Protein 6DX9 (pdb70)

Organism: Equisetum arvense (NCBI:txid3258)

Nearest PDB structures (foldseek):
  6dx9-assembly1_B  TM=1.001E+00  e=3.132E-90  Equisetum arvense
  3ale-assembly1_B  TM=9.694E-01  e=8.270E-54  Oryza sativa Japonica Group
  3oit-assembly1_B  TM=9.637E-01  e=1.412E-52  Oryza sativa Japonica Group
  3ale-assembly2_C  TM=9.687E-01  e=3.636E-52  Oryza sativa Japonica Group
  3ale-assembly1_A  TM=9.761E-01  e=4.824E-51  Oryza sativa Japonica Group

Structure (mmCIF, N/CA/C/O backbone):
data_6DX9
#
_entry.id   6DX9
#
_cell.length_a   52.954
_cell.length_b   112.764
_cell.length_c   130.803
_cell.angle_alpha   90.000
_cell.angle_beta   90.000
_cell.angle_gamma   90.000
#
_symmetry.space_group_name_H-M   'P 21 21 21'
#
loop_
_entity.id
_entity.type
_entity.pdbx_description
1 polymer 'Chalcone synthase'
2 water water
#
loop_
_atom_site.group_PDB
_atom_site.id
_atom_site.type_symbol
_atom_site.label_atom_id
_atom_site.label_alt_id
_atom_site.label_comp_id
_atom_site.label_asym_id
_atom_site.label_entity_id
_atom_site.label_seq_id
_atom_site.pdbx_PDB_ins_code
_atom_site.Cartn_x
_atom_site.Cartn_y
_atom_site.Cartn_z
_atom_site.occupancy
_atom_site.B_iso_or_equiv
_atom_site.auth_seq_id
_atom_site.auth_comp_id
_atom_site.auth_asym_id
_atom_site.auth_atom_id
_atom_site.pdbx_PDB_model_num
ATOM 1 N N . ARG A 1 14 ? -8.875 1.450 -38.730 1.00 58.05 14 ARG A N 1
ATOM 2 C CA . ARG A 1 14 ? -8.820 2.586 -37.817 1.00 59.46 14 ARG A CA 1
ATOM 3 C C . ARG A 1 14 ? -7.399 3.176 -37.771 1.00 66.25 14 ARG A C 1
ATOM 4 O O . ARG A 1 14 ? -7.059 3.895 -36.827 1.00 66.64 14 ARG A O 1
ATOM 24 N N . LEU A 1 15 ? -6.586 2.849 -38.784 1.00 58.27 15 LEU A N 1
ATOM 25 C CA . LEU A 1 15 ? -5.179 3.289 -38.917 1.00 40.42 15 LEU A CA 1
ATOM 26 C C . LEU A 1 15 ? -4.201 2.653 -37.922 1.00 51.70 15 LEU A C 1
ATOM 27 O O . LEU A 1 15 ? -2.997 2.960 -37.942 1.00 44.19 15 LEU A O 1
ATOM 43 N N . ALA A 1 16 ? -4.708 1.799 -37.038 1.00 44.45 16 ALA A N 1
ATOM 44 C CA . ALA A 1 16 ? -3.860 1.078 -36.095 1.00 46.57 16 ALA A CA 1
ATOM 45 C C . ALA A 1 16 ? -4.470 -0.289 -35.828 1.00 44.59 16 ALA A C 1
ATOM 46 O O . ALA A 1 16 ? -5.593 -0.389 -35.325 1.00 50.84 16 ALA A O 1
ATOM 53 N N . GLN A 1 17 ? -3.721 -1.338 -36.161 1.00 36.60 17 GLN A N 1
ATOM 54 C CA . GLN A 1 17 ? -4.235 -2.698 -36.098 1.00 35.94 17 GLN A CA 1
ATOM 55 C C . GLN A 1 17 ? -4.356 -3.197 -34.653 1.00 22.75 17 GLN A C 1
ATOM 56 O O . GLN A 1 17 ? -3.540 -2.847 -33.778 1.00 23.04 17 GLN A O 1
ATOM 70 N N . ARG A 1 18 ? -5.380 -4.018 -34.426 1.00 24.26 18 ARG A N 1
ATOM 71 C CA . ARG A 1 18 ? -5.605 -4.655 -33.132 1.00 21.83 18 ARG A CA 1
ATOM 72 C C . ARG A 1 18 ? -5.115 -6.091 -33.121 1.00 19.93 18 ARG A C 1
ATOM 73 O O . ARG A 1 18 ? -4.891 -6.696 -34.172 1.00 24.75 18 ARG A O 1
ATOM 94 N N . ALA A 1 19 ? -4.938 -6.644 -31.923 1.00 18.09 19 ALA A N 1
ATOM 95 C CA . ALA A 1 19 ? -4.485 -8.020 -31.759 1.00 19.62 19 ALA A CA 1
ATOM 96 C C . ALA A 1 19 ? -5.672 -8.964 -31.829 1.00 21.67 19 ALA A C 1
ATOM 97 O O . ALA A 1 19 ? -6.822 -8.525 -31.801 1.00 23.16 19 ALA A O 1
ATOM 104 N N . ASN A 1 20 ? -5.405 -10.258 -31.950 1.00 22.43 20 ASN A N 1
ATOM 105 C CA . ASN A 1 20 ? -6.479 -11.228 -32.131 1.00 22.73 20 ASN A CA 1
ATOM 106 C C . ASN A 1 20 ? -6.912 -11.908 -30.827 1.00 21.49 20 ASN A C 1
ATOM 107 O O . ASN A 1 20 ? -8.085 -11.893 -30.457 1.00 30.68 20 ASN A O 1
ATOM 118 N N . GLY A 1 21 ? -5.955 -12.496 -30.133 1.00 18.69 21 GLY A N 1
ATOM 119 C CA . GLY A 1 21 ? -6.244 -13.349 -28.993 1.00 16.53 21 GLY A CA 1
ATOM 120 C C . GLY A 1 21 ? -6.242 -12.672 -27.636 1.00 16.82 21 GLY A C 1
ATOM 121 O O . GLY A 1 21 ? -5.998 -11.451 -27.526 1.00 15.83 21 GLY A O 1
ATOM 125 N N . PRO A 1 22 ? -6.555 -13.439 -26.585 1.00 15.28 22 PRO A N 1
ATOM 126 C CA . PRO A 1 22 ? -6.577 -12.864 -25.235 1.00 15.01 22 PRO A CA 1
ATOM 127 C C . PRO A 1 22 ? -5.214 -12.426 -24.724 1.00 14.08 22 PRO A C 1
ATOM 128 O O . PRO A 1 22 ? -4.204 -13.050 -25.008 1.00 15.93 22 PRO A O 1
ATOM 139 N N . ALA A 1 23 ? -5.200 -11.358 -23.920 1.00 13.86 23 ALA A N 1
ATOM 140 C CA . ALA A 1 23 ? -3.983 -10.931 -23.256 1.00 12.70 23 ALA A CA 1
ATOM 141 C C . ALA A 1 23 ? -3.411 -12.061 -22.423 1.00 13.51 23 ALA A C 1
ATOM 142 O O . ALA A 1 23 ? -4.123 -12.672 -21.651 1.00 16.31 23 ALA A O 1
ATOM 149 N N . THR A 1 24 ? -2.136 -12.335 -22.635 1.00 13.57 24 THR A N 1
ATOM 150 C CA . THR A 1 24 ? -1.468 -13.482 -22.029 1.00 12.51 24 THR A CA 1
ATOM 151 C C . THR A 1 24 ? -0.259 -13.053 -21.200 1.00 15.06 24 THR A C 1
ATOM 152 O O . THR A 1 24 ? 0.555 -12.230 -21.629 1.00 14.29 24 THR A O 1
ATOM 163 N N . VAL A 1 25 ? -0.151 -13.611 -19.999 1.00 14.02 25 VAL A N 1
ATOM 164 C CA . VAL A 1 25 ? 1.044 -13.416 -19.178 1.00 13.68 25 VAL A CA 1
ATOM 165 C C . VAL A 1 25 ? 2.160 -14.287 -19.751 1.00 12.90 25 VAL A C 1
ATOM 166 O O . VAL A 1 25 ? 1.985 -15.508 -19.919 1.00 13.39 25 VAL A O 1
ATOM 179 N N . LEU A 1 26 ? 3.296 -13.675 -20.052 1.00 14.41 26 LEU A N 1
ATOM 180 C CA . LEU A 1 26 ? 4.416 -14.330 -20.697 1.00 14.66 26 LEU A CA 1
ATOM 181 C C . LEU A 1 26 ? 5.657 -14.449 -19.820 1.00 12.82 26 LEU A C 1
ATOM 182 O O . LEU A 1 26 ? 6.572 -15.175 -20.133 1.00 16.97 26 LEU A O 1
ATOM 198 N N . ALA A 1 27 ? 5.667 -13.739 -18.692 1.00 12.87 27 ALA A N 1
ATOM 199 C CA . ALA A 1 27 ? 6.785 -13.779 -17.767 1.00 13.06 27 ALA A CA 1
ATOM 200 C C . ALA A 1 27 ? 6.395 -13.053 -16.483 1.00 13.36 27 ALA A C 1
ATOM 201 O O . ALA A 1 27 ? 5.567 -12.146 -16.512 1.00 13.97 27 ALA A O 1
ATOM 208 N N . ILE A 1 28 ? 6.967 -13.482 -15.356 1.00 13.85 28 ILE A N 1
ATOM 209 C CA . ILE A 1 28 ? 6.784 -12.806 -14.081 1.00 13.03 28 ILE A CA 1
ATOM 210 C C . ILE A 1 28 ? 8.114 -12.804 -13.346 1.00 12.63 28 ILE A C 1
ATOM 211 O O . ILE A 1 28 ? 8.746 -13.856 -13.191 1.00 15.15 28 ILE A O 1
ATOM 227 N N . GLY A 1 29 ? 8.543 -11.632 -12.896 1.00 14.58 29 GLY A N 1
ATOM 228 C CA . GLY A 1 29 ? 9.730 -11.501 -12.073 1.00 14.68 29 GLY A CA 1
ATOM 229 C C . GLY A 1 29 ? 9.414 -10.738 -10.804 1.00 13.63 29 GLY A C 1
ATOM 230 O O . GLY A 1 29 ? 8.544 -9.873 -10.815 1.00 14.44 29 GLY A O 1
ATOM 234 N N . THR A 1 30 ? 10.117 -11.051 -9.718 1.00 14.27 30 THR A N 1
ATOM 235 C CA . THR A 1 30 ? 9.873 -10.374 -8.445 1.00 14.82 30 THR A CA 1
ATOM 236 C C . THR A 1 30 ? 11.192 -9.988 -7.781 1.00 13.77 30 THR A C 1
ATOM 237 O O . THR A 1 30 ? 12.272 -10.527 -8.090 1.00 15.87 30 THR A O 1
ATOM 248 N N . ALA A 1 31 ? 11.101 -8.991 -6.894 1.00 13.15 31 ALA A N 1
ATOM 249 C CA . ALA A 1 31 ? 12.249 -8.520 -6.145 1.00 13.29 31 ALA A CA 1
ATOM 250 C C . ALA A 1 31 ? 11.785 -7.991 -4.796 1.00 13.76 31 ALA A C 1
ATOM 251 O O . ALA A 1 31 ? 10.650 -7.541 -4.652 1.00 13.81 31 ALA A O 1
ATOM 258 N N . ASN A 1 32 ? 12.704 -8.025 -3.837 1.00 14.81 32 ASN A N 1
ATOM 259 C CA . ASN A 1 32 ? 12.473 -7.442 -2.514 1.00 14.58 32 ASN A CA 1
ATOM 260 C C . ASN A 1 32 ? 13.770 -6.825 -2.010 1.00 12.72 32 ASN A C 1
ATOM 261 O O . ASN A 1 32 ? 14.866 -7.212 -2.428 1.00 15.46 32 ASN A O 1
ATOM 272 N N . PRO A 1 33 ? 13.666 -5.868 -1.083 1.00 14.63 33 PRO A N 1
ATOM 273 C CA . PRO A 1 33 ? 14.876 -5.351 -0.451 1.00 17.49 33 PRO A CA 1
ATOM 274 C C . PRO A 1 33 ? 15.660 -6.413 0.303 1.00 17.92 33 PRO A C 1
ATOM 275 O O . PRO A 1 33 ? 15.114 -7.472 0.615 1.00 19.89 33 PRO A O 1
ATOM 286 N N . ALA A 1 34 ? 16.917 -6.123 0.589 1.00 19.36 34 ALA A N 1
ATOM 287 C CA . ALA A 1 34 ? 17.816 -7.123 1.120 1.00 22.36 34 ALA A CA 1
ATOM 288 C C . ALA A 1 34 ? 17.616 -7.382 2.617 1.00 25.03 34 ALA A C 1
ATOM 289 O O . ALA A 1 34 ? 18.019 -8.440 3.112 1.00 27.62 34 ALA A O 1
ATOM 296 N N . ASN A 1 35 ? 17.022 -6.437 3.346 1.00 18.27 35 ASN A N 1
ATOM 297 C CA . ASN A 1 35 ? 16.892 -6.572 4.802 1.00 19.61 35 ASN A CA 1
ATOM 298 C C . ASN A 1 35 ? 15.675 -7.416 5.168 1.00 17.63 35 ASN A C 1
ATOM 299 O O . ASN A 1 35 ? 14.542 -7.064 4.827 1.00 17.50 35 ASN A O 1
ATOM 310 N N . VAL A 1 36 ? 15.919 -8.513 5.897 1.00 20.44 36 VAL A N 1
ATOM 311 C CA . VAL A 1 36 ? 14.860 -9.453 6.308 1.00 17.08 36 VAL A CA 1
ATOM 312 C C . VAL A 1 36 ? 14.451 -9.197 7.756 1.00 19.03 36 VAL A C 1
ATOM 313 O O . VAL A 1 36 ? 15.304 -9.103 8.634 1.00 20.31 36 VAL A O 1
ATOM 326 N N . PHE A 1 37 ? 13.145 -9.102 7.993 1.00 17.53 37 PHE A N 1
ATOM 327 C CA . PHE A 1 37 ? 12.608 -8.900 9.336 1.00 18.39 37 PHE A CA 1
ATOM 328 C C . PHE A 1 37 ? 11.714 -10.068 9.710 1.00 17.18 37 PHE A C 1
ATOM 329 O O . PHE A 1 37 ? 10.583 -10.197 9.224 1.00 18.43 37 PHE A O 1
ATOM 346 N N . GLU A 1 38 ? 12.244 -10.937 10.559 1.00 17.00 38 GLU A N 1
ATOM 347 C CA . GLU A 1 38 ? 11.472 -12.046 11.084 1.00 19.44 38 GLU A CA 1
ATOM 348 C C . GLU A 1 38 ? 10.391 -11.492 11.981 1.00 19.28 38 GLU A C 1
ATOM 349 O O . GLU A 1 38 ? 10.646 -10.637 12.827 1.00 19.65 38 GLU A O 1
ATOM 361 N N . GLN A 1 39 ? 9.172 -11.967 11.784 1.00 17.51 39 GLN A N 1
ATOM 362 C CA . GLN A 1 39 ? 8.042 -11.408 12.495 1.00 15.77 39 GLN A CA 1
ATOM 363 C C . GLN A 1 39 ? 8.115 -11.689 13.995 1.00 19.51 39 GLN A C 1
ATOM 364 O O . GLN A 1 39 ? 7.691 -10.838 14.792 1.00 19.67 39 GLN A O 1
ATOM 378 N N . SER A 1 40 ? 8.662 -12.840 14.384 1.00 20.25 40 SER A N 1
ATOM 379 C CA . SER A 1 40 ? 8.788 -13.191 15.798 1.00 20.41 40 SER A CA 1
ATOM 380 C C . SER A 1 40 ? 9.613 -12.163 16.556 1.00 19.66 40 SER A C 1
ATOM 381 O O . SER A 1 40 ? 9.427 -11.981 17.768 1.00 24.38 40 SER A O 1
ATOM 389 N N . SER A 1 41 ? 10.525 -11.484 15.865 1.00 18.18 41 SER A N 1
ATOM 390 C CA . SER A 1 41 ? 11.390 -10.513 16.538 1.00 20.95 41 SER A CA 1
ATOM 391 C C . SER A 1 41 ? 11.083 -9.074 16.166 1.00 22.86 41 SER A C 1
ATOM 392 O O . SER A 1 41 ? 11.797 -8.162 16.588 1.00 21.59 41 SER A O 1
ATOM 400 N N . TYR A 1 42 ? 10.026 -8.856 15.391 1.00 18.97 42 TYR A N 1
ATOM 401 C CA . TYR A 1 42 ? 9.755 -7.519 14.913 1.00 16.95 42 TYR A CA 1
ATOM 402 C C . TYR A 1 42 ? 9.288 -6.574 16.038 1.00 19.55 42 TYR A C 1
ATOM 403 O O . TYR A 1 42 ? 9.720 -5.431 16.080 1.00 19.84 42 TYR A O 1
ATOM 421 N N . PRO A 1 43 ? 8.431 -7.037 16.965 1.00 17.74 43 PRO A N 1
ATOM 422 C CA . PRO A 1 43 ? 8.075 -6.111 18.048 1.00 18.60 43 PRO A CA 1
ATOM 423 C C . PRO A 1 43 ? 9.296 -5.569 18.791 1.00 19.39 43 PRO A C 1
ATOM 424 O O . PRO A 1 43 ? 9.350 -4.371 19.095 1.00 19.45 43 PRO A O 1
ATOM 435 N N . ASP A 1 44 ? 10.277 -6.421 19.060 1.00 21.06 44 ASP A N 1
ATOM 436 C CA . ASP A 1 44 ? 11.517 -5.994 19.696 1.00 24.75 44 ASP A CA 1
ATOM 437 C C . ASP A 1 44 ? 12.227 -4.941 18.847 1.00 22.31 44 ASP A C 1
ATOM 438 O O . ASP A 1 44 ? 12.596 -3.883 19.350 1.00 21.27 44 ASP A O 1
ATOM 447 N N . PHE A 1 45 ? 12.432 -5.228 17.567 1.00 21.22 45 PHE A N 1
ATOM 448 C CA . PHE A 1 45 ? 13.140 -4.288 16.696 1.00 19.00 45 PHE A CA 1
ATOM 449 C C . PHE A 1 45 ? 12.422 -2.951 16.647 1.00 18.17 45 PHE A C 1
ATOM 450 O O . PHE A 1 45 ? 13.035 -1.875 16.768 1.00 20.37 45 PHE A O 1
ATOM 467 N N . TYR A 1 46 ? 11.113 -3.038 16.449 1.00 18.62 46 TYR A N 1
ATOM 468 C CA . TYR A 1 46 ? 10.278 -1.868 16.193 1.00 18.73 46 TYR A CA 1
ATOM 469 C C . TYR A 1 46 ? 10.198 -0.976 17.442 1.00 23.07 46 TYR A C 1
ATOM 470 O O . TYR A 1 46 ? 10.410 0.232 17.348 1.00 19.09 46 TYR A O 1
ATOM 488 N N . PHE A 1 47 ? 9.931 -1.548 18.618 1.00 20.47 47 PHE A N 1
ATOM 489 C CA . PHE A 1 47 ? 9.853 -0.713 19.813 1.00 18.14 47 PHE A CA 1
ATOM 490 C C . PHE A 1 47 ? 11.245 -0.200 20.232 1.00 18.83 47 PHE A C 1
ATOM 491 O O . PHE A 1 47 ? 11.363 0.873 20.821 1.00 21.49 47 PHE A O 1
ATOM 508 N N . ASP A 1 48 ? 12.305 -0.911 19.874 1.00 21.85 48 ASP A N 1
ATOM 509 C CA . ASP A 1 48 ? 13.657 -0.446 20.181 1.00 22.32 48 ASP A CA 1
ATOM 510 C C . ASP A 1 48 ? 14.046 0.734 19.278 1.00 22.34 48 ASP A C 1
ATOM 511 O O . ASP A 1 48 ? 14.488 1.785 19.762 1.00 23.53 48 ASP A O 1
ATOM 520 N N . ILE A 1 49 ? 13.866 0.579 17.964 1.00 22.61 49 ILE A N 1
ATOM 521 C CA . ILE A 1 49 ? 14.348 1.588 17.018 1.00 21.71 49 ILE A CA 1
ATOM 522 C C . ILE A 1 49 ? 13.540 2.885 17.132 1.00 27.44 49 ILE A C 1
ATOM 523 O O . ILE A 1 49 ? 14.045 3.970 16.794 1.00 25.55 49 ILE A O 1
ATOM 539 N N . THR A 1 50 ? 12.310 2.790 17.634 1.00 21.04 50 THR A N 1
ATOM 540 C CA . THR A 1 50 ? 11.470 3.973 17.836 1.00 19.59 50 THR A CA 1
ATOM 541 C C . THR A 1 50 ? 11.514 4.508 19.271 1.00 22.54 50 THR A C 1
ATOM 542 O O . THR A 1 50 ? 10.687 5.343 19.658 1.00 23.76 50 THR A O 1
ATOM 553 N N . ASN A 1 51 ? 12.480 4.024 20.051 1.00 24.66 51 ASN A N 1
ATOM 554 C CA . ASN A 1 51 ? 12.713 4.500 21.410 1.00 24.00 51 ASN A CA 1
ATOM 555 C C . ASN A 1 51 ? 11.467 4.423 22.292 1.00 22.05 51 ASN A C 1
ATOM 556 O O . ASN A 1 51 ? 11.201 5.317 23.111 1.00 27.11 51 ASN A O 1
ATOM 567 N N . SER A 1 52 ? 10.727 3.329 22.134 1.00 22.92 52 SER A N 1
ATOM 568 C CA . SER A 1 52 ? 9.441 3.171 22.805 1.00 25.23 52 SER A CA 1
ATOM 569 C C . SER A 1 52 ? 9.436 1.986 23.758 1.00 26.06 52 SER A C 1
ATOM 570 O O . SER A 1 52 ? 8.377 1.469 24.096 1.00 25.15 52 SER A O 1
ATOM 578 N N . GLN A 1 53 ? 10.618 1.576 24.200 1.00 29.70 53 GLN A N 1
ATOM 579 C CA . GLN A 1 53 ? 10.755 0.396 25.071 1.00 35.58 53 GLN A CA 1
ATOM 580 C C . GLN A 1 53 ? 9.926 0.492 26.360 1.00 41.71 53 GLN A C 1
ATOM 581 O O . GLN A 1 53 ? 9.507 -0.527 26.907 1.00 41.44 53 GLN A O 1
ATOM 595 N N . HIS A 1 54 ? 9.690 1.713 26.829 1.00 34.26 54 HIS A N 1
ATOM 596 C CA . HIS A 1 54 ? 8.953 1.960 28.071 1.00 37.39 54 HIS A CA 1
ATOM 597 C C . HIS A 1 54 ? 7.447 1.722 27.933 1.00 37.92 54 HIS A C 1
ATOM 598 O O . HIS A 1 54 ? 6.732 1.666 28.932 1.00 34.18 54 HIS A O 1
ATOM 612 N N . MET A 1 55 ? 6.968 1.592 26.697 1.00 28.32 55 MET A N 1
ATOM 613 C CA . MET A 1 55 ? 5.546 1.395 26.431 1.00 28.63 55 MET A CA 1
ATOM 614 C C . MET A 1 55 ? 5.232 -0.087 26.477 1.00 22.76 55 MET A C 1
ATOM 615 O O . MET A 1 55 ? 4.888 -0.687 25.460 1.00 22.18 55 MET A O 1
ATOM 629 N N . THR A 1 56 ? 5.329 -0.666 27.671 1.00 23.66 56 THR A N 1
ATOM 630 C CA . THR A 1 56 ? 5.291 -2.110 27.811 1.00 24.73 56 THR A CA 1
ATOM 631 C C . THR A 1 56 ? 3.929 -2.688 27.417 1.00 23.54 56 THR A C 1
ATOM 632 O O . THR A 1 56 ? 3.866 -3.728 26.774 1.00 23.01 56 THR A O 1
ATOM 643 N N . GLU A 1 57 ? 2.844 -2.023 27.808 1.00 24.16 57 GLU A N 1
ATOM 644 C CA . GLU A 1 57 ? 1.509 -2.518 27.466 1.00 26.07 57 GLU A CA 1
ATOM 645 C C . GLU A 1 57 ? 1.248 -2.415 25.973 1.00 26.26 57 GLU A C 1
ATOM 646 O O . GLU A 1 57 ? 0.655 -3.323 25.388 1.00 25.39 57 GLU A O 1
ATOM 658 N N . LEU A 1 58 ? 1.691 -1.333 25.339 1.00 22.45 58 LEU A N 1
ATOM 659 C CA . LEU A 1 58 ? 1.470 -1.190 23.913 1.00 23.50 58 LEU A CA 1
ATOM 660 C C . LEU A 1 58 ? 2.301 -2.221 23.141 1.00 23.38 58 LEU A C 1
ATOM 661 O O . LEU A 1 58 ? 1.863 -2.734 22.106 1.00 23.31 58 LEU A O 1
ATOM 677 N N . LYS A 1 59 ? 3.502 -2.505 23.636 1.00 20.63 59 LYS A N 1
ATOM 678 C CA . LYS A 1 59 ? 4.363 -3.495 23.004 1.00 19.90 59 LYS A CA 1
ATOM 679 C C . LYS A 1 59 ? 3.750 -4.884 23.095 1.00 21.05 59 LYS A C 1
ATOM 680 O O . LYS A 1 59 ? 3.809 -5.655 22.130 1.00 19.42 59 LYS A O 1
ATOM 699 N N . LEU A 1 60 ? 3.157 -5.210 24.241 1.00 22.31 60 LEU A N 1
ATOM 700 C CA . LEU A 1 60 ? 2.433 -6.470 24.385 1.00 24.19 60 LEU A CA 1
ATOM 701 C C . LEU A 1 60 ? 1.303 -6.547 23.354 1.00 24.10 60 LEU A C 1
ATOM 702 O O . LEU A 1 60 ? 1.106 -7.577 22.703 1.00 25.12 60 LEU A O 1
ATOM 718 N N . LYS A 1 61 ? 0.562 -5.460 23.190 1.00 22.84 61 LYS A N 1
ATOM 719 C CA . LYS A 1 61 ? -0.514 -5.428 22.203 1.00 25.75 61 LYS A CA 1
ATOM 720 C C . LYS A 1 61 ? 0.014 -5.650 20.793 1.00 25.13 61 LYS A C 1
ATOM 721 O O . LYS A 1 61 ? -0.561 -6.400 20.014 1.00 24.02 61 LYS A O 1
ATOM 740 N N . PHE A 1 62 ? 1.094 -4.964 20.456 1.00 20.22 62 PHE A N 1
ATOM 741 C CA . PHE A 1 62 ? 1.672 -5.086 19.137 1.00 21.03 62 PHE A CA 1
ATOM 742 C C . PHE A 1 62 ? 2.197 -6.502 18.911 1.00 22.19 62 PHE A C 1
ATOM 743 O O . PHE A 1 62 ? 2.111 -7.037 17.801 1.00 19.68 62 PHE A O 1
ATOM 760 N N . SER A 1 63 ? 2.745 -7.110 19.961 1.00 19.97 63 SER A N 1
ATOM 761 C CA . SER A 1 63 ? 3.237 -8.482 19.831 1.00 22.68 63 SER A CA 1
ATOM 762 C C . SER A 1 63 ? 2.106 -9.419 19.467 1.00 23.34 63 SER A C 1
ATOM 763 O O . SER A 1 63 ? 2.277 -10.293 18.625 1.00 22.15 63 SER A O 1
ATOM 771 N N . ARG A 1 64 ? 0.955 -9.248 20.112 1.00 22.59 64 ARG A N 1
ATOM 772 C CA . ARG A 1 64 ? -0.228 -10.029 19.778 1.00 22.84 64 ARG A CA 1
ATOM 773 C C . ARG A 1 64 ? -0.656 -9.770 18.332 1.00 21.96 64 ARG A C 1
ATOM 774 O O . ARG A 1 64 ? -1.034 -10.698 17.631 1.00 25.61 64 ARG A O 1
ATOM 795 N N . MET A 1 65 ? -0.574 -8.527 17.879 1.00 20.40 65 MET A N 1
ATOM 796 C CA . MET A 1 65 ? -0.952 -8.193 16.505 1.00 22.52 65 MET A CA 1
ATOM 797 C C . MET A 1 65 ? -0.061 -8.953 15.530 1.00 22.12 65 MET A C 1
ATOM 798 O O . MET A 1 65 ? -0.533 -9.534 14.541 1.00 20.84 65 MET A O 1
ATOM 812 N N . CYS A 1 66 ? 1.236 -8.940 15.791 1.00 19.28 66 CYS A N 1
ATOM 813 C CA . CYS A 1 66 ? 2.185 -9.630 14.927 1.00 20.60 66 CYS A CA 1
ATOM 814 C C . CYS A 1 66 ? 1.998 -11.159 14.982 1.00 19.18 66 CYS A C 1
ATOM 815 O O . CYS A 1 66 ? 2.140 -11.840 13.947 1.00 20.65 66 CYS A O 1
ATOM 823 N N . GLN A 1 67 ? 1.675 -11.695 16.155 1.00 19.79 67 GLN A N 1
ATOM 824 C CA . GLN A 1 67 ? 1.452 -13.128 16.304 1.00 21.68 67 GLN A CA 1
ATOM 825 C C . GLN A 1 67 ? 0.204 -13.591 15.538 1.00 27.64 67 GLN A C 1
ATOM 826 O O . GLN A 1 67 ? 0.111 -14.751 15.135 1.00 28.19 67 GLN A O 1
ATOM 840 N N . LYS A 1 68 ? -0.733 -12.671 15.331 1.00 21.56 68 LYS A N 1
ATOM 841 C CA . LYS A 1 68 ? -2.004 -12.948 14.653 1.00 25.42 68 LYS A CA 1
ATOM 842 C C . LYS A 1 68 ? -2.016 -12.486 13.195 1.00 26.69 68 LYS A C 1
ATOM 843 O O . LYS A 1 68 ? -3.083 -12.411 12.578 1.00 28.86 68 LYS A O 1
ATOM 862 N N . SER A 1 69 ? -0.856 -12.138 12.658 1.00 19.59 69 SER A N 1
ATOM 863 C CA . SER A 1 69 ? -0.804 -11.481 11.362 1.00 20.05 69 SER A CA 1
ATOM 864 C C . SER A 1 69 ? -0.755 -12.446 10.193 1.00 17.82 69 SER A C 1
ATOM 865 O O . SER A 1 69 ? -0.998 -12.033 9.055 1.00 20.32 69 SER A O 1
ATOM 873 N N . GLY A 1 70 ? -0.426 -13.711 10.442 1.00 18.29 70 GLY A N 1
ATOM 874 C CA . GLY A 1 70 ? -0.262 -14.664 9.354 1.00 18.01 70 GLY A CA 1
ATOM 875 C C . GLY A 1 70 ? 1.064 -14.520 8.628 1.00 17.14 70 GLY A C 1
ATOM 876 O O . GLY A 1 70 ? 1.262 -15.126 7.584 1.00 18.84 70 GLY A O 1
ATOM 880 N N . ILE A 1 71 ? 1.964 -13.722 9.190 1.00 17.04 71 ILE A N 1
ATOM 881 C CA . ILE A 1 71 ? 3.235 -13.360 8.571 1.00 16.41 71 ILE A CA 1
ATOM 882 C C . ILE A 1 71 ? 4.401 -13.960 9.358 1.00 17.28 71 ILE A C 1
ATOM 883 O O . ILE A 1 71 ? 4.468 -13.816 10.583 1.00 19.11 71 ILE A O 1
ATOM 899 N N . LYS A 1 72 ? 5.300 -14.654 8.658 1.00 16.89 72 LYS A N 1
ATOM 900 C CA . LYS A 1 72 ? 6.531 -15.126 9.274 1.00 18.29 72 LYS A CA 1
ATOM 901 C C . LYS A 1 72 ? 7.703 -14.174 9.058 1.00 17.85 72 LYS A C 1
ATOM 902 O O . LYS A 1 72 ? 8.563 -14.048 9.936 1.00 19.45 72 LYS A O 1
ATOM 921 N N . LYS A 1 73 ? 7.744 -13.520 7.894 1.00 16.42 73 LYS A N 1
ATOM 922 C CA . LYS A 1 73 ? 8.788 -12.537 7.635 1.00 17.19 73 LYS A CA 1
ATOM 923 C C . LYS A 1 73 ? 8.386 -11.535 6.564 1.00 14.88 73 LYS A C 1
ATOM 924 O O . LYS A 1 73 ? 7.455 -11.758 5.808 1.00 14.50 73 LYS A O 1
ATOM 943 N N . ARG A 1 74 ? 9.100 -10.407 6.584 1.00 17.57 74 ARG A N 1
ATOM 944 C CA . ARG A 1 74 ? 8.987 -9.348 5.603 1.00 13.89 74 ARG A CA 1
ATOM 945 C C . ARG A 1 74 ? 10.372 -8.848 5.194 1.00 13.85 74 ARG A C 1
ATOM 946 O O . ARG A 1 74 ? 11.356 -9.053 5.902 1.00 15.86 74 ARG A O 1
ATOM 967 N N . TYR A 1 75 ? 10.412 -8.181 4.047 1.00 14.08 75 TYR A N 1
ATOM 968 C CA . TYR A 1 75 ? 11.600 -7.502 3.544 1.00 16.53 75 TYR A CA 1
ATOM 969 C C . TYR A 1 75 ? 11.312 -6.011 3.547 1.00 14.90 75 TYR A C 1
ATOM 970 O O . TYR A 1 75 ? 10.254 -5.600 3.101 1.00 15.79 75 TYR A O 1
ATOM 988 N N A MET A 1 76 ? 12.241 -5.212 4.063 0.63 16.60 76 MET A N 1
ATOM 989 N N B MET A 1 76 ? 12.236 -5.204 4.057 0.37 16.48 76 MET A N 1
ATOM 990 C CA A MET A 1 76 ? 12.072 -3.762 4.032 0.63 14.71 76 MET A CA 1
ATOM 991 C CA B MET A 1 76 ? 12.047 -3.756 4.038 0.37 15.07 76 MET A CA 1
ATOM 992 C C A MET A 1 76 ? 13.377 -3.079 3.690 0.63 13.59 76 MET A C 1
ATOM 993 C C B MET A 1 76 ? 13.355 -3.043 3.741 0.37 15.15 76 MET A C 1
ATOM 994 O O A MET A 1 76 ? 14.445 -3.495 4.118 0.63 17.01 76 MET A O 1
ATOM 995 O O B MET A 1 76 ? 14.407 -3.413 4.246 0.37 13.60 76 MET A O 1
ATOM 1022 N N . HIS A 1 77 ? 13.265 -2.003 2.917 1.00 15.23 77 HIS A N 1
ATOM 1023 C CA . HIS A 1 77 ? 14.383 -1.124 2.648 1.00 16.31 77 HIS A CA 1
ATOM 1024 C C . HIS A 1 77 ? 14.814 -0.364 3.904 1.00 17.20 77 HIS A C 1
ATOM 1025 O O . HIS A 1 77 ? 16.010 -0.187 4.155 1.00 17.56 77 HIS A O 1
ATOM 1039 N N . LEU A 1 78 ? 13.842 0.085 4.690 1.00 17.27 78 LEU A N 1
ATOM 1040 C CA . LEU A 1 78 ? 14.172 0.717 5.947 1.00 17.95 78 LEU A CA 1
ATOM 1041 C C . LEU A 1 78 ? 14.938 -0.266 6.821 1.00 24.71 78 LEU A C 1
ATOM 1042 O O . LEU A 1 78 ? 14.661 -1.457 6.820 1.00 23.02 78 LEU A O 1
ATOM 1058 N N . ASN A 1 79 ? 15.933 0.234 7.535 1.00 16.13 79 ASN A N 1
ATOM 1059 C CA . ASN A 1 79 ? 16.705 -0.566 8.465 1.00 16.71 79 ASN A CA 1
ATOM 1060 C C . ASN A 1 79 ? 17.205 0.347 9.569 1.00 18.55 79 ASN A C 1
ATOM 1061 O O . ASN A 1 79 ? 16.877 1.516 9.576 1.00 19.77 79 ASN A O 1
ATOM 1072 N N . SER A 1 80 ? 17.980 -0.179 10.502 1.00 19.94 80 SER A N 1
ATOM 1073 C CA . SER A 1 80 ? 18.344 0.601 11.677 1.00 22.00 80 SER A CA 1
ATOM 1074 C C . SER A 1 80 ? 19.175 1.800 11.253 1.00 20.54 80 SER A C 1
ATOM 1075 O O . SER A 1 80 ? 19.023 2.887 11.797 1.00 20.65 80 SER A O 1
ATOM 1083 N N . GLU A 1 81 ? 20.033 1.606 10.257 1.00 20.45 81 GLU A N 1
ATOM 1084 C CA . GLU A 1 81 ? 20.918 2.689 9.818 1.00 22.72 81 GLU A CA 1
ATOM 1085 C C . GLU A 1 81 ? 20.128 3.871 9.259 1.00 20.20 81 GLU A C 1
ATOM 1086 O O . GLU A 1 81 ? 20.363 5.023 9.627 1.00 21.53 81 GLU A O 1
ATOM 1098 N N . ILE A 1 82 ? 19.195 3.588 8.357 1.00 18.78 82 ILE A N 1
ATOM 1099 C CA . ILE A 1 82 ? 18.387 4.635 7.758 1.00 15.91 82 ILE A CA 1
ATOM 1100 C C . ILE A 1 82 ? 17.474 5.295 8.787 1.00 15.95 82 ILE A C 1
ATOM 1101 O O . ILE A 1 82 ? 17.287 6.496 8.778 1.00 19.52 82 ILE A O 1
ATOM 1117 N N . LEU A 1 83 ? 16.913 4.508 9.696 1.00 17.31 83 LEU A N 1
ATOM 1118 C CA . LEU A 1 83 ? 15.999 5.064 10.681 1.00 15.36 83 LEU A CA 1
ATOM 1119 C C . LEU A 1 83 ? 16.735 5.936 11.711 1.00 16.04 83 LEU A C 1
ATOM 1120 O O . LEU A 1 83 ? 16.220 6.960 12.137 1.00 19.20 83 LEU A O 1
ATOM 1136 N N . LYS A 1 84 ? 17.943 5.550 12.093 1.00 17.64 84 LYS A N 1
ATOM 1137 C CA . LYS A 1 84 ? 18.742 6.391 12.979 1.00 18.57 84 LYS A CA 1
ATOM 1138 C C . LYS A 1 84 ? 19.145 7.707 12.291 1.00 19.61 84 LYS A C 1
ATOM 1139 O O . LYS A 1 84 ? 19.278 8.757 12.943 1.00 22.85 84 LYS A O 1
ATOM 1158 N N . ALA A 1 85 ? 19.343 7.656 10.975 1.00 17.06 85 ALA A N 1
ATOM 1159 C CA . ALA A 1 85 ? 19.739 8.841 10.224 1.00 17.99 85 ALA A CA 1
ATOM 1160 C C . ALA A 1 85 ? 18.561 9.782 9.960 1.00 18.36 85 ALA A C 1
ATOM 1161 O O . ALA A 1 85 ? 18.754 10.949 9.603 1.00 19.17 85 ALA A O 1
ATOM 1168 N N . ASN A 1 86 ? 17.348 9.279 10.163 1.00 18.48 86 ASN A N 1
ATOM 1169 C CA . ASN A 1 86 ? 16.138 10.013 9.867 1.00 16.97 86 ASN A CA 1
ATOM 1170 C C . ASN A 1 86 ? 15.115 9.897 11.000 1.00 17.64 86 ASN A C 1
ATOM 1171 O O . ASN A 1 86 ? 14.079 9.238 10.851 1.00 17.92 86 ASN A O 1
ATOM 1182 N N . PRO A 1 87 ? 15.387 10.569 12.124 1.00 15.11 87 PRO A N 1
ATOM 1183 C CA . PRO A 1 87 ? 14.591 10.399 13.331 1.00 14.90 87 PRO A CA 1
ATOM 1184 C C . PRO A 1 87 ? 13.115 10.784 13.185 1.00 16.51 87 PRO A C 1
ATOM 1185 O O . PRO A 1 87 ? 12.301 10.274 13.977 1.00 17.22 87 PRO A O 1
ATOM 1196 N N . SER A 1 88 ? 12.758 11.651 12.235 1.00 17.01 88 SER A N 1
ATOM 1197 C CA . SER A 1 88 ? 11.354 12.006 12.069 1.00 16.95 88 SER A CA 1
ATOM 1198 C C . SER A 1 88 ? 10.504 10.813 11.632 1.00 15.63 88 SER A C 1
ATOM 1199 O O . SER A 1 88 ? 9.281 10.831 11.796 1.00 17.23 88 SER A O 1
ATOM 1207 N N . LEU A 1 89 ? 11.144 9.776 11.087 1.00 15.64 89 LEU A N 1
ATOM 1208 C CA . LEU A 1 89 ? 10.426 8.547 10.730 1.00 16.25 89 LEU A CA 1
ATOM 1209 C C . LEU A 1 89 ? 10.104 7.706 11.951 1.00 17.47 89 LEU A C 1
ATOM 1210 O O . LEU A 1 89 ? 9.192 6.892 11.917 1.00 17.35 89 LEU A O 1
ATOM 1226 N N . CYS A 1 90 ? 10.871 7.894 13.025 1.00 16.19 90 CYS A N 1
ATOM 1227 C CA . CYS A 1 90 ? 10.739 7.054 14.214 1.00 15.46 90 CYS A CA 1
ATOM 1228 C C . CYS A 1 90 ? 9.743 7.621 15.219 1.00 18.51 90 CYS A C 1
ATOM 1229 O O . CYS A 1 90 ? 9.295 6.934 16.138 1.00 22.46 90 CYS A O 1
ATOM 1237 N N . ALA A 1 91 ? 9.439 8.892 15.067 1.00 18.31 91 ALA A N 1
ATOM 1238 C CA . ALA A 1 91 ? 8.453 9.534 15.908 1.00 20.05 91 ALA A CA 1
ATOM 1239 C C . ALA A 1 91 ? 7.076 9.054 15.513 1.00 19.15 91 ALA A C 1
ATOM 1240 O O . ALA A 1 91 ? 6.866 8.572 14.403 1.00 19.43 91 ALA A O 1
ATOM 1247 N N . TYR A 1 92 ? 6.109 9.198 16.410 1.00 21.88 92 TYR A N 1
ATOM 1248 C CA . TYR A 1 92 ? 4.802 8.687 16.103 1.00 22.20 92 TYR A CA 1
ATOM 1249 C C . TYR A 1 92 ? 3.966 9.604 15.208 1.00 24.12 92 TYR A C 1
ATOM 1250 O O . TYR A 1 92 ? 3.071 9.126 14.540 1.00 36.52 92 TYR A O 1
ATOM 1268 N N . TRP A 1 93 ? 4.245 10.913 15.174 1.00 19.62 93 TRP A N 1
ATOM 1269 C CA . TRP A 1 93 ? 3.449 11.846 14.379 1.00 21.07 93 TRP A CA 1
ATOM 1270 C C . TRP A 1 93 ? 4.203 13.163 14.132 1.00 20.46 93 TRP A C 1
ATOM 1271 O O . TRP A 1 93 ? 3.759 14.262 14.532 1.00 24.59 93 TRP A O 1
ATOM 1292 N N . GLU A 1 94 ? 5.362 13.046 13.496 1.00 14.82 94 GLU A N 1
ATOM 1293 C CA . GLU A 1 94 ? 6.226 14.174 13.179 1.00 14.49 94 GLU A CA 1
ATOM 1294 C C . GLU A 1 94 ? 6.147 14.444 11.679 1.00 14.52 94 GLU A C 1
ATOM 1295 O O . GLU A 1 94 ? 6.045 13.527 10.873 1.00 15.65 94 GLU A O 1
ATOM 1307 N N . LYS A 1 95 ? 6.216 15.711 11.296 1.00 15.51 95 LYS A N 1
ATOM 1308 C CA . LYS A 1 95 ? 6.283 16.056 9.884 1.00 13.65 95 LYS A CA 1
ATOM 1309 C C . LYS A 1 95 ? 7.546 15.408 9.305 1.00 14.23 95 LYS A C 1
ATOM 1310 O O . LYS A 1 95 ? 8.647 15.556 9.853 1.00 15.20 95 LYS A O 1
ATOM 1329 N N . SER A 1 96 ? 7.353 14.655 8.224 1.00 13.40 96 SER A N 1
ATOM 1330 C CA . SER A 1 96 ? 8.377 13.759 7.696 1.00 12.47 96 SER A CA 1
ATOM 1331 C C . SER A 1 96 ? 8.173 13.399 6.231 1.00 12.18 96 SER A C 1
ATOM 1332 O O . SER A 1 96 ? 8.921 12.595 5.683 1.00 13.16 96 SER A O 1
ATOM 1340 N N . LEU A 1 97 ? 7.196 14.011 5.571 1.00 12.18 97 LEU A N 1
ATOM 1341 C CA . LEU A 1 97 ? 6.899 13.632 4.183 1.00 12.18 97 LEU A CA 1
ATOM 1342 C C . LEU A 1 97 ? 8.084 13.899 3.253 1.00 12.99 97 LEU A C 1
ATOM 1343 O O . LEU A 1 97 ? 8.353 13.117 2.334 1.00 12.49 97 LEU A O 1
ATOM 1359 N N . ASP A 1 98 ? 8.803 14.991 3.468 1.00 12.20 98 ASP A N 1
ATOM 1360 C CA . ASP A 1 98 ? 9.953 15.299 2.602 1.00 12.34 98 ASP A CA 1
ATOM 1361 C C . ASP A 1 98 ? 10.984 14.157 2.583 1.00 12.26 98 ASP A C 1
ATOM 1362 O O . ASP A 1 98 ? 11.442 13.742 1.511 1.00 12.73 98 ASP A O 1
ATOM 1371 N N . VAL A 1 99 ? 11.338 13.634 3.767 1.00 12.26 99 VAL A N 1
ATOM 1372 C CA . VAL A 1 99 ? 12.274 12.515 3.880 1.00 12.29 99 VAL A CA 1
ATOM 1373 C C . VAL A 1 99 ? 11.701 11.262 3.231 1.00 12.63 99 VAL A C 1
ATOM 1374 O O . VAL A 1 99 ? 12.402 10.512 2.534 1.00 13.29 99 VAL A O 1
ATOM 1387 N N . ARG A 1 100 ? 10.424 11.018 3.467 1.00 12.84 100 ARG A N 1
ATOM 1388 C CA . ARG A 1 100 ? 9.755 9.835 2.915 1.00 11.53 100 ARG A CA 1
ATOM 1389 C C . ARG A 1 100 ? 9.768 9.866 1.389 1.00 11.76 100 ARG A C 1
ATOM 1390 O O . ARG A 1 100 ? 10.044 8.843 0.737 1.00 12.65 100 ARG A O 1
ATOM 1411 N N . GLN A 1 101 ? 9.484 11.039 0.827 1.00 12.09 101 GLN A N 1
ATOM 1412 C CA . GLN A 1 101 ? 9.502 11.243 -0.624 1.00 11.95 101 GLN A CA 1
ATOM 1413 C C . GLN A 1 101 ? 10.926 11.037 -1.166 1.00 11.86 101 GLN A C 1
ATOM 1414 O O . GLN A 1 101 ? 11.110 10.367 -2.195 1.00 13.60 101 GLN A O 1
ATOM 1428 N N . ASP A 1 102 ? 11.921 11.600 -0.476 1.00 12.11 102 ASP A N 1
ATOM 1429 C CA . ASP A 1 102 ? 13.323 11.465 -0.893 1.00 14.12 102 ASP A CA 1
ATOM 1430 C C . ASP A 1 102 ? 13.711 9.998 -1.043 1.00 14.66 102 ASP A C 1
ATOM 1431 O O . ASP A 1 102 ? 14.425 9.619 -1.981 1.00 16.17 102 ASP A O 1
ATOM 1440 N N . ILE A 1 103 ? 13.290 9.181 -0.080 1.00 12.39 103 ILE A N 1
ATOM 1441 C CA . ILE A 1 103 ? 13.581 7.756 -0.115 1.00 13.19 103 ILE A CA 1
ATOM 1442 C C . ILE A 1 103 ? 12.784 7.081 -1.233 1.00 12.27 103 ILE A C 1
ATOM 1443 O O . ILE A 1 103 ? 13.360 6.367 -2.077 1.00 15.25 103 ILE A O 1
ATOM 1459 N N . ALA A 1 104 ? 11.475 7.312 -1.266 1.00 11.97 104 ALA A N 1
ATOM 1460 C CA . ALA A 1 104 ? 10.580 6.580 -2.163 1.00 11.29 104 ALA A CA 1
ATOM 1461 C C . ALA A 1 104 ? 10.836 6.842 -3.640 1.00 14.10 104 ALA A C 1
ATOM 1462 O O . ALA A 1 104 ? 10.708 5.925 -4.463 1.00 14.88 104 ALA A O 1
ATOM 1469 N N . VAL A 1 105 ? 11.165 8.077 -4.002 1.00 11.97 105 VAL A N 1
ATOM 1470 C CA . VAL A 1 105 ? 11.262 8.394 -5.418 1.00 12.49 105 VAL A CA 1
ATOM 1471 C C . VAL A 1 105 ? 12.427 7.650 -6.050 1.00 13.89 105 VAL A C 1
ATOM 1472 O O . VAL A 1 105 ? 12.467 7.481 -7.279 1.00 15.81 105 VAL A O 1
ATOM 1485 N N . VAL A 1 106 ? 13.397 7.233 -5.232 1.00 13.78 106 VAL A N 1
ATOM 1486 C CA . VAL A 1 106 ? 14.532 6.433 -5.709 1.00 14.23 106 VAL A CA 1
ATOM 1487 C C . VAL A 1 106 ? 14.258 4.945 -5.538 1.00 14.20 106 VAL A C 1
ATOM 1488 O O . VAL A 1 106 ? 14.473 4.153 -6.453 1.00 15.21 106 VAL A O 1
ATOM 1501 N N . GLU A 1 107 ? 13.803 4.536 -4.365 1.00 15.31 107 GLU A N 1
ATOM 1502 C CA . GLU A 1 107 ? 13.665 3.102 -4.089 1.00 15.30 107 GLU A CA 1
ATOM 1503 C C . GLU A 1 107 ? 12.557 2.419 -4.896 1.00 13.08 107 GLU A C 1
ATOM 1504 O O . GLU A 1 107 ? 12.707 1.257 -5.260 1.00 13.32 107 GLU A O 1
ATOM 1516 N N . VAL A 1 108 ? 11.461 3.109 -5.183 1.00 12.10 108 VAL A N 1
ATOM 1517 C CA . VAL A 1 108 ? 10.336 2.482 -5.880 1.00 11.22 108 VAL A CA 1
ATOM 1518 C C . VAL A 1 108 ? 10.751 2.052 -7.311 1.00 11.49 108 VAL A C 1
ATOM 1519 O O . VAL A 1 108 ? 10.604 0.866 -7.648 1.00 12.70 108 VAL A O 1
ATOM 1532 N N . PRO A 1 109 ? 11.299 2.954 -8.133 1.00 11.86 109 PRO A N 1
ATOM 1533 C CA . PRO A 1 109 ? 11.742 2.464 -9.453 1.00 12.24 109 PRO A CA 1
ATOM 1534 C C . PRO A 1 109 ? 12.951 1.516 -9.407 1.00 14.11 109 PRO A C 1
ATOM 1535 O O . PRO A 1 109 ? 13.091 0.685 -10.275 1.00 14.12 109 PRO A O 1
ATOM 1546 N N . LYS A 1 110 ? 13.831 1.652 -8.426 1.00 14.07 110 LYS A N 1
ATOM 1547 C CA . LYS A 1 110 ? 14.949 0.725 -8.282 1.00 15.52 110 LYS A CA 1
ATOM 1548 C C . LYS A 1 110 ? 14.471 -0.701 -8.066 1.00 13.66 110 LYS A C 1
ATOM 1549 O O . LYS A 1 110 ? 14.966 -1.633 -8.707 1.00 15.67 110 LYS A O 1
ATOM 1568 N N . LEU A 1 111 ? 13.532 -0.878 -7.149 1.00 13.24 111 LEU A N 1
ATOM 1569 C CA . LEU A 1 111 ? 13.007 -2.212 -6.889 1.00 12.29 111 LEU A CA 1
ATOM 1570 C C . LEU A 1 111 ? 12.233 -2.714 -8.116 1.00 14.54 111 LEU A C 1
ATOM 1571 O O . LEU A 1 111 ? 12.286 -3.907 -8.449 1.00 15.61 111 LEU A O 1
ATOM 1587 N N . GLY A 1 112 ? 11.520 -1.821 -8.799 1.00 13.11 112 GLY A N 1
ATOM 1588 C CA . GLY A 1 112 ? 10.807 -2.172 -10.021 1.00 12.99 112 GLY A CA 1
ATOM 1589 C C . GLY A 1 112 ? 11.767 -2.626 -11.118 1.00 13.53 112 GLY A C 1
ATOM 1590 O O . GLY A 1 112 ? 11.469 -3.537 -11.889 1.00 14.33 112 GLY A O 1
ATOM 1594 N N . LYS A 1 113 ? 12.929 -1.990 -11.206 1.00 13.10 113 LYS A N 1
ATOM 1595 C CA . LYS A 1 113 ? 13.968 -2.398 -12.155 1.00 13.47 113 LYS A CA 1
ATOM 1596 C C . LYS A 1 113 ? 14.449 -3.816 -11.876 1.00 13.60 113 LYS A C 1
ATOM 1597 O O . LYS A 1 113 ? 14.643 -4.607 -12.809 1.00 14.60 113 LYS A O 1
ATOM 1616 N N . GLU A 1 114 ? 14.654 -4.133 -10.603 1.00 13.40 114 GLU A N 1
ATOM 1617 C CA . GLU A 1 114 ? 15.197 -5.440 -10.249 1.00 15.39 114 GLU A CA 1
ATOM 1618 C C . GLU A 1 114 ? 14.191 -6.510 -10.671 1.00 16.59 114 GLU A C 1
ATOM 1619 O O . GLU A 1 114 ? 14.571 -7.521 -11.263 1.00 15.77 114 GLU A O 1
ATOM 1631 N N . ALA A 1 115 ? 12.911 -6.276 -10.398 1.00 13.93 115 ALA A N 1
ATOM 1632 C CA . ALA A 1 115 ? 11.863 -7.210 -10.793 1.00 12.86 115 ALA A CA 1
ATOM 1633 C C . ALA A 1 115 ? 11.750 -7.288 -12.316 1.00 12.59 115 ALA A C 1
ATOM 1634 O O . ALA A 1 115 ? 11.607 -8.378 -12.870 1.00 15.11 115 ALA A O 1
ATOM 1641 N N . SER A 1 116 ? 11.825 -6.152 -12.987 1.00 14.32 116 SER A N 1
ATOM 1642 C CA . SER A 1 116 ? 11.655 -6.106 -14.442 1.00 13.32 116 SER A CA 1
ATOM 1643 C C . SER A 1 116 ? 12.785 -6.838 -15.151 1.00 15.52 116 SER A C 1
ATOM 1644 O O . SER A 1 116 ? 12.551 -7.513 -16.149 1.00 15.79 116 SER A O 1
ATOM 1652 N N . LEU A 1 117 ? 14.018 -6.709 -14.657 1.00 14.18 117 LEU A N 1
ATOM 1653 C CA . LEU A 1 117 ? 15.137 -7.390 -15.319 1.00 14.98 117 LEU A CA 1
ATOM 1654 C C . LEU A 1 117 ? 14.938 -8.905 -15.263 1.00 16.29 117 LEU A C 1
ATOM 1655 O O . LEU A 1 117 ? 15.253 -9.629 -16.220 1.00 16.69 117 LEU A O 1
ATOM 1671 N N . LYS A 1 118 ? 14.415 -9.391 -14.145 1.00 14.36 118 LYS A N 1
ATOM 1672 C CA . LYS A 1 118 ? 14.167 -10.818 -14.010 1.00 15.67 118 LYS A CA 1
ATOM 1673 C C . LYS A 1 118 ? 13.051 -11.270 -14.949 1.00 14.88 118 LYS A C 1
ATOM 1674 O O . LYS A 1 118 ? 13.165 -12.334 -15.559 1.00 16.54 118 LYS A O 1
ATOM 1693 N N . ALA A 1 119 ? 11.982 -10.481 -15.060 1.00 14.67 119 ALA A N 1
ATOM 1694 C CA . ALA A 1 119 ? 10.876 -10.803 -15.984 1.00 13.31 119 ALA A CA 1
ATOM 1695 C C . ALA A 1 119 ? 11.368 -10.828 -17.431 1.00 13.94 119 ALA A C 1
ATOM 1696 O O . ALA A 1 119 ? 11.052 -11.745 -18.212 1.00 14.90 119 ALA A O 1
ATOM 1703 N N . ILE A 1 120 ? 12.152 -9.827 -17.795 1.00 14.38 120 ILE A N 1
ATOM 1704 C CA . ILE A 1 120 ? 12.662 -9.726 -19.166 1.00 15.13 120 ILE A CA 1
ATOM 1705 C C . ILE A 1 120 ? 13.600 -10.898 -19.489 1.00 15.75 120 ILE A C 1
ATOM 1706 O O . ILE A 1 120 ? 13.579 -11.446 -20.610 1.00 17.20 120 ILE A O 1
ATOM 1722 N N . LYS A 1 121 ? 14.422 -11.303 -18.522 1.00 17.06 121 LYS A N 1
ATOM 1723 C CA . LYS A 1 121 ? 15.312 -12.459 -18.723 1.00 17.59 121 LYS A CA 1
ATOM 1724 C C . LYS A 1 121 ? 14.506 -13.733 -18.972 1.00 16.24 121 LYS A C 1
ATOM 1725 O O . LYS A 1 121 ? 14.831 -14.511 -19.878 1.00 18.12 121 LYS A O 1
ATOM 1744 N N . GLU A 1 122 ? 13.449 -13.938 -18.178 1.00 16.77 122 GLU A N 1
ATOM 1745 C CA . GLU A 1 122 ? 12.569 -15.078 -18.376 1.00 15.14 122 GLU A CA 1
ATOM 1746 C C . GLU A 1 122 ? 11.941 -15.066 -19.762 1.00 15.28 122 GLU A C 1
ATOM 1747 O O . GLU A 1 122 ? 11.987 -16.067 -20.490 1.00 18.11 122 GLU A O 1
ATOM 1759 N N . TRP A 1 123 ? 11.342 -13.930 -20.099 1.00 15.03 123 TRP A N 1
ATOM 1760 C CA . TRP A 1 123 ? 10.667 -13.706 -21.374 1.00 15.20 123 TRP A CA 1
ATOM 1761 C C . TRP A 1 123 ? 11.561 -14.067 -22.533 1.00 16.34 123 TRP A C 1
ATOM 1762 O O . TRP A 1 123 ? 11.140 -14.755 -23.469 1.00 17.82 123 TRP A O 1
ATOM 1783 N N . GLY A 1 124 ? 12.798 -13.583 -22.475 1.00 16.91 124 GLY A N 1
ATOM 1784 C CA . GLY A 1 124 ? 13.822 -13.971 -23.438 1.00 17.38 124 GLY A CA 1
ATOM 1785 C C . GLY A 1 124 ? 13.847 -13.166 -24.725 1.00 19.83 124 GLY A C 1
ATOM 1786 O O . GLY A 1 124 ? 14.614 -13.482 -25.640 1.00 22.77 124 GLY A O 1
ATOM 1790 N N . GLN A 1 125 ? 13.002 -12.147 -24.803 1.00 17.24 125 GLN A N 1
ATOM 1791 C CA . GLN A 1 125 ? 12.972 -11.235 -25.927 1.00 16.21 125 GLN A CA 1
ATOM 1792 C C . GLN A 1 125 ? 13.744 -9.981 -25.593 1.00 16.55 125 GLN A C 1
ATOM 1793 O O . GLN A 1 125 ? 13.913 -9.658 -24.413 1.00 18.53 125 GLN A O 1
ATOM 1807 N N . PRO A 1 126 ? 14.190 -9.253 -26.627 1.00 17.97 126 PRO A N 1
ATOM 1808 C CA . PRO A 1 126 ? 14.883 -7.985 -26.360 1.00 20.14 126 PRO A CA 1
ATOM 1809 C C . PRO A 1 126 ? 13.962 -6.947 -25.734 1.00 18.48 126 PRO A C 1
ATOM 1810 O O . PRO A 1 126 ? 12.792 -6.854 -26.133 1.00 17.78 126 PRO A O 1
ATOM 1821 N N . LYS A 1 127 ? 14.485 -6.175 -24.779 1.00 19.00 127 LYS A N 1
ATOM 1822 C CA . LYS A 1 127 ? 13.709 -5.155 -24.086 1.00 16.86 127 LYS A CA 1
ATOM 1823 C C . LYS A 1 127 ? 13.189 -4.098 -25.048 1.00 14.83 127 LYS A C 1
ATOM 1824 O O . LYS A 1 127 ? 12.195 -3.443 -24.733 1.00 15.90 127 LYS A O 1
ATOM 1843 N N . SER A 1 128 ? 13.824 -3.961 -26.216 1.00 17.18 128 SER A N 1
ATOM 1844 C CA . SER A 1 128 ? 13.349 -3.021 -27.222 1.00 16.50 128 SER A CA 1
ATOM 1845 C C . SER A 1 128 ? 11.958 -3.375 -27.764 1.00 17.89 128 SER A C 1
ATOM 1846 O O . SER A 1 128 ? 11.285 -2.530 -28.343 1.00 19.56 128 SER A O 1
ATOM 1854 N N . LYS A 1 129 ? 11.505 -4.612 -27.554 1.00 16.83 129 LYS A N 1
ATOM 1855 C CA . LYS A 1 129 ? 10.183 -5.025 -28.014 1.00 15.81 129 LYS A CA 1
ATOM 1856 C C . LYS A 1 129 ? 9.051 -4.616 -27.051 1.00 15.71 129 LYS A C 1
ATOM 1857 O O . LYS A 1 129 ? 7.882 -4.827 -27.358 1.00 14.17 129 LYS A O 1
ATOM 1876 N N . ILE A 1 130 ? 9.406 -4.058 -25.894 1.00 13.63 130 ILE A N 1
ATOM 1877 C CA . ILE A 1 130 ? 8.404 -3.552 -24.934 1.00 13.15 130 ILE A CA 1
ATOM 1878 C C . ILE A 1 130 ? 7.875 -2.239 -25.514 1.00 14.95 130 ILE A C 1
ATOM 1879 O O . ILE A 1 130 ? 8.650 -1.316 -25.780 1.00 15.17 130 ILE A O 1
ATOM 1895 N N . THR A 1 131 ? 6.573 -2.195 -25.752 1.00 12.91 131 THR A N 1
ATOM 1896 C CA . THR A 1 131 ? 5.912 -1.054 -26.393 1.00 12.89 131 THR A CA 1
ATOM 1897 C C . THR A 1 131 ? 5.165 -0.167 -25.402 1.00 13.98 131 THR A C 1
ATOM 1898 O O . THR A 1 131 ? 4.922 1.011 -25.688 1.00 12.47 131 THR A O 1
ATOM 1909 N N . HIS A 1 132 ? 4.798 -0.748 -24.257 1.00 12.21 132 HIS A N 1
ATOM 1910 C CA . HIS A 1 132 ? 3.956 -0.108 -23.260 1.00 11.86 132 HIS A CA 1
ATOM 1911 C C . HIS A 1 132 ? 4.456 -0.452 -21.871 1.00 11.67 132 HIS A C 1
ATOM 1912 O O . HIS A 1 132 ? 4.986 -1.544 -21.651 1.00 12.24 132 HIS A O 1
ATOM 1926 N N . LEU A 1 133 ? 4.231 0.457 -20.928 1.00 11.72 133 LEU A N 1
ATOM 1927 C CA . LEU A 1 133 ? 4.593 0.260 -19.531 1.00 11.28 133 LEU A CA 1
ATOM 1928 C C . LEU A 1 133 ? 3.448 0.740 -18.662 1.00 14.16 133 LEU A C 1
ATOM 1929 O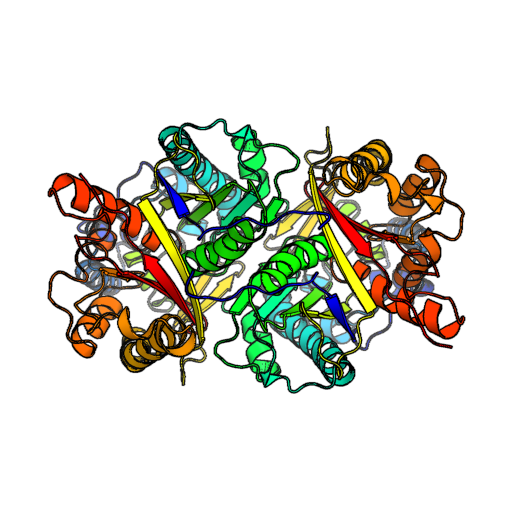 O . LEU A 1 133 ? 2.996 1.857 -18.817 1.00 13.37 133 LEU A O 1
ATOM 1945 N N . VAL A 1 134 ? 2.988 -0.106 -17.759 1.00 11.92 134 VAL A N 1
ATOM 1946 C CA . VAL A 1 134 ? 2.044 0.233 -16.712 1.00 11.83 134 VAL A CA 1
ATOM 1947 C C . VAL A 1 134 ? 2.800 0.136 -15.393 1.00 12.41 134 VAL A C 1
ATOM 1948 O O . VAL A 1 134 ? 3.375 -0.914 -15.082 1.00 12.99 134 VAL A O 1
ATOM 1961 N N . PHE A 1 135 ? 2.858 1.232 -14.646 1.00 12.76 135 PHE A N 1
ATOM 1962 C CA . PHE A 1 135 ? 3.629 1.275 -13.386 1.00 13.02 135 PHE A CA 1
ATOM 1963 C C . PHE A 1 135 ? 2.688 1.700 -12.272 1.00 12.92 135 PHE A C 1
ATOM 1964 O O . PHE A 1 135 ? 1.997 2.694 -12.398 1.00 11.98 135 PHE A O 1
ATOM 1981 N N . CYS A 1 136 ? 2.663 0.928 -11.195 1.00 12.22 136 CYS A N 1
ATOM 1982 C CA . CYS A 1 136 ? 1.738 1.136 -10.095 1.00 12.61 136 CYS A CA 1
ATOM 1983 C C . CYS A 1 136 ? 2.506 1.190 -8.771 1.00 12.05 136 CYS A C 1
ATOM 1984 O O . CYS A 1 136 ? 3.285 0.298 -8.496 1.00 13.23 136 CYS A O 1
ATOM 1992 N N . THR A 1 137 ? 2.305 2.250 -7.985 1.00 11.73 137 THR A N 1
ATOM 1993 C CA . THR A 1 137 ? 2.821 2.317 -6.621 1.00 13.38 137 THR A CA 1
ATOM 1994 C C . THR A 1 137 ? 1.930 3.228 -5.787 1.00 13.50 137 THR A C 1
ATOM 1995 O O . THR A 1 137 ? 1.326 4.165 -6.320 1.00 12.45 137 THR A O 1
ATOM 2006 N N . THR A 1 138 ? 1.888 2.970 -4.482 1.00 11.40 138 THR A N 1
ATOM 2007 C CA . THR A 1 138 ? 1.247 3.838 -3.487 1.00 11.67 138 THR A CA 1
ATOM 2008 C C . THR A 1 138 ? 2.299 4.483 -2.564 1.00 17.03 138 THR A C 1
ATOM 2009 O O . THR A 1 138 ? 1.963 5.069 -1.517 1.00 17.43 138 THR A O 1
ATOM 2020 N N . SER A 1 139 ? 3.565 4.416 -2.960 1.00 13.35 139 SER A N 1
ATOM 2021 C CA . SER A 1 139 ? 4.669 4.899 -2.129 1.00 15.65 139 SER A CA 1
ATOM 2022 C C . SER A 1 139 ? 5.275 6.078 -2.808 1.00 19.45 139 SER A C 1
ATOM 2023 O O . SER A 1 139 ? 6.183 5.942 -3.616 1.00 21.57 139 SER A O 1
ATOM 2031 N N . GLY A 1 140 ? 4.764 7.253 -2.487 1.00 20.30 140 GLY A N 1
ATOM 2032 C CA . GLY A 1 140 ? 5.311 8.461 -3.058 1.00 20.67 140 GLY A CA 1
ATOM 2033 C C . GLY A 1 140 ? 4.747 8.826 -4.415 1.00 21.55 140 GLY A C 1
ATOM 2034 O O . GLY A 1 140 ? 4.083 8.023 -5.075 1.00 17.36 140 GLY A O 1
ATOM 2038 N N . VAL A 1 141 ? 5.028 10.060 -4.817 1.00 13.81 141 VAL A N 1
ATOM 2039 C CA . VAL A 1 141 ? 4.640 10.583 -6.109 1.00 10.07 141 VAL A CA 1
ATOM 2040 C C . VAL A 1 141 ? 5.718 11.586 -6.505 1.00 11.88 141 VAL A C 1
ATOM 2041 O O . VAL A 1 141 ? 6.309 12.225 -5.639 1.00 14.81 141 VAL A O 1
ATOM 2054 N N . ASP A 1 142 ? 5.926 11.761 -7.798 1.00 11.82 142 ASP A N 1
ATOM 2055 C CA . ASP A 1 142 ? 6.968 12.648 -8.304 1.00 13.21 142 ASP A CA 1
ATOM 2056 C C . ASP A 1 142 ? 6.695 12.905 -9.784 1.00 12.24 142 ASP A C 1
ATOM 2057 O O . ASP A 1 142 ? 5.956 12.134 -10.402 1.00 11.05 142 ASP A O 1
ATOM 2066 N N . MET A 1 143 ? 7.289 13.967 -10.337 1.00 13.04 143 MET A N 1
ATOM 2067 C CA . MET A 1 143 ? 7.169 14.320 -11.763 1.00 12.05 143 MET A CA 1
ATOM 2068 C C . MET A 1 143 ? 8.552 14.620 -12.338 1.00 11.50 143 MET A C 1
ATOM 2069 O O . MET A 1 143 ? 9.288 15.420 -11.779 1.00 12.32 143 MET A O 1
ATOM 2083 N N . PRO A 1 144 ? 8.971 13.927 -13.406 1.00 11.61 144 PRO A N 1
ATOM 2084 C CA . PRO A 1 144 ? 8.349 12.743 -14.009 1.00 11.87 144 PRO A CA 1
ATOM 2085 C C . PRO A 1 144 ? 8.176 11.630 -12.990 1.00 15.22 144 PRO A C 1
ATOM 2086 O O . PRO A 1 144 ? 8.861 11.611 -11.977 1.00 11.81 144 PRO A O 1
ATOM 2097 N N . GLY A 1 145 ? 7.261 10.715 -13.264 1.00 11.56 145 GLY A N 1
ATOM 2098 C CA . GLY A 1 145 ? 6.949 9.630 -12.346 1.00 12.50 145 GLY A CA 1
ATOM 2099 C C . GLY A 1 145 ? 7.892 8.434 -12.389 1.00 12.15 145 GLY A C 1
ATOM 2100 O O . GLY A 1 145 ? 8.864 8.393 -13.143 1.00 11.63 145 GLY A O 1
ATOM 2104 N N . ALA A 1 146 ? 7.579 7.445 -11.565 1.00 11.44 146 ALA A N 1
ATOM 2105 C CA . ALA A 1 146 ? 8.359 6.211 -11.458 1.00 11.25 146 ALA A CA 1
ATOM 2106 C C . ALA A 1 146 ? 8.372 5.458 -12.788 1.00 11.82 146 ALA A C 1
ATOM 2107 O O . ALA A 1 146 ? 9.337 4.761 -13.087 1.00 12.29 146 ALA A O 1
ATOM 2114 N N . ASP A 1 147 ? 7.342 5.672 -13.618 1.00 11.08 147 ASP A N 1
ATOM 2115 C CA . ASP A 1 147 ? 7.333 5.097 -14.970 1.00 13.48 147 ASP A CA 1
ATOM 2116 C C . ASP A 1 147 ? 8.483 5.625 -15.840 1.00 13.37 147 ASP A C 1
ATOM 2117 O O . ASP A 1 147 ? 9.178 4.868 -16.541 1.00 13.18 147 ASP A O 1
ATOM 2126 N N . TRP A 1 148 ? 8.668 6.934 -15.797 1.00 11.21 148 TRP A N 1
ATOM 2127 C CA . TRP A 1 148 ? 9.765 7.591 -16.507 1.00 12.98 148 TRP A CA 1
ATOM 2128 C C . TRP A 1 148 ? 11.113 7.148 -15.956 1.00 11.80 148 TRP A C 1
ATOM 2129 O O . TRP A 1 148 ? 12.051 6.821 -16.683 1.00 13.32 148 TRP A O 1
ATOM 2150 N N . ALA A 1 149 ? 11.213 7.108 -14.635 1.00 12.70 149 ALA A N 1
ATOM 2151 C CA . ALA A 1 149 ? 12.432 6.678 -13.982 1.00 13.96 149 ALA A CA 1
ATOM 2152 C C . ALA A 1 149 ? 12.808 5.262 -14.393 1.00 14.25 149 ALA A C 1
ATOM 2153 O O . ALA A 1 149 ? 13.953 4.998 -14.702 1.00 14.57 149 ALA A O 1
ATOM 2160 N N . LEU A 1 150 ? 11.833 4.354 -14.393 1.00 14.04 150 LEU A N 1
ATOM 2161 C CA . LEU A 1 150 ? 12.107 2.982 -14.793 1.00 12.33 150 LEU A CA 1
ATOM 2162 C C . LEU A 1 150 ? 12.512 2.893 -16.249 1.00 13.26 150 LEU A C 1
ATOM 2163 O O . LEU A 1 150 ? 13.393 2.125 -16.608 1.00 13.82 150 LEU A O 1
ATOM 2179 N N . THR A 1 151 ? 11.828 3.648 -17.100 1.00 12.17 151 THR A N 1
ATOM 2180 C CA . THR A 1 151 ? 12.194 3.724 -18.521 1.00 12.63 151 THR A CA 1
ATOM 2181 C C . THR A 1 151 ? 13.677 4.072 -18.679 1.00 13.13 151 THR A C 1
ATOM 2182 O O . THR A 1 151 ? 14.397 3.427 -19.479 1.00 14.99 151 THR A O 1
ATOM 2193 N N . LYS A 1 152 ? 14.150 5.035 -17.893 1.00 13.23 152 LYS A N 1
ATOM 2194 C CA . LYS A 1 152 ? 15.554 5.426 -17.945 1.00 15.06 152 LYS A CA 1
ATOM 2195 C C . LYS A 1 152 ? 16.474 4.340 -17.378 1.00 16.10 152 LYS A C 1
ATOM 2196 O O . LYS A 1 152 ? 17.488 3.993 -18.005 1.00 18.40 152 LYS A O 1
ATOM 2215 N N . LEU A 1 153 ? 16.116 3.789 -16.216 1.00 17.51 153 LEU A N 1
ATOM 2216 C CA . LEU A 1 153 ? 16.936 2.737 -15.599 1.00 14.98 153 LEU A CA 1
ATOM 2217 C C . LEU A 1 153 ? 17.090 1.498 -16.467 1.00 17.09 153 LEU A C 1
ATOM 2218 O O . LEU A 1 153 ? 18.169 0.906 -16.513 1.00 18.54 153 LEU A O 1
ATOM 2234 N N . LEU A 1 154 ? 16.019 1.099 -17.143 1.00 13.26 154 LEU A N 1
ATOM 2235 C CA . LEU A 1 154 ? 16.048 -0.085 -18.022 1.00 14.73 154 LEU A CA 1
ATOM 2236 C C . LEU A 1 154 ? 16.507 0.152 -19.435 1.00 16.89 154 LEU A C 1
ATOM 2237 O O . LEU A 1 154 ? 16.822 -0.800 -20.151 1.00 18.89 154 LEU A O 1
ATOM 2253 N N . GLY A 1 155 ? 16.520 1.409 -19.864 1.00 15.75 155 GLY A N 1
ATOM 2254 C CA . GLY A 1 155 ? 16.816 1.722 -21.251 1.00 17.61 155 GLY A CA 1
ATOM 2255 C C . GLY A 1 155 ? 15.741 1.261 -22.218 1.00 16.81 155 GLY A C 1
ATOM 2256 O O . GLY A 1 155 ? 16.040 0.739 -23.308 1.00 17.97 155 GLY A O 1
ATOM 2260 N N . LEU A 1 156 ? 14.478 1.423 -21.829 1.00 15.54 156 LEU A N 1
ATOM 2261 C CA . LEU A 1 156 ? 13.372 1.135 -22.729 1.00 14.56 156 LEU A CA 1
ATOM 2262 C C . LEU A 1 156 ? 13.326 2.167 -23.848 1.00 14.21 156 LEU A C 1
ATOM 2263 O O . LEU A 1 156 ? 13.936 3.239 -23.740 1.00 17.49 156 LEU A O 1
ATOM 2279 N N . ARG A 1 157 ? 12.623 1.832 -24.932 1.00 15.55 157 ARG A N 1
ATOM 2280 C CA . ARG A 1 157 ? 12.519 2.756 -26.063 1.00 15.97 157 ARG A CA 1
ATOM 2281 C C . ARG A 1 157 ? 11.950 4.076 -25.546 1.00 15.12 157 ARG A C 1
ATOM 2282 O O . ARG A 1 157 ? 11.034 4.076 -24.732 1.00 14.71 157 ARG A O 1
ATOM 2303 N N . PRO A 1 158 ? 12.500 5.215 -26.018 1.00 16.29 158 PRO A N 1
ATOM 2304 C CA . PRO A 1 158 ? 11.974 6.501 -25.532 1.00 16.45 158 PRO A CA 1
ATOM 2305 C C . PRO A 1 158 ? 10.535 6.787 -25.982 1.00 17.52 158 PRO A C 1
ATOM 2306 O O . PRO A 1 158 ? 9.873 7.647 -25.378 1.00 16.02 158 PRO A O 1
ATOM 2317 N N . SER A 1 159 ? 10.034 6.022 -26.941 1.00 14.42 159 SER A N 1
ATOM 2318 C CA . SER A 1 159 ? 8.649 6.128 -27.370 1.00 14.78 159 SER A CA 1
ATOM 2319 C C . SER A 1 159 ? 7.722 5.131 -26.657 1.00 15.76 159 SER A C 1
ATOM 2320 O O . SER A 1 159 ? 6.579 4.944 -27.073 1.00 13.83 159 SER A O 1
ATOM 2328 N N . VAL A 1 160 ? 8.181 4.539 -25.560 1.00 13.51 160 VAL A N 1
ATOM 2329 C CA . VAL A 1 160 ? 7.326 3.642 -24.783 1.00 12.94 160 VAL A CA 1
ATOM 2330 C C . VAL A 1 160 ? 6.090 4.379 -24.312 1.00 14.44 160 VAL A C 1
ATOM 2331 O O . VAL A 1 160 ? 6.193 5.530 -23.879 1.00 14.68 160 VAL A O 1
ATOM 2344 N N . LYS A 1 161 ? 4.922 3.755 -24.428 1.00 13.33 161 LYS A N 1
ATOM 2345 C CA . LYS A 1 161 ? 3.660 4.371 -24.024 1.00 13.28 161 LYS A CA 1
ATOM 2346 C C . LYS A 1 161 ? 3.350 3.981 -22.594 1.00 12.65 161 LYS A C 1
ATOM 2347 O O . LYS A 1 161 ? 3.137 2.804 -22.310 1.00 12.62 161 LYS A O 1
ATOM 2366 N N . ARG A 1 162 ? 3.316 4.957 -21.701 1.00 12.52 162 ARG A N 1
ATOM 2367 C CA . ARG A 1 162 ? 3.270 4.731 -20.260 1.00 11.18 162 ARG A CA 1
ATOM 2368 C C . ARG A 1 162 ? 1.931 5.043 -19.625 1.00 12.15 162 ARG A C 1
ATOM 2369 O O . ARG A 1 162 ? 1.233 5.974 -20.028 1.00 12.34 162 ARG A O 1
ATOM 2390 N N . LEU A 1 163 ? 1.589 4.252 -18.617 1.00 11.25 163 LEU A N 1
ATOM 2391 C CA . LEU A 1 163 ? 0.397 4.432 -17.801 1.00 12.59 163 LEU A CA 1
ATOM 2392 C C . LEU A 1 163 ? 0.878 4.396 -16.350 1.00 13.29 163 LEU A C 1
ATOM 2393 O O . LEU A 1 163 ? 1.147 3.326 -15.807 1.00 15.19 163 LEU A O 1
ATOM 2409 N N . MET A 1 164 ? 0.984 5.573 -15.734 1.00 10.47 164 MET A N 1
ATOM 2410 C CA . MET A 1 164 ? 1.477 5.743 -14.364 1.00 11.02 164 MET A CA 1
ATOM 2411 C C . MET A 1 164 ? 0.299 5.818 -13.395 1.00 11.53 164 MET A C 1
ATOM 2412 O O . MET A 1 164 ? -0.521 6.730 -13.479 1.00 12.58 164 MET A O 1
ATOM 2426 N N . MET A 1 165 ? 0.232 4.849 -12.485 1.00 12.49 165 MET A N 1
ATOM 2427 C CA . MET A 1 165 ? -0.857 4.711 -11.530 1.00 12.45 165 MET A CA 1
ATOM 2428 C C . MET A 1 165 ? -0.364 4.869 -10.099 1.00 14.49 165 MET A C 1
ATOM 2429 O O . MET A 1 165 ? 0.172 3.938 -9.506 1.00 14.60 165 MET A O 1
ATOM 2443 N N . TYR A 1 166 ? -0.538 6.079 -9.579 1.00 11.98 166 TYR A N 1
ATOM 2444 C CA . TYR A 1 166 ? -0.117 6.445 -8.228 1.00 11.39 166 TYR A CA 1
ATOM 2445 C C . TYR A 1 166 ? -1.279 6.386 -7.240 1.00 9.83 166 TYR A C 1
ATOM 2446 O O . TYR A 1 166 ? -2.419 6.728 -7.563 1.00 10.46 166 TYR A O 1
ATOM 2464 N N . GLN A 1 167 ? -0.929 5.975 -6.025 1.00 11.46 167 GLN A N 1
ATOM 2465 C CA . GLN A 1 167 ? -1.749 6.205 -4.823 1.00 11.10 167 GLN A CA 1
ATOM 2466 C C . GLN A 1 167 ? -3.067 5.436 -4.810 1.00 10.66 167 GLN A C 1
ATOM 2467 O O . GLN A 1 167 ? -4.007 5.858 -4.134 1.00 14.30 167 GLN A O 1
ATOM 2481 N N . GLN A 1 168 ? -3.143 4.264 -5.443 1.00 10.79 168 GLN A N 1
ATOM 2482 C CA . GLN A 1 168 ? -4.414 3.532 -5.465 1.00 11.86 168 GLN A CA 1
ATOM 2483 C C . GLN A 1 168 ? -4.555 2.552 -4.304 1.00 12.69 168 GLN A C 1
ATOM 2484 O O . GLN A 1 168 ? -5.666 2.270 -3.883 1.00 15.67 168 GLN A O 1
ATOM 2498 N N . GLY A 1 169 ? -3.439 2.080 -3.751 1.00 12.87 169 GLY A N 1
ATOM 2499 C CA . GLY A 1 169 ? -3.523 1.132 -2.661 1.00 12.30 169 GLY A CA 1
ATOM 2500 C C . GLY A 1 169 ? -3.734 -0.309 -3.087 1.00 13.65 169 GLY A C 1
ATOM 2501 O O . GLY A 1 169 ? -3.374 -0.748 -4.198 1.00 13.74 169 GLY A O 1
ATOM 2518 N N . PHE A 1 171 ? -5.902 -2.622 -3.956 1.00 11.45 171 PHE A N 1
ATOM 2519 C CA . PHE A 1 171 ? -6.667 -3.329 -4.999 1.00 11.88 171 PHE A CA 1
ATOM 2520 C C . PHE A 1 171 ? -5.988 -3.291 -6.350 1.00 12.02 171 PHE A C 1
ATOM 2521 O O . PHE A 1 171 ? -6.437 -3.950 -7.280 1.00 13.06 171 PHE A O 1
ATOM 2538 N N . ALA A 1 172 ? -4.894 -2.542 -6.462 1.00 12.51 172 ALA A N 1
ATOM 2539 C CA . ALA A 1 172 ? -4.382 -2.175 -7.780 1.00 10.89 172 ALA A CA 1
ATOM 2540 C C . ALA A 1 172 ? -3.602 -3.257 -8.521 1.00 12.19 172 ALA A C 1
ATOM 2541 O O . ALA A 1 172 ? -3.305 -3.039 -9.705 1.00 12.96 172 ALA A O 1
ATOM 2548 N N . GLY A 1 173 ? -3.298 -4.387 -7.869 1.00 12.56 173 GLY A N 1
ATOM 2549 C CA . GLY A 1 173 ? -2.769 -5.548 -8.590 1.00 11.20 173 GLY A CA 1
ATOM 2550 C C . GLY A 1 173 ? -3.813 -6.039 -9.592 1.00 14.73 173 GLY A C 1
ATOM 2551 O O . GLY A 1 173 ? -3.493 -6.454 -10.708 1.00 15.40 173 GLY A O 1
ATOM 2555 N N . GLY A 1 174 ? -5.076 -6.002 -9.187 1.00 12.30 174 GLY A N 1
ATOM 2556 C CA . GLY A 1 174 ? -6.170 -6.235 -10.113 1.00 12.76 174 GLY A CA 1
ATOM 2557 C C . GLY A 1 174 ? -6.281 -5.170 -11.184 1.00 12.46 174 GLY A C 1
ATOM 2558 O O . GLY A 1 174 ? -6.406 -5.471 -12.379 1.00 13.80 174 GLY A O 1
ATOM 2562 N N . THR A 1 175 ? -6.238 -3.903 -10.758 1.00 12.74 175 THR A N 1
ATOM 2563 C CA . THR A 1 175 ? -6.384 -2.789 -11.678 1.00 11.84 175 THR A CA 1
ATOM 2564 C C . THR A 1 175 ? -5.377 -2.842 -12.827 1.00 11.63 175 THR A C 1
ATOM 2565 O O . THR A 1 175 ? -5.749 -2.605 -13.981 1.00 12.24 175 THR A O 1
ATOM 2576 N N . VAL A 1 176 ? -4.095 -3.071 -12.518 1.00 11.12 176 VAL A N 1
ATOM 2577 C CA . VAL A 1 176 ? -3.082 -3.032 -13.587 1.00 11.91 176 VAL A CA 1
ATOM 2578 C C . VAL A 1 176 ? -3.348 -4.119 -14.615 1.00 13.02 176 VAL A C 1
ATOM 2579 O O . VAL A 1 176 ? -3.091 -3.907 -15.808 1.00 14.22 176 VAL A O 1
ATOM 2592 N N . LEU A 1 177 ? -3.871 -5.271 -14.199 1.00 11.84 177 LEU A N 1
ATOM 2593 C CA . LEU A 1 177 ? -4.187 -6.317 -15.177 1.00 12.01 177 LEU A CA 1
ATOM 2594 C C . LEU A 1 177 ? -5.410 -5.957 -16.020 1.00 12.61 177 LEU A C 1
ATOM 2595 O O . LEU A 1 177 ? -5.442 -6.173 -17.239 1.00 13.44 177 LEU A O 1
ATOM 2611 N N . ARG A 1 178 ? -6.422 -5.373 -15.370 1.00 12.95 178 ARG A N 1
ATOM 2612 C CA . ARG A 1 178 ? -7.595 -4.887 -16.073 1.00 11.79 178 ARG A CA 1
ATOM 2613 C C . ARG A 1 178 ? -7.217 -3.874 -17.146 1.00 16.33 178 ARG A C 1
ATOM 2614 O O . ARG A 1 178 ? -7.702 -3.924 -18.289 1.00 15.80 178 ARG A O 1
ATOM 2635 N N . VAL A 1 179 ? -6.340 -2.952 -16.782 1.00 13.32 179 VAL A N 1
ATOM 2636 C CA . VAL A 1 179 ? -5.929 -1.898 -17.694 1.00 14.21 179 VAL A CA 1
ATOM 2637 C C . VAL A 1 179 ? -5.054 -2.431 -18.802 1.00 15.98 179 VAL A C 1
ATOM 2638 O O . VAL A 1 179 ? -5.266 -2.134 -19.988 1.00 16.61 179 VAL A O 1
ATOM 2651 N N . ALA A 1 180 ? -4.091 -3.268 -18.438 1.00 14.34 180 ALA A N 1
ATOM 2652 C CA . ALA A 1 180 ? -3.144 -3.788 -19.399 1.00 12.65 180 ALA A CA 1
ATOM 2653 C C . ALA A 1 180 ? -3.816 -4.731 -20.396 1.00 12.90 180 ALA A C 1
ATOM 2654 O O . ALA A 1 180 ? -3.390 -4.848 -21.561 1.00 15.41 180 ALA A O 1
ATOM 2661 N N . LYS A 1 181 ? -4.879 -5.405 -19.961 1.00 15.22 181 LYS A N 1
ATOM 2662 C CA . LYS A 1 181 ? -5.644 -6.268 -20.871 1.00 13.80 181 LYS A CA 1
ATOM 2663 C C . LYS A 1 181 ? -6.070 -5.527 -22.127 1.00 12.56 181 LYS A C 1
ATOM 2664 O O . LYS A 1 181 ? -5.897 -6.010 -23.248 1.00 14.40 181 LYS A O 1
ATOM 2683 N N . ASP A 1 182 ? -6.611 -4.333 -21.971 1.00 14.46 182 ASP A N 1
ATOM 2684 C CA . ASP A 1 182 ? -7.088 -3.578 -23.121 1.00 13.25 182 ASP A CA 1
ATOM 2685 C C . ASP A 1 182 ? -5.928 -3.098 -24.000 1.00 12.77 182 ASP A C 1
ATOM 2686 O O . ASP A 1 182 ? -6.054 -2.989 -25.227 1.00 14.78 182 ASP A O 1
ATOM 2695 N N . VAL A 1 183 ? -4.809 -2.766 -23.366 1.00 12.90 183 VAL A N 1
ATOM 2696 C CA . VAL A 1 183 ? -3.640 -2.304 -24.100 1.00 12.38 183 VAL A CA 1
ATOM 2697 C C . VAL A 1 183 ? -3.110 -3.410 -24.995 1.00 13.64 183 VAL A C 1
ATOM 2698 O O . VAL A 1 183 ? -2.847 -3.208 -26.188 1.00 15.77 183 VAL A O 1
ATOM 2711 N N . ALA A 1 184 ? -2.948 -4.593 -24.421 1.00 13.94 184 ALA A N 1
ATOM 2712 C CA . ALA A 1 184 ? -2.380 -5.693 -25.176 1.00 13.48 184 ALA A CA 1
ATOM 2713 C C . ALA A 1 184 ? -3.331 -6.132 -26.288 1.00 13.05 184 ALA A C 1
ATOM 2714 O O . ALA A 1 184 ? -2.905 -6.433 -27.418 1.00 14.36 184 ALA A O 1
ATOM 2721 N N . GLU A 1 185 ? -4.624 -6.195 -25.989 1.00 14.92 185 GLU A N 1
ATOM 2722 C CA . GLU A 1 185 ? -5.581 -6.733 -26.965 1.00 14.35 185 GLU A CA 1
ATOM 2723 C C . GLU A 1 185 ? -5.914 -5.762 -28.122 1.00 15.69 185 GLU A C 1
ATOM 2724 O O . GLU A 1 185 ? -6.207 -6.204 -29.228 1.00 16.21 185 GLU A O 1
ATOM 2736 N N . ASN A 1 186 ? -5.860 -4.467 -27.877 1.00 14.72 186 ASN A N 1
ATOM 2737 C CA . ASN A 1 186 ? -6.258 -3.485 -28.876 1.00 13.44 186 ASN A CA 1
ATOM 2738 C C . ASN A 1 186 ? -5.109 -3.015 -29.751 1.00 15.73 186 ASN A C 1
ATOM 2739 O O . ASN A 1 186 ? -5.320 -2.152 -30.610 1.00 16.92 186 ASN A O 1
ATOM 2750 N N . ASN A 1 187 ? -3.905 -3.541 -29.521 1.00 14.90 187 ASN A N 1
ATOM 2751 C CA . ASN A 1 187 ? -2.708 -3.082 -30.248 1.00 13.58 187 ASN A CA 1
ATOM 2752 C C . ASN A 1 187 ? -1.873 -4.257 -30.740 1.00 14.66 187 ASN A C 1
ATOM 2753 O O . ASN A 1 187 ? -1.190 -4.916 -29.956 1.00 14.59 187 ASN A O 1
ATOM 2764 N N . LYS A 1 188 ? -1.930 -4.523 -32.042 1.00 15.97 188 LYS A N 1
ATOM 2765 C CA . LYS A 1 188 ? -1.214 -5.652 -32.622 1.00 16.94 188 LYS A CA 1
ATOM 2766 C C . LYS A 1 188 ? 0.266 -5.502 -32.346 1.00 14.81 188 LYS A C 1
ATOM 2767 O O . LYS A 1 188 ? 0.840 -4.441 -32.608 1.00 18.03 188 LYS A O 1
ATOM 2786 N N . GLY A 1 189 ? 0.886 -6.554 -31.823 1.00 16.42 189 GLY A N 1
ATOM 2787 C CA . GLY A 1 189 ? 2.308 -6.516 -31.564 1.00 17.38 189 GLY A CA 1
ATOM 2788 C C . GLY A 1 189 ? 2.679 -5.943 -30.205 1.00 19.10 189 GLY A C 1
ATOM 2789 O O . GLY A 1 189 ? 3.843 -5.987 -29.826 1.00 19.70 189 GLY A O 1
ATOM 2793 N N . ALA A 1 190 ? 1.719 -5.395 -29.465 1.00 15.01 190 ALA A N 1
ATOM 2794 C CA . ALA A 1 190 ? 2.072 -4.766 -28.200 1.00 13.74 190 ALA A CA 1
ATOM 2795 C C . ALA A 1 190 ? 2.593 -5.774 -27.210 1.00 13.58 190 ALA A C 1
ATOM 2796 O O . ALA A 1 190 ? 2.057 -6.890 -27.092 1.00 13.34 190 ALA A O 1
ATOM 2803 N N . ARG A 1 191 ? 3.617 -5.362 -26.476 1.00 13.03 191 ARG A N 1
ATOM 2804 C CA . ARG A 1 191 ? 4.141 -6.126 -25.353 1.00 12.85 191 ARG A CA 1
ATOM 2805 C C . ARG A 1 191 ? 4.259 -5.153 -24.186 1.00 12.51 191 ARG A C 1
ATOM 2806 O O . ARG A 1 191 ? 4.968 -4.137 -24.279 1.00 14.33 191 ARG A O 1
ATOM 2827 N N . VAL A 1 192 ? 3.515 -5.452 -23.120 1.00 12.60 192 VAL A N 1
ATOM 2828 C CA . VAL A 1 192 ? 3.331 -4.543 -22.003 1.00 11.94 192 VAL A CA 1
ATOM 2829 C C . VAL A 1 192 ? 4.115 -5.011 -20.795 1.00 11.86 192 VAL A C 1
ATOM 2830 O O . VAL A 1 192 ? 3.914 -6.138 -20.317 1.00 13.17 192 VAL A O 1
ATOM 2843 N N . LEU A 1 193 ? 5.025 -4.179 -20.306 1.00 12.65 193 LEU A N 1
ATOM 2844 C CA . LEU A 1 193 ? 5.656 -4.385 -19.021 1.00 11.74 193 LEU A CA 1
ATOM 2845 C C . LEU A 1 193 ? 4.742 -3.773 -17.960 1.00 12.95 193 LEU A C 1
ATOM 2846 O O . LEU A 1 193 ? 4.425 -2.591 -18.034 1.00 11.64 193 LEU A O 1
ATOM 2862 N N . VAL A 1 194 ? 4.298 -4.591 -17.012 1.00 11.75 194 VAL A N 1
ATOM 2863 C CA . VAL A 1 194 ? 3.404 -4.207 -15.935 1.00 11.10 194 VAL A CA 1
ATOM 2864 C C . VAL A 1 194 ? 4.157 -4.367 -14.617 1.00 12.65 194 VAL A C 1
ATOM 2865 O O . VAL A 1 194 ? 4.580 -5.484 -14.280 1.00 13.30 194 VAL A O 1
ATOM 2878 N N . VAL A 1 195 ? 4.317 -3.275 -13.868 1.00 11.28 195 VAL A N 1
ATOM 2879 C CA . VAL A 1 195 ? 5.118 -3.291 -12.662 1.00 11.38 195 VAL A CA 1
ATOM 2880 C C . VAL A 1 195 ? 4.334 -2.721 -11.484 1.00 12.08 195 VAL A C 1
ATOM 2881 O O . VAL A 1 195 ? 3.781 -1.618 -11.558 1.00 12.74 195 VAL A O 1
ATOM 2894 N N . CYS A 1 196 ? 4.314 -3.476 -10.391 1.00 11.37 196 CYS A N 1
ATOM 2895 C CA . CYS A 1 196 ? 3.813 -3.027 -9.094 1.00 10.76 196 CYS A CA 1
ATOM 2896 C C . CYS A 1 196 ? 4.966 -3.012 -8.120 1.00 13.13 196 CYS A C 1
ATOM 2897 O O . CYS A 1 196 ? 5.603 -4.024 -7.914 1.00 14.27 196 CYS A O 1
ATOM 2905 N N . SER A 1 197 ? 5.227 -1.864 -7.500 1.00 12.27 197 SER A N 1
ATOM 2906 C CA . SER A 1 197 ? 6.376 -1.696 -6.626 1.00 11.06 197 SER A CA 1
ATOM 2907 C C . SER A 1 197 ? 5.950 -0.892 -5.403 1.00 14.08 197 SER A C 1
ATOM 2908 O O . SER A 1 197 ? 5.512 0.252 -5.530 1.00 14.23 197 SER A O 1
ATOM 2916 N N . GLU A 1 198 ? 6.033 -1.525 -4.240 1.00 12.00 198 GLU A N 1
ATOM 2917 C CA . GLU A 1 198 ? 5.463 -1.001 -3.007 1.00 11.02 198 GLU A CA 1
ATOM 2918 C C . GLU A 1 198 ? 6.481 -1.068 -1.869 1.00 13.09 198 GLU A C 1
ATOM 2919 O O . GLU A 1 198 ? 7.155 -2.064 -1.674 1.00 13.24 198 GLU A O 1
ATOM 2931 N N . ILE A 1 199 ? 6.583 0.030 -1.130 1.00 15.00 199 ILE A N 1
ATOM 2932 C CA . ILE A 1 199 ? 7.512 0.097 -0.022 1.00 16.11 199 ILE A CA 1
ATOM 2933 C C . ILE A 1 199 ? 6.893 0.804 1.170 1.00 17.86 199 ILE A C 1
ATOM 2934 O O . ILE A 1 199 ? 5.944 1.572 1.028 1.00 28.87 199 ILE A O 1
ATOM 2950 N N . THR A 1 200 ? 7.444 0.564 2.343 1.00 13.88 200 THR A N 1
ATOM 2951 C CA . THR A 1 200 ? 6.832 1.021 3.571 1.00 13.88 200 THR A CA 1
ATOM 2952 C C . THR A 1 200 ? 7.369 2.362 4.103 1.00 16.06 200 THR A C 1
ATOM 2953 O O . THR A 1 200 ? 6.937 2.819 5.150 1.00 14.21 200 THR A O 1
ATOM 2964 N N . CYS A 1 201 ? 8.254 3.031 3.369 1.00 14.04 201 CYS A N 1
ATOM 2965 C CA . CYS A 1 201 ? 8.853 4.238 3.923 1.00 14.92 201 CYS A CA 1
ATOM 2966 C C . CYS A 1 201 ? 7.857 5.392 4.069 1.00 14.10 201 CYS A C 1
ATOM 2967 O O . CYS A 1 201 ? 8.123 6.299 4.843 1.00 14.76 201 CYS A O 1
ATOM 2975 N N A VAL A 1 202 ? 6.716 5.343 3.382 0.58 12.95 202 VAL A N 1
ATOM 2976 N N B VAL A 1 202 ? 6.710 5.348 3.396 0.42 12.29 202 VAL A N 1
ATOM 2977 C CA A VAL A 1 202 ? 5.734 6.419 3.485 0.58 11.25 202 VAL A CA 1
ATOM 2978 C CA B VAL A 1 202 ? 5.758 6.451 3.497 0.42 15.27 202 VAL A CA 1
ATOM 2979 C C A VAL A 1 202 ? 4.775 6.215 4.657 0.58 12.43 202 VAL A C 1
ATOM 2980 C C B VAL A 1 202 ? 4.732 6.209 4.620 0.42 12.33 202 VAL A C 1
ATOM 2981 O O A VAL A 1 202 ? 4.169 7.171 5.136 0.58 13.87 202 VAL A O 1
ATOM 2982 O O B VAL A 1 202 ? 4.033 7.138 5.029 0.42 15.85 202 VAL A O 1
ATOM 3007 N N . THR A 1 203 ? 4.668 4.983 5.140 1.00 13.38 203 THR A N 1
ATOM 3008 C CA . THR A 1 203 ? 3.750 4.662 6.250 1.00 15.03 203 THR A CA 1
ATOM 3009 C C . THR A 1 203 ? 4.429 4.346 7.582 1.00 16.25 203 THR A C 1
ATOM 3010 O O . THR A 1 203 ? 3.793 4.398 8.640 1.00 16.58 203 THR A O 1
ATOM 3021 N N . PHE A 1 204 ? 5.714 4.016 7.565 1.00 12.88 204 PHE A N 1
ATOM 3022 C CA . PHE A 1 204 ? 6.404 3.669 8.802 1.00 13.37 204 PHE A CA 1
ATOM 3023 C C . PHE A 1 204 ? 6.369 4.827 9.779 1.00 15.12 204 PHE A C 1
ATOM 3024 O O . PHE A 1 204 ? 6.744 5.951 9.431 1.00 16.16 204 PHE A O 1
ATOM 3041 N N . ARG A 1 205 ? 5.944 4.568 11.014 1.00 14.45 205 ARG A N 1
ATOM 3042 C CA . ARG A 1 205 ? 6.071 5.563 12.073 1.00 15.12 205 ARG A CA 1
ATOM 3043 C C . ARG A 1 205 ? 6.050 4.889 13.432 1.00 17.59 205 ARG A C 1
ATOM 3044 O O . ARG A 1 205 ? 5.714 3.709 13.539 1.00 16.15 205 ARG A O 1
ATOM 3065 N N . GLY A 1 206 ? 6.438 5.629 14.455 1.00 17.80 206 GLY A N 1
ATOM 3066 C CA . GLY A 1 206 ? 6.507 5.084 15.797 1.00 18.84 206 GLY A CA 1
ATOM 3067 C C . GLY A 1 206 ? 5.130 4.829 16.361 1.00 15.28 206 GLY A C 1
ATOM 3068 O O . GLY A 1 206 ? 4.126 5.243 15.801 1.00 16.51 206 GLY A O 1
ATOM 3072 N N . PRO A 1 207 ? 5.073 4.099 17.487 1.00 16.61 207 PRO A N 1
ATOM 3073 C CA . PRO A 1 207 ? 3.811 3.601 18.038 1.00 23.82 207 PRO A CA 1
ATOM 3074 C C . PRO A 1 207 ? 3.129 4.609 18.941 1.00 22.09 207 PRO A C 1
ATOM 3075 O O . PRO A 1 207 ? 3.792 5.381 19.636 1.00 24.16 207 PRO A O 1
ATOM 3086 N N . SER A 1 208 ? 1.803 4.621 18.876 1.00 21.25 208 SER A N 1
ATOM 3087 C CA . SER A 1 208 ? 1.001 5.409 19.771 1.00 25.28 208 SER A CA 1
ATOM 3088 C C . SER A 1 208 ? -0.344 4.750 19.973 1.00 31.25 208 SER A C 1
ATOM 3089 O O . SER A 1 208 ? -0.936 4.204 19.043 1.00 31.41 208 SER A O 1
ATOM 3097 N N . GLU A 1 209 ? -0.823 4.835 21.195 1.00 33.01 209 GLU A N 1
ATOM 3098 C CA . GLU A 1 209 ? -2.183 4.446 21.519 1.00 44.19 209 GLU A CA 1
ATOM 3099 C C . GLU A 1 209 ? -3.200 5.304 20.752 1.00 48.32 209 GLU A C 1
ATOM 3100 O O . GLU A 1 209 ? -4.360 4.928 20.598 1.00 51.68 209 GLU A O 1
ATOM 3112 N N . THR A 1 210 ? -2.751 6.452 20.261 1.00 40.86 210 THR A N 1
ATOM 3113 C CA . THR A 1 210 ? -3.623 7.391 19.563 1.00 49.49 210 THR A CA 1
ATOM 3114 C C . THR A 1 210 ? -3.601 7.227 18.040 1.00 38.68 210 THR A C 1
ATOM 3115 O O . THR A 1 210 ? -4.291 7.958 17.326 1.00 36.84 210 THR A O 1
ATOM 3126 N N . HIS A 1 211 ? -2.818 6.266 17.550 1.00 30.88 211 HIS A N 1
ATOM 3127 C CA . HIS A 1 211 ? -2.771 5.962 16.123 1.00 33.84 211 HIS A CA 1
ATOM 3128 C C . HIS A 1 211 ? -2.687 4.456 15.899 1.00 34.49 211 HIS A C 1
ATOM 3129 O O . HIS A 1 211 ? -1.696 3.958 15.372 1.00 33.15 211 HIS A O 1
ATOM 3143 N N . LEU A 1 212 ? -3.720 3.724 16.317 1.00 31.24 212 LEU A N 1
ATOM 3144 C CA . LEU A 1 212 ? -3.696 2.268 16.210 1.00 30.13 212 LEU A CA 1
ATOM 3145 C C . LEU A 1 212 ? -3.844 1.739 14.787 1.00 24.74 212 LEU A C 1
ATOM 3146 O O . LEU A 1 212 ? -3.387 0.627 14.479 1.00 31.84 212 LEU A O 1
ATOM 3162 N N . ASP A 1 213 ? -4.490 2.503 13.911 1.00 34.72 213 ASP A N 1
ATOM 3163 C CA . ASP A 1 213 ? -4.648 2.056 12.531 1.00 32.61 213 ASP A CA 1
ATOM 3164 C C . ASP A 1 213 ? -3.265 2.007 11.908 1.00 33.57 213 ASP A C 1
ATOM 3165 O O . ASP A 1 213 ? -2.933 1.089 11.135 1.00 30.63 213 ASP A O 1
ATOM 3174 N N . SER A 1 214 ? -2.455 3.000 12.261 1.00 31.42 214 SER A N 1
ATOM 3175 C CA . SER A 1 214 ? -1.057 3.028 11.852 1.00 28.48 214 SER A CA 1
ATOM 3176 C C . SER A 1 214 ? -0.343 1.789 12.388 1.00 22.75 214 SER A C 1
ATOM 3177 O O . SER A 1 214 ? 0.490 1.194 11.704 1.00 23.55 214 SER A O 1
ATOM 3185 N N . LEU A 1 215 ? -0.671 1.405 13.612 1.00 22.43 215 LEU A N 1
ATOM 3186 C CA . LEU A 1 215 ? 0.001 0.256 14.250 1.00 22.52 215 LEU A CA 1
ATOM 3187 C C . LEU A 1 215 ? -0.314 -1.080 13.554 1.00 23.40 215 LEU A C 1
ATOM 3188 O O . LEU A 1 215 ? 0.577 -1.911 13.373 1.00 22.36 215 LEU A O 1
ATOM 3204 N N . VAL A 1 216 ? -1.568 -1.299 13.165 1.00 23.54 216 VAL A N 1
ATOM 3205 C CA . VAL A 1 216 ? -1.922 -2.493 12.382 1.00 24.56 216 VAL A CA 1
ATOM 3206 C C . VAL A 1 216 ? -1.086 -2.565 11.107 1.00 21.13 216 VAL A C 1
ATOM 3207 O O . VAL A 1 216 ? -0.578 -3.614 10.738 1.00 20.70 216 VAL A O 1
ATOM 3220 N N . GLY A 1 217 ? -0.931 -1.445 10.426 1.00 17.72 217 GLY A N 1
ATOM 3221 C CA . GLY A 1 217 ? -0.104 -1.409 9.237 1.00 15.81 217 GLY A CA 1
ATOM 3222 C C . GLY A 1 217 ? 1.358 -1.743 9.521 1.0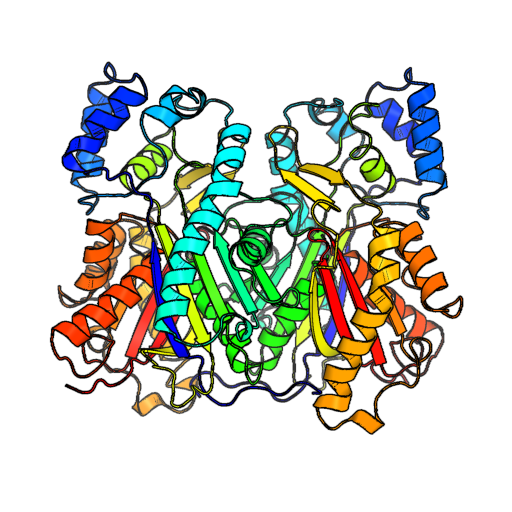0 17.59 217 GLY A C 1
ATOM 3223 O O . GLY A 1 217 ? 2.042 -2.352 8.685 1.00 16.03 217 GLY A O 1
ATOM 3227 N N . GLN A 1 218 ? 1.858 -1.379 10.699 1.00 18.23 218 GLN A N 1
ATOM 3228 C CA . GLN A 1 218 ? 3.237 -1.699 11.046 1.00 15.75 218 GLN A CA 1
ATOM 3229 C C . GLN A 1 218 ? 3.413 -3.218 11.224 1.00 17.03 218 GLN A C 1
ATOM 3230 O O . GLN A 1 218 ? 4.515 -3.729 11.077 1.00 17.48 218 GLN A O 1
ATOM 3244 N N . ALA A 1 219 ? 2.337 -3.925 11.570 1.00 15.77 219 ALA A N 1
ATOM 3245 C CA . ALA A 1 219 ? 2.387 -5.379 11.697 1.00 14.67 219 ALA A CA 1
ATOM 3246 C C . ALA A 1 219 ? 2.300 -6.075 10.336 1.00 15.52 219 ALA A C 1
ATOM 3247 O O . ALA A 1 219 ? 2.775 -7.195 10.196 1.00 15.84 219 ALA A O 1
ATOM 3254 N N . LEU A 1 220 ? 1.700 -5.430 9.344 1.00 13.93 220 LEU A N 1
ATOM 3255 C CA . LEU A 1 220 ? 1.353 -6.108 8.087 1.00 14.27 220 LEU A CA 1
ATOM 3256 C C . LEU A 1 220 ? 2.156 -5.706 6.840 1.00 15.02 220 LEU A C 1
ATOM 3257 O O . LEU A 1 220 ? 2.460 -6.555 6.014 1.00 14.55 220 LEU A O 1
ATOM 3273 N N . PHE A 1 221 ? 2.414 -4.421 6.639 1.00 15.31 221 PHE A N 1
ATOM 3274 C CA . PHE A 1 221 ? 2.947 -3.972 5.362 1.00 15.03 221 PHE A CA 1
ATOM 3275 C C . PHE A 1 221 ? 4.414 -4.350 5.198 1.00 13.94 221 PHE A C 1
ATOM 3276 O O . PHE A 1 221 ? 5.227 -4.111 6.088 1.00 14.43 221 PHE A O 1
ATOM 3293 N N . GLY A 1 222 ? 4.753 -4.876 4.016 1.00 15.79 222 GLY A N 1
ATOM 3294 C CA . GLY A 1 222 ? 6.130 -5.168 3.636 1.00 13.34 222 GLY A CA 1
ATOM 3295 C C . GLY A 1 222 ? 6.467 -4.617 2.266 1.00 12.79 222 GLY A C 1
ATOM 3296 O O . GLY A 1 222 ? 5.587 -4.071 1.607 1.00 14.60 222 GLY A O 1
ATOM 3300 N N . ASP A 1 223 ? 7.731 -4.732 1.866 1.00 13.74 223 ASP A N 1
ATOM 3301 C CA . ASP A 1 223 ? 8.218 -4.178 0.594 1.00 14.34 223 ASP A CA 1
ATOM 3302 C C . ASP A 1 223 ? 8.345 -5.278 -0.466 1.00 12.36 223 ASP A C 1
ATOM 3303 O O . ASP A 1 223 ? 8.772 -6.390 -0.170 1.00 14.30 223 ASP A O 1
ATOM 3312 N N . GLY A 1 224 ? 8.065 -4.913 -1.717 1.00 12.08 224 GLY A N 1
ATOM 3313 C CA . GLY A 1 224 ? 8.272 -5.833 -2.818 1.00 12.14 224 GLY A CA 1
ATOM 3314 C C . GLY A 1 224 ? 7.861 -5.236 -4.138 1.00 12.44 224 GLY A C 1
ATOM 3315 O O . GLY A 1 224 ? 7.049 -4.301 -4.186 1.00 12.70 224 GLY A O 1
ATOM 3319 N N . ALA A 1 225 ? 8.416 -5.779 -5.222 1.00 11.93 225 ALA A N 1
ATOM 3320 C CA . ALA A 1 225 ? 7.958 -5.419 -6.561 1.00 12.33 225 ALA A CA 1
ATOM 3321 C C . ALA A 1 225 ? 7.814 -6.668 -7.403 1.00 13.50 225 ALA A C 1
ATOM 3322 O O . ALA A 1 225 ? 8.568 -7.632 -7.248 1.00 13.35 225 ALA A O 1
ATOM 3329 N N . ALA A 1 226 ? 6.829 -6.619 -8.287 1.00 12.40 226 ALA A N 1
ATOM 3330 C CA . ALA A 1 226 ? 6.578 -7.678 -9.254 1.00 11.83 226 ALA A CA 1
ATOM 3331 C C . ALA A 1 226 ? 6.431 -7.040 -10.622 1.00 12.57 226 ALA A C 1
ATOM 3332 O O . ALA A 1 226 ? 5.890 -5.927 -10.747 1.00 12.00 226 ALA A O 1
ATOM 3339 N N . ALA A 1 227 ? 6.966 -7.727 -11.626 1.00 11.84 227 ALA A N 1
ATOM 3340 C CA . ALA A 1 227 ? 6.930 -7.294 -13.015 1.00 11.80 227 ALA A CA 1
ATOM 3341 C C . ALA A 1 227 ? 6.365 -8.414 -13.878 1.00 12.25 227 ALA A C 1
ATOM 3342 O O . ALA A 1 227 ? 6.811 -9.560 -13.782 1.00 14.64 227 ALA A O 1
ATOM 3349 N N . VAL A 1 228 ? 5.416 -8.073 -14.730 1.00 12.39 228 VAL A N 1
ATOM 3350 C CA . VAL A 1 228 ? 4.784 -9.014 -15.647 1.00 11.93 228 VAL A CA 1
ATOM 3351 C C . VAL A 1 228 ? 5.006 -8.546 -17.070 1.00 12.18 228 VAL A C 1
ATOM 3352 O O . VAL A 1 228 ? 4.927 -7.340 -17.311 1.00 12.56 228 VAL A O 1
ATOM 3365 N N . ILE A 1 229 ? 5.278 -9.459 -17.999 1.00 12.27 229 ILE A N 1
ATOM 3366 C CA . ILE A 1 229 ? 5.219 -9.176 -19.438 1.00 12.92 229 ILE A CA 1
ATOM 3367 C C . ILE A 1 229 ? 3.898 -9.721 -19.940 1.00 15.04 229 ILE A C 1
ATOM 3368 O O . ILE A 1 229 ? 3.601 -10.900 -19.745 1.00 14.09 229 ILE A O 1
ATOM 3384 N N . LEU A 1 230 ? 3.092 -8.862 -20.546 1.00 12.68 230 LEU A N 1
ATOM 3385 C CA . LEU A 1 230 ? 1.757 -9.204 -21.041 1.00 13.55 230 LEU A CA 1
ATOM 3386 C C . LEU A 1 230 ? 1.646 -8.930 -22.538 1.00 14.65 230 LEU A C 1
ATOM 3387 O O . LEU A 1 230 ? 2.055 -7.860 -22.994 1.00 14.83 230 LEU A O 1
ATOM 3403 N N . GLY A 1 231 ? 1.034 -9.830 -23.294 1.00 13.23 231 GLY A N 1
ATOM 3404 C CA . GLY A 1 231 ? 0.827 -9.581 -24.714 1.00 16.26 231 GLY A CA 1
ATOM 3405 C C . GLY A 1 231 ? -0.189 -10.541 -25.290 1.00 14.79 231 GLY A C 1
ATOM 3406 O O . GLY A 1 231 ? -0.374 -11.636 -24.761 1.00 13.57 231 GLY A O 1
ATOM 3410 N N . SER A 1 232 ? -0.866 -10.130 -26.344 1.00 13.83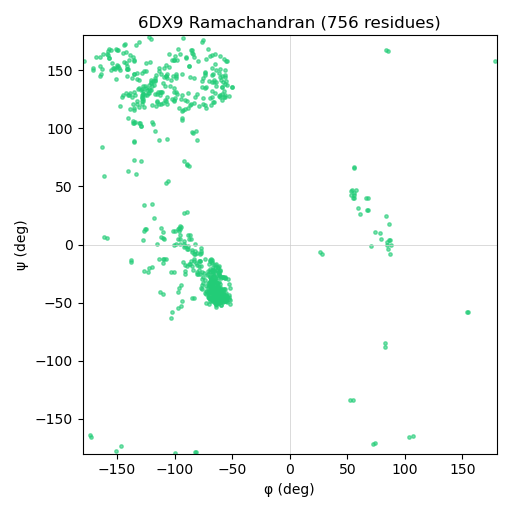 232 SER A N 1
ATOM 3411 C CA . SER A 1 232 ? -1.719 -11.028 -27.110 1.00 14.31 232 SER A CA 1
ATOM 3412 C C . SER A 1 232 ? -0.901 -11.677 -28.222 1.00 13.87 232 SER A C 1
ATOM 3413 O O . SER A 1 232 ? 0.174 -11.189 -28.599 1.00 15.37 232 SER A O 1
ATOM 3421 N N . ASP A 1 233 ? -1.431 -12.786 -28.740 1.00 16.09 233 ASP A N 1
ATOM 3422 C CA . ASP A 1 233 ? -0.860 -13.514 -29.882 1.00 15.85 233 ASP A CA 1
ATOM 3423 C C . ASP A 1 233 ? 0.597 -13.892 -29.610 1.00 14.81 233 ASP A C 1
ATOM 3424 O O . ASP A 1 233 ? 1.522 -13.393 -30.242 1.00 17.50 233 ASP A O 1
ATOM 3433 N N . PRO A 1 234 ? 0.801 -14.768 -28.626 1.00 14.70 234 PRO A N 1
ATOM 3434 C CA . PRO A 1 234 ? 2.170 -15.164 -28.290 1.00 14.73 234 PRO A CA 1
ATOM 3435 C C . PRO A 1 234 ? 2.908 -15.795 -29.476 1.00 16.27 234 PRO A C 1
ATOM 3436 O O . PRO A 1 234 ? 2.310 -16.480 -30.311 1.00 18.14 234 PRO A O 1
ATOM 3447 N N . LEU A 1 235 ? 4.208 -15.527 -29.537 1.00 17.77 235 LEU A N 1
ATOM 3448 C CA . LEU A 1 235 ? 5.093 -16.079 -30.545 1.00 18.43 235 LEU A CA 1
ATOM 3449 C C . LEU A 1 235 ? 5.544 -17.482 -30.136 1.00 16.12 235 LEU A C 1
ATOM 3450 O O . LEU A 1 235 ? 5.505 -17.827 -28.953 1.00 17.26 235 LEU A O 1
ATOM 3466 N N . PRO A 1 236 ? 6.037 -18.272 -31.101 1.00 16.64 236 PRO A N 1
ATOM 3467 C CA . PRO A 1 236 ? 6.495 -19.611 -30.729 1.00 17.44 236 PRO A CA 1
ATOM 3468 C C . PRO A 1 236 ? 7.587 -19.609 -29.675 1.00 18.26 236 PRO A C 1
ATOM 3469 O O . PRO A 1 236 ? 7.675 -20.577 -28.915 1.00 20.78 236 PRO A O 1
ATOM 3480 N N . GLU A 1 237 ? 8.379 -18.535 -29.619 1.00 16.98 237 GLU A N 1
ATOM 3481 C CA . GLU A 1 237 ? 9.512 -18.423 -28.688 1.00 18.93 237 GLU A CA 1
ATOM 3482 C C . GLU A 1 237 ? 9.116 -17.924 -27.303 1.00 18.60 237 GLU A C 1
ATOM 3483 O O . GLU A 1 237 ? 9.959 -17.891 -26.403 1.00 19.16 237 GLU A O 1
ATOM 3495 N N . GLU A 1 238 ? 7.853 -17.533 -27.138 1.00 15.81 238 GLU A N 1
ATOM 3496 C CA . GLU A 1 238 ? 7.350 -17.048 -25.862 1.00 15.33 238 GLU A CA 1
ATOM 3497 C C . GLU A 1 238 ? 6.645 -18.196 -25.143 1.00 17.58 238 GLU A C 1
ATOM 3498 O O . GLU A 1 238 ? 6.411 -19.258 -25.733 1.00 19.15 238 GLU A O 1
ATOM 3510 N N . ASN A 1 239 ? 6.338 -17.989 -23.869 1.00 15.00 239 ASN A N 1
ATOM 3511 C CA . ASN A 1 239 ? 5.865 -19.061 -22.996 1.00 16.75 239 ASN A CA 1
ATOM 3512 C C . ASN A 1 239 ? 4.664 -18.608 -22.157 1.00 14.63 239 ASN A C 1
ATOM 3513 O O . ASN A 1 239 ? 4.824 -18.112 -21.035 1.00 15.58 239 ASN A O 1
ATOM 3524 N N . PRO A 1 240 ? 3.448 -18.774 -22.684 1.00 14.60 240 PRO A 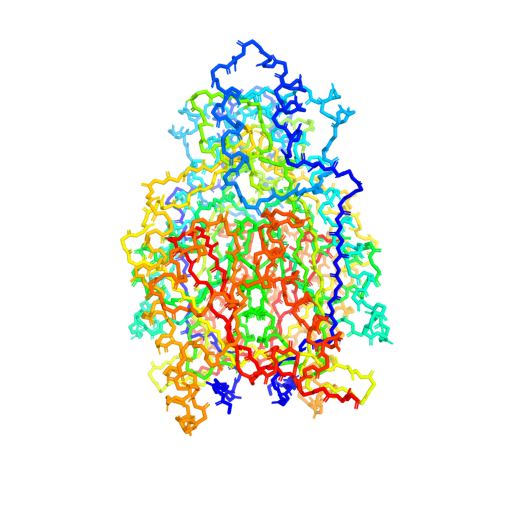N 1
ATOM 3525 C CA . PRO A 1 240 ? 2.231 -18.449 -21.929 1.00 14.28 240 PRO A CA 1
ATOM 3526 C C . PRO A 1 240 ? 2.119 -19.139 -20.567 1.00 14.28 240 PRO A C 1
ATOM 3527 O O . PRO A 1 240 ? 2.381 -20.347 -20.489 1.00 16.37 240 PRO A O 1
ATOM 3538 N N . CYS A 1 241 ? 1.694 -18.422 -19.524 1.00 13.94 241 CYS A N 1
ATOM 3539 C CA . CYS A 1 241 ? 1.337 -19.092 -18.261 1.00 16.18 241 CYS A CA 1
ATOM 3540 C C . CYS A 1 241 ? -0.061 -18.766 -17.735 1.00 14.96 241 CYS A C 1
ATOM 3541 O O . CYS A 1 241 ? -0.622 -19.580 -17.021 1.00 14.70 241 CYS A O 1
ATOM 3549 N N . PHE A 1 242 ? -0.649 -17.640 -18.117 1.00 13.48 242 PHE A N 1
ATOM 3550 C CA . PHE A 1 242 ? -2.047 -17.314 -17.781 1.00 13.34 242 PHE A CA 1
ATOM 3551 C C . PHE A 1 242 ? -2.630 -16.445 -18.889 1.00 14.75 242 PHE A C 1
ATOM 3552 O O . PHE A 1 242 ? -1.887 -15.747 -19.577 1.00 16.12 242 PHE A O 1
ATOM 3569 N N . GLU A 1 243 ? -3.949 -16.511 -19.064 1.00 13.53 243 GLU A N 1
ATOM 3570 C CA . GLU A 1 243 ? -4.675 -15.596 -19.957 1.00 13.14 243 GLU A CA 1
ATOM 3571 C C . GLU A 1 243 ? -5.656 -14.770 -19.137 1.00 13.77 243 GLU A C 1
ATOM 3572 O O . GLU A 1 243 ? -6.265 -15.284 -18.213 1.00 14.73 243 GLU A O 1
ATOM 3584 N N . LEU A 1 244 ? -5.827 -13.512 -19.507 1.00 12.77 244 LEU A N 1
ATOM 3585 C CA . LEU A 1 244 ? -6.849 -12.648 -18.927 1.00 12.54 244 LEU A CA 1
ATOM 3586 C C . LEU A 1 244 ? -8.098 -12.696 -19.801 1.00 15.63 244 LEU A C 1
ATOM 3587 O O . LEU A 1 244 ? -8.006 -12.461 -21.009 1.00 17.48 244 LEU A O 1
ATOM 3603 N N . HIS A 1 245 ? -9.256 -13.013 -19.229 1.00 14.73 245 HIS A N 1
ATOM 3604 C CA . HIS A 1 245 ? -10.468 -13.166 -20.037 1.00 16.14 245 HIS A CA 1
ATOM 3605 C C . HIS A 1 245 ? -11.633 -12.241 -19.732 1.00 17.52 245 HIS A C 1
ATOM 3606 O O . HIS A 1 245 ? -12.498 -12.049 -20.578 1.00 18.30 245 HIS A O 1
ATOM 3620 N N . TRP A 1 246 ? -11.642 -11.643 -18.549 1.00 15.18 246 TRP A N 1
ATOM 3621 C CA . TRP A 1 246 ? -12.764 -10.818 -18.121 1.00 12.85 246 TRP A CA 1
ATOM 3622 C C . TRP A 1 246 ? -12.301 -9.992 -16.922 1.00 14.03 246 TRP A C 1
ATOM 3623 O O . TRP A 1 246 ? -11.495 -10.467 -16.125 1.00 14.67 246 TRP A O 1
ATOM 3644 N N . SER A 1 247 ? -12.776 -8.755 -16.798 1.00 14.68 247 SER A N 1
ATOM 3645 C CA . SER A 1 247 ? -12.452 -7.956 -15.627 1.00 15.26 247 SER A CA 1
ATOM 3646 C C . SER A 1 247 ? -13.666 -7.154 -15.192 1.00 17.73 247 SER A C 1
ATOM 3647 O O . SER A 1 247 ? -14.556 -6.826 -16.006 1.00 18.50 247 SER A O 1
ATOM 3655 N N . GLY A 1 248 ? -13.703 -6.835 -13.906 1.00 13.56 248 GLY A N 1
ATOM 3656 C CA . GLY A 1 248 ? -14.802 -6.079 -13.317 1.00 15.07 248 GLY A CA 1
ATOM 3657 C C . GLY A 1 248 ? -14.329 -5.332 -12.080 1.00 14.46 248 GLY A C 1
ATOM 3658 O O . GLY A 1 248 ? -13.312 -5.683 -11.474 1.00 14.88 248 GLY A O 1
ATOM 3662 N N . SER A 1 249 ? -15.038 -4.253 -11.746 1.00 12.46 249 SER A N 1
ATOM 3663 C CA . SER A 1 249 ? -14.818 -3.509 -10.512 1.00 12.69 249 SER A CA 1
ATOM 3664 C C . SER A 1 249 ? -16.123 -3.429 -9.749 1.00 12.29 249 SER A C 1
ATOM 3665 O O . SER A 1 249 ? -17.184 -3.341 -10.362 1.00 14.13 249 SER A O 1
ATOM 3673 N N . ASN A 1 250 ? -16.045 -3.385 -8.413 1.00 12.43 250 ASN A N 1
ATOM 3674 C CA . ASN A 1 250 ? -17.230 -3.183 -7.615 1.00 13.64 250 ASN A CA 1
ATOM 3675 C C . ASN A 1 250 ? -16.899 -2.357 -6.397 1.00 16.14 250 ASN A C 1
ATOM 3676 O O . ASN A 1 250 ? -15.984 -2.708 -5.653 1.00 16.71 250 ASN A O 1
ATOM 3687 N N . ILE A 1 251 ? -17.664 -1.291 -6.179 1.00 13.70 251 ILE A N 1
ATOM 3688 C CA . ILE A 1 251 ? -17.675 -0.589 -4.906 1.00 12.71 251 ILE A CA 1
ATOM 3689 C C . ILE A 1 251 ? -18.725 -1.280 -4.060 1.00 13.79 251 ILE A C 1
ATOM 3690 O O . ILE A 1 251 ? -19.901 -1.333 -4.435 1.00 15.87 251 ILE A O 1
ATOM 3706 N N . LEU A 1 252 ? -18.300 -1.867 -2.943 1.00 14.00 252 LEU A N 1
ATOM 3707 C CA . LEU A 1 252 ? -19.228 -2.685 -2.175 1.00 13.72 252 LEU A CA 1
ATOM 3708 C C . LEU A 1 252 ? -20.248 -1.834 -1.433 1.00 16.30 252 LEU A C 1
ATOM 3709 O O . LEU A 1 252 ? -19.940 -0.729 -0.978 1.00 15.45 252 LEU A O 1
ATOM 3725 N N . PRO A 1 253 ? -21.471 -2.367 -1.264 1.00 15.45 253 PRO A N 1
ATOM 3726 C CA . PRO A 1 253 ? -22.518 -1.609 -0.567 1.00 17.92 253 PRO A CA 1
ATOM 3727 C C . PRO A 1 253 ? -22.143 -1.282 0.863 1.00 16.92 253 PRO A C 1
ATOM 3728 O O . PRO A 1 253 ? -21.410 -2.047 1.499 1.00 17.63 253 PRO A O 1
ATOM 3739 N N . ASP A 1 254 ? -22.613 -0.136 1.344 1.00 20.02 254 ASP A N 1
ATOM 3740 C CA . ASP A 1 254 ? -22.474 0.238 2.748 1.00 18.62 254 ASP A CA 1
ATOM 3741 C C . ASP A 1 254 ? -21.020 0.229 3.216 1.00 18.46 254 ASP A C 1
ATOM 3742 O O . ASP A 1 254 ? -20.732 -0.198 4.327 1.00 22.54 254 ASP A O 1
ATOM 3751 N N . SER A 1 255 ? -20.103 0.703 2.375 1.00 15.00 255 SER A N 1
ATOM 3752 C CA . SER A 1 255 ? -18.673 0.583 2.677 1.00 14.04 255 SER A CA 1
ATOM 3753 C C . SER A 1 255 ? -17.908 1.908 2.615 1.00 14.59 255 SER A C 1
ATOM 3754 O O . SER A 1 255 ? -16.684 1.897 2.661 1.00 15.11 255 SER A O 1
ATOM 3762 N N . ASP A 1 256 ? -18.629 3.034 2.540 1.00 17.29 256 ASP A N 1
ATOM 3763 C CA . ASP A 1 256 ? -17.990 4.345 2.609 1.00 16.95 256 ASP A CA 1
ATOM 3764 C C . ASP A 1 256 ? -17.103 4.416 3.867 1.00 13.51 256 ASP A C 1
ATOM 3765 O O . ASP A 1 256 ? -17.552 4.112 4.972 1.00 17.17 256 ASP A O 1
ATOM 3774 N N . GLY A 1 257 ? -15.850 4.797 3.683 1.00 15.20 257 GLY A N 1
ATOM 3775 C CA . GLY A 1 257 ? -14.951 4.985 4.807 1.00 16.23 257 GLY A CA 1
ATOM 3776 C C . GLY A 1 257 ? -14.261 3.737 5.305 1.00 14.51 257 GLY A C 1
ATOM 3777 O O . GLY A 1 257 ? -13.487 3.806 6.257 1.00 18.68 257 GLY A O 1
ATOM 3781 N N . ALA A 1 258 ? -14.503 2.603 4.661 1.00 15.08 258 ALA A N 1
ATOM 3782 C CA . ALA A 1 258 ? -13.929 1.361 5.155 1.00 16.32 258 ALA A CA 1
ATOM 3783 C C . ALA A 1 258 ? -12.419 1.433 5.225 1.00 15.53 258 ALA A C 1
ATOM 3784 O O . ALA A 1 258 ? -11.802 1.025 6.217 1.00 19.19 258 ALA A O 1
ATOM 3791 N N . ILE A 1 259 ? -11.810 1.937 4.154 1.00 13.63 259 ILE A N 1
ATOM 3792 C CA . ILE A 1 259 ? -10.377 2.118 4.095 1.00 14.02 259 ILE A CA 1
ATOM 3793 C C . ILE A 1 259 ? -10.096 3.477 3.479 1.00 15.81 259 ILE A C 1
ATOM 3794 O O . ILE A 1 259 ? -10.230 3.620 2.258 1.00 17.97 259 ILE A O 1
ATOM 3810 N N . ASP A 1 260 ? -9.674 4.434 4.293 1.00 14.26 260 ASP A N 1
ATOM 3811 C CA . ASP A 1 260 ? -9.259 5.755 3.791 1.00 14.69 260 ASP A CA 1
ATOM 3812 C C . ASP A 1 260 ? -7.757 5.918 3.995 1.00 15.73 260 ASP A C 1
ATOM 3813 O O . ASP A 1 260 ? -7.197 5.414 4.971 1.00 17.57 260 ASP A O 1
ATOM 3822 N N . GLY A 1 261 ? -7.099 6.620 3.083 1.00 11.24 261 GLY A N 1
ATOM 3823 C CA . GLY A 1 261 ? -5.686 6.877 3.214 1.00 11.22 261 GLY A CA 1
ATOM 3824 C C . GLY A 1 261 ? -5.406 8.298 2.803 1.00 12.65 261 GLY A C 1
ATOM 3825 O O . GLY A 1 261 ? -5.863 8.712 1.747 1.00 13.38 261 GLY A O 1
ATOM 3829 N N . HIS A 1 262 ? -4.672 9.044 3.627 1.00 11.68 262 HIS A N 1
ATOM 3830 C CA . HIS A 1 262 ? -4.415 10.465 3.360 1.00 11.72 262 HIS A CA 1
ATOM 3831 C C . HIS A 1 262 ? -2.930 10.732 3.321 1.00 13.45 262 HIS A C 1
ATOM 3832 O O . HIS A 1 262 ? -2.192 10.276 4.208 1.00 14.31 262 HIS A O 1
ATOM 3846 N N . LEU A 1 263 ? -2.484 11.452 2.300 1.00 12.74 263 LEU A N 1
ATOM 3847 C CA . LEU A 1 263 ? -1.066 11.806 2.200 1.00 14.25 263 LEU A CA 1
ATOM 3848 C C . LEU A 1 263 ? -0.908 13.166 2.840 1.00 14.92 263 LEU A C 1
ATOM 3849 O O . LEU A 1 263 ? -1.384 14.174 2.299 1.00 14.54 263 LEU A O 1
ATOM 3865 N N . ARG A 1 264 ? -0.275 13.184 4.008 1.00 12.28 264 ARG A N 1
ATOM 3866 C CA . ARG A 1 264 ? -0.162 14.393 4.806 1.00 12.95 264 ARG A CA 1
ATOM 3867 C C . ARG A 1 264 ? 1.302 14.719 5.047 1.00 11.80 264 ARG A C 1
ATOM 3868 O O . ARG A 1 264 ? 2.193 14.000 4.638 1.00 12.28 264 ARG A O 1
ATOM 3889 N N . GLU A 1 265 ? 1.553 15.821 5.734 1.00 11.25 265 GLU A N 1
ATOM 3890 C CA . GLU A 1 265 ? 2.942 16.190 6.013 1.00 11.36 265 GLU A CA 1
ATOM 3891 C C . GLU A 1 265 ? 3.626 15.192 6.954 1.00 12.34 265 GLU A C 1
ATOM 3892 O O . GLU A 1 265 ? 4.847 15.140 6.993 1.00 12.86 265 GLU A O 1
ATOM 3904 N N . VAL A 1 266 ? 2.835 14.401 7.691 1.00 12.66 266 VAL A N 1
ATOM 3905 C CA . VAL A 1 266 ? 3.380 13.330 8.536 1.00 12.05 266 VAL A CA 1
ATOM 3906 C C . VAL A 1 266 ? 3.560 12.018 7.774 1.00 12.33 266 VAL A C 1
ATOM 3907 O O . VAL A 1 266 ? 3.944 11.005 8.386 1.00 14.24 266 VAL A O 1
ATOM 3920 N N . GLY A 1 267 ? 3.298 12.032 6.468 1.00 12.09 267 GLY A N 1
ATOM 3921 C CA . GLY A 1 267 ? 3.369 10.840 5.641 1.00 13.12 267 GLY A CA 1
ATOM 3922 C C . GLY A 1 267 ? 1.987 10.308 5.317 1.00 11.18 267 GLY A C 1
ATOM 3923 O O . GLY A 1 267 ? 0.978 10.985 5.489 1.00 14.30 267 GLY A O 1
ATOM 3927 N N . LEU A 1 268 ? 1.953 9.070 4.822 1.00 12.19 268 LEU A N 1
ATOM 3928 C CA . LEU A 1 268 ? 0.704 8.402 4.475 1.00 13.02 268 LEU A CA 1
ATOM 3929 C C . LEU A 1 268 ? 0.084 7.799 5.742 1.00 13.60 268 LEU A C 1
ATOM 3930 O O . LEU A 1 268 ? 0.761 7.069 6.464 1.00 15.06 268 LEU A O 1
ATOM 3946 N N . THR A 1 269 ? -1.181 8.125 5.997 1.00 12.59 269 THR A N 1
ATOM 3947 C CA . THR A 1 269 ? -1.902 7.650 7.174 1.00 13.21 269 THR A CA 1
ATOM 3948 C C . THR A 1 269 ? -3.189 6.982 6.729 1.00 17.71 269 THR A C 1
ATOM 3949 O O . THR A 1 269 ? -3.953 7.549 5.952 1.00 18.73 269 THR A O 1
ATOM 3960 N N . PHE A 1 270 ? -3.413 5.764 7.215 1.00 17.97 270 PHE A N 1
ATOM 3961 C CA . PHE A 1 270 ? -4.660 5.059 6.956 1.00 19.11 270 PHE A CA 1
ATOM 3962 C C . PHE A 1 270 ? -5.641 5.167 8.125 1.00 22.24 270 PHE A C 1
ATOM 3963 O O . PHE A 1 270 ? -5.257 5.233 9.306 1.00 20.51 270 PHE A O 1
ATOM 3980 N N . HIS A 1 271 ? -6.922 5.198 7.770 1.00 17.90 271 HIS A N 1
ATOM 3981 C CA . HIS A 1 271 ? -8.013 5.264 8.719 1.00 18.08 271 HIS A CA 1
ATOM 3982 C C . HIS A 1 271 ? -9.065 4.267 8.278 1.00 21.92 271 HIS A C 1
ATOM 3983 O O . HIS A 1 271 ? -9.589 4.391 7.172 1.00 20.13 271 HIS A O 1
ATOM 3997 N N . LEU A 1 272 ? -9.339 3.256 9.109 1.00 21.70 272 LEU A N 1
ATOM 3998 C CA . LEU A 1 272 ? -10.302 2.211 8.768 1.00 22.24 272 LEU A CA 1
ATOM 3999 C C . LEU A 1 272 ? -11.505 2.414 9.665 1.00 21.89 272 LEU A C 1
ATOM 4000 O O . LEU A 1 272 ? -11.369 2.409 10.881 1.00 25.22 272 LEU A O 1
ATOM 4016 N N . MET A 1 273 ? -12.672 2.615 9.062 1.00 20.72 273 MET A N 1
ATOM 4017 C CA . MET A 1 273 ? -13.867 3.029 9.801 1.00 23.12 273 MET A CA 1
ATOM 4018 C C . MET A 1 273 ? -14.984 1.993 9.781 1.00 24.35 273 MET A C 1
ATOM 4019 O O . MET A 1 273 ? -16.036 2.228 10.365 1.00 22.90 273 MET A O 1
ATOM 4033 N N . LYS A 1 274 ? -14.757 0.856 9.128 1.00 20.56 274 LYS A N 1
ATOM 4034 C CA . LYS A 1 274 ? -15.744 -0.212 9.074 1.00 24.15 274 LYS A CA 1
ATOM 4035 C C . LYS A 1 274 ? -15.029 -1.557 9.119 1.00 22.36 274 LYS A C 1
ATOM 4036 O O . LYS A 1 274 ? -13.797 -1.608 9.008 1.00 23.88 274 LYS A O 1
ATOM 4055 N N . ASP A 1 275 ? -15.807 -2.633 9.245 1.00 20.57 275 ASP A N 1
ATOM 4056 C CA . ASP A 1 275 ? -15.283 -3.999 9.339 1.00 22.92 275 ASP A CA 1
ATOM 4057 C C . ASP A 1 275 ? -14.958 -4.533 7.959 1.00 19.30 275 ASP A C 1
ATOM 4058 O O . ASP A 1 275 ? -15.839 -5.036 7.272 1.00 20.08 275 ASP A O 1
ATOM 4067 N N . VAL A 1 276 ? -13.690 -4.449 7.570 1.00 20.44 276 VAL A N 1
ATOM 4068 C CA . VAL A 1 276 ? -13.289 -4.752 6.200 1.00 17.54 276 VAL A CA 1
ATOM 4069 C C . VAL A 1 276 ? -13.499 -6.234 5.826 1.00 18.18 276 VAL A C 1
ATOM 4070 O O . VAL A 1 276 ? -14.107 -6.515 4.792 1.00 18.27 276 VAL A O 1
ATOM 4083 N N . PRO A 1 277 ? -13.025 -7.189 6.670 1.00 15.52 277 PRO A N 1
ATOM 4084 C CA . PRO A 1 277 ? -13.281 -8.598 6.333 1.00 17.31 277 PRO A CA 1
ATOM 4085 C C . PRO A 1 277 ? -14.776 -8.935 6.274 1.00 19.02 277 PRO A C 1
ATOM 4086 O O . PRO A 1 277 ? -15.200 -9.744 5.454 1.00 17.93 277 PRO A O 1
ATOM 4097 N N . GLY A 1 278 ? -15.560 -8.340 7.166 1.00 17.81 278 GLY A N 1
ATOM 4098 C CA . GLY A 1 278 ? -17.001 -8.536 7.180 1.00 16.23 278 GLY A CA 1
ATOM 4099 C C . GLY A 1 278 ? -17.657 -8.055 5.890 1.00 18.03 278 GLY A C 1
ATOM 4100 O O . GLY A 1 278 ? -18.464 -8.754 5.284 1.00 19.23 278 GLY A O 1
ATOM 4104 N N . ILE A 1 279 ? -17.324 -6.846 5.467 1.00 16.48 279 ILE A N 1
ATOM 4105 C CA . ILE A 1 279 ? -17.908 -6.294 4.248 1.00 15.74 279 ILE A CA 1
ATOM 4106 C C . ILE A 1 279 ? -17.509 -7.123 3.025 1.00 15.97 279 ILE A C 1
ATOM 4107 O O . ILE A 1 279 ? -18.358 -7.438 2.188 1.00 16.76 279 ILE A O 1
ATOM 4123 N N . ILE A 1 280 ? -16.233 -7.466 2.909 1.00 14.42 280 ILE A N 1
ATOM 4124 C CA . ILE A 1 280 ? -15.786 -8.248 1.766 1.00 13.81 280 ILE A CA 1
ATOM 4125 C C . ILE A 1 280 ? -16.469 -9.617 1.778 1.00 15.40 280 ILE A C 1
ATOM 4126 O O . ILE A 1 280 ? -17.038 -10.037 0.768 1.00 17.60 280 ILE A O 1
ATOM 4142 N N . SER A 1 281 ? -16.454 -10.310 2.913 1.00 16.75 281 SER A N 1
ATOM 4143 C CA . SER A 1 281 ? -17.028 -11.658 2.908 1.00 18.48 281 SER A CA 1
ATOM 4144 C C . SER A 1 281 ? -18.565 -11.674 2.722 1.00 20.26 281 SER A C 1
ATOM 4145 O O . SER A 1 281 ? -19.122 -12.617 2.133 1.00 20.53 281 SER A O 1
ATOM 4153 N N . LYS A 1 282 ? -19.265 -10.643 3.184 1.00 18.14 282 LYS A N 1
ATOM 4154 C CA . LYS A 1 282 ? -20.712 -10.544 3.001 1.00 17.41 282 LYS A CA 1
ATOM 4155 C C . LYS A 1 282 ? -21.117 -10.414 1.535 1.00 22.16 282 LYS A C 1
ATOM 4156 O O . LYS A 1 282 ? -22.206 -10.841 1.132 1.00 22.05 282 LYS A O 1
ATOM 4175 N N . ASN A 1 283 ? -20.251 -9.784 0.753 1.00 18.35 283 ASN A N 1
ATOM 4176 C CA . ASN A 1 283 ? -20.597 -9.416 -0.618 1.00 18.33 283 ASN A CA 1
ATOM 4177 C C . ASN A 1 283 ? -19.874 -10.215 -1.690 1.00 21.24 283 ASN A C 1
ATOM 4178 O O . ASN A 1 283 ? -20.246 -10.138 -2.855 1.00 19.00 283 ASN A O 1
ATOM 4189 N N . ILE A 1 284 ? -18.842 -10.972 -1.332 1.00 18.10 284 ILE A N 1
ATOM 4190 C CA . ILE A 1 284 ? -18.005 -11.569 -2.368 1.00 18.06 284 ILE A CA 1
ATOM 4191 C C . ILE A 1 284 ? -18.756 -12.634 -3.172 1.00 19.73 284 ILE A C 1
ATOM 4192 O O . ILE A 1 284 ? -18.480 -12.803 -4.360 1.00 17.31 284 ILE A O 1
ATOM 4208 N N . GLY A 1 285 ? -19.706 -13.333 -2.559 1.00 18.32 285 GLY A N 1
ATOM 4209 C CA . GLY A 1 285 ? -20.481 -14.316 -3.296 1.00 17.83 285 GLY A CA 1
ATOM 4210 C C . GLY A 1 285 ? -21.194 -13.721 -4.496 1.00 19.95 285 GLY A C 1
ATOM 4211 O O . GLY A 1 285 ? -21.145 -14.268 -5.597 1.00 20.44 285 GLY A O 1
ATOM 4215 N N . LYS A 1 286 ? -21.863 -12.594 -4.271 1.00 18.11 286 LYS A N 1
ATOM 4216 C CA . LYS A 1 286 ? -22.580 -11.918 -5.340 1.00 21.04 286 LYS A CA 1
ATOM 4217 C C . LYS A 1 286 ? -21.605 -11.354 -6.390 1.00 18.79 286 LYS A C 1
ATOM 4218 O O . LYS A 1 286 ? -21.878 -11.433 -7.592 1.00 21.01 286 LYS A O 1
ATOM 4237 N N . VAL A 1 287 ? -20.485 -10.785 -5.950 1.00 18.30 287 VAL A N 1
ATOM 4238 C CA . VAL A 1 287 ? -19.473 -10.304 -6.899 1.00 18.32 287 VAL A CA 1
ATOM 4239 C C . VAL A 1 287 ? -19.062 -11.439 -7.827 1.00 19.47 287 VAL A C 1
ATOM 4240 O O . VAL A 1 287 ? -19.051 -11.273 -9.051 1.00 20.76 287 VAL A O 1
ATOM 4253 N N . LEU A 1 288 ? -18.750 -12.602 -7.256 1.00 16.24 288 LEU A N 1
ATOM 4254 C CA . LEU A 1 288 ? -18.255 -13.718 -8.058 1.00 15.96 288 LEU A CA 1
ATOM 4255 C C . LEU A 1 288 ? -19.358 -14.290 -8.935 1.00 16.54 288 LEU A C 1
ATOM 4256 O O . LEU A 1 288 ? -19.119 -14.637 -10.098 1.00 19.49 288 LEU A O 1
ATOM 4272 N N . ASN A 1 289 ? -20.570 -14.402 -8.400 1.00 19.41 289 ASN A N 1
ATOM 4273 C CA . ASN A 1 289 ? -21.673 -14.916 -9.197 1.00 25.99 289 ASN A CA 1
ATOM 4274 C C . ASN A 1 289 ? -21.933 -14.018 -10.403 1.00 22.22 289 ASN A C 1
ATOM 4275 O O . ASN A 1 289 ? -22.083 -14.501 -11.523 1.00 23.73 289 ASN A O 1
ATOM 4286 N N . ASP A 1 290 ? -21.971 -12.716 -10.170 1.00 20.92 290 ASP A N 1
ATOM 4287 C CA . ASP A 1 290 ? -22.248 -11.765 -11.243 1.00 21.90 290 ASP A CA 1
ATOM 4288 C C . ASP A 1 290 ? -21.115 -11.771 -12.275 1.00 22.12 290 ASP A C 1
ATOM 4289 O O . ASP A 1 290 ? -21.369 -11.685 -13.483 1.00 21.85 290 ASP A O 1
ATOM 4298 N N . ALA A 1 291 ? -19.874 -11.879 -11.808 1.00 19.83 291 ALA A N 1
ATOM 4299 C CA . ALA A 1 291 ? -18.713 -11.947 -12.712 1.00 18.23 291 ALA A CA 1
ATOM 4300 C C . ALA A 1 291 ? -18.766 -13.184 -13.621 1.00 18.62 291 ALA A C 1
ATOM 4301 O O . ALA A 1 291 ? -18.604 -13.088 -14.853 1.00 21.01 291 ALA A O 1
ATOM 4308 N N . PHE A 1 292 ? -18.987 -14.363 -13.044 1.00 18.83 292 PHE A N 1
ATOM 4309 C CA . PHE A 1 292 ? -19.010 -15.574 -13.860 1.00 20.57 292 PHE A CA 1
ATOM 4310 C C . PHE A 1 292 ? -20.262 -15.622 -14.757 1.00 20.68 292 PHE A C 1
ATOM 4311 O O . PHE A 1 292 ? -20.193 -16.102 -15.883 1.00 21.93 292 PHE A O 1
ATOM 4328 N N . ARG A 1 293 ? -21.386 -15.090 -14.289 1.00 20.26 293 ARG A N 1
ATOM 4329 C CA . ARG A 1 293 ? -22.576 -14.974 -15.129 1.00 22.85 293 ARG A CA 1
ATOM 4330 C C . ARG A 1 293 ? -22.326 -14.080 -16.356 1.00 26.02 293 ARG A C 1
ATOM 4331 O O . ARG A 1 293 ? -22.723 -14.420 -17.473 1.00 28.71 293 ARG A O 1
ATOM 4352 N N A SER A 1 294 ? -21.665 -12.949 -16.132 0.36 24.14 294 SER A N 1
ATOM 4353 N N B SER A 1 294 ? -21.665 -12.949 -16.142 0.64 22.71 294 SER A N 1
ATOM 4354 C CA A SER A 1 294 ? -21.339 -12.019 -17.206 0.36 26.14 294 SER A CA 1
ATOM 4355 C CA B SER A 1 294 ? -21.349 -12.026 -17.227 0.64 26.13 294 SER A CA 1
ATOM 4356 C C A SER A 1 294 ? -20.382 -12.663 -18.203 0.36 25.82 294 SER A C 1
ATOM 4357 C C B SER A 1 294 ? -20.378 -12.664 -18.212 0.64 25.98 294 SER A C 1
ATOM 4358 O O A SER A 1 294 ? -20.606 -12.621 -19.414 0.36 27.36 294 SER A O 1
ATOM 4359 O O B SER A 1 294 ? -20.587 -12.619 -19.427 0.64 27.17 294 SER A O 1
ATOM 4374 N N . ALA A 1 295 ? -19.317 -13.266 -17.683 1.00 19.80 295 ALA A N 1
ATOM 4375 C CA . ALA A 1 295 ? -18.247 -13.796 -18.526 1.00 22.60 295 ALA A CA 1
ATOM 4376 C C . ALA A 1 295 ? -18.678 -15.016 -19.333 1.00 26.51 295 ALA A C 1
ATOM 4377 O O . ALA A 1 295 ? -18.300 -15.144 -20.502 1.00 28.10 295 ALA A O 1
ATOM 4384 N N . PHE A 1 296 ? -19.463 -15.909 -18.728 1.00 23.58 296 PHE A N 1
ATOM 4385 C CA . PHE A 1 296 ? -19.838 -17.150 -19.406 1.00 27.84 296 PHE A CA 1
ATOM 4386 C C . PHE A 1 296 ? -21.258 -17.145 -19.975 1.00 33.12 296 PHE A C 1
ATOM 4387 O O . PHE A 1 296 ? -21.437 -17.338 -21.177 1.00 39.22 296 PHE A O 1
ATOM 4404 N N . ASP A 1 297 ? -22.254 -16.936 -19.118 1.00 27.34 297 ASP A N 1
ATOM 4405 C CA . ASP A 1 297 ? -23.650 -17.009 -19.532 1.00 30.70 297 ASP A CA 1
ATOM 4406 C C . ASP A 1 297 ? -23.998 -15.926 -20.543 1.00 36.18 297 ASP A C 1
ATOM 4407 O O . ASP A 1 297 ? -24.533 -16.216 -21.612 1.00 37.55 297 ASP A O 1
ATOM 4416 N N . GLU A 1 298 ? -23.671 -14.684 -20.220 1.00 33.44 298 GLU A N 1
ATOM 4417 C CA . GLU A 1 298 ? -24.079 -13.560 -21.051 1.00 37.61 298 GLU A CA 1
ATOM 4418 C C . GLU A 1 298 ? -23.236 -13.410 -22.318 1.00 42.40 298 GLU A C 1
ATOM 4419 O O . GLU A 1 298 ? -23.520 -12.541 -23.143 1.00 46.91 298 GLU A O 1
ATOM 4431 N N . SER A 1 299 ? -22.221 -14.260 -22.479 1.00 40.65 299 SER A N 1
ATOM 4432 C CA . SER A 1 299 ? -21.404 -14.266 -23.695 1.00 43.34 299 SER A CA 1
ATOM 4433 C C . SER A 1 299 ? -21.664 -15.503 -24.559 1.00 44.06 299 SER A C 1
ATOM 4434 O O . SER A 1 299 ? -20.994 -15.711 -25.571 1.00 46.83 299 SER A O 1
ATOM 4442 N N . GLY A 1 300 ? -22.628 -16.325 -24.153 1.00 36.44 300 GLY A N 1
ATOM 4443 C CA . GLY A 1 300 ? -23.009 -17.498 -24.923 1.00 40.80 300 GLY A CA 1
ATOM 4444 C C . GLY A 1 300 ? -22.126 -18.704 -24.663 1.00 38.93 300 GLY A C 1
ATOM 4445 O O . GLY A 1 300 ? -22.022 -19.601 -25.504 1.00 47.45 300 GLY A O 1
ATOM 4449 N N . ASN A 1 301 ? -21.499 -18.735 -23.489 1.00 31.79 301 ASN A N 1
ATOM 4450 C CA . ASN A 1 301 ? -20.598 -19.819 -23.119 1.00 36.18 301 ASN A CA 1
ATOM 4451 C C . ASN A 1 301 ? -20.978 -20.429 -21.775 1.00 33.92 301 ASN A C 1
ATOM 4452 O O . ASN A 1 301 ? -20.115 -20.866 -21.016 1.00 32.61 301 ASN A O 1
ATOM 4463 N N . ALA A 1 302 ? -22.279 -20.472 -21.498 1.00 32.93 302 ALA A N 1
ATOM 4464 C CA . ALA A 1 302 ? -22.783 -21.003 -20.234 1.00 40.54 302 ALA A CA 1
ATOM 4465 C C . ALA A 1 302 ? -22.242 -22.405 -19.942 1.00 31.61 302 ALA A C 1
ATOM 4466 O O . ALA A 1 302 ? -21.990 -22.756 -18.795 1.00 33.32 302 ALA A O 1
ATOM 4473 N N . GLU A 1 303 ? -22.037 -23.201 -20.984 1.00 36.20 303 GLU A N 1
ATOM 4474 C CA . GLU A 1 303 ? -21.667 -24.597 -20.798 1.00 37.95 303 GLU A CA 1
ATOM 4475 C C . GLU A 1 303 ? -20.243 -24.784 -20.243 1.00 33.81 303 GLU A C 1
ATOM 4476 O O . GLU A 1 303 ? -19.914 -25.850 -19.736 1.00 36.88 303 GLU A O 1
ATOM 4488 N N . ASP A 1 304 ? -19.410 -23.752 -20.318 1.00 28.78 304 ASP A N 1
ATOM 4489 C CA . ASP A 1 304 ? -18.035 -23.848 -19.832 1.00 24.02 304 ASP A CA 1
ATOM 4490 C C . ASP A 1 304 ? -17.875 -23.210 -18.456 1.00 26.51 304 ASP A C 1
ATOM 4491 O O . ASP A 1 304 ? -16.771 -23.186 -17.913 1.00 27.40 304 ASP A O 1
ATOM 4500 N N . ARG A 1 305 ? -18.960 -22.671 -17.902 1.00 28.69 305 ARG A N 1
ATOM 4501 C CA . ARG A 1 305 ? -18.886 -22.037 -16.584 1.00 23.18 305 ARG A CA 1
ATOM 4502 C C . ARG A 1 305 ? -18.599 -23.086 -15.512 1.00 22.68 305 ARG A C 1
ATOM 4503 O O . ARG A 1 305 ? -19.315 -24.091 -15.439 1.00 23.78 305 ARG A O 1
ATOM 4524 N N . PRO A 1 306 ? -17.555 -22.870 -14.684 1.00 22.40 306 PRO A N 1
ATOM 4525 C CA . PRO A 1 306 ? -17.293 -23.816 -13.591 1.00 22.55 306 PRO A CA 1
ATOM 4526 C C . PRO A 1 306 ? -18.499 -24.005 -12.672 1.00 27.93 306 PRO A C 1
ATOM 4527 O O . PRO A 1 306 ? -19.214 -23.040 -12.380 1.00 26.77 306 PRO A O 1
ATOM 4538 N N . ALA A 1 307 ? -18.681 -25.229 -12.193 1.00 28.04 307 ALA A N 1
ATOM 4539 C CA . ALA A 1 307 ? -19.855 -25.577 -11.412 1.00 34.67 307 ALA A CA 1
ATOM 4540 C C . ALA A 1 307 ? -19.857 -24.956 -10.015 1.00 36.23 307 ALA A C 1
ATOM 4541 O O . ALA A 1 307 ? -20.919 -24.627 -9.494 1.00 36.96 307 ALA A O 1
ATOM 4548 N N . SER A 1 308 ? -18.680 -24.796 -9.409 1.00 27.72 308 SER A N 1
ATOM 4549 C CA . SER A 1 308 ? -18.581 -24.265 -8.048 1.00 27.21 308 SER A CA 1
ATOM 4550 C C . SER A 1 308 ? -17.304 -23.486 -7.798 1.00 27.76 308 SER A C 1
ATOM 4551 O O . SER A 1 308 ? -16.358 -23.558 -8.576 1.00 26.98 308 SER A O 1
ATOM 4559 N N . VAL A 1 309 ? -17.279 -22.761 -6.682 1.00 27.54 309 VAL A N 1
ATOM 4560 C CA . VAL A 1 309 ? -16.112 -21.980 -6.312 1.00 22.44 309 VAL A CA 1
ATOM 4561 C C . VAL A 1 309 ? -14.918 -22.866 -5.954 1.00 19.70 309 VAL A C 1
ATOM 4562 O O . VAL A 1 309 ? -13.789 -22.378 -5.923 1.00 24.19 309 VAL A O 1
ATOM 4575 N N . ASN A 1 310 ? -15.151 -24.157 -5.711 1.00 22.98 310 ASN A N 1
ATOM 4576 C CA . ASN A 1 310 ? -14.039 -25.060 -5.440 1.00 21.48 310 ASN A CA 1
ATOM 4577 C C . ASN A 1 310 ? -13.455 -25.662 -6.725 1.00 20.56 310 ASN A C 1
ATOM 4578 O O . ASN A 1 310 ? -12.438 -26.353 -6.684 1.00 25.34 310 ASN A O 1
ATOM 4589 N N . ASP A 1 311 ? -14.075 -25.346 -7.858 1.00 19.95 311 ASP A N 1
ATOM 4590 C CA . ASP A 1 311 ? -13.607 -25.807 -9.165 1.00 19.01 311 ASP A CA 1
ATOM 4591 C C . ASP A 1 311 ? -12.746 -24.788 -9.901 1.00 19.28 311 ASP A C 1
ATOM 4592 O O . ASP A 1 311 ? -12.398 -25.016 -11.065 1.00 19.50 311 ASP A O 1
ATOM 4601 N N . ILE A 1 312 ? -12.450 -23.670 -9.240 1.00 15.82 312 ILE A N 1
ATOM 4602 C CA . ILE A 1 312 ? -11.574 -22.637 -9.789 1.00 14.96 312 ILE A CA 1
ATOM 4603 C C . ILE A 1 312 ? -10.390 -22.423 -8.863 1.00 17.17 312 ILE A C 1
ATOM 4604 O O . ILE A 1 312 ? -10.450 -22.780 -7.658 1.00 16.40 312 ILE A O 1
ATOM 4620 N N . PHE A 1 313 ? -9.298 -21.902 -9.410 1.00 15.43 313 PHE A N 1
ATOM 4621 C CA . PHE A 1 313 ? -8.175 -21.501 -8.572 1.00 13.48 313 PHE A CA 1
ATOM 4622 C C . PHE A 1 313 ? -8.359 -20.070 -8.090 1.00 14.83 313 PHE A C 1
ATOM 4623 O O . PHE A 1 313 ? -9.025 -19.272 -8.748 1.00 16.15 313 PHE A O 1
ATOM 4640 N N . TRP A 1 314 ? -7.762 -19.768 -6.938 1.00 14.08 314 TRP A N 1
ATOM 4641 C CA . TRP A 1 314 ? -7.957 -18.494 -6.226 1.00 14.64 314 TRP A CA 1
ATOM 4642 C C . TRP A 1 314 ? -6.656 -17.761 -6.008 1.00 14.03 314 TRP A C 1
ATOM 4643 O O . TRP A 1 314 ? -5.689 -18.327 -5.516 1.00 15.00 314 TRP A O 1
ATOM 4664 N N . ILE A 1 315 ? -6.662 -16.479 -6.359 1.00 13.08 315 ILE A N 1
ATOM 4665 C CA . ILE A 1 315 ? -5.566 -15.553 -6.080 1.00 14.52 315 ILE A CA 1
ATOM 4666 C C . ILE A 1 315 ? -6.195 -14.316 -5.412 1.00 14.07 315 ILE A C 1
ATOM 4667 O O . ILE A 1 315 ? -6.818 -13.519 -6.093 1.00 15.96 315 ILE A O 1
ATOM 4683 N N . ALA A 1 316 ? -6.087 -14.198 -4.094 1.00 14.81 316 ALA A N 1
ATOM 4684 C CA . ALA A 1 316 ? -6.771 -13.126 -3.365 1.00 13.95 316 ALA A CA 1
ATOM 4685 C C . ALA A 1 316 ? -5.760 -12.224 -2.706 1.00 15.78 316 ALA A C 1
ATOM 4686 O O . ALA A 1 316 ? -4.761 -12.699 -2.168 1.00 16.40 316 ALA A O 1
ATOM 4693 N N . HIS A 1 317 ? -6.015 -10.919 -2.717 1.00 13.14 317 HIS A N 1
ATOM 4694 C CA . HIS A 1 317 ? -5.131 -10.006 -2.023 1.00 13.68 317 HIS A CA 1
ATOM 4695 C C . HIS A 1 317 ? -5.177 -10.254 -0.510 1.00 13.53 317 HIS A C 1
ATOM 4696 O O . HIS A 1 317 ? -6.230 -10.122 0.104 1.00 14.43 317 HIS A O 1
ATOM 4710 N N . PRO A 1 318 ? -4.019 -10.549 0.109 1.00 14.24 318 PRO A N 1
ATOM 4711 C CA . PRO A 1 318 ? -4.028 -10.875 1.535 1.00 13.87 318 PRO A CA 1
ATOM 4712 C C . PRO A 1 318 ? -3.873 -9.614 2.389 1.00 14.47 318 PRO A C 1
ATOM 4713 O O . PRO A 1 318 ? -2.863 -9.416 3.070 1.00 16.72 318 PRO A O 1
ATOM 4724 N N . GLY A 1 319 ? -4.896 -8.777 2.370 1.00 15.12 319 GLY A N 1
ATOM 4725 C CA . GLY A 1 319 ? -4.834 -7.516 3.102 1.00 14.22 319 GLY A CA 1
ATOM 4726 C C . GLY A 1 319 ? -4.588 -7.746 4.583 1.00 17.80 319 GLY A C 1
ATOM 4727 O O . GLY A 1 319 ? -3.881 -6.984 5.251 1.00 22.21 319 GLY A O 1
ATOM 4731 N N . GLY A 1 320 ? -5.203 -8.793 5.103 1.00 17.47 320 GLY A N 1
ATOM 4732 C CA . GLY A 1 320 ? -4.884 -9.332 6.401 1.00 19.51 320 GLY A CA 1
ATOM 4733 C C . GLY A 1 320 ? -5.459 -10.727 6.446 1.00 18.98 320 GLY A C 1
ATOM 4734 O O . GLY A 1 320 ? -6.311 -11.077 5.633 1.00 17.55 320 GLY A O 1
ATOM 4738 N N . PRO A 1 321 ? -5.010 -11.534 7.402 1.00 18.04 321 PRO A N 1
ATOM 4739 C CA . PRO A 1 321 ? -5.467 -12.918 7.454 1.00 16.04 321 PRO A CA 1
ATOM 4740 C C . PRO A 1 321 ? -6.984 -13.046 7.691 1.00 18.52 321 PRO A C 1
ATOM 4741 O O . PRO A 1 321 ? -7.561 -14.013 7.210 1.00 19.80 321 PRO A O 1
ATOM 4752 N N . ALA A 1 322 ? -7.620 -12.094 8.380 1.00 18.22 322 ALA A N 1
ATOM 4753 C CA . ALA A 1 322 ? -9.068 -12.207 8.632 1.00 16.75 322 ALA A CA 1
ATOM 4754 C C . ALA A 1 322 ? -9.863 -12.125 7.327 1.00 16.39 322 ALA A C 1
ATOM 4755 O O . ALA A 1 322 ? -10.935 -12.709 7.218 1.00 16.73 322 ALA A O 1
ATOM 4762 N N . ILE A 1 323 ? -9.372 -11.380 6.341 1.00 16.65 323 ILE A N 1
ATOM 4763 C CA . ILE A 1 323 ? -10.087 -11.310 5.061 1.00 14.77 323 ILE A CA 1
ATOM 4764 C C . ILE A 1 323 ? -10.132 -12.707 4.440 1.00 16.52 323 ILE A C 1
ATOM 4765 O O . ILE A 1 323 ? -11.186 -13.194 4.018 1.00 18.82 323 ILE A O 1
ATOM 4781 N N . LEU A 1 324 ? -8.978 -13.362 4.409 1.00 15.91 324 LEU A N 1
ATOM 4782 C CA . LEU A 1 324 ? -8.879 -14.692 3.846 1.00 18.35 324 LEU A CA 1
ATOM 4783 C C . LEU A 1 324 ? -9.750 -15.674 4.621 1.00 18.81 324 LEU A C 1
ATOM 4784 O O . LEU A 1 324 ? -10.485 -16.472 4.031 1.00 18.06 324 LEU A O 1
ATOM 4800 N N . ASP A 1 325 ? -9.672 -15.617 5.945 1.00 17.79 325 ASP A N 1
ATOM 4801 C CA . ASP A 1 325 ? -10.434 -16.529 6.783 1.00 17.38 325 ASP A CA 1
ATOM 4802 C C . ASP A 1 325 ? -11.937 -16.397 6.553 1.00 18.24 325 ASP A C 1
ATOM 4803 O O . ASP A 1 325 ? -12.662 -17.393 6.435 1.00 19.11 325 ASP A O 1
ATOM 4812 N N . GLN A 1 326 ? -12.413 -15.163 6.486 1.00 17.43 326 GLN A N 1
ATOM 4813 C CA . GLN A 1 326 ? -13.853 -14.934 6.404 1.00 17.61 326 GLN A CA 1
ATOM 4814 C C . GLN A 1 326 ? -14.392 -15.229 4.994 1.00 15.88 326 GLN A C 1
ATOM 4815 O O . GLN A 1 326 ? -15.530 -15.698 4.845 1.00 20.72 326 GLN A O 1
ATOM 4829 N N . VAL A 1 327 ? -13.606 -14.945 3.962 1.00 16.57 327 VAL A N 1
ATOM 4830 C CA . VAL A 1 327 ? -13.982 -15.355 2.598 1.00 17.26 327 VAL A CA 1
ATOM 4831 C C . VAL A 1 327 ? -14.041 -16.882 2.483 1.00 17.24 327 VAL A C 1
ATOM 4832 O O . VAL A 1 327 ? -15.001 -17.426 1.947 1.00 19.07 327 VAL A O 1
ATOM 4845 N N . GLU A 1 328 ? -13.029 -17.567 2.999 1.00 17.59 328 GLU A N 1
ATOM 4846 C CA . GLU A 1 328 ? -13.013 -19.030 3.006 1.00 17.48 328 GLU A CA 1
ATOM 4847 C C . GLU A 1 328 ? -14.240 -19.606 3.687 1.00 18.93 328 GLU A C 1
ATOM 4848 O O . GLU A 1 328 ? -14.876 -20.517 3.164 1.00 20.35 328 GLU A O 1
ATOM 4860 N N . GLU A 1 329 ? -14.581 -19.079 4.863 1.00 18.72 329 GLU A N 1
ATOM 4861 C CA . GLU A 1 329 ? -15.736 -19.551 5.598 1.00 19.91 329 GLU A CA 1
ATOM 4862 C C . GLU A 1 329 ? -17.049 -19.275 4.864 1.00 19.64 329 GLU A C 1
ATOM 4863 O O . GLU A 1 329 ? -17.887 -20.176 4.690 1.00 23.26 329 GLU A O 1
ATOM 4875 N N . LYS A 1 330 ? -17.238 -18.030 4.425 1.00 19.84 330 LYS A N 1
ATOM 4876 C CA . LYS A 1 330 ? -18.510 -17.653 3.813 1.00 21.29 330 LYS A CA 1
ATOM 4877 C C . LYS A 1 330 ? -18.728 -18.356 2.483 1.00 22.19 330 LYS A C 1
ATOM 4878 O O . LYS A 1 330 ? -19.858 -18.753 2.171 1.00 24.40 330 LYS A O 1
ATOM 4897 N N . MET A 1 331 ? -17.658 -18.558 1.722 1.00 21.39 331 MET A N 1
ATOM 4898 C CA . MET A 1 331 ? -17.759 -19.226 0.422 1.00 23.39 331 MET A CA 1
ATOM 4899 C C . MET A 1 331 ? -17.623 -20.751 0.495 1.00 22.35 331 MET A C 1
ATOM 4900 O O . MET A 1 331 ? -17.722 -21.435 -0.523 1.00 22.77 331 MET A O 1
ATOM 4914 N N . LYS A 1 332 ? -17.408 -21.287 1.695 1.00 20.49 332 LYS A N 1
ATOM 4915 C CA . LYS A 1 332 ? -17.262 -22.724 1.907 1.00 20.94 332 LYS A CA 1
ATOM 4916 C C . LYS A 1 332 ? -16.173 -23.327 1.021 1.00 19.06 332 LYS A C 1
ATOM 4917 O O . LYS A 1 332 ? -16.355 -24.390 0.416 1.00 22.71 332 LYS A O 1
ATOM 4936 N N . LEU A 1 333 ? -15.031 -22.662 0.995 1.00 19.33 333 LEU A N 1
ATOM 4937 C CA . LEU A 1 333 ? -13.870 -23.120 0.237 1.00 18.99 333 LEU A CA 1
ATOM 4938 C C . LEU A 1 333 ? -13.183 -24.269 0.932 1.00 20.17 333 LEU A C 1
ATOM 4939 O O . LEU A 1 333 ? -13.084 -24.284 2.162 1.00 23.34 333 LEU A O 1
ATOM 4955 N N . ALA A 1 334 ? -12.673 -25.216 0.151 1.00 20.97 334 ALA A N 1
ATOM 4956 C CA . ALA A 1 334 ? -11.814 -26.250 0.711 1.00 24.90 334 ALA A CA 1
ATOM 4957 C C . ALA A 1 334 ? -10.583 -25.580 1.325 1.00 20.70 334 ALA A C 1
ATOM 4958 O O . ALA A 1 334 ? -10.161 -24.526 0.857 1.00 21.12 334 ALA A O 1
ATOM 4965 N N . PRO A 1 335 ? -9.996 -26.192 2.363 1.00 26.88 335 PRO A N 1
ATOM 4966 C CA . PRO A 1 335 ? -8.944 -25.494 3.110 1.00 33.29 335 PRO A CA 1
ATOM 4967 C C . PRO A 1 335 ? -7.714 -25.118 2.296 1.00 31.66 335 PRO A C 1
ATOM 4968 O O . PRO A 1 335 ? -7.036 -24.178 2.669 1.00 39.35 335 PRO A O 1
ATOM 4979 N N . GLU A 1 336 ? -7.418 -25.835 1.218 1.00 24.50 336 GLU A N 1
ATOM 4980 C CA . GLU A 1 336 ? -6.216 -25.531 0.447 1.00 24.64 336 GLU A CA 1
ATOM 4981 C C . GLU A 1 336 ? -6.422 -24.501 -0.669 1.00 22.37 336 GLU A C 1
ATOM 4982 O O . GLU A 1 336 ? -5.454 -24.105 -1.310 1.00 20.63 336 GLU A O 1
ATOM 4994 N N . LYS A 1 337 ? -7.649 -24.033 -0.898 1.00 19.07 337 LYS A N 1
ATOM 4995 C CA . LYS A 1 337 ? -7.860 -23.058 -1.964 1.00 18.18 337 LYS A CA 1
ATOM 4996 C C . LYS A 1 337 ? -7.030 -21.794 -1.729 1.00 16.85 337 LYS A C 1
ATOM 4997 O O . LYS A 1 337 ? -6.460 -21.221 -2.666 1.00 19.12 337 LYS A O 1
ATOM 5016 N N . MET A 1 338 ? -6.963 -21.363 -0.479 1.00 17.10 338 MET A N 1
ATOM 5017 C CA . MET A 1 338 ? -6.211 -20.158 -0.128 1.00 16.44 338 MET A CA 1
ATOM 5018 C C . MET A 1 338 ? -4.711 -20.391 0.148 1.00 17.75 338 MET A C 1
ATOM 5019 O O . MET A 1 338 ? -4.007 -19.477 0.603 1.00 17.03 338 MET A O 1
ATOM 5033 N N . ARG A 1 339 ? -4.206 -21.588 -0.105 1.00 16.51 339 ARG A N 1
ATOM 5034 C CA . ARG A 1 339 ? -2.851 -21.914 0.310 1.00 17.31 339 ARG A CA 1
ATOM 5035 C C . ARG A 1 339 ? -1.798 -21.044 -0.384 1.00 16.86 339 ARG A C 1
ATOM 5036 O O . ARG A 1 339 ? -0.889 -20.543 0.267 1.00 17.13 339 ARG A O 1
ATOM 5057 N N . ALA A 1 340 ? -1.909 -20.873 -1.697 1.00 16.30 340 ALA A N 1
ATOM 5058 C CA . ALA A 1 340 ? -0.918 -20.099 -2.438 1.00 15.12 340 ALA A CA 1
ATOM 5059 C C . ALA A 1 340 ? -0.886 -18.656 -1.922 1.00 14.11 340 ALA A C 1
ATOM 5060 O O . ALA A 1 340 ? 0.186 -18.060 -1.743 1.00 16.04 340 ALA A O 1
ATOM 5067 N N . THR A 1 341 ? -2.078 -18.111 -1.669 1.00 15.50 341 THR A N 1
ATOM 5068 C CA . THR A 1 341 ? -2.234 -16.763 -1.141 1.00 13.32 341 THR A CA 1
ATOM 5069 C C . THR A 1 341 ? -1.609 -16.667 0.257 1.00 14.75 341 THR A C 1
ATOM 5070 O O . THR A 1 341 ? -0.849 -15.734 0.558 1.00 14.64 341 THR A O 1
ATOM 5081 N N . ARG A 1 342 ? -1.953 -17.614 1.123 1.00 15.43 342 ARG A N 1
ATOM 5082 C CA . ARG A 1 342 ? -1.427 -17.600 2.488 1.00 14.40 342 ARG A CA 1
ATOM 5083 C C . ARG A 1 342 ? 0.098 -17.769 2.520 1.00 14.11 342 ARG A C 1
ATOM 5084 O O . ARG A 1 342 ? 0.775 -17.247 3.425 1.00 15.06 342 ARG A O 1
ATOM 5105 N N . ASP A 1 343 ? 0.636 -18.531 1.569 1.00 15.76 343 ASP A N 1
ATOM 5106 C CA . ASP A 1 343 ? 2.085 -18.745 1.493 1.00 16.61 343 ASP A CA 1
ATOM 5107 C C . ASP A 1 343 ? 2.796 -17.402 1.269 1.00 15.89 343 ASP A C 1
ATOM 5108 O O . ASP A 1 343 ? 3.829 -17.129 1.884 1.00 15.98 343 ASP A O 1
ATOM 5117 N N . VAL A 1 344 ? 2.258 -16.588 0.360 1.00 15.69 344 VAL A N 1
ATOM 5118 C CA . VAL A 1 344 ? 2.874 -15.302 0.038 1.00 14.91 344 VAL A CA 1
ATOM 5119 C C . VAL A 1 344 ? 2.722 -14.351 1.236 1.00 16.47 344 VAL A C 1
ATOM 5120 O O . VAL A 1 344 ? 3.675 -13.659 1.609 1.00 16.06 344 VAL A O 1
ATOM 5133 N N . LEU A 1 345 ? 1.558 -14.330 1.876 1.00 14.78 345 LEU A N 1
ATOM 5134 C CA . LEU A 1 345 ? 1.419 -13.512 3.078 1.00 13.31 345 LEU A CA 1
ATOM 5135 C C . LEU A 1 345 ? 2.456 -13.934 4.133 1.00 16.62 345 LEU A C 1
ATOM 5136 O O . LEU A 1 345 ? 3.047 -13.106 4.825 1.00 15.68 345 LEU A O 1
ATOM 5152 N N . SER A 1 346 ? 2.683 -15.236 4.271 1.00 14.57 346 SER A N 1
ATOM 5153 C CA . SER A 1 346 ? 3.605 -15.735 5.269 1.00 15.67 346 SER A CA 1
ATOM 5154 C C . SER A 1 346 ? 5.051 -15.342 5.006 1.00 15.73 346 SER A C 1
ATOM 5155 O O . SER A 1 346 ? 5.792 -14.975 5.937 1.00 16.48 346 SER A O 1
ATOM 5163 N N . GLU A 1 347 ? 5.446 -15.403 3.738 1.00 16.42 347 GLU A N 1
ATOM 5164 C CA . GLU A 1 347 ? 6.834 -15.233 3.350 1.00 15.98 347 GLU A CA 1
ATOM 5165 C C . GLU A 1 347 ? 7.218 -13.774 3.069 1.00 15.44 347 GLU A C 1
ATOM 5166 O O . GLU A 1 347 ? 8.412 -13.450 3.074 1.00 16.22 347 GLU A O 1
ATOM 5178 N N . TYR A 1 348 ? 6.225 -12.909 2.840 1.00 16.39 348 TYR A N 1
ATOM 5179 C CA . TYR A 1 348 ? 6.490 -11.521 2.402 1.00 14.90 348 TYR A CA 1
ATOM 5180 C C . TYR A 1 348 ? 5.646 -10.455 3.072 1.00 15.00 348 TYR A C 1
ATOM 5181 O O . TYR A 1 348 ? 5.908 -9.260 2.892 1.00 15.44 348 TYR A O 1
ATOM 5199 N N . GLY A 1 349 ? 4.568 -10.828 3.745 1.00 15.59 349 GLY A N 1
ATOM 5200 C CA . GLY A 1 349 ? 3.657 -9.825 4.275 1.00 15.09 349 GLY A CA 1
ATOM 5201 C C . GLY A 1 349 ? 2.807 -9.165 3.199 1.00 14.26 349 GLY A C 1
ATOM 5202 O O . GLY A 1 349 ? 2.762 -9.617 2.050 1.00 15.34 349 GLY A O 1
ATOM 5206 N N . ASN A 1 350 ? 2.097 -8.108 3.593 1.00 14.21 350 ASN A N 1
ATOM 5207 C CA . ASN A 1 350 ? 1.215 -7.365 2.698 1.00 12.68 350 ASN A CA 1
ATOM 5208 C C . ASN A 1 350 ? 2.000 -6.323 1.892 1.00 12.57 350 ASN A C 1
ATOM 5209 O O . ASN A 1 350 ? 2.261 -5.234 2.404 1.00 14.04 350 ASN A O 1
ATOM 5220 N N . MET A 1 351 ? 2.384 -6.685 0.670 1.00 12.70 351 MET A N 1
ATOM 5221 C CA . MET A 1 351 ? 3.109 -5.834 -0.265 1.00 13.61 351 MET A CA 1
ATOM 5222 C C . MET A 1 351 ? 2.146 -5.080 -1.182 1.00 13.44 351 MET A C 1
ATOM 5223 O O . MET A 1 351 ? 2.497 -4.728 -2.317 1.00 13.73 351 MET A O 1
ATOM 5237 N N . SER A 1 352 ? 0.930 -4.850 -0.686 1.00 13.32 352 SER A N 1
ATOM 5238 C CA . SER A 1 352 ? -0.054 -4.024 -1.387 1.00 13.29 352 SER A CA 1
ATOM 5239 C C . SER A 1 352 ? -0.251 -4.577 -2.798 1.00 13.39 352 SER A C 1
ATOM 5240 O O . SER A 1 352 ? -0.417 -5.781 -2.942 1.00 13.18 352 SER A O 1
ATOM 5248 N N . SER A 1 353 ? -0.256 -3.736 -3.835 1.00 13.47 353 SER A N 1
ATOM 5249 C CA . SER A 1 353 ? -0.613 -4.193 -5.176 1.00 13.37 353 SER A CA 1
ATOM 5250 C C . SER A 1 353 ? 0.223 -5.354 -5.702 1.00 15.29 353 SER A C 1
ATOM 5251 O O . SER A 1 353 ? -0.271 -6.130 -6.526 1.00 14.53 353 SER A O 1
ATOM 5259 N N . ALA A 1 354 ? 1.481 -5.465 -5.263 1.00 13.12 354 ALA A N 1
ATOM 5260 C CA . ALA A 1 354 ? 2.348 -6.536 -5.747 1.00 12.56 354 ALA A CA 1
ATOM 5261 C C . ALA A 1 354 ? 1.911 -7.946 -5.316 1.00 13.68 354 ALA A C 1
ATOM 5262 O O . ALA A 1 354 ? 2.268 -8.890 -5.996 1.00 13.09 354 ALA A O 1
ATOM 5269 N N . CYS A 1 355 ? 1.145 -8.104 -4.235 1.00 12.88 355 CYS A N 1
ATOM 5270 C CA . CYS A 1 355 ? 0.901 -9.438 -3.675 1.00 14.23 355 CYS A CA 1
ATOM 5271 C C . CYS A 1 355 ? 0.298 -10.384 -4.684 1.00 13.69 355 CYS A C 1
ATOM 5272 O O . CYS A 1 355 ? 0.751 -11.512 -4.824 1.00 13.27 355 CYS A O 1
ATOM 5280 N N . VAL A 1 356 ? -0.749 -9.953 -5.389 1.00 14.28 356 VAL A N 1
ATOM 5281 C CA . VAL A 1 356 ? -1.447 -10.923 -6.240 1.00 12.87 356 VAL A CA 1
ATOM 5282 C C . VAL A 1 356 ? -0.541 -11.391 -7.368 1.00 14.04 356 VAL A C 1
ATOM 5283 O O . VAL A 1 356 ? -0.718 -12.504 -7.880 1.00 14.17 356 VAL A O 1
ATOM 5296 N N . LEU A 1 357 ? 0.429 -10.568 -7.761 1.00 12.59 357 LEU A N 1
ATOM 5297 C CA . LEU A 1 357 ? 1.367 -10.970 -8.816 1.00 12.15 357 LEU A CA 1
ATOM 5298 C C . LEU A 1 357 ? 2.400 -11.951 -8.239 1.00 14.45 357 LEU A C 1
ATOM 5299 O O . LEU A 1 357 ? 2.785 -12.904 -8.916 1.00 14.61 357 LEU A O 1
ATOM 5315 N N . PHE A 1 358 ? 2.851 -11.754 -6.996 1.00 12.80 358 PHE A N 1
ATOM 5316 C CA . PHE A 1 358 ? 3.689 -12.753 -6.333 1.00 13.37 358 PHE A CA 1
ATOM 5317 C C . PHE A 1 358 ? 2.940 -14.081 -6.213 1.00 16.78 358 PHE A C 1
ATOM 5318 O O . PHE A 1 358 ? 3.537 -15.145 -6.341 1.00 14.88 358 PHE A O 1
ATOM 5335 N N . ILE A 1 359 ? 1.649 -14.018 -5.899 1.00 12.91 359 ILE A N 1
ATOM 5336 C CA . ILE A 1 359 ? 0.845 -15.236 -5.755 1.00 11.56 359 ILE A CA 1
ATOM 5337 C C . ILE A 1 359 ? 0.695 -15.950 -7.101 1.00 12.59 359 ILE A C 1
ATOM 5338 O O . ILE A 1 359 ? 0.836 -17.179 -7.185 1.00 13.91 359 ILE A O 1
ATOM 5354 N N . MET A 1 360 ? 0.424 -15.205 -8.164 1.00 12.43 360 MET A N 1
ATOM 5355 C CA . MET A 1 360 ? 0.400 -15.786 -9.507 1.00 12.91 360 MET A CA 1
ATOM 5356 C C . MET A 1 360 ? 1.700 -16.512 -9.826 1.00 13.83 360 MET A C 1
ATOM 5357 O O . MET A 1 360 ? 1.689 -17.638 -10.336 1.00 15.16 360 MET A O 1
ATOM 5371 N N . ASP A 1 361 ? 2.835 -15.906 -9.527 1.00 13.56 361 ASP A N 1
ATOM 5372 C CA . ASP A 1 361 ? 4.145 -16.535 -9.742 1.00 16.25 361 ASP A CA 1
ATOM 5373 C C . ASP A 1 361 ? 4.295 -17.805 -8.902 1.00 14.40 361 ASP A C 1
ATOM 5374 O O . ASP A 1 361 ? 4.728 -18.844 -9.395 1.00 13.45 361 ASP A O 1
ATOM 5383 N N . HIS A 1 362 ? 3.940 -17.726 -7.615 1.00 15.59 362 HIS A N 1
ATOM 5384 C CA . HIS A 1 362 ? 4.066 -18.857 -6.721 1.00 13.27 362 HIS A CA 1
ATOM 5385 C C . HIS A 1 362 ? 3.193 -20.009 -7.203 1.00 13.37 362 HIS A C 1
ATOM 5386 O O . HIS A 1 362 ? 3.606 -21.175 -7.184 1.00 14.27 362 HIS A O 1
ATOM 5400 N N . MET A 1 363 ? 1.996 -19.682 -7.657 1.00 13.81 363 MET A N 1
ATOM 5401 C CA . MET A 1 363 ? 1.067 -20.710 -8.121 1.00 13.10 363 MET A CA 1
ATOM 5402 C C . MET A 1 363 ? 1.555 -21.425 -9.375 1.00 13.43 363 MET A C 1
ATOM 5403 O O . MET A 1 363 ? 1.500 -22.666 -9.441 1.00 14.26 363 MET A O 1
ATOM 5417 N N . ARG A 1 364 ? 2.046 -20.709 -10.371 1.00 13.35 364 ARG A N 1
ATOM 5418 C CA . ARG A 1 364 ? 2.519 -21.404 -11.568 1.00 13.69 364 ARG A CA 1
ATOM 5419 C C . ARG A 1 364 ? 3.751 -22.253 -11.232 1.00 14.31 364 ARG A C 1
ATOM 5420 O O . ARG A 1 364 ? 3.941 -23.334 -11.781 1.00 15.80 364 ARG A O 1
ATOM 5441 N N . ARG A 1 365 ? 4.572 -21.792 -10.301 1.00 14.69 365 ARG A N 1
ATOM 5442 C CA . ARG A 1 365 ? 5.788 -22.500 -9.944 1.00 15.59 365 ARG A CA 1
ATOM 5443 C C . ARG A 1 365 ? 5.483 -23.764 -9.158 1.00 17.50 365 ARG A C 1
ATOM 5444 O O . ARG A 1 365 ? 6.086 -24.800 -9.406 1.00 17.39 365 ARG A O 1
ATOM 5465 N N . MET A 1 366 ? 4.546 -23.693 -8.218 1.00 16.10 366 MET A N 1
ATOM 5466 C CA . MET A 1 366 ? 4.196 -24.870 -7.436 1.00 17.73 366 MET A CA 1
ATOM 5467 C C . MET A 1 366 ? 3.474 -25.880 -8.305 1.00 17.70 366 MET A C 1
ATOM 5468 O O . MET A 1 366 ? 3.654 -27.080 -8.152 1.00 17.18 366 MET A O 1
ATOM 5482 N N . SER A 1 367 ? 2.663 -25.397 -9.241 1.00 16.78 367 SER A N 1
ATOM 5483 C CA . SER A 1 367 ? 1.929 -26.290 -10.138 1.00 15.73 367 SER A CA 1
ATOM 5484 C C . SER A 1 367 ? 2.903 -27.096 -11.008 1.00 16.37 367 SER A C 1
ATOM 5485 O O . SER A 1 367 ? 2.704 -28.306 -11.225 1.00 17.19 367 SER A O 1
ATOM 5493 N N . ALA A 1 368 ? 3.962 -26.442 -11.482 1.00 16.30 368 ALA A N 1
ATOM 5494 C CA . ALA A 1 368 ? 4.996 -27.132 -12.276 1.00 17.96 368 ALA A CA 1
ATOM 5495 C C . ALA A 1 368 ? 5.815 -28.097 -11.419 1.00 20.08 368 ALA A C 1
ATOM 5496 O O . ALA A 1 368 ? 6.072 -29.241 -11.808 1.00 20.23 368 ALA A O 1
ATOM 5503 N N . GLN A 1 369 ? 6.227 -27.632 -10.248 1.00 18.02 369 GLN A N 1
ATOM 5504 C CA . GLN A 1 369 ? 7.007 -28.440 -9.302 1.00 22.02 369 GLN A CA 1
ATOM 5505 C C . GLN A 1 369 ? 6.280 -29.729 -8.940 1.00 20.40 369 GLN A C 1
ATOM 5506 O O . GLN A 1 369 ? 6.901 -30.797 -8.781 1.00 21.97 369 GLN A O 1
ATOM 5520 N N . ASN A 1 370 ? 4.961 -29.630 -8.795 1.00 19.72 370 ASN A N 1
ATOM 5521 C CA . ASN A 1 370 ? 4.148 -30.766 -8.383 1.00 19.04 370 ASN A CA 1
ATOM 5522 C C . ASN A 1 370 ? 3.495 -31.517 -9.563 1.00 21.22 370 ASN A C 1
ATOM 5523 O O . ASN A 1 370 ? 2.646 -32.396 -9.367 1.00 22.20 370 ASN A O 1
ATOM 5534 N N . LYS A 1 371 ? 3.942 -31.192 -10.777 1.00 21.82 371 LYS A N 1
ATOM 5535 C CA . LYS A 1 371 ? 3.540 -31.888 -12.002 1.00 19.47 371 LYS A CA 1
ATOM 5536 C C . LYS A 1 371 ? 2.037 -31.928 -12.229 1.00 20.47 371 LYS A C 1
ATOM 5537 O O . LYS A 1 371 ? 1.482 -32.958 -12.653 1.00 21.67 371 LYS A O 1
ATOM 5556 N N . LEU A 1 372 ? 1.396 -30.793 -11.976 1.00 19.22 372 LEU A N 1
ATOM 5557 C CA . LEU A 1 372 ? -0.033 -30.655 -12.185 1.00 18.03 372 LEU A CA 1
ATOM 5558 C C . LEU A 1 372 ? -0.281 -30.314 -13.653 1.00 21.11 372 LEU A C 1
ATOM 5559 O O . LEU A 1 372 ? 0.653 -29.941 -14.377 1.00 21.88 372 LEU A O 1
ATOM 5575 N N . GLN A 1 373 ? -1.524 -30.485 -14.090 1.00 21.44 373 GLN A N 1
ATOM 5576 C CA . GLN A 1 373 ? -1.844 -30.396 -15.520 1.00 18.25 373 GLN A CA 1
ATOM 5577 C C . GLN A 1 373 ? -1.916 -28.968 -16.061 1.00 17.30 373 GLN A C 1
ATOM 5578 O O . GLN A 1 373 ? -1.850 -28.782 -17.276 1.00 17.74 373 GLN A O 1
ATOM 5592 N N . THR A 1 374 ? -2.067 -27.974 -15.186 1.00 16.59 374 THR A N 1
ATOM 5593 C CA . THR A 1 374 ? -2.102 -26.577 -15.599 1.00 15.91 374 THR A CA 1
ATOM 5594 C C . THR A 1 374 ? -1.379 -25.718 -14.592 1.00 16.28 374 THR A C 1
ATOM 5595 O O . THR A 1 374 ? -1.136 -26.148 -13.461 1.00 16.24 374 THR A O 1
ATOM 5606 N N . THR A 1 375 ? -1.083 -24.490 -15.000 1.00 14.84 375 THR A N 1
ATOM 5607 C CA . THR A 1 375 ? -0.432 -23.506 -14.146 1.00 14.33 375 THR A CA 1
ATOM 5608 C C . THR A 1 375 ? -1.324 -23.031 -12.976 1.00 14.34 375 THR A C 1
ATOM 5609 O O . THR A 1 375 ? -0.843 -22.342 -12.066 1.00 14.11 375 THR A O 1
ATOM 5620 N N . GLY A 1 376 ? -2.619 -23.320 -13.061 1.00 14.76 376 GLY A N 1
ATOM 5621 C CA . GLY A 1 376 ? -3.591 -22.947 -12.038 1.00 15.02 376 GLY A CA 1
ATOM 5622 C C . GLY A 1 376 ? -4.032 -24.122 -11.202 1.00 15.13 376 GLY A C 1
ATOM 5623 O O . GLY A 1 376 ? -5.231 -24.442 -11.103 1.00 15.20 376 GLY A O 1
ATOM 5627 N N . GLU A 1 377 ? -3.045 -24.796 -10.622 1.00 17.12 377 GLU A N 1
ATOM 5628 C CA . GLU A 1 377 ? -3.291 -25.901 -9.702 1.00 16.91 377 GLU A CA 1
ATOM 5629 C C . GLU A 1 377 ? -4.086 -27.019 -10.390 1.00 15.68 377 GLU A C 1
ATOM 5630 O O . GLU A 1 377 ? -4.855 -27.764 -9.767 1.00 17.02 377 GLU A O 1
ATOM 5642 N N . GLY A 1 378 ? -3.879 -27.165 -11.696 1.00 17.20 378 GLY A N 1
ATOM 5643 C CA . GLY A 1 378 ? -4.535 -28.208 -12.455 1.00 16.95 378 GLY A CA 1
ATOM 5644 C C . GLY A 1 378 ? -5.936 -27.901 -12.948 1.00 16.94 378 GLY A C 1
ATOM 5645 O O . GLY A 1 378 ? -6.566 -28.729 -13.622 1.00 20.22 378 GLY A O 1
ATOM 5649 N N . LEU A 1 379 ? -6.414 -26.702 -12.622 1.00 16.31 379 LEU A N 1
ATOM 5650 C CA . LEU A 1 379 ? -7.758 -26.269 -12.968 1.00 15.89 379 LEU A CA 1
ATOM 5651 C C . LEU A 1 379 ? -7.662 -25.326 -14.169 1.00 16.04 379 LEU A C 1
ATOM 5652 O O . LEU A 1 379 ? -6.599 -24.751 -14.423 1.00 15.53 379 LEU A O 1
ATOM 5668 N N . ASP A 1 380 ? -8.766 -25.175 -14.889 1.00 17.07 380 ASP A N 1
ATOM 5669 C CA . ASP A 1 380 ? -8.799 -24.319 -16.079 1.00 16.17 380 ASP A CA 1
ATOM 5670 C C . ASP A 1 380 ? -9.012 -22.836 -15.758 1.00 18.86 380 ASP A C 1
ATOM 5671 O O . ASP A 1 380 ? -8.328 -21.980 -16.325 1.00 15.72 380 ASP A O 1
ATOM 5680 N N . TRP A 1 381 ? -9.972 -22.536 -14.881 1.00 14.98 381 TRP A N 1
ATOM 5681 C CA . TRP A 1 381 ? -10.370 -21.156 -14.600 1.00 14.50 381 TRP A CA 1
ATOM 5682 C C . TRP A 1 381 ? -10.043 -20.737 -13.193 1.00 13.99 381 TRP A C 1
ATOM 5683 O O . TRP A 1 381 ? -10.056 -21.552 -12.272 1.00 14.40 381 TRP A O 1
ATOM 5704 N N . GLY A 1 382 ? -9.769 -19.450 -13.035 1.00 13.44 382 GLY A N 1
ATOM 5705 C CA . GLY A 1 382 ? -9.466 -18.886 -11.733 1.00 14.33 382 GLY A CA 1
ATOM 5706 C C . GLY A 1 382 ? -9.880 -17.447 -11.600 1.00 14.05 382 GLY A C 1
ATOM 5707 O O . GLY A 1 382 ? -10.245 -16.785 -12.559 1.00 14.79 382 GLY A O 1
ATOM 5711 N N . VAL A 1 383 ? -9.856 -16.976 -10.357 1.00 13.07 383 VAL A N 1
ATOM 5712 C CA . VAL A 1 383 ? -10.223 -15.606 -10.050 1.00 14.34 383 VAL A CA 1
ATOM 5713 C C . VAL A 1 383 ? -9.087 -14.961 -9.303 1.00 13.38 383 VAL A C 1
ATOM 5714 O O . VAL A 1 383 ? -8.507 -15.562 -8.393 1.00 15.48 383 VAL A O 1
ATOM 5727 N N . LEU A 1 384 ? -8.776 -13.746 -9.732 1.00 13.53 384 LEU A N 1
ATOM 5728 C CA . LEU A 1 384 ? -7.836 -12.876 -9.045 1.00 13.24 384 LEU A CA 1
ATOM 5729 C C . LEU A 1 384 ? -8.621 -11.697 -8.475 1.00 13.70 384 LEU A C 1
ATOM 5730 O O . LEU A 1 384 ? -9.445 -11.077 -9.167 1.00 13.34 384 LEU A O 1
ATOM 5746 N N . LEU A 1 385 ? -8.373 -11.415 -7.195 1.00 12.83 385 LEU A N 1
ATOM 5747 C CA . LEU A 1 385 ? -9.145 -10.425 -6.437 1.00 12.84 385 LEU A CA 1
ATOM 5748 C C . LEU A 1 385 ? -8.237 -9.417 -5.746 1.00 13.06 385 LEU A C 1
ATOM 5749 O O . LEU A 1 385 ? -7.401 -9.792 -4.935 1.00 14.14 385 LEU A O 1
ATOM 5765 N N . GLY A 1 386 ? -8.405 -8.134 -6.070 1.00 12.85 386 GLY A N 1
ATOM 5766 C CA . GLY A 1 386 ? -7.765 -7.046 -5.329 1.00 12.98 386 GLY A CA 1
ATOM 5767 C C . GLY A 1 386 ? -8.785 -6.377 -4.420 1.00 12.56 386 GLY A C 1
ATOM 5768 O O . GLY A 1 386 ? -9.958 -6.246 -4.796 1.00 12.28 386 GLY A O 1
ATOM 5772 N N . PHE A 1 387 ? -8.359 -5.997 -3.209 1.00 13.69 387 PHE A N 1
ATOM 5773 C CA . PHE A 1 387 ? -9.232 -5.339 -2.221 1.00 13.21 387 PHE A CA 1
ATOM 5774 C C . PHE A 1 387 ? -8.563 -4.066 -1.721 1.00 11.83 387 PHE A C 1
ATOM 5775 O O . PHE A 1 387 ? -7.370 -4.092 -1.376 1.00 13.43 387 PHE A O 1
ATOM 5792 N N . GLY A 1 388 ? -9.304 -2.963 -1.661 1.00 12.53 388 GLY A N 1
ATOM 5793 C CA . GLY A 1 388 ? -8.736 -1.724 -1.181 1.00 13.41 388 GLY A CA 1
ATOM 5794 C C . GLY A 1 388 ? -9.749 -0.631 -1.037 1.00 12.33 388 GLY A C 1
ATOM 5795 O O . GLY A 1 388 ? -10.946 -0.885 -1.024 1.00 13.12 388 GLY A O 1
ATOM 5799 N N . PRO A 1 389 ? -9.276 0.633 -0.928 1.00 12.17 389 PRO A N 1
ATOM 5800 C CA . PRO A 1 389 ? -10.164 1.771 -0.692 1.00 12.20 389 PRO A CA 1
ATOM 5801 C C . PRO A 1 389 ? -11.363 1.839 -1.640 1.00 12.40 389 PRO A C 1
ATOM 5802 O O . PRO A 1 389 ? -11.206 1.648 -2.855 1.00 12.71 389 PRO A O 1
ATOM 5813 N N . GLY A 1 390 ? -12.535 2.114 -1.080 1.00 13.38 390 GLY A N 1
ATOM 5814 C CA . GLY A 1 390 ? -13.761 2.206 -1.859 1.00 13.20 390 GLY A CA 1
ATOM 5815 C C . GLY A 1 390 ? -15.034 1.924 -1.097 1.00 13.67 390 GLY A C 1
ATOM 5816 O O . GLY A 1 390 ? -15.937 2.764 -1.083 1.00 14.55 390 GLY A O 1
ATOM 5820 N N . LEU A 1 391 ? -15.176 0.740 -0.494 1.00 13.54 391 LEU A N 1
ATOM 5821 C CA . LEU A 1 391 ? -14.300 -0.416 -0.618 1.00 12.99 391 LEU A CA 1
ATOM 5822 C C . LEU A 1 391 ? -14.405 -1.008 -2.029 1.00 12.80 391 LEU A C 1
ATOM 5823 O O . LEU A 1 391 ? -15.489 -1.390 -2.457 1.00 13.16 391 LEU A O 1
ATOM 5839 N N . THR A 1 392 ? -13.282 -1.031 -2.733 1.00 12.34 392 THR A N 1
ATOM 5840 C CA . THR A 1 392 ? -13.226 -1.514 -4.108 1.00 12.20 392 THR A CA 1
ATOM 5841 C C . THR A 1 392 ? -12.746 -2.942 -4.154 1.00 13.29 392 THR A C 1
ATOM 5842 O O . THR A 1 392 ? -11.719 -3.265 -3.556 1.00 12.63 392 THR A O 1
ATOM 5853 N N . VAL A 1 393 ? -13.488 -3.790 -4.869 1.00 13.23 393 VAL A N 1
ATOM 5854 C CA . VAL A 1 393 ? -12.997 -5.100 -5.276 1.00 12.84 393 VAL A CA 1
ATOM 5855 C C . VAL A 1 393 ? -12.699 -5.077 -6.769 1.00 11.88 393 VAL A C 1
ATOM 5856 O O . VAL A 1 393 ? -13.562 -4.715 -7.565 1.00 12.68 393 VAL A O 1
ATOM 5869 N N . GLU A 1 394 ? -11.484 -5.479 -7.131 1.00 12.53 394 GLU A N 1
ATOM 5870 C CA . GLU A 1 394 ? -11.099 -5.684 -8.526 1.00 11.32 394 GLU A CA 1
ATOM 5871 C C . GLU A 1 394 ? -11.127 -7.171 -8.782 1.00 13.29 394 GLU A C 1
ATOM 5872 O O . GLU A 1 394 ? -10.479 -7.922 -8.059 1.00 13.38 394 GLU A O 1
ATOM 5884 N N . THR A 1 395 ? -11.882 -7.580 -9.797 1.00 13.52 395 THR A N 1
ATOM 5885 C CA . THR A 1 395 ? -11.984 -8.981 -10.180 1.00 11.78 395 THR A CA 1
ATOM 5886 C C . THR A 1 395 ? -11.400 -9.192 -11.565 1.00 14.00 395 THR A C 1
ATOM 5887 O O . THR A 1 395 ? -11.751 -8.475 -12.491 1.00 15.17 395 THR A O 1
ATOM 5898 N N . VAL A 1 396 ? -10.520 -10.178 -11.688 1.00 12.91 396 VAL A N 1
ATOM 5899 C CA . VAL A 1 396 ? -10.003 -10.583 -12.997 1.00 13.62 396 VAL A CA 1
ATOM 5900 C C . VAL A 1 396 ? -10.186 -12.081 -13.131 1.00 12.59 396 VAL A C 1
ATOM 5901 O O . VAL A 1 396 ? -9.741 -12.830 -12.264 1.00 13.83 396 VAL A O 1
ATOM 5914 N N . LEU A 1 397 ? -10.844 -12.511 -14.212 1.00 12.97 397 LEU A N 1
ATOM 5915 C CA . LEU A 1 397 ? -11.028 -13.932 -14.490 1.00 12.77 397 LEU A CA 1
ATOM 5916 C C . LEU A 1 397 ? -9.871 -14.401 -15.354 1.00 13.49 397 LEU A C 1
ATOM 5917 O O . LEU A 1 397 ? -9.587 -13.804 -16.412 1.00 14.24 397 LEU A O 1
ATOM 5933 N N . LEU A 1 398 ? -9.183 -15.427 -14.861 1.00 13.64 398 LEU A N 1
ATOM 5934 C CA . LEU A 1 398 ? -7.980 -15.994 -15.478 1.00 12.79 398 LEU A CA 1
ATOM 5935 C C . LEU A 1 398 ? -8.261 -17.357 -16.051 1.00 14.22 398 LEU A C 1
ATOM 5936 O O . LEU A 1 398 ? -9.026 -18.122 -15.478 1.00 15.33 398 LEU A O 1
ATOM 5952 N N . LYS A 1 399 ? -7.625 -17.673 -17.177 1.00 13.49 399 LYS A N 1
ATOM 5953 C CA . LYS A 1 399 ? -7.503 -19.053 -17.631 1.00 13.89 399 LYS A CA 1
ATOM 5954 C C . LYS A 1 399 ? -6.054 -19.468 -17.428 1.00 15.52 399 LYS A C 1
ATOM 5955 O O . LYS A 1 399 ? -5.136 -18.708 -17.695 1.00 15.62 399 LYS A O 1
ATOM 5974 N N . SER A 1 400 ? -5.859 -20.674 -16.916 1.00 14.79 400 SER A N 1
ATOM 5975 C CA . SER A 1 400 ? -4.532 -21.250 -16.809 1.00 13.96 400 SER A CA 1
ATOM 5976 C C . SER A 1 400 ? -4.034 -21.726 -18.181 1.00 14.48 400 SER A C 1
ATOM 5977 O O . SER A 1 400 ? -4.753 -21.684 -19.178 1.00 15.00 400 SER A O 1
ATOM 5985 N N . ILE A 1 401 ? -2.793 -22.194 -18.195 1.00 14.62 401 ILE A N 1
ATOM 5986 C CA . ILE A 1 401 ? -2.183 -22.766 -19.384 1.00 15.20 401 ILE A CA 1
ATOM 5987 C C . ILE A 1 401 ? -1.791 -24.204 -19.058 1.00 15.67 401 ILE A C 1
ATOM 5988 O O . ILE A 1 401 ? -1.266 -24.480 -17.975 1.00 15.49 401 ILE A O 1
ATOM 6004 N N . ARG A 1 402 ? -2.016 -25.098 -20.004 1.00 16.36 402 ARG A N 1
ATOM 6005 C CA . ARG A 1 402 ? -1.694 -26.511 -19.835 1.00 16.96 402 ARG A CA 1
ATOM 6006 C C . ARG A 1 402 ? -0.184 -26.712 -19.829 1.00 18.06 402 ARG A C 1
ATOM 6007 O O . ARG A 1 402 ? 0.538 -26.046 -20.578 1.00 17.14 402 ARG A O 1
ATOM 6028 N N . LEU A 1 403 ? 0.281 -27.609 -18.962 1.00 17.42 403 LEU A N 1
ATOM 6029 C CA . LEU A 1 403 ? 1.703 -27.911 -18.815 1.00 19.42 403 LEU A CA 1
ATOM 6030 C C . LEU A 1 403 ? 2.066 -29.253 -19.458 1.00 26.76 403 LEU A C 1
ATOM 6031 O O . LEU A 1 403 ? 1.236 -30.163 -19.512 1.00 30.61 403 LEU A O 1
ATOM 6047 N N . ALA A 1 404 ? 3.323 -29.383 -19.881 1.00 23.02 404 ALA A N 1
ATOM 6048 C CA . ALA A 1 404 ? 3.890 -30.698 -20.238 1.00 27.61 404 ALA A CA 1
ATOM 6049 C C . ALA A 1 404 ? 4.831 -31.210 -19.140 1.00 35.97 404 ALA A C 1
ATOM 6050 O O . ALA A 1 404 ? 5.644 -30.438 -18.612 1.00 50.54 404 ALA A O 1
ATOM 6057 N N . CYS A 1 405 ? 4.728 -32.495 -18.795 1.00 34.90 405 CYS A N 1
ATOM 6058 C CA . CYS A 1 405 ? 5.526 -33.101 -17.719 1.00 42.18 405 CYS A CA 1
ATOM 6059 C C . CYS A 1 405 ? 6.186 -34.408 -18.159 1.00 52.13 405 CYS A C 1
ATOM 6060 O O . CYS A 1 405 ? 5.573 -35.224 -18.842 1.00 42.14 405 CYS A O 1
ATOM 6069 N N . ARG B 1 14 ? -15.323 -14.459 -27.557 1.00 59.87 14 ARG B N 1
ATOM 6070 C CA . ARG B 1 14 ? -14.634 -14.156 -26.308 1.00 57.89 14 ARG B CA 1
ATOM 6071 C C . ARG B 1 14 ? -15.621 -14.062 -25.147 1.00 60.19 14 ARG B C 1
ATOM 6072 O O . ARG B 1 14 ? -16.830 -13.971 -25.354 1.00 63.52 14 ARG B O 1
ATOM 6092 N N . LEU B 1 15 ? -15.098 -14.065 -23.923 1.00 47.55 15 LEU B N 1
ATOM 6093 C CA . LEU B 1 15 ? -15.934 -13.874 -22.745 1.00 46.18 15 LEU B CA 1
ATOM 6094 C C . LEU B 1 15 ? -16.271 -12.388 -22.572 1.00 49.27 15 LEU B C 1
ATOM 6095 O O . LEU B 1 15 ? -17.159 -12.028 -21.791 1.00 46.22 15 LEU B O 1
ATOM 6111 N N . ALA B 1 16 ? -15.541 -11.530 -23.289 1.00 49.34 16 ALA B N 1
ATOM 6112 C CA . ALA B 1 16 ? -15.835 -10.097 -23.342 1.00 39.78 16 ALA B CA 1
ATOM 6113 C C . ALA B 1 16 ? -15.617 -9.570 -24.765 1.00 44.23 16 ALA B C 1
ATOM 6114 O O . ALA B 1 16 ? -14.483 -9.480 -25.239 1.00 44.24 16 ALA B O 1
ATOM 6121 N N . GLN B 1 17 ? -16.719 -9.239 -25.438 1.00 36.85 17 GLN B N 1
ATOM 6122 C CA . GLN B 1 17 ? -16.697 -8.775 -26.827 1.00 26.55 17 GLN B CA 1
ATOM 6123 C C . GLN B 1 17 ? -16.036 -7.419 -26.988 1.00 21.13 17 GLN B C 1
ATOM 6124 O O . GLN B 1 17 ? -16.084 -6.565 -26.094 1.00 21.81 17 GLN B O 1
ATOM 6138 N N . ARG B 1 18 ? -15.463 -7.213 -28.168 1.00 22.10 18 ARG B N 1
ATOM 6139 C CA . ARG B 1 18 ? -14.810 -5.944 -28.476 1.00 21.93 18 ARG B CA 1
ATOM 6140 C C . ARG B 1 18 ? -15.670 -5.104 -29.405 1.00 20.00 18 ARG B C 1
ATOM 6141 O O . ARG B 1 18 ? -16.619 -5.594 -30.016 1.00 24.69 18 ARG B O 1
ATOM 6162 N N . ALA B 1 19 ? -15.338 -3.819 -29.485 1.00 18.36 19 ALA B N 1
ATOM 6163 C CA . ALA B 1 19 ? -16.059 -2.888 -30.353 1.00 20.04 19 ALA B CA 1
ATOM 6164 C C . ALA B 1 19 ? -15.469 -2.965 -31.750 1.00 22.80 19 ALA B C 1
ATOM 6165 O O . ALA B 1 19 ? -14.390 -3.518 -31.939 1.00 26.74 19 ALA B O 1
ATOM 6172 N N . ASN B 1 20 ? -16.192 -2.420 -32.722 1.00 23.19 20 ASN B N 1
ATOM 6173 C CA . ASN B 1 20 ? -15.789 -2.502 -34.115 1.00 20.48 20 ASN B CA 1
ATOM 6174 C C . ASN B 1 20 ? -14.982 -1.283 -34.586 1.00 22.72 20 ASN B C 1
ATOM 6175 O O . ASN B 1 20 ? -13.901 -1.437 -35.152 1.00 30.13 20 ASN B O 1
ATOM 6186 N N . GLY B 1 21 ? -15.520 -0.087 -34.374 1.00 19.24 21 GLY B N 1
ATOM 6187 C CA . GLY B 1 21 ? -14.987 1.121 -34.977 1.00 18.14 21 GLY B CA 1
ATOM 6188 C C . GLY B 1 21 ? -14.109 1.956 -34.066 1.00 19.24 21 GLY B C 1
ATOM 6189 O O . GLY B 1 21 ? -13.876 1.594 -32.917 1.00 17.91 21 GLY B O 1
ATOM 6193 N N . PRO B 1 22 ? -13.605 3.090 -34.575 1.00 16.71 22 PRO B N 1
ATOM 6194 C CA . PRO B 1 22 ? -12.711 3.950 -33.796 1.00 18.33 22 PRO B CA 1
ATOM 6195 C C . PRO B 1 22 ? -13.395 4.617 -32.619 1.00 17.33 22 PRO B C 1
ATOM 6196 O O . PRO B 1 22 ? -14.573 4.970 -32.682 1.00 16.35 22 PRO B O 1
ATOM 6207 N N . ALA B 1 23 ? -12.650 4.802 -31.539 1.00 15.27 23 ALA B N 1
ATOM 6208 C CA . ALA B 1 23 ? -13.141 5.575 -30.409 1.00 14.73 23 ALA B CA 1
ATOM 6209 C C . ALA B 1 23 ? -13.520 6.969 -30.870 1.00 14.95 23 ALA B C 1
ATOM 6210 O O . ALA B 1 23 ? -12.747 7.642 -31.556 1.00 16.87 23 ALA B O 1
ATOM 6217 N N . THR B 1 24 ? -14.707 7.393 -30.463 1.00 14.25 24 THR B N 1
ATOM 6218 C CA . THR B 1 24 ? -15.303 8.626 -30.947 1.00 14.08 24 THR B CA 1
ATOM 6219 C C . THR B 1 24 ? -15.689 9.522 -29.781 1.00 14.51 24 THR B C 1
ATOM 6220 O O . THR B 1 24 ? -16.267 9.050 -28.799 1.00 15.05 24 THR B O 1
ATOM 6231 N N . VAL B 1 25 ? -15.386 10.816 -29.903 1.00 14.01 25 VAL B N 1
ATOM 6232 C CA . VAL B 1 25 ? -15.800 11.817 -28.929 1.00 12.96 25 VAL B CA 1
ATOM 6233 C C . VAL B 1 25 ? -17.270 12.148 -29.186 1.00 13.80 25 VAL B C 1
ATOM 6234 O O . VAL B 1 25 ? -17.620 12.558 -30.299 1.00 14.13 25 VAL B O 1
ATOM 6247 N N . LEU B 1 26 ? -18.121 11.896 -28.189 1.00 14.33 26 LEU B N 1
ATOM 6248 C CA . LEU B 1 26 ? -19.577 12.028 -28.312 1.00 13.37 26 LEU B CA 1
ATOM 6249 C C . LEU B 1 26 ? -20.144 13.246 -27.569 1.00 14.50 26 LEU B C 1
ATOM 6250 O O . LEU B 1 26 ? -21.305 13.625 -27.772 1.00 15.22 26 LEU B O 1
ATOM 6266 N N . ALA B 1 27 ? -19.322 13.865 -26.728 1.00 12.75 27 ALA B N 1
ATOM 6267 C CA . ALA B 1 27 ? -19.715 15.061 -25.965 1.00 12.57 27 ALA B CA 1
ATOM 6268 C C . ALA B 1 27 ? -18.501 15.648 -25.271 1.00 12.29 27 ALA B C 1
ATOM 6269 O O . ALA B 1 27 ? -17.567 14.928 -24.938 1.00 13.15 27 ALA B O 1
ATOM 6276 N N . ILE B 1 28 ? -18.541 16.970 -25.058 1.00 12.49 28 ILE B N 1
ATOM 6277 C CA . ILE B 1 28 ? -17.511 17.683 -24.290 1.00 12.26 28 ILE B CA 1
ATOM 6278 C C . ILE B 1 28 ? -18.187 18.738 -23.408 1.00 14.04 28 ILE B C 1
ATOM 6279 O O . ILE B 1 28 ? -19.000 19.513 -23.895 1.00 14.25 28 ILE B O 1
ATOM 6295 N N . GLY B 1 29 ? -17.865 18.737 -22.114 1.00 12.38 29 GLY B N 1
ATOM 6296 C CA . GLY B 1 29 ? -18.367 19.728 -21.176 1.00 12.81 29 GLY B CA 1
ATOM 6297 C C . GLY B 1 29 ? -17.183 20.314 -20.428 1.00 11.31 29 GLY B C 1
ATOM 6298 O O . GLY B 1 29 ? -16.167 19.638 -20.206 1.00 12.31 29 GLY B O 1
ATOM 6302 N N . THR B 1 30 ? -17.297 21.600 -20.070 1.00 12.31 30 THR B N 1
ATOM 6303 C CA . THR B 1 30 ? -16.237 22.270 -19.316 1.00 12.36 30 THR B CA 1
ATOM 6304 C C . THR B 1 30 ? -16.815 23.099 -18.165 1.00 12.15 30 THR B C 1
ATOM 6305 O O . THR B 1 30 ? -18.012 23.444 -18.160 1.00 12.68 30 THR B O 1
ATOM 6316 N N . ALA B 1 31 ? -15.950 23.363 -17.181 1.00 12.16 31 ALA B N 1
ATOM 6317 C CA . ALA B 1 31 ? -16.300 24.131 -16.010 1.00 10.93 31 ALA B CA 1
ATOM 6318 C C . ALA B 1 31 ? -15.065 24.844 -15.456 1.00 11.70 31 ALA B C 1
ATOM 6319 O O . ALA B 1 31 ? -13.930 24.388 -15.603 1.00 11.95 31 ALA B O 1
ATOM 6326 N N . ASN B 1 32 ? -15.320 25.988 -14.818 1.00 12.59 32 ASN B N 1
ATOM 6327 C CA . ASN B 1 32 ? -14.280 26.751 -14.140 1.00 12.07 32 ASN B CA 1
ATOM 6328 C C . ASN B 1 32 ? -14.836 27.344 -12.852 1.00 10.16 32 ASN B C 1
ATOM 6329 O O . ASN B 1 32 ? -16.035 27.578 -12.738 1.00 13.67 32 ASN B O 1
ATOM 6340 N N . PRO B 1 33 ? -13.930 27.625 -11.898 1.00 10.74 33 PRO B N 1
ATOM 6341 C CA . PRO B 1 33 ? -14.380 28.403 -10.738 1.00 11.49 33 PRO B CA 1
ATOM 6342 C C . PRO B 1 33 ? -14.982 29.750 -11.117 1.00 15.54 33 PRO B C 1
ATOM 6343 O O . PRO B 1 33 ? -14.712 30.285 -12.190 1.00 14.44 33 PRO B O 1
ATOM 6354 N N . ALA B 1 34 ? -15.778 30.323 -10.217 1.00 13.74 34 ALA B N 1
ATOM 6355 C CA . ALA B 1 34 ? -16.541 31.519 -10.528 1.00 13.04 34 ALA B CA 1
ATOM 6356 C C . ALA B 1 34 ? -15.742 32.817 -10.386 1.00 18.20 34 ALA B C 1
ATOM 6357 O O . ALA B 1 34 ? -16.175 33.865 -10.868 1.00 22.72 34 ALA B O 1
ATOM 6364 N N . ASN B 1 35 ? -14.583 32.761 -9.749 1.00 13.12 35 ASN B N 1
ATOM 6365 C CA . ASN B 1 35 ? -13.792 33.972 -9.530 1.00 15.50 35 ASN B CA 1
ATOM 6366 C C . ASN B 1 35 ? -12.899 34.241 -10.738 1.00 15.14 35 ASN B C 1
ATOM 6367 O O . ASN B 1 35 ? -12.030 33.428 -11.076 1.00 15.06 35 ASN B O 1
ATOM 6378 N N . VAL B 1 36 ? -13.093 35.399 -11.369 1.00 15.07 36 VAL B N 1
ATOM 6379 C CA . VAL B 1 36 ? -12.316 35.738 -12.548 1.00 14.62 36 VAL B CA 1
ATOM 6380 C C . VAL B 1 36 ? -11.203 36.683 -12.167 1.00 12.99 36 VAL B C 1
ATOM 6381 O O . VAL B 1 36 ? -11.410 37.630 -11.390 1.00 14.96 36 VAL B O 1
ATOM 6394 N N . PHE B 1 37 ? -10.016 36.404 -12.681 1.00 12.85 37 PHE B N 1
ATOM 6395 C CA . PHE B 1 37 ? -8.833 37.225 -12.472 1.00 12.27 37 PHE B CA 1
ATOM 6396 C C . PHE B 1 37 ? -8.300 37.739 -13.796 1.00 11.65 37 PHE B C 1
ATOM 6397 O O . PHE B 1 37 ? -7.712 36.986 -14.564 1.00 13.53 37 PHE B O 1
ATOM 6414 N N . GLU B 1 38 ? -8.509 39.018 -14.075 1.00 13.15 38 GLU B N 1
ATOM 6415 C CA . GLU B 1 38 ? -8.008 39.621 -15.292 1.00 12.19 38 GLU B CA 1
ATOM 6416 C C . GLU B 1 38 ? -6.494 39.773 -15.176 1.00 13.57 38 GLU B C 1
ATOM 6417 O O . GLU B 1 38 ? -5.983 40.253 -14.167 1.00 15.28 38 GLU B O 1
ATOM 6429 N N . GLN B 1 39 ? -5.770 39.422 -16.231 1.00 12.84 39 GLN B N 1
ATOM 6430 C CA . GLN B 1 39 ? -4.327 39.384 -16.145 1.00 11.89 39 GLN B CA 1
ATOM 6431 C C . GLN B 1 39 ? -3.732 40.786 -15.978 1.00 14.04 39 GLN B C 1
ATOM 6432 O O . GLN B 1 39 ? -2.717 40.933 -15.324 1.00 12.82 39 GLN B O 1
ATOM 6446 N N . SER B 1 40 ? -4.352 41.808 -16.565 1.00 14.37 40 SER B N 1
ATOM 6447 C CA . SER B 1 40 ? -3.808 43.167 -16.477 1.00 13.06 40 SER B CA 1
ATOM 6448 C C . SER B 1 40 ? -3.742 43.684 -15.053 1.00 14.52 40 SER B C 1
ATOM 6449 O O . SER B 1 40 ? -2.896 44.522 -14.760 1.00 20.85 40 SER B O 1
ATOM 6457 N N . SER B 1 41 ? -4.591 43.174 -14.172 1.00 13.55 41 SER B N 1
ATOM 6458 C CA . SER B 1 41 ? -4.582 43.617 -12.784 1.00 14.25 41 SER B CA 1
ATOM 6459 C C . SER B 1 41 ? -4.119 42.544 -11.820 1.00 14.07 41 SER B C 1
ATOM 6460 O O . SER B 1 41 ? -4.124 42.757 -10.607 1.00 15.09 41 SER B O 1
ATOM 6468 N N . TYR B 1 42 ? -3.655 41.395 -12.326 1.00 12.03 42 TYR B N 1
ATOM 6469 C CA . TYR B 1 42 ? -3.274 40.320 -11.429 1.00 12.01 42 TYR B CA 1
ATOM 6470 C C . TYR B 1 42 ? -2.026 40.625 -10.589 1.00 12.34 42 TYR B C 1
ATOM 6471 O O . TYR B 1 42 ? -1.965 40.257 -9.407 1.00 12.80 42 TYR B O 1
ATOM 6489 N N . PRO B 1 43 ? -1.002 41.292 -11.169 1.00 11.72 43 PRO B N 1
ATOM 6490 C CA . PRO B 1 43 ? 0.164 41.562 -10.321 1.00 12.14 43 PRO B CA 1
ATOM 6491 C C . PRO B 1 43 ? -0.207 42.356 -9.066 1.00 12.65 43 PRO B C 1
ATOM 6492 O O . PRO B 1 43 ? 0.321 42.064 -7.983 1.00 13.49 43 PRO B O 1
ATOM 6503 N N . ASP B 1 44 ? -1.122 43.312 -9.176 1.00 14.07 44 ASP B N 1
ATOM 6504 C CA . ASP B 1 44 ? -1.520 44.090 -7.997 1.00 16.03 44 ASP B CA 1
ATOM 6505 C C . ASP B 1 44 ? -2.237 43.196 -6.985 1.00 14.52 44 ASP B C 1
ATOM 6506 O O . ASP B 1 44 ? -1.955 43.253 -5.767 1.00 14.84 44 ASP B O 1
ATOM 6515 N N . PHE B 1 45 ? -3.167 42.390 -7.473 1.00 14.65 45 PHE B N 1
ATOM 6516 C CA . PHE B 1 45 ? -3.926 41.512 -6.599 1.00 11.90 45 PHE B CA 1
ATOM 6517 C C . PHE B 1 45 ? -2.993 40.574 -5.838 1.00 14.13 45 PHE B C 1
ATOM 6518 O O . PHE B 1 45 ? -3.071 40.400 -4.610 1.00 14.05 45 PHE B O 1
ATOM 6535 N N . TYR B 1 46 ? -2.102 39.961 -6.591 1.00 11.52 46 TYR B N 1
ATOM 6536 C CA . TYR B 1 46 ? -1.267 38.887 -6.084 1.00 11.74 46 TYR B CA 1
ATOM 6537 C C . TYR B 1 46 ? -0.220 39.417 -5.088 1.00 12.02 46 TYR B C 1
ATOM 6538 O O . TYR B 1 46 ? -0.045 38.856 -4.008 1.00 12.70 46 TYR B O 1
ATOM 6556 N N . PHE B 1 47 ? 0.463 40.513 -5.421 1.00 11.00 47 PHE B N 1
ATOM 6557 C CA . PHE B 1 47 ? 1.428 41.090 -4.477 1.00 11.41 47 PHE B CA 1
ATOM 6558 C C . PHE B 1 47 ? 0.730 41.702 -3.264 1.00 12.36 47 PHE B C 1
ATOM 6559 O O . PHE B 1 47 ? 1.286 41.648 -2.165 1.00 13.97 47 PHE B O 1
ATOM 6576 N N . ASP B 1 48 ? -0.486 42.230 -3.413 1.00 13.85 48 ASP B N 1
ATOM 6577 C CA . ASP B 1 48 ? -1.230 42.731 -2.245 1.00 12.90 48 ASP B CA 1
ATOM 6578 C C . ASP B 1 48 ? -1.642 41.585 -1.295 1.00 13.73 48 ASP B C 1
ATOM 6579 O O . ASP B 1 48 ? -1.408 41.665 -0.077 1.00 14.27 48 ASP B O 1
ATOM 6588 N N . ILE B 1 49 ? -2.233 40.513 -1.828 1.00 11.86 49 ILE B N 1
ATOM 6589 C CA . ILE B 1 49 ? -2.823 39.497 -0.945 1.00 12.73 49 ILE B CA 1
ATOM 6590 C C . ILE B 1 49 ? -1.725 38.717 -0.235 1.00 15.12 49 ILE B C 1
ATOM 6591 O O . ILE B 1 49 ? -1.959 38.148 0.838 1.00 15.52 49 ILE B O 1
ATOM 6607 N N . THR B 1 50 ? -0.527 38.694 -0.811 1.00 12.46 50 THR B N 1
ATOM 6608 C CA . THR B 1 50 ? 0.604 37.993 -0.196 1.00 12.25 50 THR B CA 1
ATOM 6609 C C . THR B 1 50 ? 1.497 38.915 0.639 1.00 13.30 50 THR B C 1
ATOM 6610 O O . THR B 1 50 ? 2.611 38.528 0.997 1.00 14.34 50 THR B O 1
ATOM 6621 N N . ASN B 1 51 ? 1.018 40.130 0.936 1.00 14.16 51 ASN B N 1
ATOM 6622 C CA . ASN B 1 51 ? 1.753 41.091 1.768 1.00 14.60 51 ASN B CA 1
ATOM 6623 C C . ASN B 1 51 ? 3.169 41.319 1.227 1.00 13.68 51 ASN B C 1
ATOM 6624 O O . ASN B 1 51 ? 4.169 41.350 1.980 1.00 14.06 51 ASN B O 1
ATOM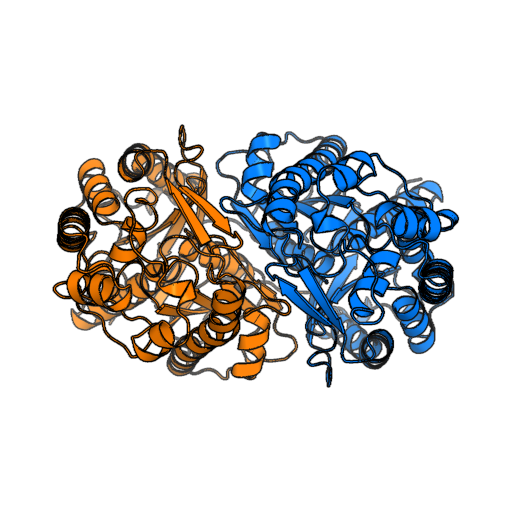 6635 N N . SER B 1 52 ? 3.242 41.509 -0.094 1.00 13.89 52 SER B N 1
ATOM 6636 C CA . SER B 1 52 ? 4.493 41.655 -0.824 1.00 12.86 52 SER B CA 1
ATOM 6637 C C . SER B 1 52 ? 4.554 42.950 -1.646 1.00 13.64 52 SER B C 1
ATOM 6638 O O . SER B 1 52 ? 5.436 43.107 -2.473 1.00 14.92 52 SER B O 1
ATOM 6646 N N . GLN B 1 53 ? 3.630 43.872 -1.385 1.00 14.64 53 GLN B N 1
ATOM 6647 C CA . GLN B 1 53 ? 3.541 45.126 -2.145 1.00 15.24 53 GLN B CA 1
ATOM 6648 C C . GLN B 1 53 ? 4.848 45.917 -2.122 1.00 14.63 53 GLN B C 1
ATOM 6649 O O . GLN B 1 53 ? 5.154 46.674 -3.061 1.00 17.19 53 GLN B O 1
ATOM 6663 N N . HIS B 1 54 ? 5.626 45.760 -1.060 1.00 14.69 54 HIS B N 1
ATOM 6664 C CA . HIS B 1 54 ? 6.895 46.482 -0.916 1.00 16.65 54 HIS B CA 1
ATOM 6665 C C . HIS B 1 54 ? 8.055 45.924 -1.756 1.00 19.58 54 HIS B C 1
ATOM 6666 O O . HIS B 1 54 ? 9.136 46.504 -1.785 1.00 18.49 54 HIS B O 1
ATOM 6680 N N . MET B 1 55 ? 7.840 44.793 -2.436 1.00 14.86 55 MET B N 1
ATOM 6681 C CA . MET B 1 55 ? 8.886 44.158 -3.230 1.00 16.51 55 MET B CA 1
ATOM 6682 C C . MET B 1 55 ? 8.799 44.681 -4.659 1.00 15.38 55 MET B C 1
ATOM 6683 O O . MET B 1 55 ? 8.362 43.969 -5.570 1.00 14.94 55 MET B O 1
ATOM 6697 N N . THR B 1 56 ? 9.197 45.945 -4.830 1.00 17.94 56 THR B N 1
ATOM 6698 C CA . THR B 1 56 ? 8.959 46.709 -6.047 1.00 16.18 56 THR B CA 1
ATOM 6699 C C . THR B 1 56 ? 9.640 46.100 -7.268 1.00 14.15 56 THR B C 1
ATOM 6700 O O . THR B 1 56 ? 9.031 45.975 -8.349 1.00 15.03 56 THR B O 1
ATOM 6711 N N . GLU B 1 57 ? 10.906 45.723 -7.114 1.00 14.56 57 GLU B N 1
ATOM 6712 C CA . GLU B 1 57 ? 11.623 45.156 -8.257 1.00 13.19 57 GLU B CA 1
ATOM 6713 C C . GLU B 1 57 ? 11.022 43.819 -8.686 1.00 13.92 57 GLU B C 1
ATOM 6714 O O . GLU B 1 57 ? 10.875 43.530 -9.897 1.00 16.00 57 GLU B O 1
ATOM 6726 N N . LEU B 1 58 ? 10.687 42.991 -7.710 1.00 13.13 58 LEU B N 1
ATOM 6727 C CA . LEU B 1 58 ? 10.143 41.689 -8.036 1.00 12.18 58 LEU B CA 1
ATOM 6728 C C . LEU B 1 58 ? 8.746 41.822 -8.650 1.00 14.05 58 LEU B C 1
ATOM 6729 O O . LEU B 1 58 ? 8.371 41.063 -9.545 1.00 13.33 58 LEU B O 1
ATOM 6745 N N . LYS B 1 59 ? 7.969 42.790 -8.174 1.00 11.80 59 LYS B N 1
ATOM 6746 C CA . LYS B 1 59 ? 6.648 43.033 -8.717 1.00 11.80 59 LYS B CA 1
ATOM 6747 C C . LYS B 1 59 ? 6.746 43.485 -10.183 1.00 13.04 59 LYS B C 1
ATOM 6748 O O . LYS B 1 59 ? 5.911 43.092 -11.026 1.00 13.99 59 LYS B O 1
ATOM 6767 N N . LEU B 1 60 ? 7.741 44.322 -10.507 1.00 14.01 60 LEU B N 1
ATOM 6768 C CA . LEU B 1 60 ? 7.938 44.716 -11.900 1.00 15.79 60 LEU B CA 1
ATOM 6769 C C . LEU B 1 60 ? 8.278 43.506 -12.789 1.00 12.46 60 LEU B C 1
ATOM 6770 O O . LEU B 1 60 ? 7.760 43.356 -13.909 1.00 14.30 60 LEU B O 1
ATOM 6786 N N . LYS B 1 61 ? 9.146 42.640 -12.275 1.00 13.32 61 LYS B N 1
ATOM 6787 C CA . LYS B 1 61 ? 9.465 41.398 -12.967 1.00 12.52 61 LYS B CA 1
ATOM 6788 C C . LYS B 1 61 ? 8.205 40.576 -13.215 1.00 15.00 61 LYS B C 1
ATOM 6789 O O . LYS B 1 61 ? 7.970 40.099 -14.323 1.00 15.13 61 LYS B O 1
ATOM 6808 N N . PHE B 1 62 ? 7.383 40.398 -12.192 1.00 13.63 62 PHE B N 1
ATOM 6809 C CA . PHE B 1 62 ? 6.135 39.655 -12.362 1.00 12.88 62 PHE B CA 1
ATOM 6810 C C . PHE B 1 62 ? 5.155 40.321 -13.338 1.00 11.82 62 PHE B C 1
ATOM 6811 O O . PHE B 1 62 ? 4.461 39.639 -14.103 1.00 12.94 62 PHE B O 1
ATOM 6828 N N . SER B 1 63 ? 5.086 41.657 -13.305 1.00 11.50 63 SER B N 1
ATOM 6829 C CA . SER B 1 63 ? 4.215 42.378 -14.231 1.00 12.21 63 SER B CA 1
ATOM 6830 C C . SER B 1 63 ? 4.649 42.096 -15.653 1.00 13.39 63 SER B C 1
ATOM 6831 O O . SER B 1 63 ? 3.817 41.860 -16.535 1.00 14.04 63 SER B O 1
ATOM 6839 N N . ARG B 1 64 ? 5.952 42.090 -15.892 1.00 15.20 64 ARG B N 1
ATOM 6840 C CA . ARG B 1 64 ? 6.440 41.765 -17.227 1.00 12.84 64 ARG B CA 1
ATOM 6841 C C . ARG B 1 64 ? 6.122 40.317 -17.607 1.00 15.91 64 ARG B C 1
ATOM 6842 O O . ARG B 1 64 ? 5.717 40.048 -18.750 1.00 16.83 64 ARG B O 1
ATOM 6863 N N . MET B 1 65 ? 6.228 39.394 -16.647 1.00 13.53 65 MET B N 1
ATOM 6864 C CA . MET B 1 65 ? 5.858 38.003 -16.914 1.00 13.90 65 MET B CA 1
ATOM 6865 C C . MET B 1 65 ? 4.397 37.922 -17.350 1.00 14.89 65 MET B C 1
ATOM 6866 O O . MET B 1 65 ? 4.047 37.230 -18.321 1.00 16.84 65 MET B O 1
ATOM 6880 N N . CYS B 1 66 ? 3.521 38.584 -16.619 1.00 12.06 66 CYS B N 1
ATOM 6881 C CA . CYS B 1 66 ? 2.111 38.572 -16.947 1.00 10.95 66 CYS B CA 1
ATOM 6882 C C . CYS B 1 66 ? 1.846 39.225 -18.310 1.00 13.50 66 CYS B C 1
ATOM 6883 O O . CYS B 1 66 ? 1.004 38.760 -19.092 1.00 13.94 66 CYS B O 1
ATOM 6891 N N . GLN B 1 67 ? 2.528 40.329 -18.593 1.00 14.79 67 GLN B N 1
ATOM 6892 C CA . GLN B 1 67 ? 2.318 41.002 -19.862 1.00 15.11 67 GLN B CA 1
ATOM 6893 C C . GLN B 1 67 ? 2.758 40.143 -21.050 1.00 15.59 67 GLN B C 1
ATOM 6894 O O . GLN B 1 67 ? 2.197 40.279 -22.146 1.00 18.90 67 GLN B O 1
ATOM 6908 N N . LYS B 1 68 ? 3.734 39.264 -20.832 1.00 14.27 68 LYS B N 1
ATOM 6909 C CA . LYS B 1 68 ? 4.239 38.380 -21.892 1.00 16.62 68 LYS B CA 1
ATOM 6910 C C . LYS B 1 68 ? 3.594 36.991 -21.896 1.00 18.04 68 LYS B C 1
ATOM 6911 O O . LYS B 1 68 ? 4.038 36.112 -22.625 1.00 21.81 68 LYS B O 1
ATOM 6930 N N . SER B 1 69 ? 2.566 36.784 -21.084 1.00 12.22 69 SER B N 1
ATOM 6931 C CA . SER B 1 69 ? 2.024 35.450 -20.876 1.00 12.43 69 SER B CA 1
ATOM 6932 C C . SER B 1 69 ? 1.086 34.954 -21.969 1.00 14.88 69 SER B C 1
ATOM 6933 O O . SER B 1 69 ? 0.825 33.755 -22.037 1.00 14.16 69 SER B O 1
ATOM 6941 N N . GLY B 1 70 ? 0.550 35.841 -22.805 1.00 14.19 70 GLY B N 1
ATOM 6942 C CA . GLY B 1 70 ? -0.498 35.442 -23.738 1.00 13.65 70 GLY B CA 1
ATOM 6943 C C . GLY B 1 70 ? -1.872 35.208 -23.121 1.00 13.11 70 GLY B C 1
ATOM 6944 O O . GLY B 1 70 ? -2.789 34.717 -23.778 1.00 14.50 70 GLY B O 1
ATOM 6948 N N . ILE B 1 71 ? -2.019 35.607 -21.857 1.00 11.31 71 ILE B N 1
ATOM 6949 C CA . ILE B 1 71 ? -3.241 35.374 -21.088 1.00 11.72 71 ILE B CA 1
ATOM 6950 C C . ILE B 1 71 ? -3.948 36.686 -20.795 1.00 10.95 71 ILE B C 1
ATOM 6951 O O . ILE B 1 71 ? -3.315 37.659 -20.327 1.00 14.12 71 ILE B O 1
ATOM 6967 N N . LYS B 1 72 ? -5.256 36.713 -21.065 1.00 12.25 72 LYS B N 1
ATOM 6968 C CA . LYS B 1 72 ? -6.109 37.866 -20.726 1.00 11.72 72 LYS B CA 1
ATOM 6969 C C . LYS B 1 72 ? -6.824 37.666 -19.388 1.00 12.70 72 LYS B C 1
ATOM 6970 O O . LYS B 1 72 ? -7.017 38.612 -18.632 1.00 13.01 72 LYS B O 1
ATOM 6989 N N . LYS B 1 73 ? -7.254 36.445 -19.087 1.00 12.62 73 LYS B N 1
ATOM 6990 C CA . LYS B 1 73 ? -7.911 36.159 -17.810 1.00 13.21 73 LYS B CA 1
ATOM 6991 C C . LYS B 1 73 ? -7.798 34.682 -17.467 1.00 10.59 73 LYS B C 1
ATOM 6992 O O . LYS B 1 73 ? -7.549 33.825 -18.333 1.00 11.67 73 LYS B O 1
ATOM 7011 N N . ARG B 1 74 ? -7.994 34.410 -16.181 1.00 10.98 74 ARG B N 1
ATOM 7012 C CA . ARG B 1 74 ? -8.043 33.085 -15.603 1.00 11.02 74 ARG B CA 1
ATOM 7013 C C . ARG B 1 74 ? -9.148 33.010 -14.571 1.00 10.58 74 ARG B C 1
ATOM 7014 O O . ARG B 1 74 ? -9.600 34.026 -14.034 1.00 12.35 74 ARG B O 1
ATOM 7035 N N . TYR B 1 75 ? -9.527 31.787 -14.231 1.00 11.76 75 TYR B N 1
ATOM 7036 C CA . TYR B 1 75 ? -10.498 31.497 -13.184 1.00 12.56 75 TYR B CA 1
ATOM 7037 C C . TYR B 1 75 ? -9.783 30.740 -12.067 1.00 14.58 75 TYR B C 1
ATOM 7038 O O . TYR B 1 75 ? -9.059 29.792 -12.335 1.00 13.74 75 TYR B O 1
ATOM 7056 N N A MET B 1 76 ? -9.985 31.158 -10.820 0.20 13.37 76 MET B N 1
ATOM 7057 N N B MET B 1 76 ? -9.972 31.154 -10.821 0.80 12.65 76 MET B N 1
ATOM 7058 C CA A MET B 1 76 ? -9.326 30.516 -9.682 0.20 15.09 76 MET B CA 1
ATOM 7059 C CA B MET B 1 76 ? -9.329 30.453 -9.713 0.80 13.02 76 MET B CA 1
ATOM 7060 C C A MET B 1 76 ? -10.283 30.332 -8.507 0.20 15.01 76 MET B C 1
ATOM 7061 C C B MET B 1 76 ? -10.277 30.325 -8.515 0.80 14.45 76 MET B C 1
ATOM 7062 O O A MET B 1 76 ? -11.038 31.233 -8.157 0.20 15.43 76 MET B O 1
ATOM 7063 O O B MET B 1 76 ? -10.999 31.250 -8.156 0.80 14.77 76 MET B O 1
ATOM 7090 N N . HIS B 1 77 ? -10.235 29.156 -7.894 1.00 14.43 77 HIS B N 1
ATOM 7091 C CA . HIS B 1 77 ? -11.002 28.899 -6.681 1.00 14.12 77 HIS B CA 1
ATOM 7092 C C . HIS B 1 77 ? -10.450 29.737 -5.509 1.00 13.17 77 HIS B C 1
ATOM 7093 O O . HIS B 1 77 ? -11.219 30.257 -4.692 1.00 15.44 77 HIS B O 1
ATOM 7107 N N . LEU B 1 78 ? -9.126 29.857 -5.438 1.00 16.51 78 LEU B N 1
ATOM 7108 C CA . LEU B 1 78 ? -8.487 30.685 -4.426 1.00 15.92 78 LEU B CA 1
ATOM 7109 C C . LEU B 1 78 ? -8.863 32.121 -4.654 1.00 21.56 78 LEU B C 1
ATOM 7110 O O . LEU B 1 78 ? -8.799 32.621 -5.772 1.00 27.46 78 LEU B O 1
ATOM 7126 N N . ASN B 1 79 ? -9.295 32.785 -3.598 1.00 16.39 79 ASN B N 1
ATOM 7127 C CA . ASN B 1 79 ? -9.524 34.207 -3.663 1.00 17.05 79 ASN B CA 1
ATOM 7128 C C . ASN B 1 79 ? -9.192 34.826 -2.310 1.00 15.07 79 ASN B C 1
ATOM 7129 O O . ASN B 1 79 ? -8.690 34.148 -1.417 1.00 16.65 79 ASN B O 1
ATOM 7140 N N . SER B 1 80 ? -9.470 36.112 -2.158 1.00 17.07 80 SER B N 1
ATOM 7141 C CA . SER B 1 80 ? -9.072 36.824 -0.941 1.00 16.75 80 SER B CA 1
ATOM 7142 C C . SER B 1 80 ? -9.479 36.178 0.381 1.00 16.73 80 SER B C 1
ATOM 7143 O O . SER B 1 80 ? -8.641 36.071 1.287 1.00 16.41 80 SER B O 1
ATOM 7151 N N . GLU B 1 81 ? -10.760 35.816 0.546 1.00 16.04 81 GLU B N 1
ATOM 7152 C CA . GLU B 1 81 ? -11.229 35.256 1.817 1.00 18.47 81 GLU B CA 1
ATOM 7153 C C . GLU B 1 81 ? -10.493 33.980 2.197 1.00 13.84 81 GLU B C 1
ATOM 7154 O O . GLU B 1 81 ? -10.075 33.816 3.346 1.00 18.21 81 GLU B O 1
ATOM 7166 N N . ILE B 1 82 ? -10.325 33.074 1.238 1.00 16.43 82 ILE B N 1
ATOM 7167 C CA . ILE B 1 82 ? -9.653 31.824 1.504 1.00 16.58 82 ILE B CA 1
ATOM 7168 C C . ILE B 1 82 ? -8.178 32.050 1.823 1.00 17.25 82 ILE B C 1
ATOM 7169 O O . ILE B 1 82 ? -7.631 31.447 2.745 1.00 18.93 82 ILE B O 1
ATOM 7185 N N . LEU B 1 83 ? -7.543 32.931 1.060 1.00 15.00 83 LEU B N 1
ATOM 7186 C CA . LEU B 1 83 ? -6.118 33.220 1.276 1.00 14.65 83 LEU B CA 1
ATOM 7187 C C . LEU B 1 83 ? -5.875 33.922 2.628 1.00 15.41 83 LEU B C 1
ATOM 7188 O O . LEU B 1 83 ? -4.862 33.660 3.312 1.00 17.34 83 LEU B O 1
ATOM 7204 N N . LYS B 1 84 ? -6.778 34.818 3.023 1.00 15.62 84 LYS B N 1
ATOM 7205 C CA . LYS B 1 84 ? -6.638 35.463 4.332 1.00 14.15 84 LYS B CA 1
ATOM 7206 C C . LYS B 1 84 ? -6.831 34.474 5.481 1.00 16.13 84 LYS B C 1
ATOM 7207 O O . LYS B 1 84 ? -6.232 34.624 6.559 1.00 18.01 84 LYS B O 1
ATOM 7226 N N . ALA B 1 85 ? -7.668 33.466 5.262 1.00 15.86 85 ALA B N 1
ATOM 7227 C CA . ALA B 1 85 ? -7.939 32.488 6.304 1.00 17.37 85 ALA B CA 1
ATOM 7228 C C . ALA B 1 85 ? -6.841 31.426 6.386 1.00 18.73 85 ALA B C 1
ATOM 7229 O O . ALA B 1 85 ? -6.768 30.695 7.382 1.00 20.22 85 ALA B O 1
ATOM 7236 N N . ASN B 1 86 ? -6.011 31.347 5.341 1.00 18.91 86 ASN B N 1
ATOM 7237 C CA . ASN B 1 86 ? -4.948 30.347 5.254 1.00 18.62 86 ASN B CA 1
ATOM 7238 C C . ASN B 1 86 ? -3.609 30.989 4.912 1.00 15.56 86 ASN B C 1
ATOM 7239 O O . ASN B 1 86 ? -3.080 30.833 3.796 1.00 14.94 86 ASN B O 1
ATOM 7250 N N . PRO B 1 87 ? -3.029 31.704 5.877 1.00 15.26 87 PRO B N 1
ATOM 7251 C CA . PRO B 1 87 ? -1.812 32.473 5.606 1.00 13.62 87 PRO B CA 1
ATOM 7252 C C . PRO B 1 87 ? -0.617 31.659 5.155 1.00 12.11 87 PRO B C 1
ATOM 7253 O O . PRO B 1 87 ? 0.280 32.207 4.522 1.00 12.58 87 PRO B O 1
ATOM 7264 N N . SER B 1 88 ? -0.577 30.366 5.472 1.00 14.47 88 SER B N 1
ATOM 7265 C CA . SER B 1 88 ? 0.537 29.553 4.986 1.00 13.84 88 SER B CA 1
ATOM 7266 C C . SER B 1 88 ? 0.574 29.461 3.465 1.00 13.07 88 SER B C 1
ATOM 7267 O O . SER B 1 88 ? 1.623 29.156 2.912 1.00 11.98 88 SER B O 1
ATOM 7275 N N . LEU B 1 89 ? -0.566 29.696 2.801 1.00 11.68 89 LEU B N 1
ATOM 7276 C CA . LEU B 1 89 ? -0.599 29.738 1.332 1.00 12.19 89 LEU B CA 1
ATOM 7277 C C . LEU B 1 89 ? -0.002 31.025 0.771 1.00 12.50 89 LEU B C 1
ATOM 7278 O O . LEU B 1 89 ? 0.511 31.051 -0.358 1.00 12.61 89 LEU B O 1
ATOM 7294 N N . CYS B 1 90 ? -0.075 32.100 1.554 1.00 12.34 90 CYS B N 1
ATOM 7295 C CA . CYS B 1 90 ? 0.405 33.413 1.110 1.00 11.58 90 CYS B CA 1
ATOM 7296 C C . CYS B 1 90 ? 1.907 33.601 1.305 1.00 12.62 90 CYS B C 1
ATOM 7297 O O . CYS B 1 90 ? 2.520 34.465 0.676 1.00 15.12 90 CYS B O 1
ATOM 7305 N N . ALA B 1 91 ? 2.499 32.824 2.206 1.00 12.07 91 ALA B N 1
ATOM 7306 C CA . ALA B 1 91 ? 3.927 32.865 2.447 1.00 11.68 91 ALA B CA 1
ATOM 7307 C C . ALA B 1 91 ? 4.709 32.405 1.226 1.00 11.88 91 ALA B C 1
ATOM 7308 O O . ALA B 1 91 ? 4.193 31.660 0.396 1.00 12.36 91 ALA B O 1
ATOM 7315 N N . TYR B 1 92 ? 5.955 32.850 1.097 1.00 12.83 92 TYR B N 1
ATOM 7316 C CA . TYR B 1 92 ? 6.707 32.589 -0.112 1.00 14.09 92 TYR B CA 1
ATOM 7317 C C . TYR B 1 92 ? 7.260 31.157 -0.162 1.00 12.59 92 TYR B C 1
ATOM 7318 O O . TYR B 1 92 ? 7.486 30.630 -1.246 1.00 13.33 92 TYR B O 1
ATOM 7336 N N . TRP B 1 93 ? 7.476 30.521 0.985 1.00 12.90 93 TRP B N 1
ATOM 7337 C CA . TRP B 1 93 ? 8.006 29.161 1.018 1.00 13.56 93 TRP B CA 1
ATOM 7338 C C . TRP B 1 93 ? 7.775 28.530 2.375 1.00 17.10 93 TRP B C 1
ATOM 7339 O O . TRP B 1 93 ? 8.663 28.534 3.237 1.00 25.48 93 TRP B O 1
ATOM 7360 N N . GLU B 1 94 ? 6.589 27.984 2.568 1.00 13.69 94 GLU B N 1
ATOM 7361 C CA . GLU B 1 94 ? 6.099 27.617 3.881 1.00 12.16 94 GLU B CA 1
ATOM 7362 C C . GLU B 1 94 ? 5.426 26.259 3.823 1.00 11.32 94 GLU B C 1
ATOM 7363 O O . GLU B 1 94 ? 4.744 25.963 2.858 1.00 12.31 94 GLU B O 1
ATOM 7375 N N . LYS B 1 95 ? 5.593 25.459 4.877 1.00 11.68 95 LYS B N 1
ATOM 7376 C CA . LYS B 1 95 ? 4.878 24.180 4.984 1.00 11.76 95 LYS B CA 1
ATOM 7377 C C . LYS B 1 95 ? 3.387 24.477 4.941 1.00 13.68 95 LYS B C 1
ATOM 7378 O O . LYS B 1 95 ? 2.871 25.291 5.727 1.00 11.95 95 LYS B O 1
ATOM 7397 N N . SER B 1 96 ? 2.703 23.837 4.008 1.00 12.34 96 SER B N 1
ATOM 7398 C CA . SER B 1 96 ? 1.340 24.189 3.671 1.00 11.02 96 SER B CA 1
ATOM 7399 C C . SER B 1 96 ? 0.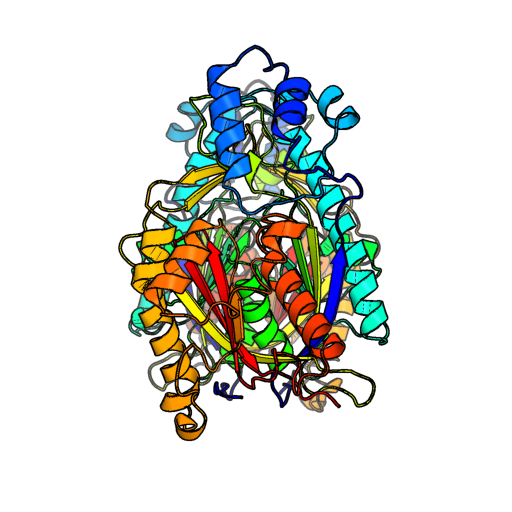600 23.066 2.928 1.00 10.94 96 SER B C 1
ATOM 7400 O O . SER B 1 96 ? -0.539 23.254 2.478 1.00 11.63 96 SER B O 1
ATOM 7408 N N . LEU B 1 97 ? 1.233 21.897 2.805 1.00 11.15 97 LEU B N 1
ATOM 7409 C CA . LEU B 1 97 ? 0.618 20.816 2.017 1.00 11.10 97 LEU B CA 1
ATOM 7410 C C . LEU B 1 97 ? -0.710 20.328 2.612 1.00 11.60 97 LEU B C 1
ATOM 7411 O O . LEU B 1 97 ? -1.652 20.025 1.870 1.00 11.06 97 LEU B O 1
ATOM 7427 N N . ASP B 1 98 ? -0.814 20.303 3.940 1.00 12.12 98 ASP B N 1
ATOM 7428 C CA . ASP B 1 98 ? -2.022 19.806 4.546 1.00 11.77 98 ASP B CA 1
ATOM 7429 C C . ASP B 1 98 ? -3.251 20.668 4.125 1.00 11.48 98 ASP B C 1
ATOM 7430 O O . ASP B 1 98 ? -4.304 20.145 3.755 1.00 12.83 98 ASP B O 1
ATOM 7439 N N . VAL B 1 99 ? -3.093 21.985 4.180 1.00 12.57 99 VAL B N 1
ATOM 7440 C CA . VAL B 1 99 ? -4.142 22.898 3.732 1.00 13.49 99 VAL B CA 1
ATOM 7441 C C . VAL B 1 99 ? -4.438 22.698 2.230 1.00 10.77 99 VAL B C 1
ATOM 7442 O O . VAL B 1 99 ? -5.588 22.643 1.813 1.00 12.25 99 VAL B O 1
ATOM 7455 N N . ARG B 1 100 ? -3.389 22.606 1.415 1.00 11.10 100 ARG B N 1
ATOM 7456 C CA . ARG B 1 100 ? -3.568 22.436 -0.031 1.00 10.24 100 ARG B CA 1
ATOM 7457 C C . ARG B 1 100 ? -4.340 21.169 -0.370 1.00 11.26 100 ARG B C 1
ATOM 7458 O O . ARG B 1 100 ? -5.217 21.170 -1.232 1.00 11.29 100 ARG B O 1
ATOM 7479 N N . GLN B 1 101 ? -3.992 20.089 0.310 1.00 10.83 101 GLN B N 1
ATOM 7480 C CA . GLN B 1 101 ? -4.690 18.820 0.166 1.00 10.86 101 GLN B CA 1
ATOM 7481 C C . GLN B 1 101 ? -6.166 18.928 0.570 1.00 10.97 101 GLN B C 1
ATOM 7482 O O . GLN B 1 101 ? -7.063 18.413 -0.116 1.00 12.81 101 GLN B O 1
ATOM 7496 N N . ASP B 1 102 ? -6.431 19.612 1.687 1.00 11.13 102 ASP B N 1
ATOM 7497 C CA . ASP B 1 102 ? -7.814 19.751 2.142 1.00 11.40 102 ASP B CA 1
ATOM 7498 C C . ASP B 1 102 ? -8.656 20.455 1.083 1.00 11.05 102 ASP B C 1
ATOM 7499 O O . ASP B 1 102 ? -9.806 20.097 0.851 1.00 13.51 102 ASP B O 1
ATOM 7508 N N . ILE B 1 103 ? -8.086 21.486 0.461 1.00 10.71 103 ILE B N 1
ATOM 7509 C CA . ILE B 1 103 ? -8.810 22.194 -0.597 1.00 12.85 103 ILE B CA 1
ATOM 7510 C C . ILE B 1 103 ? -8.959 21.317 -1.848 1.00 12.17 103 ILE B C 1
ATOM 7511 O O . ILE B 1 103 ? -10.055 21.180 -2.413 1.00 13.94 103 ILE B O 1
ATOM 7527 N N . ALA B 1 104 ? -7.868 20.719 -2.291 1.00 10.52 104 ALA B N 1
ATOM 7528 C CA . ALA B 1 104 ? -7.885 19.974 -3.547 1.00 10.47 104 ALA B CA 1
ATOM 7529 C C . ALA B 1 104 ? -8.787 18.744 -3.517 1.00 10.89 104 ALA B C 1
ATOM 7530 O O . ALA B 1 104 ? -9.435 18.407 -4.529 1.00 13.07 104 ALA B O 1
ATOM 7537 N N . VAL B 1 105 ? -8.827 18.034 -2.395 1.00 11.95 105 VAL B N 1
ATOM 7538 C CA . VAL B 1 105 ? -9.547 16.769 -2.394 1.00 11.85 105 VAL B CA 1
ATOM 7539 C C . VAL B 1 105 ? -11.051 16.960 -2.557 1.00 11.70 105 VAL B C 1
ATOM 7540 O O . VAL B 1 105 ? -11.746 16.039 -2.993 1.00 13.74 105 VAL B O 1
ATOM 7553 N N . VAL B 1 106 ? -11.576 18.149 -2.230 1.00 11.18 106 VAL B N 1
ATOM 7554 C CA . VAL B 1 106 ? -12.984 18.470 -2.501 1.00 11.50 106 VAL B CA 1
ATOM 7555 C C . VAL B 1 106 ? -13.178 19.268 -3.809 1.00 12.13 106 VAL B C 1
ATOM 7556 O O . VAL B 1 106 ? -14.119 19.015 -4.560 1.00 14.69 106 VAL B O 1
ATOM 7569 N N . GLU B 1 107 ? -12.310 20.241 -4.106 1.00 12.19 107 GLU B N 1
ATOM 7570 C CA . GLU B 1 107 ? -12.563 21.081 -5.269 1.00 11.84 107 GLU B CA 1
ATOM 7571 C C . GLU B 1 107 ? -12.315 20.356 -6.591 1.00 11.15 107 GLU B C 1
ATOM 7572 O O . GLU B 1 107 ? -13.019 20.610 -7.577 1.00 12.54 107 GLU B O 1
ATOM 7584 N N . VAL B 1 108 ? -11.320 19.478 -6.640 1.00 10.64 108 VAL B N 1
ATOM 7585 C CA . VAL B 1 108 ? -11.029 18.782 -7.895 1.00 10.44 108 VAL B CA 1
ATOM 7586 C C . VAL B 1 108 ? -12.229 17.911 -8.367 1.00 11.04 108 VAL B C 1
ATOM 7587 O O . VAL B 1 108 ? -12.678 18.026 -9.517 1.00 11.14 108 VAL B O 1
ATOM 7600 N N . PRO B 1 109 ? -12.789 17.054 -7.496 1.00 11.13 109 PRO B N 1
ATOM 7601 C CA . PRO B 1 109 ? -13.970 16.320 -7.978 1.00 12.01 109 PRO B CA 1
ATOM 7602 C C . PRO B 1 109 ? -15.215 17.220 -8.173 1.00 12.10 109 PRO B C 1
ATOM 7603 O O . PRO B 1 109 ? -16.075 16.905 -9.021 1.00 12.67 109 PRO B O 1
ATOM 7614 N N . LYS B 1 110 ? -15.332 18.315 -7.421 1.00 11.80 110 LYS B N 1
ATOM 7615 C CA . LYS B 1 110 ? -16.468 19.244 -7.621 1.00 14.17 110 LYS B CA 1
ATOM 7616 C C . LYS B 1 110 ? -16.449 19.818 -9.035 1.00 12.19 110 LYS B C 1
ATOM 7617 O O . LYS B 1 110 ? -17.472 19.817 -9.726 1.00 13.04 110 LYS B O 1
ATOM 7636 N N . LEU B 1 111 ? -15.292 20.316 -9.456 1.00 11.50 111 LEU B N 1
ATOM 7637 C CA . LEU B 1 111 ? -15.184 20.936 -10.760 1.00 11.33 111 LEU B CA 1
ATOM 7638 C C . LEU B 1 111 ? -15.351 19.863 -11.831 1.00 11.92 111 LEU B C 1
ATOM 7639 O O . LEU B 1 111 ? -15.992 20.071 -12.877 1.00 13.48 111 LEU B O 1
ATOM 7655 N N . GLY B 1 112 ? -14.832 18.668 -11.541 1.00 11.72 112 GLY B N 1
ATOM 7656 C CA . GLY B 1 112 ? -15.007 17.540 -12.447 1.00 12.17 112 GLY B CA 1
ATOM 7657 C C . GLY B 1 112 ? -16.461 17.137 -12.625 1.00 12.81 112 GLY B C 1
ATOM 7658 O O . GLY B 1 112 ? -16.909 16.790 -13.731 1.00 12.87 112 GLY B O 1
ATOM 7662 N N . LYS B 1 113 ? -17.224 17.203 -11.531 1.00 11.06 113 LYS B N 1
ATOM 7663 C CA . LYS B 1 113 ? -18.659 16.911 -11.534 1.00 11.45 113 LYS B CA 1
ATOM 7664 C C . LYS B 1 113 ? -19.408 17.908 -12.416 1.00 11.49 113 LYS B C 1
ATOM 7665 O O . LYS B 1 113 ? -20.269 17.548 -13.224 1.00 12.95 113 LYS B O 1
ATOM 7684 N N . GLU B 1 114 ? -19.066 19.186 -12.253 1.00 11.60 114 GLU B N 1
ATOM 7685 C CA . GLU B 1 114 ? -19.704 20.244 -13.034 1.00 13.79 114 GLU B CA 1
ATOM 7686 C C . GLU B 1 114 ? -19.478 20.035 -14.544 1.00 11.56 114 GLU B C 1
ATOM 7687 O O . GLU B 1 114 ? -20.444 20.111 -15.316 1.00 13.58 114 GLU B O 1
ATOM 7699 N N . ALA B 1 115 ? -18.233 19.788 -14.933 1.00 13.00 115 ALA B N 1
ATOM 7700 C CA . ALA B 1 115 ? -17.924 19.520 -16.353 1.00 10.95 115 ALA B CA 1
ATOM 7701 C C . ALA B 1 115 ? -18.654 18.252 -16.833 1.00 12.82 115 ALA B C 1
ATOM 7702 O O . ALA B 1 115 ? -19.223 18.209 -17.946 1.00 12.81 115 ALA B O 1
ATOM 7709 N N . SER B 1 116 ? -18.637 17.212 -16.005 1.00 12.49 116 SER B N 1
ATOM 7710 C CA . SER B 1 116 ? -19.237 15.922 -16.375 1.00 12.67 116 SER B CA 1
ATOM 7711 C C . SER B 1 116 ? -20.740 16.058 -16.602 1.00 14.91 116 SER B C 1
ATOM 7712 O O . SER B 1 116 ? -21.321 15.468 -17.528 1.00 14.01 116 SER B O 1
ATOM 7720 N N . LEU B 1 117 ? -21.408 16.816 -15.737 1.00 12.37 117 LEU B N 1
ATOM 7721 C CA . LEU B 1 117 ? -22.857 16.975 -15.884 1.00 15.46 117 LEU B CA 1
ATOM 7722 C C . LEU B 1 117 ? -23.187 17.642 -17.217 1.00 13.29 117 LEU B C 1
ATOM 7723 O O . LEU B 1 117 ? -24.183 17.279 -17.884 1.00 16.60 117 LEU B O 1
ATOM 7739 N N . LYS B 1 118 ? -22.345 18.589 -17.631 1.00 14.07 118 LYS B N 1
ATOM 7740 C CA . LYS B 1 118 ? -22.589 19.286 -18.903 1.00 14.81 118 LYS B CA 1
ATOM 7741 C C . LYS B 1 118 ? -22.347 18.341 -20.076 1.00 12.46 118 LYS B C 1
ATOM 7742 O O . LYS B 1 118 ? -23.118 18.327 -21.032 1.00 16.02 118 LYS B O 1
ATOM 7761 N N . ALA B 1 119 ? -21.286 17.540 -19.981 1.00 13.31 119 ALA B N 1
ATOM 7762 C CA . ALA B 1 119 ? -21.009 16.521 -21.012 1.00 13.54 119 ALA B CA 1
ATOM 7763 C C . ALA B 1 119 ? -22.153 15.509 -21.139 1.00 16.34 119 ALA B C 1
ATOM 7764 O O . ALA B 1 119 ? -22.573 15.165 -22.246 1.00 14.09 119 ALA B O 1
ATOM 7771 N N . ILE B 1 120 ? -22.638 15.005 -20.006 1.00 12.73 120 ILE B N 1
ATOM 7772 C CA . ILE B 1 120 ? -23.706 14.023 -20.003 1.00 15.09 120 ILE B CA 1
ATOM 7773 C C . ILE B 1 120 ? -24.995 14.623 -20.564 1.00 15.12 120 ILE B C 1
ATOM 7774 O O . ILE B 1 120 ? -25.722 13.973 -21.326 1.00 17.04 120 ILE B O 1
ATOM 7790 N N . LYS B 1 121 ? -25.280 15.884 -20.226 1.00 14.64 121 LYS B N 1
ATOM 7791 C CA . LYS B 1 121 ? -26.459 16.539 -20.770 1.00 17.05 121 LYS B CA 1
ATOM 7792 C C . LYS B 1 121 ? -26.389 16.640 -22.301 1.00 15.86 121 LYS B C 1
ATOM 7793 O O . LYS B 1 121 ? -27.379 16.324 -22.994 1.00 19.29 121 LYS B O 1
ATOM 7812 N N . GLU B 1 122 ? -25.233 17.044 -22.830 1.00 14.65 122 GLU B N 1
ATOM 7813 C CA . GLU B 1 122 ? -25.042 17.082 -24.289 1.00 13.92 122 GLU B CA 1
ATOM 7814 C C . GLU B 1 122 ? -25.227 15.712 -24.895 1.00 16.16 122 GLU B C 1
ATOM 7815 O O . GLU B 1 122 ? -25.911 15.555 -25.906 1.00 15.43 122 GLU B O 1
ATOM 7827 N N . TRP B 1 123 ? -24.574 14.721 -24.301 1.00 14.82 123 TRP B N 1
ATOM 7828 C CA . TRP B 1 123 ? -24.614 13.342 -24.794 1.00 16.55 123 TRP B CA 1
ATOM 7829 C C . TRP B 1 123 ? -26.039 12.819 -24.919 1.00 18.78 123 TRP B C 1
ATOM 7830 O O . TRP B 1 123 ? -26.412 12.195 -25.925 1.00 18.80 123 TRP B O 1
ATOM 7851 N N . GLY B 1 124 ? -26.840 13.064 -23.889 1.00 17.05 124 GLY B N 1
ATOM 7852 C CA . GLY B 1 124 ? -28.272 12.801 -23.957 1.00 17.46 124 GLY B CA 1
ATOM 7853 C C . GLY B 1 124 ? -28.657 11.381 -23.576 1.00 18.25 124 GLY B C 1
ATOM 7854 O O . GLY B 1 124 ? -29.830 11.012 -23.669 1.00 21.69 124 GLY B O 1
ATOM 7858 N N . GLN B 1 125 ? -27.681 10.580 -23.160 1.00 16.35 125 GLN B N 1
ATOM 7859 C CA . GLN B 1 125 ? -27.932 9.211 -22.724 1.00 15.42 125 GLN B CA 1
ATOM 7860 C C . GLN B 1 125 ? -27.961 9.146 -21.211 1.00 15.13 125 GLN B C 1
ATOM 7861 O O . GLN B 1 125 ? -27.400 10.006 -20.553 1.00 18.53 125 GLN B O 1
ATOM 7875 N N . PRO B 1 126 ? -28.596 8.111 -20.657 1.00 16.78 126 PRO B N 1
ATOM 7876 C CA . PRO B 1 126 ? -28.630 7.985 -19.189 1.00 19.57 126 PRO B CA 1
ATOM 7877 C C . PRO B 1 126 ? -27.240 7.770 -18.606 1.00 16.92 126 PRO B C 1
ATOM 7878 O O . PRO B 1 126 ? -26.481 7.006 -19.196 1.00 17.69 126 PRO B O 1
ATOM 7889 N N . LYS B 1 127 ? -26.924 8.390 -17.470 1.00 17.35 127 LYS B N 1
ATOM 7890 C CA . LYS B 1 127 ? -25.587 8.254 -16.875 1.00 15.58 127 LYS B CA 1
ATOM 7891 C C . LYS B 1 127 ? -25.298 6.805 -16.491 1.00 14.66 127 LYS B C 1
ATOM 7892 O O . LYS B 1 127 ? -24.138 6.438 -16.347 1.00 15.24 127 LYS B O 1
ATOM 7911 N N . SER B 1 128 ? -26.340 5.975 -16.351 1.00 17.07 128 SER B N 1
ATOM 7912 C CA . SER B 1 128 ? -26.133 4.561 -16.058 1.00 17.40 128 SER B CA 1
ATOM 7913 C C . SER B 1 128 ? -25.422 3.804 -17.179 1.00 16.57 128 SER B C 1
ATOM 7914 O O . SER B 1 128 ? -24.945 2.696 -16.974 1.00 19.53 128 SER B O 1
ATOM 7922 N N . LYS B 1 129 ? -25.398 4.376 -18.378 1.00 15.26 129 LYS B N 1
ATOM 7923 C CA . LYS B 1 129 ? -24.703 3.764 -19.517 1.00 13.69 129 LYS B CA 1
ATOM 7924 C C . LYS B 1 129 ? -23.186 3.995 -19.517 1.00 13.74 129 LYS B C 1
ATOM 7925 O O . LYS B 1 129 ? -22.471 3.453 -20.365 1.00 15.24 129 LYS B O 1
ATOM 7944 N N . ILE B 1 130 ? -22.702 4.828 -18.602 1.00 12.96 130 ILE B N 1
ATOM 7945 C CA . ILE B 1 130 ? -21.265 5.030 -18.428 1.00 12.56 130 ILE B CA 1
ATOM 7946 C C . ILE B 1 130 ? -20.673 3.788 -17.765 1.00 13.62 130 ILE B C 1
ATOM 7947 O O . ILE B 1 130 ? -21.045 3.443 -16.648 1.00 13.74 130 ILE B O 1
ATOM 7963 N N . THR B 1 131 ? -19.768 3.115 -18.469 1.00 12.44 131 THR B N 1
ATOM 7964 C CA . THR B 1 131 ? -19.186 1.847 -18.014 1.00 12.44 131 THR B CA 1
ATOM 7965 C C . THR B 1 131 ? -17.790 2.017 -17.397 1.00 14.11 131 THR B C 1
ATOM 7966 O O . THR B 1 131 ? -17.342 1.168 -16.619 1.00 13.26 131 THR B O 1
ATOM 7977 N N . HIS B 1 132 ? -17.107 3.094 -17.779 1.00 12.75 132 HIS B N 1
ATOM 7978 C CA . HIS B 1 132 ? -15.728 3.341 -17.412 1.00 13.10 132 HIS B CA 1
ATOM 7979 C C . HIS B 1 132 ? -15.525 4.825 -17.130 1.00 12.21 132 HIS B C 1
ATOM 7980 O O . HIS B 1 132 ? -16.192 5.669 -17.734 1.00 12.48 132 HIS B O 1
ATOM 7994 N N . LEU B 1 133 ? -14.573 5.110 -16.253 1.00 12.28 133 LEU B N 1
ATOM 7995 C CA . LEU B 1 133 ? -14.180 6.476 -15.916 1.00 10.92 133 LEU B CA 1
ATOM 7996 C C . LEU B 1 133 ? -12.657 6.590 -15.910 1.00 12.57 133 LEU B C 1
ATOM 7997 O O . LEU B 1 133 ? -11.965 5.777 -15.277 1.00 13.75 133 LEU B O 1
ATOM 8013 N N . VAL B 1 134 ? -12.139 7.581 -16.633 1.00 11.25 134 VAL B N 1
ATOM 8014 C CA . VAL B 1 134 ? -10.732 7.948 -16.573 1.00 11.41 134 VAL B CA 1
ATOM 8015 C C . VAL B 1 134 ? -10.694 9.344 -15.951 1.00 13.85 134 VAL B C 1
ATOM 8016 O O . VAL B 1 134 ? -11.312 10.264 -16.490 1.00 14.16 134 VAL B O 1
ATOM 8029 N N . PHE B 1 135 ? -9.997 9.491 -14.819 1.00 12.45 135 PHE B N 1
ATOM 8030 C CA . PHE B 1 135 ? -9.916 10.793 -14.108 1.00 12.46 135 PHE B CA 1
ATOM 8031 C C . PHE B 1 135 ? -8.454 11.161 -13.983 1.00 13.49 135 PHE B C 1
ATOM 8032 O O . PHE B 1 135 ? -7.641 10.371 -13.516 1.00 12.92 135 PHE B O 1
ATOM 8049 N N . CYS B 1 136 ? -8.145 12.395 -14.368 1.00 12.67 136 CYS B N 1
ATOM 8050 C CA . CYS B 1 136 ? -6.790 12.911 -14.338 1.00 13.48 136 CYS B CA 1
ATOM 8051 C C . CYS B 1 136 ? -6.712 14.249 -13.584 1.00 12.65 136 CYS B C 1
ATOM 8052 O O . CYS B 1 136 ? -7.495 15.158 -13.840 1.00 11.56 136 CYS B O 1
ATOM 8060 N N . THR B 1 137 ? -5.775 14.341 -12.633 1.00 10.86 137 THR B N 1
ATOM 8061 C CA . THR B 1 137 ? -5.453 15.628 -11.984 1.00 9.67 137 THR B CA 1
ATOM 8062 C C . THR B 1 137 ? -4.037 15.618 -11.490 1.00 11.24 137 THR B C 1
ATOM 8063 O O . THR B 1 137 ? -3.492 14.559 -11.154 1.00 12.11 137 THR B O 1
ATOM 8074 N N . THR B 1 138 ? -3.425 16.793 -11.431 1.00 9.73 138 THR B N 1
ATOM 8075 C CA . THR B 1 138 ? -2.120 16.982 -10.815 1.00 10.07 138 THR B CA 1
ATOM 8076 C C . THR B 1 138 ? -2.268 17.790 -9.501 1.00 12.96 138 THR B C 1
ATOM 8077 O O . THR B 1 138 ? -1.277 18.178 -8.890 1.00 14.90 138 THR B O 1
ATOM 8088 N N . SER B 1 139 ? -3.511 17.978 -9.037 1.00 11.26 139 SER B N 1
ATOM 8089 C CA . SER B 1 139 ? -3.797 18.752 -7.833 1.00 13.40 139 SER B CA 1
ATOM 8090 C C . SER B 1 139 ? -4.185 17.844 -6.687 1.00 14.90 139 SER B C 1
ATOM 8091 O O . SER B 1 139 ? -5.346 17.544 -6.520 1.00 18.58 139 SER B O 1
ATOM 8099 N N . GLY B 1 140 ? -3.216 17.407 -5.897 1.00 16.00 140 GLY B N 1
ATOM 8100 C CA . GLY B 1 140 ? -3.522 16.622 -4.722 1.00 16.84 140 GLY B CA 1
ATOM 8101 C C . GLY B 1 140 ? -3.711 15.150 -5.029 1.00 15.58 140 GLY B C 1
ATOM 8102 O O . GLY B 1 140 ? -3.844 14.749 -6.179 1.00 14.39 140 GLY B O 1
ATOM 8106 N N . VAL B 1 141 ? -3.724 14.356 -3.972 1.00 12.19 141 VAL B N 1
ATOM 8107 C CA . VAL B 1 141 ? -3.958 12.926 -4.050 1.00 11.53 141 VAL B CA 1
ATOM 8108 C C . VAL B 1 141 ? -4.676 12.521 -2.790 1.00 13.73 141 VAL B C 1
ATOM 8109 O O . VAL B 1 141 ? -4.482 13.137 -1.754 1.00 14.38 141 VAL B O 1
ATOM 8122 N N . ASP B 1 142 ? -5.502 11.483 -2.889 1.00 12.09 142 ASP B N 1
ATOM 8123 C CA . ASP B 1 142 ? -6.262 10.965 -1.744 1.00 10.96 142 ASP B CA 1
ATOM 8124 C C . ASP B 1 142 ? -6.655 9.515 -2.023 1.00 10.50 142 ASP B C 1
ATOM 8125 O O . ASP B 1 142 ? -6.633 9.085 -3.174 1.00 11.52 142 ASP B O 1
ATOM 8134 N N . MET B 1 143 ? -7.043 8.784 -0.979 1.00 11.68 143 MET B N 1
ATOM 8135 C CA . MET B 1 143 ? -7.495 7.395 -1.093 1.00 11.44 143 MET B CA 1
ATOM 8136 C C . MET B 1 143 ? -8.789 7.212 -0.308 1.00 12.83 143 MET B C 1
ATOM 8137 O O . MET B 1 143 ? -8.799 7.458 0.904 1.00 12.03 143 MET B O 1
ATOM 8151 N N . PRO B 1 144 ? -9.888 6.785 -0.957 1.00 10.54 144 PRO B N 1
ATOM 8152 C CA . PRO B 1 144 ? -10.095 6.683 -2.402 1.00 10.36 144 PRO B CA 1
ATOM 8153 C C . PRO B 1 144 ? -9.818 7.996 -3.114 1.00 13.09 144 PRO B C 1
ATOM 8154 O O . PRO B 1 144 ? -9.835 9.068 -2.526 1.00 12.25 144 PRO B O 1
ATOM 8165 N N . GLY B 1 145 ? -9.544 7.885 -4.396 1.00 11.61 145 GLY B N 1
ATOM 8166 C CA . GLY B 1 145 ? -9.185 9.013 -5.217 1.00 11.25 145 GLY B CA 1
ATOM 8167 C C . GLY B 1 145 ? -10.367 9.811 -5.721 1.00 11.11 145 GLY B C 1
ATOM 8168 O O . GLY B 1 145 ? -11.546 9.540 -5.447 1.00 11.74 145 GLY B O 1
ATOM 8172 N N . ALA B 1 146 ? -10.028 10.832 -6.503 1.00 11.39 146 ALA B N 1
ATOM 8173 C CA . ALA B 1 146 ? -11.010 11.733 -7.101 1.00 10.82 146 ALA B CA 1
ATOM 8174 C C . ALA B 1 146 ? -11.977 10.995 -8.021 1.00 11.61 146 ALA B C 1
ATOM 8175 O O . ALA B 1 146 ? -13.123 11.429 -8.230 1.00 11.54 146 ALA B O 1
ATOM 8182 N N . ASP B 1 147 ? -11.514 9.872 -8.597 1.00 11.71 147 ASP B N 1
ATOM 8183 C CA . ASP B 1 147 ? -12.376 9.037 -9.422 1.00 11.44 147 ASP B CA 1
ATOM 8184 C C . ASP B 1 147 ? -13.538 8.474 -8.625 1.00 10.40 147 ASP B C 1
ATOM 8185 O O . ASP B 1 147 ? -14.671 8.451 -9.075 1.00 12.09 147 ASP B O 1
ATOM 8194 N N . TRP B 1 148 ? -13.235 8.010 -7.417 1.00 10.41 148 TRP B N 1
ATOM 8195 C CA . TRP B 1 148 ? -14.240 7.486 -6.520 1.00 11.51 148 TRP B CA 1
ATOM 8196 C C . TRP B 1 148 ? -15.191 8.621 -6.073 1.00 10.65 148 TRP B C 1
ATOM 8197 O O . TRP B 1 148 ? -16.405 8.473 -6.071 1.00 11.70 148 TRP B O 1
ATOM 8218 N N . ALA B 1 149 ? -14.617 9.761 -5.699 1.00 11.77 149 ALA B N 1
ATOM 8219 C CA . ALA B 1 149 ? -15.432 10.898 -5.289 1.00 11.98 149 A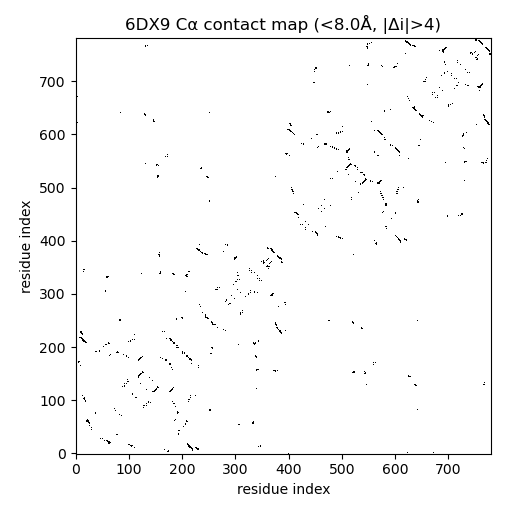LA B CA 1
ATOM 8220 C C . ALA B 1 149 ? -16.392 11.304 -6.397 1.00 12.21 149 ALA B C 1
ATOM 8221 O O . ALA B 1 149 ? -17.557 11.541 -6.154 1.00 12.65 149 ALA B O 1
ATOM 8228 N N . LEU B 1 150 ? -15.900 11.335 -7.636 1.00 11.27 150 LEU B N 1
ATOM 8229 C CA . LEU B 1 150 ? -16.758 11.703 -8.762 1.00 13.15 150 LEU B CA 1
ATOM 8230 C C . LEU B 1 150 ? -17.875 10.680 -8.972 1.00 11.64 150 LEU B C 1
ATOM 8231 O O . LEU B 1 150 ? -19.026 11.022 -9.238 1.00 11.38 150 LEU B O 1
ATOM 8247 N N . THR B 1 151 ? -17.519 9.399 -8.866 1.00 10.96 151 THR B N 1
ATOM 8248 C CA . THR B 1 151 ? -18.477 8.305 -8.978 1.00 13.07 151 THR B CA 1
ATOM 8249 C C . THR B 1 151 ? -19.626 8.490 -7.980 1.00 11.45 151 THR B C 1
ATOM 8250 O O . THR B 1 151 ? -20.804 8.397 -8.326 1.00 12.40 151 THR B O 1
ATOM 8261 N N . LYS B 1 152 ? -19.270 8.834 -6.738 1.00 11.94 152 LYS B N 1
ATOM 8262 C CA . LYS B 1 152 ? -20.277 9.115 -5.733 1.00 13.25 152 LYS B CA 1
ATOM 8263 C C . LYS B 1 152 ? -21.090 10.365 -6.056 1.00 11.68 152 LYS B C 1
ATOM 8264 O O . LYS B 1 152 ? -22.316 10.339 -5.955 1.00 12.99 152 LYS B O 1
ATOM 8283 N N . LEU B 1 153 ? -20.407 11.445 -6.425 1.00 11.82 153 LEU B N 1
ATOM 8284 C CA . LEU B 1 153 ? -21.094 12.712 -6.679 1.00 11.55 153 LEU B CA 1
ATOM 8285 C C . LEU B 1 153 ? -22.103 12.637 -7.813 1.00 14.21 153 LEU B C 1
ATOM 8286 O O . LEU B 1 153 ? -23.187 13.247 -7.751 1.00 12.69 153 LEU B O 1
ATOM 8302 N N . LEU B 1 154 ? -21.742 11.923 -8.874 1.00 11.98 154 LEU B N 1
ATOM 8303 C CA . LEU B 1 154 ? -22.620 11.750 -10.023 1.00 13.10 154 LEU B CA 1
ATOM 8304 C C . LEU B 1 154 ? -23.605 10.610 -9.910 1.00 12.29 154 LEU B C 1
ATOM 8305 O O . LEU B 1 154 ? -24.549 10.530 -10.692 1.00 15.57 154 LEU B O 1
ATOM 8321 N N . GLY B 1 155 ? -23.407 9.715 -8.942 1.00 13.22 155 GLY B N 1
ATOM 8322 C CA . GLY B 1 155 ? -24.233 8.512 -8.879 1.00 14.29 155 GLY B CA 1
ATOM 8323 C C . GLY B 1 155 ? -24.030 7.568 -10.044 1.00 15.21 155 GLY B C 1
ATOM 8324 O O . GLY B 1 155 ? -24.996 7.017 -10.563 1.00 16.22 155 GLY B O 1
ATOM 8328 N N . LEU B 1 156 ? -22.786 7.401 -10.470 1.00 14.49 156 LEU B N 1
ATOM 8329 C CA . LEU B 1 156 ? -22.473 6.403 -11.498 1.00 13.12 156 LEU B CA 1
ATOM 8330 C C . LEU B 1 156 ? -22.692 5.009 -10.926 1.00 14.94 156 LEU B C 1
ATOM 8331 O O . LEU B 1 156 ? -22.749 4.820 -9.702 1.00 15.80 156 LEU B O 1
ATOM 8347 N N . ARG B 1 157 ? -22.795 4.029 -11.821 1.00 14.27 157 ARG B N 1
ATOM 8348 C CA . ARG B 1 157 ? -22.975 2.649 -11.415 1.00 14.09 157 ARG B CA 1
ATOM 8349 C C . ARG B 1 157 ? -21.798 2.249 -10.516 1.00 13.40 157 ARG B C 1
ATOM 8350 O O . ARG B 1 157 ? -20.652 2.628 -10.777 1.00 14.04 157 ARG B O 1
ATOM 8371 N N . PRO B 1 158 ? -22.089 1.476 -9.450 1.00 14.94 158 PRO B N 1
ATOM 8372 C CA . PRO B 1 158 ? -21.015 1.141 -8.504 1.00 13.90 158 PRO B CA 1
ATOM 8373 C C . PRO B 1 158 ? -19.976 0.185 -9.108 1.00 16.61 158 PRO B C 1
ATOM 8374 O O . PRO B 1 158 ? -18.877 0.047 -8.541 1.00 15.74 158 PRO B O 1
ATOM 8385 N N . SER B 1 159 ? -20.317 -0.429 -10.237 1.00 15.17 159 SER B N 1
ATOM 8386 C CA . SER B 1 159 ? -19.387 -1.294 -10.960 1.00 14.91 159 SER B CA 1
ATOM 8387 C C . SER B 1 159 ? -18.649 -0.556 -12.078 1.00 12.39 159 SER B C 1
ATOM 8388 O O . SER B 1 159 ? -18.042 -1.182 -12.948 1.00 13.72 159 SER B O 1
ATOM 8396 N N . VAL B 1 160 ? -18.671 0.771 -12.050 1.00 13.10 160 VAL B N 1
ATOM 8397 C CA . VAL B 1 160 ? -17.901 1.530 -13.031 1.00 12.18 160 VAL B CA 1
ATOM 8398 C C . VAL B 1 160 ? -16.406 1.175 -12.928 1.00 13.23 160 VAL B C 1
ATOM 8399 O O . VAL B 1 160 ? -15.858 1.033 -11.825 1.00 13.74 160 VAL B O 1
ATOM 8412 N N . LYS B 1 161 ? -15.759 0.975 -14.077 1.00 12.83 161 LYS B N 1
ATOM 8413 C CA . LYS B 1 161 ? -14.363 0.594 -14.121 1.00 11.55 161 LYS B CA 1
ATOM 8414 C C . LYS B 1 161 ? -13.505 1.864 -14.258 1.00 11.96 161 LYS B C 1
ATOM 8415 O O . LYS B 1 161 ? -13.552 2.577 -15.262 1.00 12.51 161 LYS B O 1
ATOM 8434 N N . ARG B 1 162 ? -12.714 2.128 -13.239 1.00 12.24 162 ARG B N 1
ATOM 8435 C CA . ARG B 1 162 ? -12.006 3.396 -13.103 1.00 10.91 162 ARG B CA 1
ATOM 8436 C C . ARG B 1 162 ? -10.517 3.311 -13.369 1.00 12.93 162 ARG B C 1
ATOM 8437 O O . ARG B 1 162 ? -9.866 2.330 -13.027 1.00 13.00 162 ARG B O 1
ATOM 8458 N N . LEU B 1 163 ? -9.981 4.399 -13.924 1.00 11.42 163 LEU B N 1
ATOM 8459 C CA . LEU B 1 163 ? -8.559 4.623 -14.133 1.00 12.23 163 LEU B CA 1
ATOM 8460 C C . LEU B 1 163 ? -8.228 5.996 -13.605 1.00 16.33 163 LEU B C 1
ATOM 8461 O O . LEU B 1 163 ? -8.538 7.006 -14.243 1.00 16.27 163 LEU B O 1
ATOM 8477 N N . MET B 1 164 ? -7.600 6.003 -12.445 1.00 11.73 164 MET B N 1
ATOM 8478 C CA . MET B 1 164 ? -7.208 7.222 -11.728 1.00 11.89 164 MET B CA 1
ATOM 8479 C C . MET B 1 164 ? -5.757 7.573 -12.021 1.00 12.32 164 MET B C 1
ATOM 8480 O O . MET B 1 164 ? -4.836 6.804 -11.719 1.00 13.08 164 MET B O 1
ATOM 8494 N N A MET B 1 165 ? -5.585 8.738 -12.644 0.49 12.92 165 MET B N 1
ATOM 8495 N N B MET B 1 165 ? -5.550 8.736 -12.638 0.51 11.45 165 MET B N 1
ATOM 8496 C CA A MET B 1 165 ? -4.305 9.234 -13.106 0.49 12.73 165 MET B CA 1
ATOM 8497 C CA B MET B 1 165 ? -4.235 9.163 -13.078 0.51 13.66 165 MET B CA 1
ATOM 8498 C C A MET B 1 165 ? -3.927 10.486 -12.309 0.49 12.36 165 MET B C 1
ATOM 8499 C C B MET B 1 165 ? -3.808 10.461 -12.396 0.51 14.03 165 MET B C 1
ATOM 8500 O O A MET B 1 165 ? -4.419 11.582 -12.584 0.49 13.10 165 MET B O 1
ATOM 8501 O O B MET B 1 165 ? -4.108 11.558 -12.861 0.51 14.29 165 MET B O 1
ATOM 8528 N N . TYR B 1 166 ? -3.092 10.290 -11.287 1.00 12.09 166 TYR B N 1
ATOM 8529 C CA . TYR B 1 166 ? -2.588 11.386 -10.474 1.00 9.92 166 TYR B CA 1
ATOM 8530 C C . TYR B 1 166 ? -1.188 11.838 -10.877 1.00 10.60 166 TYR B C 1
ATOM 8531 O O . TYR B 1 166 ? -0.325 11.055 -11.251 1.00 10.98 166 TYR B O 1
ATOM 8549 N N . GLN B 1 167 ? -0.964 13.142 -10.746 1.00 11.41 167 GLN B N 1
ATOM 8550 C CA . GLN B 1 167 ? 0.373 13.744 -10.714 1.00 11.99 167 GLN B CA 1
ATOM 8551 C C . GLN B 1 167 ? 1.151 13.655 -12.018 1.00 11.35 167 GLN B C 1
ATOM 8552 O O . GLN B 1 167 ? 2.369 13.674 -11.990 1.00 14.87 167 GLN B O 1
ATOM 8566 N N . GLN B 1 168 ? 0.474 13.636 -13.164 1.00 11.12 168 GLN B N 1
ATOM 8567 C CA . GLN B 1 168 ? 1.224 13.520 -14.421 1.00 11.68 168 GLN B CA 1
ATOM 8568 C C . GLN B 1 168 ? 1.609 14.841 -15.040 1.00 14.69 168 GLN B C 1
ATOM 8569 O O . GLN B 1 168 ? 2.575 14.902 -15.799 1.00 16.38 168 GLN B O 1
ATOM 8583 N N . GLY B 1 169 ? 0.897 15.905 -14.703 1.00 13.71 169 GLY B N 1
ATOM 8584 C CA . GLY B 1 169 ? 1.221 17.208 -15.268 1.00 12.47 169 GLY B CA 1
ATOM 8585 C C . GLY B 1 169 ? 0.630 17.438 -16.639 1.00 12.61 169 GLY B C 1
ATOM 8586 O O . GLY B 1 169 ? -0.394 16.898 -17.052 1.00 13.60 169 GLY B O 1
ATOM 8603 N N . PHE B 1 171 ? 1.077 17.066 -19.877 1.00 12.23 171 PHE B N 1
ATOM 8604 C CA . PHE B 1 171 ? 0.903 16.255 -21.078 1.00 10.86 171 PHE B CA 1
ATOM 8605 C C . PHE B 1 171 ? -0.308 15.360 -21.024 1.00 12.26 171 PHE B C 1
ATOM 8606 O O . PHE B 1 171 ? -0.652 14.746 -22.034 1.00 12.11 171 PHE B O 1
ATOM 8623 N N . ALA B 1 172 ? -0.959 15.282 -19.874 1.00 12.39 172 ALA B N 1
ATOM 8624 C CA . ALA B 1 172 ? -1.918 14.208 -19.610 1.00 10.73 172 ALA B CA 1
ATOM 8625 C C . ALA B 1 172 ? -3.292 14.354 -20.287 1.00 11.89 172 ALA B C 1
ATOM 8626 O O . ALA B 1 172 ? -4.097 13.440 -20.250 1.00 13.22 172 ALA B O 1
ATOM 8633 N N . GLY B 1 173 ? -3.562 15.483 -20.923 1.00 11.32 173 GLY B N 1
ATOM 8634 C CA . GLY B 1 173 ? -4.733 15.593 -21.778 1.00 11.11 173 GLY B CA 1
ATOM 8635 C C . GLY B 1 173 ? -4.623 14.669 -22.985 1.00 13.82 173 GLY B C 1
ATOM 8636 O O . GLY B 1 173 ? -5.603 14.086 -23.442 1.00 15.09 173 GLY B O 1
ATOM 8640 N N . GLY B 1 174 ? -3.407 14.515 -23.493 1.00 12.71 174 GLY B N 1
ATOM 8641 C CA . GLY B 1 174 ? -3.135 13.489 -24.490 1.00 11.60 174 GLY B CA 1
ATOM 8642 C C . GLY B 1 174 ? -3.191 12.091 -23.890 1.00 15.11 174 GLY B C 1
ATOM 8643 O O . GLY B 1 174 ? -3.765 11.199 -24.494 1.00 12.58 174 GLY B O 1
ATOM 8647 N N . THR B 1 175 ? -2.591 11.899 -22.714 1.00 11.71 175 THR B N 1
ATOM 8648 C CA . THR B 1 175 ? -2.552 10.605 -22.073 1.00 11.45 175 THR B CA 1
ATOM 8649 C C . THR B 1 175 ? -3.947 10.046 -21.852 1.00 13.70 175 THR B C 1
ATOM 8650 O O . THR B 1 175 ? -4.186 8.861 -22.136 1.00 11.94 175 THR B O 1
ATOM 8661 N N . VAL B 1 176 ? -4.886 10.840 -21.356 1.00 13.25 176 VAL B N 1
ATOM 8662 C CA . VAL B 1 176 ? -6.200 10.256 -21.049 1.00 11.79 176 VAL B CA 1
ATOM 8663 C C . VAL B 1 176 ? -6.905 9.800 -22.328 1.00 11.02 176 VAL B C 1
ATOM 8664 O O . VAL B 1 176 ? -7.673 8.831 -22.297 1.00 12.65 176 VAL B O 1
ATOM 8677 N N . LEU B 1 177 ? -6.672 10.487 -23.448 1.00 11.97 177 LEU B N 1
ATOM 8678 C CA . LEU B 1 177 ? -7.281 10.079 -24.708 1.00 11.43 177 LEU B CA 1
ATOM 8679 C C . LEU B 1 177 ? -6.619 8.806 -25.231 1.00 13.64 177 LEU B C 1
ATOM 8680 O O . LEU B 1 177 ? -7.303 7.912 -25.755 1.00 13.66 177 LEU B O 1
ATOM 8696 N N . ARG B 1 178 ? -5.304 8.711 -25.092 1.00 12.24 178 ARG B N 1
ATOM 8697 C CA . ARG B 1 178 ? -4.591 7.507 -25.492 1.00 14.14 178 ARG B CA 1
ATOM 8698 C C . ARG B 1 178 ? -5.096 6.296 -24.710 1.00 15.52 178 ARG B C 1
ATOM 8699 O O . ARG B 1 178 ? -5.348 5.213 -25.273 1.00 16.34 178 ARG B O 1
ATOM 8720 N N . VAL B 1 179 ? -5.234 6.463 -23.409 1.00 14.04 179 VAL B N 1
ATOM 8721 C CA . VAL B 1 179 ? -5.691 5.382 -22.547 1.00 14.80 179 VAL B CA 1
ATOM 8722 C C . VAL B 1 179 ? -7.151 5.038 -22.852 1.00 15.04 179 VAL B C 1
ATOM 8723 O O . VAL B 1 179 ? -7.507 3.863 -23.001 1.00 17.61 179 VAL B O 1
ATOM 8736 N N . ALA B 1 180 ? -8.013 6.037 -22.982 1.00 12.13 180 ALA B N 1
ATOM 8737 C CA . ALA B 1 180 ? -9.430 5.787 -23.130 1.00 12.10 180 ALA B CA 1
ATOM 8738 C C . ALA B 1 180 ? -9.723 5.153 -24.496 1.00 14.02 180 ALA B C 1
ATOM 8739 O O . ALA B 1 180 ? -10.705 4.411 -24.644 1.00 15.15 180 ALA B O 1
ATOM 8746 N N . LYS B 1 181 ? -8.880 5.443 -25.499 1.00 13.36 181 LYS B N 1
ATOM 8747 C CA . LYS B 1 181 ? -9.048 4.861 -26.834 1.00 12.21 181 LYS B CA 1
ATOM 8748 C C . LYS B 1 181 ? -9.112 3.337 -26.748 1.00 12.59 181 LYS B C 1
ATOM 8749 O O . LYS B 1 181 ? -9.997 2.711 -27.341 1.00 13.30 181 LYS B O 1
ATOM 8768 N N . ASP B 1 182 ? -8.157 2.752 -26.038 1.00 12.33 182 ASP B N 1
ATOM 8769 C CA . ASP B 1 182 ? -8.093 1.296 -25.911 1.00 13.49 182 ASP B CA 1
ATOM 8770 C C . ASP B 1 182 ? -9.279 0.746 -25.118 1.00 14.81 182 ASP B C 1
ATOM 8771 O O . ASP B 1 182 ? -9.771 -0.336 -25.409 1.00 14.51 182 ASP B O 1
ATOM 8780 N N . VAL B 1 183 ? -9.724 1.476 -24.106 1.00 13.99 183 VAL B N 1
ATOM 8781 C CA . VAL B 1 183 ? -10.886 1.061 -23.325 1.00 13.58 183 VAL B CA 1
ATOM 8782 C C . VAL B 1 183 ? -12.134 1.016 -24.210 1.00 15.09 183 VAL B C 1
ATOM 8783 O O . VAL B 1 183 ? -12.846 0.025 -24.239 1.00 15.20 183 VAL B O 1
ATOM 8796 N N . ALA B 1 184 ? -12.386 2.078 -24.962 1.00 13.64 184 ALA B N 1
ATOM 8797 C CA . ALA B 1 184 ? -13.574 2.164 -25.794 1.00 14.14 184 ALA B CA 1
ATOM 8798 C C . ALA B 1 184 ? -13.559 1.120 -26.899 1.00 17.06 184 ALA B C 1
ATOM 8799 O O . ALA B 1 184 ? -14.569 0.492 -27.189 1.00 15.46 184 ALA B O 1
ATOM 8806 N N . GLU B 1 185 ? -12.409 0.974 -27.548 1.00 14.46 185 GLU B N 1
ATOM 8807 C CA . GLU B 1 185 ? -12.314 0.098 -28.712 1.00 13.39 185 GLU B CA 1
ATOM 8808 C C . GLU B 1 185 ? -12.331 -1.383 -28.347 1.00 17.55 185 GLU B C 1
ATOM 8809 O O . GLU B 1 185 ? -12.822 -2.200 -29.116 1.00 17.10 185 GLU B O 1
ATOM 8821 N N . ASN B 1 186 ? -11.813 -1.733 -27.182 1.00 13.07 186 ASN B N 1
ATOM 8822 C CA . ASN B 1 186 ? -11.699 -3.147 -26.810 1.00 13.12 186 ASN B CA 1
ATOM 8823 C C . ASN B 1 186 ? -12.883 -3.715 -26.029 1.00 16.57 186 ASN B C 1
ATOM 8824 O O . ASN B 1 186 ? -12.863 -4.890 -25.632 1.00 16.32 186 ASN B O 1
ATOM 8835 N N . ASN B 1 187 ? -13.913 -2.900 -25.814 1.00 13.99 187 ASN B N 1
ATOM 8836 C CA . ASN B 1 187 ? -15.055 -3.280 -24.984 1.00 13.67 187 ASN B CA 1
ATOM 8837 C C . ASN B 1 187 ? -16.367 -2.877 -25.647 1.00 13.50 187 ASN B C 1
ATOM 8838 O O . ASN B 1 187 ? -16.727 -1.706 -25.666 1.00 15.25 187 ASN B O 1
ATOM 8849 N N . LYS B 1 188 ? -17.073 -3.853 -26.211 1.00 16.18 188 LYS B N 1
ATOM 8850 C CA . LYS B 1 188 ? -18.330 -3.592 -26.898 1.00 16.06 188 LYS B CA 1
ATOM 8851 C C . LYS B 1 188 ? -19.312 -2.917 -25.959 1.00 16.03 188 LYS B C 1
ATOM 8852 O O . LYS B 1 188 ? -19.546 -3.405 -24.850 1.00 17.26 188 LYS B O 1
ATOM 8871 N N . GLY B 1 189 ? -19.857 -1.782 -26.394 1.00 16.61 189 GLY B N 1
ATOM 8872 C CA . GLY B 1 189 ? -20.848 -1.045 -25.644 1.00 18.59 189 GLY B CA 1
ATOM 8873 C C . GLY B 1 189 ? -20.245 -0.093 -24.635 1.00 17.08 189 GLY B C 1
ATOM 8874 O O . GLY B 1 189 ? -20.979 0.657 -23.996 1.00 20.25 189 GLY B O 1
ATOM 8878 N N . ALA B 1 190 ? -18.921 -0.090 -24.480 1.00 14.46 190 ALA B N 1
ATOM 8879 C CA . ALA B 1 190 ? -18.307 0.785 -23.469 1.00 12.98 190 ALA B CA 1
ATOM 8880 C C . ALA B 1 190 ? -18.525 2.252 -23.779 1.00 14.20 190 ALA B C 1
ATOM 8881 O O . ALA B 1 190 ? -18.409 2.694 -24.925 1.00 13.37 190 ALA B O 1
ATOM 8888 N N . ARG B 1 191 ? -18.873 3.002 -22.739 1.00 12.72 191 ARG B N 1
ATOM 8889 C CA . ARG B 1 191 ? -18.964 4.450 -22.798 1.00 12.59 191 ARG B CA 1
ATOM 8890 C C . ARG B 1 191 ? -18.116 4.995 -21.663 1.00 13.96 191 ARG B C 1
ATOM 8891 O O . ARG B 1 191 ? -18.362 4.699 -20.491 1.00 12.91 191 ARG B O 1
ATOM 8912 N N . VAL B 1 192 ? -17.089 5.750 -22.045 1.00 12.02 192 VAL B N 1
ATOM 8913 C CA . VAL B 1 192 ? -16.045 6.179 -21.118 1.00 12.00 192 VAL B CA 1
ATOM 8914 C C . VAL B 1 192 ? -16.207 7.664 -20.816 1.00 12.61 192 VAL B C 1
ATOM 8915 O O . VAL B 1 192 ? -16.216 8.500 -21.730 1.00 13.19 192 VAL B O 1
ATOM 8928 N N . LEU B 1 193 ? -16.336 7.989 -19.537 1.00 11.60 193 LEU B N 1
ATOM 8929 C CA . LEU B 1 193 ? -16.290 9.370 -19.092 1.00 11.29 193 LEU B CA 1
ATOM 8930 C C . LEU B 1 193 ? -14.845 9.702 -18.802 1.00 11.42 193 LEU B C 1
ATOM 8931 O O . LEU B 1 193 ? -14.223 8.973 -18.020 1.00 12.23 193 LEU B O 1
ATOM 8947 N N . VAL B 1 194 ? -14.292 10.742 -19.449 1.00 10.97 194 VAL B N 1
ATOM 8948 C CA . VAL B 1 194 ? -12.893 11.097 -19.334 1.00 11.67 194 VAL B CA 1
ATOM 8949 C C . VAL B 1 194 ? -12.858 12.502 -18.771 1.00 13.42 194 VAL B C 1
ATOM 8950 O O . VAL B 1 194 ? -13.401 13.418 -19.383 1.00 12.66 194 VAL B O 1
ATOM 8963 N N . VAL B 1 195 ? -12.230 12.676 -17.607 1.00 11.51 195 VAL B N 1
ATOM 8964 C CA . VAL B 1 195 ? -12.253 13.951 -16.903 1.00 10.39 195 VAL B CA 1
ATOM 8965 C C . VAL B 1 195 ? -10.847 14.389 -16.568 1.00 11.34 195 VAL B C 1
ATOM 8966 O O . VAL B 1 195 ? -10.084 13.643 -15.984 1.00 13.70 195 VAL B O 1
ATOM 8979 N N . CYS B 1 196 ? -10.540 15.634 -16.928 1.00 10.51 196 CYS B N 1
ATOM 8980 C CA . CYS B 1 196 ? -9.329 16.338 -16.494 1.00 11.11 196 CYS B CA 1
ATOM 8981 C C . CYS B 1 196 ? -9.751 17.510 -15.634 1.00 11.91 196 CYS B C 1
ATOM 8982 O O . CYS B 1 196 ? -10.500 18.343 -16.101 1.00 12.91 196 CYS B O 1
ATOM 8990 N N . SER B 1 197 ? -9.253 17.568 -14.395 1.00 11.29 197 SER B N 1
ATOM 8991 C CA . SER B 1 197 ? -9.625 18.648 -13.474 1.00 10.10 197 SER B CA 1
ATOM 8992 C C . SER B 1 197 ? -8.379 19.142 -12.782 1.00 10.89 197 SER B C 1
ATOM 8993 O O . SER B 1 197 ? -7.710 18.358 -12.109 1.00 12.54 197 SER B O 1
ATOM 9001 N N . GLU B 1 198 ? -8.074 20.438 -12.936 1.00 10.58 198 GLU B N 1
ATOM 9002 C CA . GLU B 1 198 ? -6.792 21.004 -12.495 1.00 11.59 198 GLU B CA 1
ATOM 9003 C C . GLU B 1 198 ? -7.044 22.328 -11.762 1.00 11.92 198 GLU B C 1
ATOM 9004 O O . GLU B 1 198 ? -7.791 23.186 -12.256 1.00 12.93 198 GLU B O 1
ATOM 9016 N N . ILE B 1 199 ? -6.429 22.477 -10.582 1.00 14.10 199 ILE B N 1
ATOM 9017 C CA . ILE B 1 199 ? -6.593 23.676 -9.763 1.00 11.75 199 ILE B CA 1
ATOM 9018 C C . ILE B 1 199 ? -5.281 24.078 -9.093 1.00 17.10 199 ILE B C 1
ATOM 9019 O O . ILE B 1 199 ? -4.492 23.224 -8.643 1.00 25.80 199 ILE B O 1
ATOM 9035 N N . THR B 1 200 ? -5.099 25.377 -8.962 1.00 13.11 200 THR B N 1
ATOM 9036 C CA . THR B 1 200 ? -3.810 25.956 -8.613 1.00 11.40 200 THR B CA 1
ATOM 9037 C C . THR B 1 200 ? -3.534 26.027 -7.108 1.00 12.71 200 THR B C 1
ATOM 9038 O O . THR B 1 200 ? -2.493 26.515 -6.705 1.00 12.60 200 THR B O 1
ATOM 9049 N N . CYS B 1 201 ? -4.424 25.488 -6.275 1.00 11.55 201 CYS B N 1
ATOM 9050 C CA . CYS B 1 201 ? -4.168 25.542 -4.833 1.00 13.50 201 CYS B CA 1
ATOM 9051 C C . CYS B 1 201 ? -2.910 24.794 -4.408 1.00 12.16 201 CYS B C 1
ATOM 9052 O O . CYS B 1 201 ? -2.375 25.064 -3.342 1.00 12.58 201 CYS B O 1
ATOM 9060 N N . VAL B 1 202 ? -2.406 23.867 -5.217 1.00 12.68 202 VAL B N 1
ATOM 9061 C CA . VAL B 1 202 ? -1.224 23.123 -4.791 1.00 11.28 202 VAL B CA 1
ATOM 9062 C C . VAL B 1 202 ? 0.088 23.851 -5.104 1.00 10.92 202 VAL B C 1
ATOM 9063 O O . VAL B 1 202 ? 1.117 23.522 -4.536 1.00 13.07 202 VAL B O 1
ATOM 9076 N N . THR B 1 203 ? 0.046 24.821 -6.017 1.00 10.64 203 THR B N 1
ATOM 9077 C CA . THR B 1 203 ? 1.221 25.616 -6.408 1.00 11.02 203 THR B CA 1
ATOM 9078 C C . THR B 1 203 ? 1.207 27.086 -5.966 1.00 13.04 203 THR B C 1
ATOM 9079 O O . THR B 1 203 ? 2.250 27.718 -5.998 1.00 13.22 203 THR B O 1
ATOM 9090 N N . PHE B 1 204 ? 0.058 27.639 -5.567 1.00 11.84 204 PHE B N 1
ATOM 9091 C CA . PHE B 1 204 ? -0.007 29.043 -5.175 1.00 10.93 204 PHE B CA 1
ATOM 9092 C C . PHE B 1 204 ? 0.880 29.307 -3.989 1.00 13.18 204 PHE B C 1
ATOM 9093 O O . PHE B 1 204 ? 0.763 28.634 -2.984 1.00 11.36 204 PHE B O 1
ATOM 9110 N N . ARG B 1 205 ? 1.755 30.299 -4.088 1.00 10.81 205 ARG B N 1
ATOM 9111 C CA . ARG B 1 205 ? 2.546 30.752 -2.962 1.00 10.96 205 ARG B CA 1
ATOM 9112 C C . ARG B 1 205 ? 3.003 32.177 -3.256 1.00 11.22 205 ARG B C 1
ATOM 9113 O O . ARG B 1 205 ? 2.929 32.635 -4.400 1.00 11.28 205 ARG B O 1
ATOM 9134 N N . GLY B 1 206 ? 3.442 32.866 -2.210 1.00 11.39 206 GLY B N 1
ATOM 9135 C CA . GLY B 1 206 ? 3.913 34.233 -2.317 1.00 12.97 206 GLY B CA 1
ATOM 9136 C C . GLY B 1 206 ? 5.177 34.303 -3.163 1.00 12.65 206 GLY B C 1
ATOM 9137 O O . GLY B 1 206 ? 5.831 33.286 -3.413 1.00 13.52 206 GLY B O 1
ATOM 9141 N N . PRO B 1 207 ? 5.520 35.511 -3.614 1.00 12.13 207 PRO B N 1
ATOM 9142 C CA . PRO B 1 207 ? 6.639 35.710 -4.539 1.00 12.36 207 PRO B CA 1
ATOM 9143 C C . PRO B 1 207 ? 8.000 35.796 -3.864 1.00 12.61 207 PRO B C 1
ATOM 9144 O O . PRO B 1 207 ? 8.138 36.419 -2.812 1.00 12.75 207 PRO B O 1
ATOM 9155 N N . SER B 1 208 ? 9.026 35.234 -4.514 1.00 13.52 208 SER B N 1
ATOM 9156 C CA . SER B 1 208 ? 10.393 35.442 -4.103 1.00 13.60 208 SER B CA 1
ATOM 9157 C C . SER B 1 208 ? 11.366 35.239 -5.249 1.00 13.23 208 SER B C 1
ATOM 9158 O O . SER B 1 208 ? 11.096 34.466 -6.166 1.00 15.51 208 SER B O 1
ATOM 9166 N N . GLU B 1 209 ? 12.477 35.958 -5.192 1.00 14.45 209 GLU B N 1
ATOM 9167 C CA . GLU B 1 209 ? 13.537 35.837 -6.189 1.00 14.19 209 GLU B CA 1
ATOM 9168 C C . GLU B 1 209 ? 14.201 34.471 -6.146 1.00 15.15 209 GLU B C 1
ATOM 9169 O O . GLU B 1 209 ? 14.793 34.036 -7.136 1.00 19.28 209 GLU B O 1
ATOM 9181 N N . THR B 1 210 ? 14.115 33.780 -5.014 1.00 14.46 210 THR B N 1
ATOM 9182 C CA . THR B 1 210 ? 14.733 32.467 -4.874 1.00 16.22 210 THR B CA 1
ATOM 9183 C C . THR B 1 210 ? 13.886 31.325 -5.415 1.00 17.37 210 THR B C 1
ATOM 9184 O O . THR B 1 210 ? 14.356 30.183 -5.530 1.00 19.20 210 THR B O 1
ATOM 9195 N N . HIS B 1 211 ? 12.640 31.625 -5.786 1.00 15.19 211 HIS B N 1
ATOM 9196 C CA . HIS B 1 211 ? 11.736 30.634 -6.341 1.00 13.66 211 HIS B CA 1
ATOM 9197 C C . HIS B 1 211 ? 11.044 31.199 -7.579 1.00 12.95 211 HIS B C 1
ATOM 9198 O O . HIS B 1 211 ? 9.828 31.286 -7.652 1.00 14.93 211 HIS B O 1
ATOM 9212 N N . LEU B 1 212 ? 11.859 31.552 -8.568 1.00 13.22 212 LEU B N 1
ATOM 9213 C CA . LEU B 1 212 ? 11.331 32.147 -9.803 1.00 13.83 212 LEU B CA 1
ATOM 9214 C C . LEU B 1 212 ? 10.524 31.176 -10.648 1.00 16.28 212 LEU B C 1
ATOM 9215 O O . LEU B 1 212 ? 9.601 31.600 -11.357 1.00 14.96 212 LEU B O 1
ATOM 9231 N N . ASP B 1 213 ? 10.805 29.873 -10.586 1.00 15.20 213 ASP B N 1
ATOM 9232 C CA . ASP B 1 213 ? 9.969 28.946 -11.351 1.00 16.79 213 ASP B CA 1
ATOM 9233 C C . ASP B 1 213 ? 8.541 28.932 -10.819 1.00 15.77 213 ASP B C 1
ATOM 9234 O O . ASP B 1 213 ? 7.590 28.844 -11.573 1.00 17.25 213 ASP B O 1
ATOM 9243 N N A SER B 1 214 ? 8.412 29.059 -9.505 0.57 15.33 214 SER B N 1
ATOM 9244 N N B SER B 1 214 ? 8.381 29.035 -9.501 0.43 12.89 214 SER B N 1
ATOM 9245 C CA A SER B 1 214 ? 7.124 29.189 -8.872 0.57 11.62 214 SER B CA 1
ATOM 9246 C CA B SER B 1 214 ? 7.057 29.177 -8.919 0.43 13.20 214 SER B CA 1
ATOM 9247 C C A SER B 1 214 ? 6.410 30.453 -9.332 0.57 13.38 214 SER B C 1
ATOM 9248 C C B SER B 1 214 ? 6.398 30.456 -9.405 0.43 12.80 214 SER B C 1
ATOM 9249 O O A SER B 1 214 ? 5.208 30.428 -9.569 0.57 13.71 214 SER B O 1
ATOM 9250 O O B SER B 1 214 ? 5.220 30.448 -9.749 0.43 15.80 214 SER B O 1
ATOM 9265 N N . LEU B 1 215 ? 7.159 31.547 -9.436 1.00 14.08 215 LEU B N 1
ATOM 9266 C CA . LEU B 1 215 ? 6.611 32.826 -9.871 1.00 13.03 215 LEU B CA 1
ATOM 9267 C C . LEU B 1 215 ? 6.093 32.764 -11.309 1.00 15.91 215 LEU B C 1
ATOM 9268 O O . LEU B 1 215 ? 5.021 33.305 -11.606 1.00 16.38 215 LEU B O 1
ATOM 9284 N N . VAL B 1 216 ? 6.831 32.101 -12.193 1.00 14.91 216 VAL B N 1
ATOM 9285 C CA . VAL B 1 216 ? 6.360 31.879 -13.568 1.00 15.91 216 VAL B CA 1
ATOM 9286 C C . VAL B 1 216 ? 5.019 31.144 -13.569 1.00 17.51 216 VAL B C 1
ATOM 9287 O O . VAL B 1 216 ? 4.098 31.505 -14.312 1.00 17.42 216 VAL B O 1
ATOM 9300 N N . GLY B 1 217 ? 4.886 30.125 -12.722 1.00 13.17 217 GLY B N 1
ATOM 9301 C CA . GLY B 1 217 ? 3.625 29.414 -12.609 1.00 15.40 217 GLY B CA 1
ATOM 9302 C C . GLY B 1 217 ? 2.479 30.316 -12.161 1.00 13.09 217 GLY B C 1
ATOM 9303 O O . GLY B 1 217 ? 1.323 30.140 -12.568 1.00 12.45 217 GLY B O 1
ATOM 9307 N N . GLN B 1 218 ? 2.764 31.291 -11.311 1.00 12.70 218 GLN B N 1
ATOM 9308 C CA . GLN B 1 218 ? 1.725 32.191 -10.844 1.00 12.61 218 GLN B CA 1
ATOM 9309 C C . GLN B 1 218 ? 1.231 33.111 -11.967 1.00 12.87 218 GLN B C 1
ATOM 9310 O O . GLN B 1 218 ? 0.107 33.620 -11.890 1.00 14.05 218 GLN B O 1
ATOM 9324 N N . ALA B 1 219 ? 2.058 33.312 -12.997 1.00 11.70 219 ALA B N 1
ATOM 9325 C CA . ALA B 1 219 ? 1.649 34.088 -14.166 1.00 13.40 219 ALA B CA 1
ATOM 9326 C C . ALA B 1 219 ? 0.797 33.244 -15.128 1.00 12.26 219 ALA B C 1
ATOM 9327 O O . ALA B 1 219 ? 0.039 33.788 -15.930 1.00 13.95 219 ALA B O 1
ATOM 9334 N N . LEU B 1 220 ? 0.962 31.919 -15.111 1.00 11.55 220 LEU B N 1
ATOM 9335 C CA . LEU B 1 220 ? 0.408 31.072 -16.171 1.00 12.56 220 LEU B CA 1
ATOM 9336 C C . LEU B 1 220 ? -0.729 30.127 -15.784 1.00 13.55 220 LEU B C 1
ATOM 9337 O O . LEU B 1 220 ? -1.672 29.943 -16.555 1.00 12.89 220 LEU B O 1
ATOM 9353 N N . PHE B 1 221 ? -0.631 29.488 -14.624 1.00 11.17 221 PHE B N 1
ATOM 9354 C CA . PHE B 1 221 ? -1.562 28.415 -14.271 1.00 12.19 221 PHE B CA 1
ATOM 9355 C C . PHE B 1 221 ? -2.920 28.930 -13.858 1.00 10.73 221 PHE B C 1
ATOM 9356 O O . PHE B 1 221 ? -3.039 29.870 -13.062 1.00 11.22 221 PHE B O 1
ATOM 9373 N N . GLY B 1 222 ? -3.961 28.291 -14.375 1.00 12.23 222 GLY B N 1
ATOM 9374 C CA . GLY B 1 222 ? -5.325 28.606 -14.024 1.00 10.88 222 GLY B CA 1
ATOM 9375 C C . GLY B 1 222 ? -6.137 27.361 -13.729 1.00 11.13 222 GLY B C 1
ATOM 9376 O O . GLY B 1 222 ? -5.650 26.254 -13.949 1.00 12.55 222 GLY B O 1
ATOM 9380 N N . ASP B 1 223 ? -7.359 27.540 -13.232 1.00 10.74 223 ASP B N 1
ATOM 9381 C CA . ASP B 1 223 ? -8.214 26.405 -12.847 1.00 10.66 223 ASP B CA 1
ATOM 9382 C C . ASP B 1 223 ? -9.237 26.055 -13.944 1.00 10.47 223 ASP B C 1
ATOM 9383 O O . ASP B 1 223 ? -9.804 26.920 -14.593 1.00 11.70 223 ASP B O 1
ATOM 9392 N N . GLY B 1 224 ? -9.512 24.768 -14.111 1.00 10.45 224 GLY B N 1
ATOM 9393 C CA . GLY B 1 224 ? -10.543 24.327 -15.029 1.00 10.78 224 GLY B CA 1
ATOM 9394 C C . GLY B 1 224 ? -10.700 22.811 -15.026 1.00 10.37 224 GLY B C 1
ATOM 9395 O O . GLY B 1 224 ? -9.785 22.070 -14.664 1.00 10.88 224 GLY B O 1
ATOM 9399 N N . ALA B 1 225 ? -11.867 22.355 -15.460 1.00 10.69 225 ALA B N 1
ATOM 9400 C CA . ALA B 1 225 ? -12.086 20.946 -15.713 1.00 12.26 225 ALA B CA 1
ATOM 9401 C C . ALA B 1 225 ? -12.808 20.775 -17.045 1.00 11.43 225 ALA B C 1
ATOM 9402 O O . ALA B 1 225 ? -13.641 21.603 -17.444 1.00 11.04 225 ALA B O 1
ATOM 9409 N N . ALA B 1 226 ? -12.476 19.668 -17.706 1.00 11.73 226 ALA B N 1
ATOM 9410 C CA . ALA B 1 226 ? -13.134 19.261 -18.953 1.00 10.78 226 ALA B CA 1
ATOM 9411 C C . ALA B 1 226 ? -13.492 17.784 -18.865 1.00 11.08 226 ALA B C 1
ATOM 9412 O O . ALA B 1 226 ? -12.747 17.003 -18.277 1.00 12.55 226 ALA B O 1
ATOM 9419 N N . ALA B 1 227 ? -14.647 17.435 -19.424 1.00 10.96 227 ALA B N 1
ATOM 9420 C CA . ALA B 1 227 ? -15.142 16.066 -19.445 1.00 12.11 227 ALA B CA 1
ATOM 9421 C C . ALA B 1 227 ? -15.573 15.707 -20.858 1.00 12.43 227 ALA B C 1
ATOM 9422 O O . ALA B 1 227 ? -16.239 16.495 -21.537 1.00 13.27 227 ALA B O 1
ATOM 9429 N N . VAL B 1 228 ? -15.164 14.512 -21.277 1.00 11.54 228 VAL B N 1
ATOM 9430 C CA . VAL B 1 228 ? -15.491 13.940 -22.578 1.00 12.32 228 VAL B CA 1
ATOM 9431 C C . VAL B 1 228 ? -16.233 12.638 -22.391 1.00 13.28 228 VAL B C 1
ATOM 9432 O O . VAL B 1 228 ? -15.911 11.890 -21.493 1.00 13.08 228 VAL B O 1
ATOM 9445 N N . ILE B 1 229 ? -17.220 12.374 -23.235 1.00 13.11 229 ILE B N 1
ATOM 9446 C CA . ILE B 1 229 ? -17.775 11.032 -23.358 1.00 11.99 229 ILE B CA 1
ATOM 9447 C C . ILE B 1 229 ? -17.163 10.413 -24.599 1.00 12.09 229 ILE B C 1
ATOM 9448 O O . ILE B 1 229 ? -17.253 11.005 -25.693 1.00 13.04 229 ILE B O 1
ATOM 9464 N N . LEU B 1 230 ? -16.537 9.250 -24.424 1.00 13.07 230 LEU B N 1
ATOM 9465 C CA . LEU B 1 230 ? -15.859 8.541 -25.513 1.00 13.06 230 LEU B CA 1
ATOM 9466 C C . LEU B 1 230 ? -16.475 7.176 -25.720 1.00 12.84 230 LEU B C 1
ATOM 9467 O O . LEU B 1 230 ? -16.717 6.448 -24.765 1.00 15.23 230 LEU B O 1
ATOM 9483 N N . GLY B 1 231 ? -16.703 6.791 -26.969 1.00 12.96 231 GLY B N 1
ATOM 9484 C CA . GLY B 1 231 ? -17.215 5.465 -27.245 1.00 15.79 231 GLY B CA 1
ATOM 9485 C C . GLY B 1 231 ? -17.017 5.080 -28.697 1.00 14.02 231 GLY B C 1
ATOM 9486 O O . GLY B 1 231 ? -16.987 5.944 -29.569 1.00 14.35 231 GLY B O 1
ATOM 9490 N N . SER B 1 232 ? -16.868 3.787 -28.955 1.00 13.84 232 SER B N 1
ATOM 9491 C CA . SER B 1 232 ? -16.873 3.265 -30.310 1.00 14.15 232 SER B CA 1
ATOM 9492 C C . SER B 1 232 ? -18.291 2.904 -30.718 1.00 15.87 232 SER B C 1
ATOM 9493 O O . SER B 1 232 ? -19.159 2.717 -29.874 1.00 15.49 232 SER B O 1
ATOM 9501 N N . ASP B 1 233 ? -18.517 2.800 -32.029 1.00 17.20 233 ASP B N 1
ATOM 9502 C CA . ASP B 1 233 ? -19.801 2.354 -32.580 1.00 17.26 233 ASP B CA 1
ATOM 9503 C C . ASP B 1 233 ? -20.971 3.204 -32.078 1.00 18.06 233 ASP B C 1
ATOM 9504 O O . ASP B 1 233 ? -21.840 2.727 -31.325 1.00 17.44 233 ASP B O 1
ATOM 9513 N N . PRO B 1 234 ? -20.986 4.481 -32.490 1.00 17.44 234 PRO B N 1
ATOM 9514 C CA . PRO B 1 234 ? -22.031 5.398 -32.023 1.00 16.91 234 PRO B CA 1
ATOM 9515 C C . PRO B 1 234 ? -23.429 4.934 -32.417 1.00 18.28 234 PRO B C 1
ATOM 9516 O O . PRO B 1 234 ? -23.640 4.355 -33.507 1.00 19.06 234 PRO B O 1
ATOM 9527 N N . LEU B 1 235 ? -24.373 5.180 -31.512 1.00 18.64 235 LEU B N 1
ATOM 9528 C CA . LEU B 1 235 ? -25.786 4.933 -31.727 1.00 21.04 235 LEU B CA 1
ATOM 9529 C C . LEU B 1 235 ? -26.399 6.062 -32.544 1.00 18.13 235 LEU B C 1
ATOM 9530 O O . LEU B 1 235 ? -25.883 7.169 -32.537 1.00 17.38 235 LEU B O 1
ATOM 9546 N N . PRO B 1 236 ? -27.532 5.809 -33.219 1.00 20.31 236 PRO B N 1
ATOM 9547 C CA . PRO B 1 236 ? -28.120 6.883 -34.032 1.00 19.91 236 PRO B CA 1
ATOM 9548 C C . PRO B 1 236 ? -28.460 8.149 -33.227 1.00 18.62 236 PRO B C 1
ATOM 9549 O O . PRO B 1 236 ? -28.403 9.255 -33.780 1.00 24.74 236 PRO B O 1
ATOM 9560 N N . GLU B 1 237 ? -28.747 7.985 -31.932 1.00 18.98 237 GLU B N 1
ATOM 9561 C CA . GLU B 1 237 ? -29.109 9.094 -31.042 1.00 20.37 237 GLU B CA 1
ATOM 9562 C C . GLU B 1 237 ? -27.886 9.839 -30.508 1.00 19.65 237 GLU B C 1
ATOM 9563 O O . GLU B 1 237 ? -28.026 10.874 -29.854 1.00 20.75 237 GLU B O 1
ATOM 9575 N N . GLU B 1 238 ? -26.695 9.304 -30.760 1.00 17.20 238 GLU B N 1
ATOM 9576 C CA . GLU B 1 238 ? -25.452 9.964 -30.353 1.00 15.77 238 GLU B CA 1
ATOM 9577 C C . GLU B 1 238 ? -24.872 10.796 -31.506 1.00 19.33 238 GLU B C 1
ATOM 9578 O O . GLU B 1 238 ? -25.265 10.630 -32.664 1.00 19.44 238 GLU B O 1
ATOM 9590 N N . ASN B 1 239 ? -23.941 11.692 -31.165 1.00 15.73 239 ASN B N 1
ATOM 9591 C CA . ASN B 1 239 ? -23.484 12.748 -32.079 1.00 16.49 239 ASN B CA 1
ATOM 9592 C C . ASN B 1 239 ? -21.966 12.877 -32.053 1.00 16.85 239 ASN B C 1
ATOM 9593 O O . ASN B 1 239 ? -21.409 13.657 -31.271 1.00 18.68 239 ASN B O 1
ATOM 9604 N N . PRO B 1 240 ? -21.275 12.097 -32.898 1.00 16.10 240 PRO B N 1
ATOM 9605 C CA . PRO B 1 240 ? -19.817 12.208 -32.997 1.00 16.70 240 PRO B CA 1
ATOM 9606 C C . PRO B 1 240 ? -19.328 13.619 -33.316 1.00 18.23 240 PRO B C 1
ATOM 9607 O O . PRO B 1 240 ? -19.955 14.280 -34.157 1.00 18.89 240 PRO B O 1
ATOM 9618 N N . CYS B 1 241 ? -18.227 14.056 -32.707 1.00 16.13 241 CYS B N 1
ATOM 9619 C CA . CYS B 1 241 ? -17.558 15.275 -33.182 1.00 14.89 241 CYS B CA 1
ATOM 9620 C C . CYS B 1 241 ? -16.083 15.073 -33.566 1.00 14.97 241 CYS B C 1
ATOM 9621 O O . CYS B 1 241 ? -15.568 15.848 -34.377 1.00 16.27 241 CYS B O 1
ATOM 9629 N N . PHE B 1 242 ? -15.421 14.044 -33.025 1.00 13.80 242 PHE B N 1
ATOM 9630 C CA . PHE B 1 242 ? -14.044 13.691 -33.417 1.00 15.98 242 PHE B CA 1
ATOM 9631 C C . PHE B 1 242 ? -13.851 12.193 -33.264 1.00 15.39 242 PHE B C 1
ATOM 9632 O O . PHE B 1 242 ? -14.530 11.575 -32.448 1.00 16.21 242 PHE B O 1
ATOM 9649 N N . GLU B 1 243 ? -12.925 11.628 -34.038 1.00 15.53 243 GLU B N 1
ATOM 9650 C CA . GLU B 1 243 ? -12.504 10.233 -33.891 1.00 14.89 243 GLU B CA 1
ATOM 9651 C C . GLU B 1 243 ? -11.040 10.182 -33.512 1.00 15.68 243 GLU B C 1
ATOM 9652 O O . GLU B 1 243 ? -10.248 10.987 -33.991 1.00 17.11 243 GLU B O 1
ATOM 9664 N N . LEU B 1 244 ? -10.687 9.249 -32.635 1.00 15.11 244 LEU B N 1
ATOM 9665 C CA . LEU B 1 244 ? -9.282 8.968 -32.323 1.00 13.23 244 LEU B CA 1
ATOM 9666 C C . LEU B 1 244 ? -8.761 7.851 -33.197 1.00 16.80 244 LEU B C 1
ATOM 9667 O O . LEU B 1 244 ? -9.391 6.790 -33.266 1.00 16.76 244 LEU B O 1
ATOM 9683 N N . HIS B 1 245 ? -7.625 8.055 -33.874 1.00 14.92 245 HIS B N 1
ATOM 9684 C CA . HIS B 1 245 ? -7.134 7.069 -34.819 1.00 16.94 245 HIS B CA 1
ATOM 9685 C C . HIS B 1 245 ? -5.737 6.524 -34.545 1.00 19.41 245 HIS B C 1
ATOM 9686 O O . HIS B 1 245 ? -5.409 5.444 -35.010 1.00 19.71 245 HIS B O 1
ATOM 9700 N N . TRP B 1 246 ? -4.935 7.231 -33.766 1.00 14.69 246 TRP B N 1
ATOM 9701 C CA . TRP B 1 246 ? -3.570 6.804 -33.498 1.00 14.89 246 TRP B CA 1
ATOM 9702 C C . TRP B 1 246 ? -3.067 7.572 -32.306 1.00 16.43 246 TRP B C 1
ATOM 9703 O O . TRP B 1 246 ? -3.445 8.731 -32.109 1.00 16.00 246 TRP B O 1
ATOM 9724 N N . SER B 1 247 ? -2.216 6.943 -31.508 1.00 15.17 247 SER B N 1
ATOM 9725 C CA . SER B 1 247 ? -1.588 7.622 -30.394 1.00 16.47 247 SER B CA 1
ATOM 9726 C C . SER B 1 247 ? -0.150 7.194 -30.225 1.00 17.26 247 SER B C 1
ATOM 9727 O O . SER B 1 247 ? 0.225 6.077 -30.565 1.00 19.47 247 SER B O 1
ATOM 9735 N N . GLY B 1 248 ? 0.660 8.094 -29.693 1.00 15.41 248 GLY B N 1
ATOM 9736 C CA . GLY B 1 248 ? 2.040 7.798 -29.384 1.00 15.66 248 GLY B CA 1
ATOM 9737 C C . GLY B 1 248 ? 2.565 8.705 -28.289 1.00 14.79 248 GLY B C 1
ATOM 9738 O O . GLY B 1 248 ? 1.961 9.734 -27.967 1.00 14.71 248 GLY B O 1
ATOM 9742 N N . SER B 1 249 ? 3.721 8.331 -27.760 1.00 13.15 249 SER B N 1
ATOM 9743 C CA . SER B 1 249 ? 4.465 9.087 -26.757 1.00 12.19 249 SER B CA 1
ATOM 9744 C C . SER B 1 249 ? 5.923 9.179 -27.158 1.00 12.49 249 SER B C 1
ATOM 9745 O O . SER B 1 249 ? 6.475 8.258 -27.782 1.00 13.85 249 SER B O 1
ATOM 9753 N N . ASN B 1 250 ? 6.560 10.281 -26.806 1.00 12.98 250 ASN B N 1
ATOM 9754 C CA . ASN B 1 250 ? 7.979 10.450 -27.014 1.00 14.24 250 ASN B CA 1
ATOM 9755 C C . ASN B 1 250 ? 8.635 11.195 -25.870 1.00 14.71 250 ASN B C 1
ATOM 9756 O O . ASN B 1 250 ? 8.165 12.249 -25.474 1.00 16.55 250 ASN B O 1
ATOM 9767 N N . ILE B 1 251 ? 9.723 10.653 -25.346 1.00 14.58 251 ILE B N 1
ATOM 9768 C CA . ILE B 1 251 ? 10.602 11.381 -24.446 1.00 14.26 251 ILE B CA 1
ATOM 9769 C C . ILE B 1 251 ? 11.652 12.031 -25.339 1.00 15.65 251 ILE B C 1
ATOM 9770 O O . ILE B 1 251 ? 12.420 11.350 -26.028 1.00 15.48 251 ILE B O 1
ATOM 9786 N N . LEU B 1 252 ? 11.679 13.360 -25.344 1.00 14.29 252 LEU B N 1
ATOM 9787 C CA . LEU B 1 252 ? 12.528 14.069 -26.294 1.00 13.64 252 LEU B CA 1
ATOM 9788 C C . LEU B 1 252 ? 14.010 13.981 -25.936 1.00 13.97 252 LEU B C 1
ATOM 9789 O O . LEU B 1 252 ? 14.386 13.925 -24.769 1.00 16.04 252 LEU B O 1
ATOM 9805 N N . PRO B 1 253 ? 14.878 13.988 -26.953 1.00 17.59 253 PRO B N 1
ATOM 9806 C CA . PRO B 1 253 ? 16.311 13.895 -26.671 1.00 18.02 253 PRO B CA 1
ATOM 9807 C C . PRO B 1 253 ? 16.843 15.089 -25.890 1.00 18.52 253 PRO B C 1
ATOM 9808 O O . PRO B 1 253 ? 16.323 16.198 -26.036 1.00 19.91 253 PRO B O 1
ATOM 9819 N N . ASP B 1 254 ? 17.872 14.843 -25.086 1.00 21.24 254 ASP B N 1
ATOM 9820 C CA . ASP B 1 254 ? 18.595 15.889 -24.368 1.00 23.52 254 ASP B CA 1
ATOM 9821 C C . ASP B 1 254 ? 17.653 16.752 -23.559 1.00 22.90 254 ASP B C 1
ATOM 9822 O O . ASP B 1 254 ? 17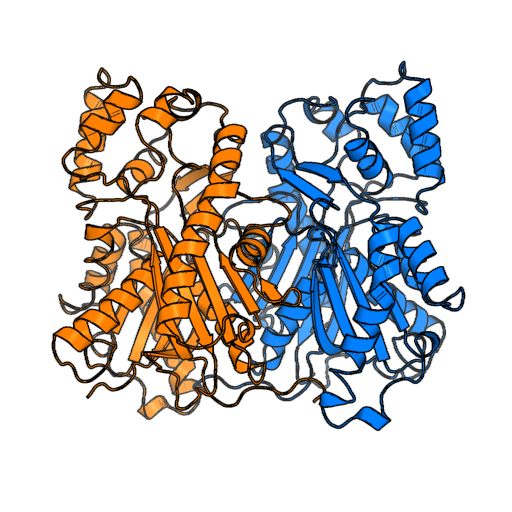.796 17.978 -23.513 1.00 24.26 254 ASP B O 1
ATOM 9831 N N . SER B 1 255 ? 16.692 16.109 -22.894 1.00 18.29 255 SER B N 1
ATOM 9832 C CA . SER B 1 255 ? 15.679 16.846 -22.161 1.00 18.88 255 SER B CA 1
ATOM 9833 C C . SER B 1 255 ? 15.561 16.434 -20.693 1.00 15.52 255 SER B C 1
ATOM 9834 O O . SER B 1 255 ? 14.610 16.817 -20.044 1.00 17.30 255 SER B O 1
ATOM 9842 N N . ASP B 1 256 ? 16.531 15.687 -20.181 1.00 19.26 256 ASP B N 1
ATOM 9843 C CA . ASP B 1 256 ? 16.510 15.311 -18.761 1.00 20.55 256 ASP B CA 1
ATOM 9844 C C . ASP B 1 256 ? 16.440 16.545 -17.871 1.00 20.35 256 ASP B C 1
ATOM 9845 O O . ASP B 1 256 ? 17.247 17.475 -18.004 1.00 22.94 256 ASP B O 1
ATOM 9854 N N . GLY B 1 257 ? 15.475 16.570 -16.965 1.00 18.82 257 GLY B N 1
ATOM 9855 C CA . GLY B 1 257 ? 15.350 17.653 -16.013 1.00 17.81 257 GLY B CA 1
ATOM 9856 C C . GLY B 1 257 ? 14.701 18.918 -16.550 1.00 17.20 257 GLY B C 1
ATOM 9857 O O . GLY B 1 257 ? 14.587 19.930 -15.843 1.00 18.96 257 GLY B O 1
ATOM 9861 N N . ALA B 1 258 ? 14.228 18.875 -17.785 1.00 17.90 258 ALA B N 1
ATOM 9862 C CA . ALA B 1 258 ? 13.617 20.053 -18.370 1.00 17.49 258 ALA B CA 1
ATOM 9863 C C . ALA B 1 258 ? 12.429 20.551 -17.555 1.00 17.06 258 ALA B C 1
ATOM 9864 O O . ALA B 1 258 ? 12.325 21.740 -17.291 1.00 18.78 258 ALA B O 1
ATOM 9871 N N . ILE B 1 259 ? 11.555 19.637 -17.130 1.00 15.00 259 ILE B N 1
ATOM 9872 C CA . ILE B 1 259 ? 10.431 19.968 -16.283 1.00 13.98 259 ILE B CA 1
ATOM 9873 C C . ILE B 1 259 ? 10.322 18.931 -15.173 1.00 16.81 259 ILE B C 1
ATOM 9874 O O . ILE B 1 259 ? 9.884 17.805 -15.431 1.00 17.57 259 ILE B O 1
ATOM 9890 N N . ASP B 1 260 ? 10.735 19.292 -13.957 1.00 15.91 260 ASP B N 1
ATOM 9891 C CA . ASP B 1 260 ? 10.541 18.430 -12.781 1.00 13.93 260 ASP B CA 1
ATOM 9892 C C . ASP B 1 260 ? 9.493 19.063 -11.882 1.00 15.54 260 ASP B C 1
ATOM 9893 O O . ASP B 1 260 ? 9.391 20.272 -11.818 1.00 15.32 260 ASP B O 1
ATOM 9902 N N . GLY B 1 261 ? 8.767 18.253 -11.128 1.00 12.47 261 GLY B N 1
ATOM 9903 C CA . GLY B 1 261 ? 7.787 18.725 -10.185 1.00 13.33 261 GLY B CA 1
ATOM 9904 C C . GLY B 1 261 ? 7.775 17.797 -8.998 1.00 14.92 261 GLY B C 1
ATOM 9905 O O . GLY B 1 261 ? 7.663 16.585 -9.154 1.00 13.53 261 GLY B O 1
ATOM 9909 N N . HIS B 1 262 ? 7.925 18.365 -7.813 1.00 12.06 262 HIS B N 1
ATOM 9910 C CA . HIS B 1 262 ? 8.052 17.574 -6.588 1.00 12.22 262 HIS B CA 1
ATOM 9911 C C . HIS B 1 262 ? 6.935 17.955 -5.635 1.00 14.04 262 HIS B C 1
ATOM 9912 O O . HIS B 1 262 ? 6.690 19.148 -5.425 1.00 14.57 262 HIS B O 1
ATOM 9926 N N . LEU B 1 263 ? 6.260 16.966 -5.058 1.00 12.61 263 LEU B N 1
ATOM 9927 C CA . LEU B 1 263 ? 5.220 17.227 -4.073 1.00 12.21 263 LEU B CA 1
ATOM 9928 C C . LEU B 1 263 ? 5.880 17.165 -2.693 1.00 13.75 263 LEU B C 1
ATOM 9929 O O . LEU B 1 263 ? 6.275 16.094 -2.221 1.00 14.34 263 LEU B O 1
ATOM 9945 N N . ARG B 1 264 ? 6.042 18.321 -2.066 1.00 12.20 264 ARG B N 1
ATOM 9946 C CA . ARG B 1 264 ? 6.794 18.494 -0.820 1.00 13.10 264 ARG B CA 1
ATOM 9947 C C . ARG B 1 264 ? 5.863 19.054 0.260 1.00 11.52 264 ARG B C 1
ATOM 9948 O O . ARG B 1 264 ? 4.720 19.408 -0.028 1.00 11.40 264 ARG B O 1
ATOM 9969 N N . GLU B 1 265 ? 6.359 19.211 1.484 1.00 12.32 265 GLU B N 1
ATOM 9970 C CA . GLU B 1 265 ? 5.542 19.793 2.540 1.00 10.65 265 GLU B CA 1
ATOM 9971 C C . GLU B 1 265 ? 5.166 21.271 2.254 1.00 10.76 265 GLU B C 1
ATOM 9972 O O . GLU B 1 265 ? 4.176 21.757 2.781 1.00 12.16 265 GLU B O 1
ATOM 9984 N N . VAL B 1 266 ? 5.952 21.956 1.408 1.00 11.52 266 VAL B N 1
ATOM 9985 C CA . VAL B 1 266 ? 5.640 23.321 0.988 1.00 11.94 266 VAL B CA 1
ATOM 9986 C C . VAL B 1 266 ? 4.627 23.371 -0.153 1.00 12.06 266 VAL B C 1
ATOM 9987 O O . VAL B 1 266 ? 4.282 24.462 -0.607 1.00 13.03 266 VAL B O 1
ATOM 10000 N N . GLY B 1 267 ? 4.154 22.209 -0.615 1.00 11.84 267 GLY B N 1
ATOM 10001 C CA . GLY B 1 267 ? 3.251 22.085 -1.748 1.00 11.75 267 GLY B CA 1
ATOM 10002 C C . GLY B 1 267 ? 3.956 21.535 -2.977 1.00 10.24 267 GLY B C 1
ATOM 10003 O O . GLY B 1 267 ? 5.062 21.004 -2.908 1.00 11.85 267 GLY B O 1
ATOM 10007 N N . LEU B 1 268 ? 3.292 21.681 -4.121 1.00 10.96 268 LEU B N 1
ATOM 10008 C CA . LEU B 1 268 ? 3.895 21.259 -5.380 1.00 12.10 268 LEU B CA 1
ATOM 10009 C C . LEU B 1 268 ? 4.858 22.320 -5.851 1.00 14.19 268 LEU B C 1
ATOM 10010 O O . LEU B 1 268 ? 4.504 23.503 -5.894 1.00 13.15 268 LEU B O 1
ATOM 10026 N N . THR B 1 269 ? 6.077 21.914 -6.180 1.00 12.78 269 THR B N 1
ATOM 10027 C CA . THR B 1 269 ? 7.095 22.835 -6.651 1.00 12.46 269 THR B CA 1
ATOM 10028 C C . THR B 1 269 ? 7.682 22.348 -7.947 1.00 14.93 269 THR B C 1
ATOM 10029 O O . THR B 1 269 ? 8.179 21.234 -8.034 1.00 16.83 269 THR B O 1
ATOM 10040 N N . PHE B 1 270 ? 7.619 23.194 -8.965 1.00 15.62 270 PHE B N 1
ATOM 10041 C CA . PHE B 1 270 ? 8.223 22.896 -10.250 1.00 16.31 270 PHE B CA 1
ATOM 10042 C C . PHE B 1 270 ? 9.641 23.468 -10.339 1.00 18.38 270 PHE B C 1
ATOM 10043 O O . PHE B 1 270 ? 9.937 24.552 -9.805 1.00 17.17 270 PHE B O 1
ATOM 10060 N N . HIS B 1 271 ? 10.501 22.752 -11.057 1.00 17.72 271 HIS B N 1
ATOM 10061 C CA . HIS B 1 271 ? 11.879 23.166 -11.289 1.00 18.83 271 HIS B CA 1
ATOM 10062 C C . HIS B 1 271 ? 12.161 22.923 -12.764 1.00 21.86 271 HIS B C 1
ATOM 10063 O O . HIS B 1 271 ? 12.074 21.788 -13.220 1.00 22.06 271 HIS B O 1
ATOM 10077 N N . LEU B 1 272 ? 12.427 23.977 -13.532 1.00 20.53 272 LEU B N 1
ATOM 10078 C CA . LEU B 1 272 ? 12.674 23.832 -14.966 1.00 22.73 272 LEU B CA 1
ATOM 10079 C C . LEU B 1 272 ? 14.139 24.127 -15.243 1.00 22.64 272 LEU B C 1
ATOM 10080 O O . LEU B 1 272 ? 14.674 25.125 -14.763 1.00 24.77 272 LEU B O 1
ATOM 10096 N N . MET B 1 273 ? 14.794 23.257 -15.996 1.00 22.85 273 MET B N 1
ATOM 10097 C CA . MET B 1 273 ? 16.251 23.341 -16.108 1.00 26.24 273 MET B CA 1
ATOM 10098 C C . MET B 1 273 ? 16.763 23.378 -17.522 1.00 37.65 273 MET B C 1
ATOM 10099 O O . MET B 1 273 ? 17.978 23.410 -17.736 1.00 32.23 273 MET B O 1
ATOM 10113 N N . LYS B 1 274 ? 15.857 23.403 -18.490 1.00 25.09 274 LYS B N 1
ATOM 10114 C CA . LYS B 1 274 ? 16.286 23.522 -19.885 1.00 31.24 274 LYS B CA 1
ATOM 10115 C C . LYS B 1 274 ? 15.312 24.384 -20.670 1.00 31.11 274 LYS B C 1
ATOM 10116 O O . LYS B 1 274 ? 14.251 24.752 -20.156 1.00 37.74 274 LYS B O 1
ATOM 10135 N N . ASP B 1 275 ? 15.681 24.682 -21.915 1.00 22.67 275 ASP B N 1
ATOM 10136 C CA . ASP B 1 275 ? 14.888 25.547 -22.794 1.00 23.36 275 ASP B CA 1
ATOM 10137 C C . ASP B 1 275 ? 13.754 24.737 -23.393 1.00 19.97 275 ASP B C 1
ATOM 10138 O O . ASP B 1 275 ? 13.899 24.145 -24.460 1.00 20.96 275 ASP B O 1
ATOM 10147 N N . VAL B 1 276 ? 12.624 24.721 -22.695 1.00 18.67 276 VAL B N 1
ATOM 10148 C CA . VAL B 1 276 ? 11.510 23.866 -23.070 1.00 17.15 276 VAL B CA 1
ATOM 10149 C C . VAL B 1 276 ? 10.980 24.193 -24.479 1.00 17.52 276 VAL B C 1
ATOM 10150 O O . VAL B 1 276 ? 10.773 23.276 -25.271 1.00 16.77 276 VAL B O 1
ATOM 10163 N N . PRO B 1 277 ? 10.730 25.474 -24.795 1.00 17.44 277 PRO B N 1
ATOM 10164 C CA . PRO B 1 277 ? 10.265 25.752 -26.168 1.00 15.69 277 PRO B CA 1
ATOM 10165 C C . PRO B 1 277 ? 11.254 25.314 -27.240 1.00 15.78 277 PRO B C 1
ATOM 10166 O O . PRO B 1 277 ? 10.839 24.860 -28.322 1.00 17.54 277 PRO B O 1
ATOM 10177 N N . GLY B 1 278 ? 12.549 25.494 -26.970 1.00 16.75 278 GLY B N 1
ATOM 10178 C CA . GLY B 1 278 ? 13.589 25.101 -27.901 1.00 18.35 278 GLY B CA 1
ATOM 10179 C C . GLY B 1 278 ? 13.595 23.600 -28.134 1.00 18.04 278 GLY B C 1
ATOM 10180 O O . GLY B 1 278 ? 13.728 23.135 -29.263 1.00 19.39 278 GLY B O 1
ATOM 10184 N N . ILE B 1 279 ? 13.471 22.838 -27.056 1.00 18.98 279 ILE B N 1
ATOM 10185 C CA . ILE B 1 279 ? 13.496 21.392 -27.160 1.00 17.61 279 ILE B CA 1
ATOM 10186 C C . ILE B 1 279 ? 12.267 20.901 -27.914 1.00 17.95 279 ILE B C 1
ATOM 10187 O O . ILE B 1 279 ? 12.381 20.041 -28.783 1.00 16.44 279 ILE B O 1
ATOM 10203 N N . ILE B 1 280 ? 11.096 21.426 -27.577 1.00 15.16 280 ILE B N 1
ATOM 10204 C CA . ILE B 1 280 ? 9.876 21.001 -28.251 1.00 13.62 280 ILE B CA 1
ATOM 10205 C C . ILE B 1 280 ? 9.939 21.377 -29.732 1.00 14.67 280 ILE B C 1
ATOM 10206 O O . ILE B 1 280 ? 9.718 20.532 -30.585 1.00 16.77 280 ILE B O 1
ATOM 10222 N N . SER B 1 281 ? 10.244 22.628 -30.043 1.00 16.95 281 SER B N 1
ATOM 10223 C CA . SER B 1 281 ? 10.233 23.043 -31.439 1.00 17.92 281 SER B CA 1
ATOM 10224 C C . SER B 1 281 ? 11.340 22.361 -32.267 1.00 19.02 281 SER B C 1
ATOM 10225 O O . SER B 1 281 ? 11.157 22.141 -33.474 1.00 21.64 281 SER B O 1
ATOM 10233 N N . LYS B 1 282 ? 12.493 22.032 -31.667 1.00 17.03 282 LYS B N 1
ATOM 10234 C CA . LYS B 1 282 ? 13.576 21.316 -32.383 1.00 18.26 282 LYS B CA 1
ATOM 10235 C C . LYS B 1 282 ? 13.201 19.897 -32.822 1.00 17.92 282 LYS B C 1
ATOM 10236 O O . LYS B 1 282 ? 13.703 19.396 -33.833 1.00 20.42 282 LYS B O 1
ATOM 10255 N N . ASN B 1 283 ? 12.326 19.255 -32.041 1.00 16.29 283 ASN B N 1
ATOM 10256 C CA . ASN B 1 283 ? 12.030 17.834 -32.223 1.00 17.93 283 ASN B CA 1
ATOM 10257 C C . ASN B 1 283 ? 10.638 17.552 -32.769 1.00 16.04 283 ASN B C 1
ATOM 10258 O O . ASN B 1 283 ? 10.369 16.435 -33.186 1.00 17.66 283 ASN B O 1
ATOM 10269 N N . ILE B 1 284 ? 9.761 18.558 -32.784 1.00 16.47 284 ILE B N 1
ATOM 10270 C CA . ILE B 1 284 ? 8.360 18.303 -33.085 1.00 16.91 284 ILE B CA 1
ATOM 10271 C C . ILE B 1 284 ? 8.155 17.863 -34.541 1.00 17.95 284 ILE B C 1
ATOM 10272 O O . ILE B 1 284 ? 7.269 17.065 -34.826 1.00 17.13 284 ILE B O 1
ATOM 10288 N N . GLY B 1 285 ? 8.976 18.355 -35.462 1.00 15.58 285 GLY B N 1
ATOM 10289 C CA . GLY B 1 285 ? 8.894 17.904 -36.828 1.00 16.13 285 GLY B CA 1
ATOM 10290 C C . GLY B 1 285 ? 9.047 16.419 -36.968 1.00 17.96 285 GLY B C 1
ATOM 10291 O O . GLY B 1 285 ? 8.272 15.781 -37.686 1.00 19.67 285 GLY B O 1
ATOM 10295 N N . LYS B 1 286 ? 10.047 15.873 -36.285 1.00 18.95 286 LYS B N 1
ATOM 10296 C CA . LYS B 1 286 ? 10.298 14.440 -36.349 1.00 19.24 286 LYS B CA 1
ATOM 10297 C C . LYS B 1 286 ? 9.192 13.664 -35.633 1.00 17.81 286 LYS B C 1
ATOM 10298 O O . LYS B 1 286 ? 8.781 12.594 -36.098 1.00 19.40 286 LYS B O 1
ATOM 10317 N N . VAL B 1 287 ? 8.718 14.178 -34.507 1.00 19.29 287 VAL B N 1
ATOM 10318 C CA . VAL B 1 287 ? 7.630 13.527 -33.797 1.00 15.83 287 VAL B CA 1
ATOM 10319 C C . VAL B 1 287 ? 6.420 13.374 -34.734 1.00 18.65 287 VAL B C 1
ATOM 10320 O O . VAL B 1 287 ? 5.847 12.283 -34.865 1.00 20.45 287 VAL B O 1
ATOM 10333 N N . LEU B 1 288 ? 6.075 14.449 -35.442 1.00 17.56 288 LEU B N 1
ATOM 10334 C CA . LEU B 1 288 ? 4.912 14.432 -36.313 1.00 16.48 288 LEU B CA 1
ATOM 10335 C C . LEU B 1 288 ? 5.131 13.568 -37.539 1.00 19.20 288 LEU B C 1
ATOM 10336 O O . LEU B 1 288 ? 4.223 12.855 -37.947 1.00 20.29 288 LEU B O 1
ATOM 10352 N N . ASN B 1 289 ? 6.314 13.638 -38.143 1.00 19.37 289 ASN B N 1
ATOM 10353 C CA . ASN B 1 289 ? 6.582 12.811 -39.311 1.00 21.88 289 ASN B CA 1
ATOM 10354 C C . ASN B 1 289 ? 6.499 11.336 -38.938 1.00 23.93 289 ASN B C 1
ATOM 10355 O O . ASN B 1 289 ? 5.920 10.524 -39.677 1.00 24.01 289 ASN B O 1
ATOM 10366 N N . ASP B 1 290 ? 7.061 10.986 -37.784 1.00 22.59 290 ASP B N 1
ATOM 10367 C CA . ASP B 1 290 ? 7.091 9.582 -37.361 1.00 21.56 290 ASP B CA 1
ATOM 10368 C C . ASP B 1 290 ? 5.679 9.103 -37.043 1.00 23.48 290 ASP B C 1
ATOM 10369 O O . ASP B 1 290 ? 5.334 7.964 -37.335 1.00 22.31 290 ASP B O 1
ATOM 10378 N N . ALA B 1 291 ? 4.873 9.974 -36.441 1.00 22.53 291 ALA B N 1
ATOM 10379 C CA . ALA B 1 291 ? 3.483 9.655 -36.108 1.00 20.90 291 ALA B CA 1
ATOM 10380 C C . ALA B 1 291 ? 2.659 9.404 -37.362 1.00 19.45 291 ALA B C 1
ATOM 10381 O O . ALA B 1 291 ? 2.009 8.377 -37.492 1.00 21.40 291 ALA B O 1
ATOM 10388 N N . PHE B 1 292 ? 2.712 10.335 -38.309 1.00 20.02 292 PHE B N 1
ATOM 10389 C CA . PHE B 1 292 ? 1.940 10.190 -39.538 1.00 23.82 292 PHE B CA 1
ATOM 10390 C C . PHE B 1 292 ? 2.451 9.064 -40.442 1.00 25.64 292 PHE B C 1
ATOM 10391 O O . PHE B 1 292 ? 1.651 8.424 -41.120 1.00 24.55 292 PHE B O 1
ATOM 10408 N N . ARG B 1 293 ? 3.760 8.795 -40.448 1.00 21.56 293 ARG B N 1
ATOM 10409 C CA . ARG B 1 293 ? 4.296 7.641 -41.171 1.00 24.61 293 ARG B CA 1
ATOM 10410 C C . ARG B 1 293 ? 3.726 6.354 -40.593 1.00 30.27 293 ARG B C 1
ATOM 10411 O O . ARG B 1 293 ? 3.310 5.465 -41.326 1.00 28.02 293 ARG B O 1
ATOM 10432 N N . SER B 1 294 ? 3.716 6.255 -39.270 1.00 27.19 294 SER B N 1
ATOM 10433 C CA . SER B 1 294 ? 3.224 5.055 -38.603 1.00 29.32 294 SER B CA 1
ATOM 10434 C C . SER B 1 294 ? 1.726 4.860 -38.806 1.00 25.11 294 SER B C 1
ATOM 10435 O O . SER B 1 294 ? 1.265 3.749 -39.083 1.00 27.90 294 SER B O 1
ATOM 10443 N N . ALA B 1 295 ? 0.970 5.941 -38.648 1.00 24.57 295 ALA B N 1
ATOM 10444 C CA . ALA B 1 295 ? -0.475 5.889 -38.775 1.00 21.92 295 ALA B CA 1
ATOM 10445 C C . ALA B 1 295 ? -0.944 5.602 -40.197 1.00 26.93 295 ALA B C 1
ATOM 10446 O O . ALA B 1 295 ? -1.897 4.850 -40.389 1.00 27.63 295 ALA B O 1
ATOM 10453 N N . PHE B 1 296 ? -0.293 6.211 -41.191 1.00 23.65 296 PHE B N 1
ATOM 10454 C CA . PHE B 1 296 ? -0.746 6.103 -42.583 1.00 24.33 296 PHE B CA 1
ATOM 10455 C C . PHE B 1 296 ? 0.101 5.144 -43.404 1.00 32.94 296 PHE B C 1
ATOM 10456 O O . PHE B 1 296 ? -0.409 4.127 -43.861 1.00 33.82 296 PHE B O 1
ATOM 10473 N N . ASP B 1 297 ? 1.385 5.450 -43.573 1.00 31.89 297 ASP B N 1
ATOM 10474 C CA . ASP B 1 297 ? 2.244 4.659 -44.464 1.00 36.64 297 ASP B CA 1
ATOM 10475 C C . ASP B 1 297 ? 2.390 3.200 -44.013 1.00 29.58 297 ASP B C 1
ATOM 10476 O O . ASP B 1 297 ? 2.345 2.284 -44.837 1.00 31.09 297 ASP B O 1
ATOM 10485 N N . GLU B 1 298 ? 2.564 2.977 -42.716 1.00 32.85 298 GLU B N 1
ATOM 10486 C CA . GLU B 1 298 ? 2.797 1.629 -42.211 1.00 30.33 298 GLU B CA 1
ATOM 10487 C C . GLU B 1 298 ? 1.515 0.801 -42.102 1.00 43.26 298 GLU B C 1
ATOM 10488 O O . GLU B 1 298 ? 1.577 -0.416 -41.950 1.00 45.28 298 GLU B O 1
ATOM 10500 N N . SER B 1 299 ? 0.360 1.454 -42.190 1.00 40.10 299 SER B N 1
ATOM 10501 C CA . SER B 1 299 ? -0.924 0.763 -42.089 1.00 39.95 299 SER B CA 1
ATOM 10502 C C . SER B 1 299 ? -1.562 0.474 -43.450 1.00 44.35 299 SER B C 1
ATOM 10503 O O . SER B 1 299 ? -2.662 -0.075 -43.514 1.00 47.38 299 SER B O 1
ATOM 10511 N N . GLY B 1 300 ? -0.893 0.871 -44.531 1.00 46.88 300 GLY B N 1
ATOM 10512 C CA . GLY B 1 300 ? -1.419 0.675 -45.872 1.00 51.42 300 GLY B CA 1
ATOM 10513 C C . GLY B 1 300 ? -2.346 1.784 -46.358 1.00 46.97 300 GLY B C 1
ATOM 10514 O O . GLY B 1 300 ? -3.091 1.601 -47.319 1.00 50.19 300 GLY B O 1
ATOM 10518 N N . ASN B 1 301 ? -2.293 2.939 -45.701 1.00 39.86 301 ASN B N 1
ATOM 10519 C CA . ASN B 1 301 ? -3.119 4.088 -46.070 1.00 37.86 301 ASN B CA 1
ATOM 10520 C C . ASN B 1 301 ? -2.274 5.302 -46.454 1.00 38.61 301 ASN B C 1
ATOM 10521 O O . ASN B 1 301 ? -2.651 6.426 -46.176 1.00 32.46 301 ASN B O 1
ATOM 10532 N N . ALA B 1 302 ? -1.132 5.066 -47.093 1.00 33.52 302 ALA B N 1
ATOM 10533 C CA . ALA B 1 302 ? -0.248 6.143 -47.546 1.00 35.06 302 ALA B CA 1
ATOM 10534 C C . ALA B 1 302 ? -0.977 7.205 -48.367 1.00 37.81 302 ALA B C 1
ATOM 10535 O O . ALA B 1 302 ? -0.676 8.397 -48.274 1.00 31.89 302 ALA B O 1
ATOM 10542 N N . GLU B 1 303 ? -1.929 6.758 -49.176 1.00 37.19 303 GLU B N 1
ATOM 10543 C CA . GLU B 1 303 ? -2.687 7.639 -50.059 1.00 37.01 303 GLU B CA 1
ATOM 10544 C C . GLU B 1 303 ? -3.445 8.710 -49.284 1.00 43.30 303 GLU B C 1
ATOM 10545 O O . GLU B 1 303 ? -3.686 9.800 -49.803 1.00 47.78 303 GLU B O 1
ATOM 10557 N N . ASP B 1 304 ? -3.819 8.395 -48.049 1.00 38.09 304 ASP B N 1
ATOM 10558 C CA . ASP B 1 304 ? -4.646 9.293 -47.245 1.00 35.10 304 ASP B CA 1
ATOM 10559 C C . ASP B 1 304 ? -3.818 10.243 -46.377 1.00 35.25 304 ASP B C 1
ATOM 10560 O O . ASP B 1 304 ? -4.380 11.079 -45.667 1.00 33.20 304 ASP B O 1
ATOM 10569 N N . ARG B 1 305 ? -2.495 10.120 -46.416 1.00 30.32 305 ARG B N 1
ATOM 10570 C CA . ARG B 1 305 ? -1.661 10.945 -45.546 1.00 26.15 305 ARG B CA 1
ATOM 10571 C C . ARG B 1 305 ? -1.708 12.403 -45.981 1.00 25.13 305 ARG B C 1
ATOM 10572 O O . ARG B 1 305 ? -1.435 12.690 -47.133 1.00 26.43 305 ARG B O 1
ATOM 10593 N N . PRO B 1 306 ? -2.042 13.326 -45.054 1.00 23.16 306 PRO B N 1
ATOM 10594 C CA . PRO B 1 306 ? -2.043 14.748 -45.427 1.00 22.32 306 PRO B CA 1
ATOM 10595 C C . PRO B 1 306 ? -0.690 15.209 -45.983 1.00 25.50 306 PRO B C 1
ATOM 10596 O O . PRO B 1 306 ? 0.364 14.741 -45.544 1.00 23.53 306 PRO B O 1
ATOM 10607 N N . ALA B 1 307 ? -0.722 16.132 -46.941 1.00 25.80 307 ALA B N 1
ATOM 10608 C CA . ALA B 1 307 ? 0.488 16.511 -47.664 1.00 31.62 307 ALA B CA 1
ATOM 10609 C C . ALA B 1 307 ? 1.434 17.387 -46.836 1.00 31.41 307 ALA B C 1
ATOM 10610 O O . ALA B 1 307 ? 2.635 17.424 -47.094 1.00 29.25 307 ALA B O 1
ATOM 10617 N N . SER B 1 308 ? 0.903 18.095 -45.847 1.00 24.70 308 SER B N 1
ATOM 10618 C CA . SER B 1 308 ? 1.747 18.912 -44.977 1.00 24.40 308 SER B CA 1
ATOM 10619 C C . SER B 1 308 ? 1.092 19.178 -43.639 1.00 20.41 308 SER B C 1
ATOM 10620 O O . SER B 1 308 ? -0.105 18.946 -43.470 1.00 21.97 308 SER B O 1
ATOM 10628 N N . VAL B 1 309 ? 1.873 19.708 -42.696 1.00 20.35 309 VAL B N 1
ATOM 10629 C CA . VAL B 1 309 ? 1.342 20.074 -41.391 1.00 20.61 309 VAL B CA 1
ATOM 10630 C C . VAL B 1 309 ? 0.398 21.276 -41.448 1.00 15.75 309 VAL B C 1
ATOM 10631 O O . VAL B 1 309 ? -0.301 21.528 -40.480 1.00 18.12 309 VAL B O 1
ATOM 10644 N N . ASN B 1 310 ? 0.367 22.005 -42.571 1.00 18.94 310 ASN B N 1
ATOM 10645 C CA . ASN B 1 310 ? -0.668 23.018 -42.714 1.00 18.62 310 ASN B CA 1
ATOM 10646 C C . ASN B 1 310 ? -1.984 22.459 -43.245 1.00 20.32 310 ASN B C 1
ATOM 10647 O O . ASN B 1 310 ? -2.984 23.170 -43.269 1.00 21.97 310 ASN B O 1
ATOM 10658 N N . ASP B 1 311 ? -2.011 21.172 -43.604 1.00 18.12 311 ASP B N 1
ATOM 10659 C CA . ASP B 1 311 ? -3.230 20.549 -44.114 1.00 19.27 311 ASP B CA 1
ATOM 10660 C C . ASP B 1 311 ? -3.970 19.730 -43.038 1.00 16.96 311 ASP B C 1
ATOM 10661 O O . ASP B 1 311 ? -4.884 18.983 -43.384 1.00 21.07 311 ASP B O 1
ATOM 10670 N N . ILE B 1 312 ? -3.559 19.888 -41.787 1.00 16.24 312 ILE B N 1
ATOM 10671 C CA . ILE B 1 312 ? -4.201 19.249 -40.639 1.00 16.69 312 ILE B CA 1
ATOM 10672 C C . ILE B 1 312 ? -4.589 20.330 -39.631 1.00 17.80 312 ILE B C 1
ATOM 10673 O O . ILE B 1 312 ? -4.028 21.438 -39.659 1.00 17.47 312 ILE B O 1
ATOM 10689 N N . PHE B 1 313 ? -5.572 20.055 -38.785 1.00 13.78 313 PHE B N 1
ATOM 10690 C CA . PHE B 1 313 ? -5.886 20.971 -37.704 1.00 13.85 313 PHE B CA 1
ATOM 10691 C C . PHE B 1 313 ? -5.030 20.663 -36.485 1.00 16.05 313 PHE B C 1
ATOM 10692 O O . PHE B 1 313 ? -4.568 19.543 -36.300 1.00 16.17 313 PHE B O 1
ATOM 10709 N N . TRP B 1 314 ? -4.793 21.680 -35.666 1.00 12.45 314 TRP B N 1
ATOM 10710 C CA . TRP B 1 314 ? -3.860 21.632 -34.547 1.00 13.77 314 TRP B CA 1
ATOM 10711 C C . TRP B 1 314 ? -4.567 21.922 -33.232 1.00 14.85 314 TRP B C 1
ATOM 10712 O O . TRP B 1 314 ? -5.306 22.906 -33.111 1.00 14.29 314 TRP B O 1
ATOM 10733 N N . ILE B 1 315 ? -4.290 21.076 -32.247 1.00 12.49 315 ILE B N 1
ATOM 10734 C CA . ILE B 1 315 ? -4.685 21.267 -30.850 1.00 11.15 315 ILE B CA 1
ATOM 10735 C C . ILE B 1 315 ? -3.426 21.048 -30.033 1.00 14.94 315 ILE B C 1
ATOM 10736 O O . ILE B 1 315 ? -3.001 19.932 -29.847 1.00 15.74 315 ILE B O 1
ATOM 10752 N N . ALA B 1 316 ? -2.822 22.116 -29.535 1.00 13.64 316 ALA B N 1
ATOM 10753 C CA . ALA B 1 316 ? -1.553 22.017 -28.831 1.00 12.34 316 ALA B CA 1
ATOM 10754 C C . ALA B 1 316 ? -1.690 22.496 -27.400 1.00 13.25 316 ALA B C 1
ATOM 10755 O O . ALA B 1 316 ? -2.381 23.462 -27.125 1.00 15.49 316 ALA B O 1
ATOM 10762 N N . HIS B 1 317 ? -1.024 21.813 -26.475 1.00 12.73 317 HIS B N 1
ATOM 10763 C CA . HIS B 1 317 ? -1.036 22.267 -25.092 1.00 11.76 317 HIS B CA 1
ATOM 10764 C C . HIS B 1 317 ? -0.298 23.608 -24.975 1.00 12.37 317 HIS B C 1
ATOM 10765 O O . HIS B 1 317 ? 0.889 23.697 -25.273 1.00 13.72 317 HIS B O 1
ATOM 10779 N N . PRO B 1 318 ? -0.983 24.643 -24.456 1.00 12.40 318 PRO B N 1
ATOM 10780 C CA . PRO B 1 318 ? -0.332 25.953 -24.379 1.00 13.86 318 PRO B CA 1
ATOM 10781 C C . PRO B 1 318 ? 0.437 26.154 -23.064 1.00 13.81 318 PRO B C 1
ATOM 10782 O O . PRO B 1 318 ? 0.073 26.972 -22.202 1.00 14.83 318 PRO B O 1
ATOM 10793 N N . GLY B 1 319 ? 1.525 25.416 -22.907 1.00 13.76 319 GLY B N 1
ATOM 10794 C CA . GLY B 1 319 ? 2.295 25.462 -21.676 1.00 13.84 319 GLY B CA 1
ATOM 10795 C C . GLY B 1 319 ? 2.843 26.849 -21.407 1.00 18.24 319 GLY B C 1
ATOM 10796 O O . GLY B 1 319 ? 2.974 27.282 -20.256 1.00 19.13 319 GLY B O 1
ATOM 10800 N N . GLY B 1 320 ? 3.140 27.554 -22.482 1.00 17.00 320 GLY B N 1
ATOM 10801 C CA . GLY B 1 320 ? 3.467 28.962 -22.435 1.00 17.38 320 GLY B CA 1
ATOM 10802 C C . GLY B 1 320 ? 3.446 29.454 -23.863 1.00 14.87 320 GLY B C 1
ATOM 10803 O O . GLY B 1 320 ? 3.536 28.665 -24.810 1.00 18.74 320 GLY B O 1
ATOM 10807 N N . PRO B 1 321 ? 3.340 30.759 -24.037 1.00 14.66 321 PRO B N 1
ATOM 10808 C CA . PRO B 1 321 ? 3.257 31.280 -25.408 1.00 15.07 321 PRO B CA 1
ATOM 10809 C C . PRO B 1 321 ? 4.504 31.023 -26.256 1.00 18.26 321 PRO B C 1
ATOM 10810 O O . PRO B 1 321 ? 4.398 30.903 -27.491 1.00 18.36 321 PRO B O 1
ATOM 10821 N N . ALA B 1 322 ? 5.667 30.925 -25.637 1.00 14.94 322 ALA B N 1
ATOM 10822 C CA . ALA B 1 322 ? 6.892 30.705 -26.412 1.00 14.88 322 ALA B CA 1
ATOM 10823 C C . ALA B 1 322 ? 6.890 29.324 -27.069 1.00 14.13 322 ALA B C 1
ATOM 10824 O O . ALA B 1 322 ? 7.495 29.146 -28.133 1.00 16.61 322 ALA B O 1
ATOM 10831 N N . ILE B 1 323 ? 6.269 28.334 -26.425 1.00 15.68 323 ILE B N 1
ATOM 10832 C CA . ILE B 1 323 ? 6.157 27.007 -27.047 1.00 13.65 323 ILE B CA 1
ATOM 10833 C C . ILE B 1 323 ? 5.409 27.119 -28.369 1.00 17.29 323 ILE B C 1
ATOM 10834 O O . ILE B 1 323 ? 5.884 26.640 -29.409 1.00 17.06 323 ILE B O 1
ATOM 10850 N N . LEU B 1 324 ? 4.270 27.803 -28.333 1.00 14.98 324 LEU B N 1
ATOM 10851 C CA . LEU B 1 324 ? 3.416 27.964 -29.503 1.00 14.54 324 LEU B CA 1
ATOM 10852 C C . LEU B 1 324 ? 4.145 28.754 -30.591 1.00 16.47 324 LEU B C 1
ATOM 10853 O O . LEU B 1 324 ? 4.149 28.377 -31.776 1.00 15.84 324 LEU B O 1
ATOM 10869 N N . ASP B 1 325 ? 4.788 29.835 -30.187 1.00 15.75 325 ASP B N 1
ATOM 10870 C CA . ASP B 1 325 ? 5.508 30.693 -31.112 1.00 14.21 325 ASP B CA 1
ATOM 10871 C C . ASP B 1 325 ? 6.627 29.941 -31.836 1.00 15.58 325 ASP B C 1
ATOM 10872 O O . ASP B 1 325 ? 6.768 30.062 -33.048 1.00 16.23 325 ASP B O 1
ATOM 10881 N N . GLN B 1 326 ? 7.422 29.169 -31.099 1.00 14.71 326 GLN B N 1
ATOM 10882 C CA . GLN B 1 326 ? 8.584 28.514 -31.691 1.00 15.06 326 GLN B CA 1
ATOM 10883 C C . GLN B 1 326 ? 8.141 27.319 -32.540 1.00 14.77 326 GLN B C 1
ATOM 10884 O O . GLN B 1 326 ? 8.752 27.050 -33.592 1.00 18.02 326 GLN B O 1
ATOM 10898 N N . VAL B 1 327 ? 7.068 26.645 -32.143 1.00 15.71 327 VAL B N 1
ATOM 10899 C CA . VAL B 1 327 ? 6.559 25.548 -32.973 1.00 14.48 327 VAL B CA 1
ATOM 10900 C C . VAL B 1 327 ? 6.020 26.103 -34.299 1.00 17.60 327 VAL B C 1
ATOM 10901 O O . VAL B 1 327 ? 6.313 25.597 -35.380 1.00 16.99 327 VAL B O 1
ATOM 10914 N N . GLU B 1 328 ? 5.258 27.184 -34.216 1.00 15.25 328 GLU B N 1
ATOM 10915 C CA . GLU B 1 328 ? 4.734 27.863 -35.396 1.00 16.75 328 GLU B CA 1
ATOM 10916 C C . GLU B 1 328 ? 5.864 28.247 -36.355 1.00 18.72 328 GLU B C 1
ATOM 10917 O O . GLU B 1 328 ? 5.778 28.064 -37.575 1.00 17.53 328 GLU B O 1
ATOM 10929 N N . GLU B 1 329 ? 6.939 28.798 -35.805 1.00 16.48 329 GLU B N 1
ATOM 10930 C CA . GLU B 1 329 ? 8.028 29.269 -36.639 1.00 17.08 329 GLU B CA 1
ATOM 10931 C C . GLU B 1 329 ? 8.775 28.099 -37.286 1.00 19.16 329 GLU B C 1
ATOM 10932 O O . GLU B 1 329 ? 9.040 28.109 -38.493 1.00 21.39 329 GLU B O 1
ATOM 10944 N N . LYS B 1 330 ? 9.105 27.095 -36.486 1.00 17.08 330 LYS B N 1
ATOM 10945 C CA . LYS B 1 330 ? 9.917 25.983 -36.983 1.00 17.73 330 LYS B CA 1
ATOM 10946 C C . LYS B 1 330 ? 9.174 25.147 -38.008 1.00 18.42 330 LYS B C 1
ATOM 10947 O O . LYS B 1 330 ? 9.773 24.649 -38.969 1.00 22.87 330 LYS B O 1
ATOM 10966 N N . MET B 1 331 ? 7.875 25.001 -37.796 1.00 17.79 331 MET B N 1
ATOM 10967 C CA . MET B 1 331 ? 7.046 24.182 -38.670 1.00 18.04 331 MET B CA 1
ATOM 10968 C C . MET B 1 331 ? 6.422 24.943 -39.815 1.00 19.36 331 MET B C 1
ATOM 10969 O O . MET B 1 331 ? 5.739 24.353 -40.658 1.00 19.94 331 MET B O 1
ATOM 10983 N N . LYS B 1 332 ? 6.677 26.248 -39.865 1.00 16.87 332 LYS B N 1
ATOM 10984 C CA . LYS B 1 332 ? 6.161 27.098 -40.935 1.00 17.19 332 LYS B CA 1
ATOM 10985 C C . LYS B 1 332 ? 4.635 27.043 -41.020 1.00 16.81 332 LYS B C 1
ATOM 10986 O O . LYS B 1 332 ? 4.055 26.927 -42.107 1.00 18.05 332 LYS B O 1
ATOM 11005 N N . LEU B 1 333 ? 3.989 27.162 -39.867 1.00 16.79 333 LEU B N 1
ATOM 11006 C CA . LEU B 1 333 ? 2.541 27.087 -39.790 1.00 16.31 333 LEU B CA 1
ATOM 11007 C C . LEU B 1 333 ? 1.887 28.358 -40.275 1.00 18.00 333 LEU B C 1
ATOM 11008 O O . LEU B 1 333 ? 2.371 29.462 -40.014 1.00 18.60 333 LEU B O 1
ATOM 11024 N N . ALA B 1 334 ? 0.782 28.193 -40.992 1.00 16.50 334 ALA B N 1
ATOM 11025 C CA . ALA B 1 334 ? -0.079 29.311 -41.345 1.00 19.63 334 ALA B CA 1
ATOM 11026 C C . ALA B 1 334 ? -0.505 30.004 -40.058 1.00 16.26 334 ALA B C 1
ATOM 11027 O O . ALA B 1 334 ? -0.611 29.369 -39.018 1.00 16.80 334 ALA B O 1
ATOM 11034 N N . PRO B 1 335 ? -0.754 31.306 -40.139 1.00 19.13 335 PRO B N 1
ATOM 11035 C CA . PRO B 1 335 ? -1.015 32.067 -38.905 1.00 18.92 335 PRO B CA 1
ATOM 11036 C C . PRO B 1 335 ? -2.250 31.621 -38.156 1.00 20.70 335 PRO B C 1
ATOM 11037 O O . PRO B 1 335 ? -2.316 31.814 -36.936 1.00 22.27 335 PRO B O 1
ATOM 11048 N N . GLU B 1 336 ? -3.196 30.988 -38.841 1.00 17.13 336 GLU B N 1
ATOM 11049 C CA . GLU B 1 336 ? -4.426 30.540 -38.191 1.00 20.39 336 GLU B CA 1
ATOM 11050 C C . GLU B 1 336 ? -4.309 29.182 -37.469 1.00 17.43 336 GLU B C 1
ATOM 11051 O O . GLU B 1 336 ? -5.202 28.814 -36.711 1.00 17.75 336 GLU B O 1
ATOM 11063 N N . LYS B 1 337 ? -3.235 28.421 -37.685 1.00 15.63 337 LYS B N 1
ATOM 11064 C CA . LYS B 1 337 ? -3.199 27.052 -37.156 1.00 15.60 337 LYS B CA 1
ATOM 11065 C C . LYS B 1 337 ? -3.292 27.027 -35.634 1.00 14.47 337 LYS B C 1
ATOM 11066 O O . LYS B 1 337 ? -3.979 26.166 -35.078 1.00 15.53 337 LYS B O 1
ATOM 11085 N N . MET B 1 338 ? -2.595 27.962 -34.987 1.00 13.05 338 MET B N 1
ATOM 11086 C CA . MET B 1 338 ? -2.574 28.043 -33.525 1.00 12.71 338 MET B CA 1
ATOM 11087 C C . MET B 1 338 ? -3.709 28.898 -32.941 1.00 13.77 338 MET B C 1
ATOM 11088 O O . MET B 1 338 ? -3.743 29.137 -31.728 1.00 13.04 338 MET B O 1
ATOM 11102 N N . ARG B 1 339 ? -4.662 29.326 -33.757 1.00 14.84 339 ARG B N 1
ATOM 11103 C CA . ARG B 1 339 ? -5.667 30.286 -33.283 1.00 14.66 339 ARG B CA 1
ATOM 11104 C C . ARG B 1 339 ? -6.553 29.731 -32.158 1.00 14.01 339 ARG B C 1
ATOM 11105 O O . ARG B 1 339 ? -6.746 30.389 -31.129 1.00 14.89 339 ARG B O 1
ATOM 11126 N N . ALA B 1 340 ? -7.069 28.517 -32.322 1.00 13.03 340 ALA B N 1
ATOM 11127 C CA . ALA B 1 340 ? -7.960 27.951 -31.316 1.00 12.82 340 ALA B CA 1
ATOM 11128 C C . ALA B 1 340 ? -7.181 27.728 -30.018 1.00 13.73 340 ALA B C 1
ATOM 11129 O O . ALA B 1 340 ? -7.665 28.016 -28.909 1.00 12.86 340 ALA B O 1
ATOM 11136 N N . THR B 1 341 ? -5.967 27.219 -30.143 1.00 11.97 341 THR B N 1
ATOM 11137 C CA . THR B 1 341 ? -5.070 27.028 -28.992 1.00 11.33 341 THR B CA 1
ATOM 11138 C C . THR B 1 341 ? -4.801 28.341 -28.248 1.00 11.86 341 THR B C 1
ATOM 11139 O O . THR B 1 341 ? -4.959 28.415 -27.011 1.00 13.14 341 THR B O 1
ATOM 11150 N N . ARG B 1 342 ? -4.442 29.381 -28.997 1.00 12.54 342 ARG B N 1
ATOM 11151 C CA . ARG B 1 342 ? -4.128 30.673 -28.384 1.00 12.84 342 ARG B CA 1
ATOM 11152 C C . ARG B 1 342 ? -5.370 31.310 -27.751 1.00 13.24 342 ARG B C 1
ATOM 11153 O O . ARG B 1 342 ? -5.263 32.027 -26.752 1.00 12.91 342 ARG B O 1
ATOM 11174 N N A ASP B 1 343 ? -6.538 31.079 -28.353 0.44 12.97 343 ASP B N 1
ATOM 11175 N N B ASP B 1 343 ? -6.546 31.071 -28.317 0.56 12.47 343 ASP B N 1
ATOM 11176 C CA A ASP B 1 343 ? -7.812 31.541 -27.801 0.44 13.33 343 ASP B CA 1
ATOM 11177 C CA B ASP B 1 343 ? -7.769 31.602 -27.737 0.56 13.31 343 ASP B CA 1
ATOM 11178 C C A ASP B 1 343 ? -7.990 31.029 -26.375 0.44 13.22 343 ASP B C 1
ATOM 11179 C C B ASP B 1 343 ? -8.015 31.028 -26.352 0.56 13.94 343 ASP B C 1
ATOM 11180 O O A ASP B 1 343 ? -8.319 31.790 -25.468 0.44 13.59 343 ASP B O 1
ATOM 11181 O O B ASP B 1 343 ? -8.427 31.747 -25.447 0.56 14.07 343 ASP B O 1
ATOM 11198 N N . VAL B 1 344 ? -7.767 29.738 -26.179 1.00 12.94 344 VAL B N 1
ATOM 11199 C CA . VAL B 1 344 ? -7.980 29.131 -24.876 1.00 11.04 344 VAL B CA 1
ATOM 11200 C C . VAL B 1 344 ? -6.927 29.614 -23.881 1.00 11.25 344 VAL B C 1
ATOM 11201 O O . VAL B 1 344 ? -7.277 29.935 -22.733 1.00 12.28 344 VAL B O 1
ATOM 11214 N N . LEU B 1 345 ? -5.661 29.681 -24.289 1.00 10.80 345 LEU B N 1
ATOM 11215 C CA . LEU B 1 345 ? -4.653 30.331 -23.427 1.00 10.44 345 LEU B CA 1
ATOM 11216 C C . LEU B 1 345 ? -5.096 31.726 -23.015 1.00 11.97 345 LEU B C 1
ATOM 11217 O O . LEU B 1 345 ? -5.003 32.112 -21.837 1.00 13.10 345 LEU B O 1
ATOM 11233 N N . SER B 1 346 ? -5.604 32.501 -23.965 1.00 12.17 346 SER B N 1
ATOM 11234 C CA . SER B 1 346 ? -5.990 33.859 -23.681 1.00 11.61 346 SER B CA 1
ATOM 11235 C C . SER B 1 346 ? -7.126 33.939 -22.656 1.00 11.80 346 SER B C 1
ATOM 11236 O O . SER B 1 346 ? -7.106 34.785 -21.761 1.00 12.74 346 SER B O 1
ATOM 11244 N N . GLU B 1 347 ? -8.116 33.070 -22.800 1.00 11.91 347 GLU B N 1
ATOM 11245 C CA . GLU B 1 347 ? -9.367 33.178 -22.061 1.00 12.21 347 GLU B CA 1
ATOM 11246 C C . GLU B 1 347 ? -9.382 32.396 -20.751 1.00 11.77 347 GLU B C 1
ATOM 11247 O O . GLU B 1 347 ? -10.250 32.648 -19.921 1.00 12.48 347 GLU B O 1
ATOM 11259 N N . TYR B 1 348 ? -8.430 31.479 -20.574 1.00 12.03 348 TYR B N 1
ATOM 11260 C CA . TYR B 1 348 ? -8.426 30.592 -19.398 1.00 10.85 348 TYR B CA 1
ATOM 11261 C C . TYR B 1 348 ? -7.062 30.375 -18.772 1.00 12.10 348 TYR B C 1
ATOM 11262 O O . TYR B 1 348 ? -6.954 29.809 -17.679 1.00 11.31 348 TYR B O 1
ATOM 11280 N N . GLY B 1 349 ? -5.993 30.746 -19.444 1.00 10.75 349 GLY B N 1
ATOM 11281 C CA . GLY B 1 349 ? -4.661 30.411 -18.964 1.00 10.45 349 GLY B CA 1
ATOM 11282 C C . GLY B 1 349 ? -4.330 28.938 -19.118 1.00 11.72 349 GLY B C 1
ATOM 11283 O O . GLY B 1 349 ? -5.039 28.188 -19.806 1.00 14.31 349 GLY B O 1
ATOM 11287 N N . ASN B 1 350 ? -3.196 28.524 -18.538 1.00 12.06 350 ASN B N 1
ATOM 11288 C CA . ASN B 1 350 ? -2.719 27.140 -18.613 1.00 10.92 350 ASN B CA 1
ATOM 11289 C C . ASN B 1 350 ? -3.373 26.303 -17.517 1.00 12.06 350 ASN B C 1
ATOM 11290 O O . ASN B 1 350 ? -2.926 26.320 -16.362 1.00 12.61 350 ASN B O 1
ATOM 11301 N N . MET B 1 351 ? -4.448 25.613 -17.892 1.00 11.00 351 MET B N 1
ATOM 11302 C CA . MET B 1 351 ? -5.183 24.680 -17.047 1.00 10.73 351 MET B CA 1
ATOM 11303 C C . MET B 1 351 ? -4.633 23.251 -17.126 1.00 13.00 351 MET B C 1
ATOM 11304 O O . MET B 1 351 ? -5.382 22.299 -16.936 1.00 12.92 351 MET B O 1
ATOM 11318 N N . SER B 1 352 ? -3.343 23.138 -17.410 1.00 12.45 352 SER B N 1
ATOM 11319 C CA . SER B 1 352 ? -2.663 21.847 -17.423 1.00 12.35 352 SER B CA 1
ATOM 11320 C C . SER B 1 352 ? -3.428 20.868 -18.327 1.00 11.24 352 SER B C 1
ATOM 11321 O O . SER B 1 352 ? -3.797 21.225 -19.449 1.00 12.07 352 SER B O 1
ATOM 11329 N N . SER B 1 353 ? -3.652 19.644 -17.878 1.00 10.96 353 SER B N 1
ATOM 11330 C CA . SER B 1 353 ? -4.224 18.600 -18.736 1.00 12.56 353 SER B CA 1
ATOM 11331 C C . SER B 1 353 ? -5.547 18.993 -19.412 1.00 14.12 353 SER B C 1
ATOM 11332 O O . SER B 1 353 ? -5.860 18.530 -20.512 1.00 13.80 353 SER B O 1
ATOM 11340 N N . ALA B 1 354 ? -6.341 19.854 -18.782 1.00 12.78 354 ALA B N 1
ATOM 11341 C CA . ALA B 1 354 ? -7.627 20.204 -19.372 1.00 11.45 354 ALA B CA 1
ATOM 11342 C C . ALA B 1 354 ? -7.553 21.049 -20.649 1.00 11.83 354 ALA B C 1
ATOM 11343 O O . ALA B 1 354 ? -8.526 21.073 -21.413 1.00 12.33 354 ALA B O 1
ATOM 11350 N N . CYS B 1 355 ? -6.438 21.753 -20.884 1.00 11.48 355 CYS B N 1
ATOM 11351 C CA . CYS B 1 355 ? -6.388 22.733 -21.959 1.00 11.65 355 CYS B CA 1
ATOM 11352 C C . CYS B 1 355 ? -6.771 22.121 -23.290 1.00 11.34 355 CYS B C 1
ATOM 11353 O O . CYS B 1 355 ? -7.585 22.693 -24.016 1.00 11.57 355 CYS B O 1
ATOM 11361 N N . VAL B 1 356 ? -6.171 20.973 -23.625 1.00 13.18 356 VAL B N 1
ATOM 11362 C CA . VAL B 1 356 ? -6.390 20.453 -24.988 1.00 12.01 356 VAL B CA 1
ATOM 11363 C C . VAL B 1 356 ? -7.858 20.063 -25.194 1.00 12.03 356 VAL B C 1
ATOM 11364 O O . VAL B 1 356 ? -8.370 20.113 -26.322 1.00 13.49 356 VAL B O 1
ATOM 11377 N N . LEU B 1 357 ? -8.564 19.707 -24.124 1.00 11.49 357 LEU B N 1
ATOM 11378 C CA . LEU B 1 357 ? -9.984 19.377 -24.256 1.00 12.05 357 LEU B CA 1
ATOM 11379 C C . LEU B 1 357 ? -10.830 20.659 -24.416 1.00 11.02 357 LEU B C 1
ATOM 11380 O O . LEU B 1 357 ? -11.807 20.686 -25.162 1.00 12.43 357 LEU B O 1
ATOM 11396 N N . PHE B 1 358 ? -10.472 21.725 -23.688 1.00 10.85 358 PHE B N 1
ATOM 11397 C CA . PHE B 1 358 ? -11.103 23.017 -23.921 1.00 12.37 358 PHE B CA 1
ATOM 11398 C C . PHE B 1 358 ? -10.897 23.459 -25.369 1.00 12.13 358 PHE B C 1
ATOM 11399 O O . PHE B 1 358 ? -11.799 24.038 -25.978 1.00 13.46 358 PHE B O 1
ATOM 11416 N N . ILE B 1 359 ? -9.688 23.256 -25.889 1.00 11.40 359 ILE B N 1
ATOM 11417 C CA . ILE B 1 359 ? -9.378 23.666 -27.272 1.00 11.24 359 ILE B CA 1
ATOM 11418 C C . ILE B 1 359 ? -10.195 22.848 -28.277 1.00 11.48 359 ILE B C 1
ATOM 11419 O O . ILE B 1 359 ? -10.760 23.384 -29.251 1.00 12.75 359 ILE B O 1
ATOM 11435 N N . MET B 1 360 ? -10.283 21.540 -28.040 1.00 12.60 360 MET B N 1
ATOM 11436 C CA . MET B 1 360 ? -11.118 20.669 -28.867 1.00 12.23 360 MET B CA 1
ATOM 11437 C C . MET B 1 360 ? -12.583 21.164 -28.905 1.00 13.81 360 MET B C 1
ATOM 11438 O O . MET B 1 360 ? -13.208 21.232 -29.957 1.00 13.22 360 MET B O 1
ATOM 11452 N N . ASP B 1 361 ? -13.113 21.536 -27.748 1.00 13.18 361 ASP B N 1
ATOM 11453 C CA . ASP B 1 361 ? -14.474 22.083 -27.663 1.00 12.77 361 ASP B CA 1
ATOM 11454 C C . ASP B 1 361 ? -14.608 23.408 -28.412 1.00 14.48 361 ASP B C 1
ATOM 11455 O O . ASP B 1 361 ? -15.543 23.607 -29.173 1.00 14.82 361 ASP B O 1
ATOM 11464 N N . HIS B 1 362 ? -13.671 24.323 -28.185 1.00 12.31 362 HIS B N 1
ATOM 11465 C CA . HIS B 1 362 ? -13.676 25.589 -28.877 1.00 13.37 362 HIS B CA 1
ATOM 11466 C C . HIS B 1 362 ? -13.616 25.397 -30.392 1.00 13.59 362 HIS B C 1
ATOM 11467 O O . HIS B 1 362 ? -14.334 26.059 -31.133 1.00 13.96 362 HIS B O 1
ATOM 11481 N N . MET B 1 363 ? -12.769 24.481 -30.854 1.00 12.33 363 MET B N 1
ATOM 11482 C CA . MET B 1 363 ? -12.617 24.265 -32.293 1.00 14.71 363 MET B CA 1
ATOM 11483 C C . MET B 1 363 ? -13.896 23.763 -32.932 1.00 13.44 363 MET B C 1
ATOM 11484 O O . MET B 1 363 ? -14.311 24.257 -33.987 1.00 14.81 363 MET B O 1
ATOM 11498 N N . ARG B 1 364 ? -14.524 22.748 -32.349 1.00 13.52 364 ARG B N 1
ATOM 11499 C CA . ARG B 1 364 ? -15.749 22.250 -32.941 1.00 13.63 364 ARG B CA 1
ATOM 11500 C C . ARG B 1 364 ? -16.853 23.334 -32.938 1.00 16.49 364 ARG B C 1
ATOM 11501 O O . ARG B 1 364 ? -17.651 23.388 -33.864 1.00 17.80 364 ARG B O 1
ATOM 11522 N N . ARG B 1 365 ? -16.896 24.181 -31.906 1.00 14.97 365 ARG B N 1
ATOM 11523 C CA . ARG B 1 365 ? -17.940 25.198 -31.789 1.00 16.96 365 ARG B CA 1
ATOM 11524 C C . ARG B 1 365 ? -17.703 26.335 -32.776 1.00 15.89 365 ARG B C 1
ATOM 11525 O O . ARG B 1 365 ? -18.637 26.777 -33.437 1.00 18.59 365 ARG B O 1
ATOM 11546 N N . MET B 1 366 ? -16.457 26.764 -32.928 1.00 15.19 366 MET B N 1
ATOM 11547 C CA . MET B 1 366 ? -16.158 27.793 -33.920 1.00 16.52 366 MET B CA 1
ATOM 11548 C C . MET B 1 366 ? -16.371 27.281 -35.334 1.00 19.25 366 MET B C 1
ATOM 11549 O O . MET B 1 366 ? -16.829 28.018 -36.204 1.00 19.32 366 MET B O 1
ATOM 11563 N N . SER B 1 367 ? -16.038 26.020 -35.576 1.00 17.31 367 SER B N 1
ATOM 11564 C CA . SER B 1 367 ? -16.263 25.434 -36.899 1.00 16.78 367 SER B CA 1
ATOM 11565 C C . SER B 1 367 ? -17.748 25.429 -37.274 1.00 21.15 367 SER B C 1
ATOM 11566 O O . SER B 1 367 ? -18.122 25.744 -38.413 1.00 20.94 367 SER B O 1
ATOM 11574 N N . ALA B 1 368 ? -18.604 25.071 -36.328 1.00 20.38 368 ALA B N 1
ATOM 11575 C CA . ALA B 1 368 ? -20.044 25.134 -36.554 1.00 23.01 368 ALA B CA 1
ATOM 11576 C C . ALA B 1 368 ? -20.520 26.575 -36.735 1.00 22.11 368 ALA B C 1
ATOM 11577 O O . ALA B 1 368 ? -21.277 26.870 -37.652 1.00 24.55 368 ALA B O 1
ATOM 11584 N N . GLN B 1 369 ? -20.048 27.483 -35.886 1.00 21.39 369 GLN B N 1
ATOM 11585 C CA . GLN B 1 369 ? -20.458 28.879 -35.937 1.00 27.09 369 GLN B CA 1
ATOM 11586 C C . GLN B 1 369 ? -20.100 29.537 -37.268 1.00 30.53 369 GLN B C 1
ATOM 11587 O O . GLN B 1 369 ? -20.844 30.365 -37.768 1.00 27.78 369 GLN B O 1
ATOM 11601 N N . ASN B 1 370 ? -18.957 29.161 -37.830 1.00 22.40 370 ASN B N 1
ATOM 11602 C CA . ASN B 1 370 ? -18.500 29.736 -39.089 1.00 21.82 370 ASN B CA 1
ATOM 11603 C C . ASN B 1 370 ? -18.848 28.887 -40.317 1.00 24.77 370 ASN B C 1
ATOM 11604 O O . ASN B 1 370 ? -18.346 29.136 -41.416 1.00 27.70 370 ASN B O 1
ATOM 11615 N N . LYS B 1 371 ? -19.742 27.919 -40.131 1.00 24.38 371 LYS B N 1
ATOM 11616 C CA . LYS B 1 371 ? -20.282 27.123 -41.232 1.00 25.56 371 LYS B CA 1
ATOM 11617 C C . LYS B 1 371 ? -19.205 26.423 -42.061 1.00 26.94 371 LYS B C 1
ATOM 11618 O O . LYS B 1 371 ? -19.266 26.386 -43.302 1.00 27.28 371 LYS B O 1
ATOM 11637 N N . LEU B 1 372 ? -18.234 25.839 -41.366 1.00 24.87 372 LEU B N 1
ATOM 11638 C CA . LEU B 1 372 ? -17.163 25.103 -42.033 1.00 32.47 372 LEU B CA 1
ATOM 11639 C C . LEU B 1 372 ? -17.604 23.673 -42.282 1.00 24.55 372 LEU B C 1
ATOM 11640 O O . LEU B 1 372 ? -18.616 23.220 -41.750 1.00 26.13 372 LEU B O 1
ATOM 11656 N N . GLN B 1 373 ? -16.844 22.968 -43.109 1.00 24.58 373 GLN B N 1
ATOM 11657 C CA . GLN B 1 373 ? -17.263 21.670 -43.593 1.00 23.15 373 GLN B CA 1
ATOM 11658 C C . GLN B 1 373 ? -17.064 20.539 -42.604 1.00 21.44 373 GLN B C 1
ATOM 11659 O O . GLN B 1 373 ? -17.661 19.472 -42.772 1.00 23.29 373 GLN B O 1
ATOM 11673 N N . THR B 1 374 ? -16.217 20.759 -41.605 1.00 19.96 374 THR B N 1
ATOM 11674 C CA . THR B 1 374 ? -15.940 19.752 -40.586 1.00 17.90 374 THR B CA 1
ATOM 11675 C C . THR B 1 374 ? -15.710 20.412 -39.246 1.00 18.45 374 THR B C 1
ATOM 11676 O O . THR B 1 374 ? -15.424 21.616 -39.164 1.00 18.72 374 THR B O 1
ATOM 11687 N N . THR B 1 375 ? -15.758 19.601 -38.196 1.00 17.40 375 THR B N 1
ATOM 11688 C CA . THR B 1 375 ? -15.518 20.073 -36.844 1.00 15.25 375 THR B CA 1
ATOM 11689 C C . THR B 1 375 ? -14.066 20.497 -36.601 1.00 14.92 375 THR B C 1
ATOM 11690 O O . THR B 1 375 ? -13.757 21.109 -35.566 1.00 15.66 375 THR B O 1
ATOM 11701 N N . GLY B 1 376 ? -13.183 20.143 -37.537 1.00 16.73 376 GLY B N 1
ATOM 11702 C CA . GLY B 1 376 ? -11.766 20.432 -37.448 1.00 15.87 376 GLY B CA 1
ATOM 11703 C C . GLY B 1 376 ? -11.356 21.521 -38.423 1.00 16.90 376 GLY B C 1
ATOM 11704 O O . GLY B 1 376 ? -10.456 21.342 -39.249 1.00 17.38 376 GLY B O 1
ATOM 11708 N N . GLU B 1 377 ? -12.064 22.640 -38.345 1.00 17.06 377 GLU B N 1
ATOM 11709 C CA . GLU B 1 377 ? -11.774 23.817 -39.159 1.00 18.13 377 GLU B CA 1
ATOM 11710 C C . GLU B 1 377 ? -11.902 23.524 -40.644 1.00 19.48 377 GLU B C 1
ATOM 11711 O O . GLU B 1 377 ? -11.288 24.201 -41.454 1.00 19.96 377 GLU B O 1
ATOM 11723 N N . GLY B 1 378 ? -12.728 22.535 -40.998 1.00 18.85 378 GLY B N 1
ATOM 11724 C CA . GLY B 1 378 ? -12.987 22.178 -42.381 1.00 19.91 378 GLY B CA 1
ATOM 11725 C C . GLY B 1 378 ? -12.005 21.168 -42.951 1.00 18.08 378 GLY B C 1
ATOM 11726 O O . GLY B 1 378 ? -12.129 20.763 -44.115 1.00 21.34 378 GLY B O 1
ATOM 11730 N N . LEU B 1 379 ? -11.049 20.757 -42.113 1.00 17.28 379 LEU B N 1
ATOM 11731 C CA . LEU B 1 379 ? -10.021 19.795 -42.514 1.00 17.43 379 LEU B CA 1
ATOM 11732 C C . LEU B 1 379 ? -10.379 18.404 -41.985 1.00 19.43 379 LEU B C 1
ATOM 11733 O O . LEU B 1 379 ? -11.141 18.286 -41.040 1.00 19.59 379 LEU B O 1
ATOM 11749 N N . ASP B 1 380 ? -9.817 17.369 -42.598 1.00 20.40 380 ASP B N 1
ATOM 11750 C CA . ASP B 1 380 ? -10.166 15.984 -42.257 1.00 19.44 380 ASP B CA 1
ATOM 11751 C C . ASP B 1 380 ? -9.375 15.458 -41.073 1.00 20.89 380 ASP B C 1
ATOM 11752 O O . ASP B 1 380 ? -9.951 14.867 -40.155 1.00 21.23 380 ASP B O 1
ATOM 11761 N N . TRP B 1 381 ? -8.063 15.692 -41.075 1.00 16.66 381 TRP B N 1
ATOM 11762 C CA . TRP B 1 381 ? -7.170 15.146 -40.052 1.00 15.69 381 TRP B CA 1
ATOM 11763 C C . TRP B 1 381 ? -6.556 16.220 -39.174 1.00 17.40 381 TRP B C 1
ATOM 11764 O O . TRP B 1 381 ? -6.356 17.363 -39.621 1.00 16.63 381 TRP B O 1
ATOM 11785 N N . GLY B 1 382 ? -6.228 15.840 -37.934 1.00 16.39 382 GLY B N 1
ATOM 11786 C CA . GLY B 1 382 ? -5.651 16.761 -36.986 1.00 15.19 382 GLY B CA 1
ATOM 11787 C C . GLY B 1 382 ? -4.743 16.084 -35.980 1.00 14.96 382 GLY B C 1
ATOM 11788 O O . GLY B 1 382 ? -4.697 14.861 -35.894 1.00 15.81 382 GLY B O 1
ATOM 11792 N N . VAL B 1 383 ? -4.000 16.899 -35.247 1.00 13.27 383 VAL B N 1
ATOM 11793 C CA . VAL B 1 383 ? -3.100 16.414 -34.221 1.00 13.40 383 VAL B CA 1
ATOM 11794 C C . VAL B 1 383 ? -3.378 17.125 -32.922 1.00 13.74 383 VAL B C 1
ATOM 11795 O O . VAL B 1 383 ? -3.615 18.341 -32.889 1.00 14.04 383 VAL B O 1
ATOM 11808 N N . LEU B 1 384 ? -3.397 16.338 -31.855 1.00 12.85 384 LEU B N 1
ATOM 11809 C CA . LEU B 1 384 ? -3.505 16.856 -30.508 1.00 13.57 384 LEU B CA 1
ATOM 11810 C C . LEU B 1 384 ? -2.198 16.515 -29.803 1.00 12.37 384 LEU B C 1
ATOM 11811 O O . LEU B 1 384 ? -1.732 15.371 -29.857 1.00 13.50 384 LEU B O 1
ATOM 11827 N N . LEU B 1 385 ? -1.605 17.510 -29.154 1.00 14.14 385 LEU B N 1
ATOM 11828 C CA . LEU B 1 385 ? -0.290 17.401 -28.536 1.00 12.41 385 LEU B CA 1
ATOM 11829 C C . LEU B 1 385 ? -0.324 17.841 -27.082 1.00 11.34 385 LEU B C 1
ATOM 11830 O O . LEU B 1 385 ? -0.710 18.986 -26.786 1.00 11.74 385 LEU B O 1
ATOM 11846 N N . GLY B 1 386 ? 0.122 16.974 -26.189 1.00 12.59 386 GLY B N 1
ATOM 11847 C CA . GLY B 1 386 ? 0.395 17.336 -24.801 1.00 12.06 386 GLY B CA 1
ATOM 11848 C C . GLY B 1 386 ? 1.890 17.402 -24.550 1.00 12.45 386 GLY B C 1
ATOM 11849 O O . GLY B 1 386 ? 2.661 16.625 -25.104 1.00 13.11 386 GLY B O 1
ATOM 11853 N N . PHE B 1 387 ? 2.312 18.356 -23.719 1.00 12.48 387 PHE B N 1
ATOM 11854 C CA . PHE B 1 387 ? 3.712 18.589 -23.401 1.00 11.88 387 PHE B CA 1
ATOM 11855 C C . PHE B 1 387 ? 3.872 18.646 -21.886 1.00 12.32 387 PHE B C 1
ATOM 11856 O O . PHE B 1 387 ? 3.090 19.307 -21.222 1.00 14.93 387 PHE B O 1
ATOM 11873 N N . GLY B 1 388 ? 4.861 17.956 -21.334 1.00 12.03 388 GLY B N 1
ATOM 11874 C CA . GLY B 1 388 ? 5.039 17.928 -19.892 1.00 11.67 388 GLY B CA 1
ATOM 11875 C C . GLY B 1 388 ? 6.316 17.238 -19.455 1.00 11.46 388 GLY B C 1
ATOM 11876 O O . GLY B 1 388 ? 7.227 17.004 -20.262 1.00 12.75 388 GLY B O 1
ATOM 11880 N N . PRO B 1 389 ? 6.417 16.906 -18.155 1.00 12.06 389 PRO B N 1
ATOM 11881 C CA . PRO B 1 389 ? 7.623 16.301 -17.599 1.00 12.98 389 PRO B CA 1
ATOM 11882 C C . PRO B 1 389 ? 8.116 15.108 -18.389 1.00 12.66 389 PRO B C 1
ATOM 11883 O O . PRO B 1 389 ? 7.291 14.248 -18.771 1.00 13.57 389 PRO B O 1
ATOM 11894 N N . GLY B 1 390 ? 9.433 15.065 -18.615 1.00 13.50 390 GLY B N 1
ATOM 11895 C CA . GLY B 1 390 ? 10.052 13.945 -19.312 1.00 13.08 390 GLY B CA 1
ATOM 11896 C C . GLY B 1 390 ? 11.357 14.259 -20.045 1.00 13.60 390 GLY B C 1
ATOM 11897 O O . GLY B 1 390 ? 12.368 13.608 -19.792 1.00 14.40 390 GLY B O 1
ATOM 11901 N N . LEU B 1 391 ? 11.340 15.214 -20.989 1.00 13.25 391 LEU B N 1
ATOM 11902 C CA . LEU B 1 391 ? 10.198 15.945 -21.492 1.00 14.46 391 LEU B CA 1
ATOM 11903 C C . LEU B 1 391 ? 9.355 15.041 -22.383 1.00 14.14 391 LEU B C 1
ATOM 11904 O O . LEU B 1 391 ? 9.859 14.520 -23.393 1.00 14.57 391 LEU B O 1
ATOM 11920 N N . THR B 1 392 ? 8.100 14.852 -22.006 1.00 14.02 392 THR B N 1
ATOM 11921 C CA . THR B 1 392 ? 7.186 13.962 -22.722 1.00 12.47 392 THR B CA 1
ATOM 11922 C C . THR B 1 392 ? 6.291 14.756 -23.661 1.00 15.29 392 THR B C 1
ATOM 11923 O O . THR B 1 392 ? 5.701 15.756 -23.262 1.00 12.58 392 THR B O 1
ATOM 11934 N N . VAL B 1 393 ? 6.209 14.290 -24.907 1.00 14.08 393 VAL B N 1
ATOM 11935 C CA . VAL B 1 393 ? 5.193 14.714 -25.854 1.00 14.15 393 VAL B CA 1
ATOM 11936 C C . VAL B 1 393 ? 4.213 13.560 -26.033 1.00 11.64 393 VAL B C 1
ATOM 11937 O O . VAL B 1 393 ? 4.613 12.454 -26.380 1.00 13.38 393 VAL B O 1
ATOM 11950 N N . GLU B 1 394 ? 2.934 13.833 -25.801 1.00 12.24 394 GLU B N 1
ATOM 11951 C CA . GLU B 1 394 ? 1.836 12.937 -26.143 1.00 10.94 394 GLU B CA 1
ATOM 11952 C C . GLU B 1 394 ? 1.195 13.390 -27.445 1.00 11.90 394 GLU B C 1
ATOM 11953 O O . GLU B 1 394 ? 0.787 14.551 -27.536 1.00 12.84 394 GLU B O 1
ATOM 11965 N N . THR B 1 395 ? 1.095 12.492 -28.419 1.00 12.87 395 THR B N 1
ATOM 11966 C CA . THR B 1 395 ? 0.502 12.751 -29.713 1.00 12.53 395 THR B CA 1
ATOM 11967 C C . THR B 1 395 ? -0.728 11.878 -29.933 1.00 14.21 395 THR B C 1
ATOM 11968 O O . THR B 1 395 ? -0.683 10.658 -29.755 1.00 15.27 395 THR B O 1
ATOM 11979 N N . VAL B 1 396 ? -1.825 12.505 -30.326 1.00 12.62 396 VAL B N 1
ATOM 11980 C CA . VAL B 1 396 ? -3.028 11.792 -30.694 1.00 13.90 396 VAL B CA 1
ATOM 11981 C C . VAL B 1 396 ? -3.457 12.299 -32.059 1.00 11.95 396 VAL B C 1
ATOM 11982 O O . VAL B 1 396 ? -3.583 13.517 -32.243 1.00 13.26 396 VAL B O 1
ATOM 11995 N N . LEU B 1 397 ? -3.594 11.396 -33.026 1.00 13.94 397 LEU B N 1
ATOM 11996 C CA . LEU B 1 397 ? -4.120 11.757 -34.333 1.00 13.17 397 LEU B CA 1
ATOM 11997 C C . LEU B 1 397 ? -5.636 11.643 -34.324 1.00 14.68 397 LEU B C 1
ATOM 11998 O O . LEU B 1 397 ? -6.196 10.617 -33.928 1.00 14.92 397 LEU B O 1
ATOM 12014 N N . LEU B 1 398 ? -6.276 12.705 -34.800 1.00 14.48 398 LEU B N 1
ATOM 12015 C CA . LEU B 1 398 ? -7.711 12.877 -34.783 1.00 14.74 398 LEU B CA 1
ATOM 12016 C C . LEU B 1 398 ? -8.274 12.945 -36.188 1.00 14.72 398 LEU B C 1
ATOM 12017 O O . LEU B 1 398 ? -7.631 13.484 -37.072 1.00 16.62 398 LEU B O 1
ATOM 12033 N N . LYS B 1 399 ? -9.474 12.424 -36.380 1.00 15.90 399 LYS B N 1
ATOM 12034 C CA . LYS B 1 399 ? -10.254 12.744 -37.573 1.00 16.06 399 LYS B CA 1
ATOM 12035 C C . LYS B 1 399 ? -11.435 13.617 -37.160 1.00 19.14 399 LYS B C 1
ATOM 12036 O O . LYS B 1 399 ? -12.063 13.382 -36.126 1.00 17.48 399 LYS B O 1
ATOM 12055 N N . SER B 1 400 ? -11.739 14.629 -37.969 1.00 16.35 400 SER B N 1
ATOM 12056 C CA . SER B 1 400 ? -12.944 15.418 -37.766 1.00 16.34 400 SER B CA 1
ATOM 12057 C C . SER B 1 400 ? -14.207 14.686 -38.229 1.00 16.48 400 SER B C 1
ATOM 12058 O O . SER B 1 400 ? -14.157 13.607 -38.832 1.00 18.88 400 SER B O 1
ATOM 12066 N N . ILE B 1 401 ? -15.342 15.315 -37.955 1.00 17.09 401 ILE B N 1
ATOM 12067 C CA . ILE B 1 401 ? -16.648 14.867 -38.387 1.00 17.62 401 ILE B CA 1
ATOM 12068 C C . ILE B 1 401 ? -17.253 15.937 -39.302 1.00 20.26 401 ILE B C 1
ATOM 12069 O O . ILE B 1 401 ? -17.154 17.134 -39.019 1.00 20.46 401 ILE B O 1
ATOM 12085 N N . ARG B 1 402 ? -17.863 15.507 -40.391 1.00 21.74 402 ARG B N 1
ATOM 12086 C CA . ARG B 1 402 ? -18.436 16.441 -41.369 1.00 22.16 402 ARG B CA 1
ATOM 12087 C C . ARG B 1 402 ? -19.633 17.175 -40.778 1.00 29.20 402 ARG B C 1
ATOM 12088 O O . ARG B 1 402 ? -20.458 16.565 -40.093 1.00 26.97 402 ARG B O 1
ATOM 12109 N N . LEU B 1 403 ? -19.738 18.473 -41.075 1.00 29.17 403 LEU B N 1
ATOM 12110 C CA . LEU B 1 403 ? -20.879 19.297 -40.647 1.00 25.96 403 LEU B CA 1
ATOM 12111 C C . LEU B 1 403 ? -21.801 19.632 -41.809 1.00 29.52 403 LEU B C 1
ATOM 12112 O O . LEU B 1 403 ? -21.366 19.670 -42.951 1.00 32.53 403 LEU B O 1
ATOM 12128 N N . ALA B 1 404 ? -23.064 19.892 -41.489 1.00 35.27 404 ALA B N 1
ATOM 12129 C CA . ALA B 1 404 ? -24.058 20.258 -42.492 1.00 47.27 404 ALA B CA 1
ATOM 12130 C C . ALA B 1 404 ? -23.640 21.524 -43.224 1.00 47.18 404 ALA B C 1
ATOM 12131 O O . ALA B 1 404 ? -23.277 22.518 -42.595 1.00 55.26 404 ALA B O 1
#

Radius of gyration: 25.74 Å; Cα contacts (8 Å, |Δi|>4): 1968; chains: 2; bounding box: 50×80×78 Å

CATH classification: 3.40.47.10 (+1 more: 3.40.47.10)

InterPro domains:
  IPR001099 Chalcone/stilbene synthase, N-terminal [PF00195] (13-234)
  IPR011141 Polyketide synthase, type III [PIRSF000451] (11-400)
  IPR011141 Polyketide synthase, type III [PTHR11877] (12-401)
  IPR012328 Chalcone/stilbene synthase, C-terminal [PF02797] (243-401)
  IPR016039 Thiolase-like [G3DSA:3.40.47.10] (1-240)
  IPR016039 Thiolase-like [G3DSA:3.40.47.10] (241-405)
  IPR016039 Thiolase-like [SSF53901] (13-236)
  IPR016039 Thiolase-like [SSF53901] (240-401)
  IPR018088 Chalcone/stilbene synthase, active site [PS00441] (162-178)

Sequence (781 aa):
RLAQRANGPATVLAIGTANPANVFEQSSYPDFYFDITNSQHMTELKLKFSRMCQKSGIKKRYMMHLNSEILKANPSLCAYWEKSLDVRQDIAVVEVPKLGKEASLKAIKEWGQPKSKITHLVFCTTSGVDMPGADWALTKLLGLRPSVKRLMMYQQGFAGGTVLRVAKDVAENNKGARVLVVCSEITCVVTFRGPSETHLDSLVGQALFGDGAAAVILGSDPLPEENPCFELHWSGSNILPDSDGAIDGHLREVGLTFHLMKDVPGIISKNIGKVLNDAFRSSAFDESGNAEDRPASVNDIFWIAHPGGPAILDQVEEKMKLAPEKMRATRDVLSEYGNMSSACVLFIMDHMRRMSAQNKLQTTGEGLDWGVLLGFGPGLTVETVLLKSIRLACRLAQRANGPATVLAIGTANPANVFEQSSYPDFYFDITNSQHMTELKLKFSRMCQKSGIKKRYMMHLNSEILKANPSLCAYWEKSLDVRQDIAVVEVPKLGKEASLKAIKEWGQPKSKITHLVFCTTSGVDMPGADWALTKLLGLRPSVKRLMMMYQQGFAGGTVLRVAKDVAENNKGARVLVVCSEITCVTFRGPSETHLDSSLVGQALFGDGAAAVILGSDPLPEENPCFELHWSGSNILPDSDGAIDGHLREVGLTFHLMKDVPGIISKNIGKVLNDAFRSAFDESGNAEDRPASVNDIFWIAHPGGPAILDQVEEKMKLAPEKMRATRDDVLSEYGNMSSACVLFIMDHMRRMSAQNKLQTTGEGLDWGVLLGFGPGLTVETVLLKSIRLA

Foldseek 3Di:
DPFFFFDFFKFWFFKFKFFADDKDFLQCLLVQLCVLLVNVVVVVVSVVLNVLLVQFLAGMAGAPDDSVVCVVQVLLSAAFHQCVVVQQVVCQPVQLVQQLNRLVRRCVSQPDDLQLAQEEEEEEARHADVVGSQVVNCVVNVYDPNRHYHYHYNPLLCLLVQCVVVRCVQGGGPSHKYKYKYWYHCSQLRYHDDPVAVQSSSCSSFAHTMMMITIIHHDDDPSTDGFKGWQFKDKDLFPPCAQQWDWDQDSSGIGIDGDDDQLVRCQVCVVVVVVVRLCVRAVVVPRVVPRDPAPQQAAEQEQCLGVSNVVSNCVSRVYDPCSCVLLSVQCHHHGRNGSRSSSSSLVSQLVVCVVVVAQWSRVNHFKYWHWGAHPSRMIMIIIMGGDTDDD/DVFFFFDFFKFWQFKFKFFAPDKDFLQCVLVQLCVLLVNVVVVVQSVVLNVLLVQFLAGMAGAPDDNVVCVVQVLLSAAFHQCVVVQQVVCQPVQLVRQLNRLVRRCVSQPDDLQLAQEEEEEEARHADVVGSQVVNCVVNVYDPNRHYHYHYNFLLCLLVQCVVVRCVQRGGPSHKYKYKYWYHCSQLRYHDDPVQVVSSSCSSFAHTMMMITIIHHDDDPSTDGFKGWQFKDKDLFPPCPQQWDWDQDSRGIGIDGDDDQLCRCLVCVVVVVVVRLCVRAVVVPNVVPRDPAQQQAAEQEQCPGVSNVVSNCVSRVHDPCRCVLLSVLCHHHGRNGSCSSSSSLVSQQVVCVVVVAFWSRVNHFKYWHWGAHPSRMIMIIIMGGDTDD

Secondary structure (DSSP, 8-state):
--SPPP-S--EEEEEEEE--SEEEEGGGHHHHHHHHTT-TT-HHHHHHHHHHHHTSS-SEEEES--HHHHHH-GGGTSSS---HHHHHHHHHHHHHHHHHHHHHHHHHHH-S-GGG--EEEEEESS---BS-HHHHHHHHHT--TT-EEEEEES---HHHHHHHHHHHHHHTSTT-EEEEEEEE-STTT-----TT-HHHHHHHHHB--EEEEEEEESS--TTS---EEEEEEEEEEPTT-TTSSEEEEETTEEEEE--S-HHHHHHHHHHHHHHHHHHHHTGGGT-GGGS-SSGGGSEEEE--S-HHHHHHHHHHHT--TTTTHHHHHHHHHH-B-GGGHHHHHHHHHHHHHHHTT-SBTTTT-SEEEEEEEETTTEEEEEEEEE-B---/--S----S--EEEEEEEE--S-EEEGGGHHHHHHHHTT-TT-HHHHHHHHHHHHTS--SEEE-S--HHHHHH-HHHHSSS---HHHHHHHHHHHHHHHHHHHHHHHHHHH-S-GGG--EEEEEESS---BS-HHHHHHHHHT--TT-EEEEEES---HHHHHHHHHHHHHHHSTT--EEEEEEE-GGGT-----GGGHHHHHHHHHB--EEEEEEEESS--TTS---EEEEEEEEEEPTT-TTSEEEEEETTEEEEEE-S-HHHHHHHHHHHHHHHHHHHHTGGGT-GGGS-SSGGGSEEEE--S-HHHHHHHHHHHT--TTTTHHHHHHHHHH-B-GGGHHHHHHHHHHHHHHHTT-SBTTTT-SEEEEEEEETTTEEEEEEEEE-B--

B-factor: mean 22.58, std 11.95, range [9.62, 140.28]

Solvent-accessible surface area: 27773 Å² total